Protein 6ZZO (pdb70)

B-factor: mean 16.32, std 8.91, range [6.47, 71.31]

Solvent-accessible surface area: 38419 Å² total; per-residue (Å²): 73,15,104,12,85,42,92,1,97,66,90,8,0,0,0,1,14,0,13,54,21,29,0,64,10,0,0,20,0,0,8,65,19,36,2,0,0,0,0,0,17,133,79,88,77,27,0,73,93,0,4,69,7,4,91,42,17,70,21,138,9,30,8,3,60,5,53,10,49,41,101,66,26,0,70,102,4,2,78,115,0,22,107,72,37,68,18,8,15,3,0,0,13,20,26,30,58,44,38,101,49,31,141,160,103,27,53,140,129,44,76,114,114,0,39,22,22,7,48,71,2,1,101,21,0,8,89,7,0,22,110,56,3,55,74,149,74,144,3,15,4,0,0,0,9,3,9,0,7,1,35,56,71,44,139,99,30,24,0,24,16,59,0,10,76,30,4,12,34,48,0,75,81,6,0,144,104,0,20,114,51,70,3,22,0,3,1,0,0,8,8,37,9,129,19,118,97,71,100,47,52,59,99,67,56,4,72,91,11,30,36,89,91,39,3,59,48,57,3,0,0,12,0,0,0,3,1,7,5,11,66,46,36,0,2,2,1,1,2,2,1,0,1,8,5,16,66,27,13,38,5,29,4,59,80,54,2,64,29,92,8,0,0,0,1,13,0,8,52,23,29,0,70,10,0,0,27,0,0,8,120,18,33,2,2,0,0,0,0,19,133,77,87,78,24,0,77,95,0,4,72,31,4,91,96,90,72,21,56,9,15,10,2,62,5,53,10,48,39,99,64,27,0,69,100,5,2,80,107,0,22,79,6,8,52,7,2,14,4,0,0,13,20,24,32,56,34,36,79,48,31,140,159,103,27,51,135,138,38,75,108,113,0,40,23,21,6,47,70,0,0,105,20,0,7,87,7,0,23,109,53,1,54,75,134,76,112,2,14,5,0,0,0,10,3,8,0,7,1,34,54,71,45,140,97,16,24,0,24,18,59,0,9,76,30,4,13,35,46,0,75,80,6,0,144,106,0,21,117,48,70,3,22,0,3,1,0,0,8,9,25,8,112,14,68,69,6,92,102,42,44,144,87,42,90,114,111,8,5,71,91,9,29,36,101,93,35,3,60,50,57,2,0,0,13,0,0,3,3,1,7,6,10,76,45,38,0,2,3,1,1,2,2,1,0,1,8,5,14,65,28,12,37,6,29,9,60,53,61,2,63,31,95,9,0,0,0,1,13,0,20,51,18,28,0,70,11,0,0,32,1,0,9,128,17,33,2,3,0,0,0,1,28,130,74,93,132,34,0,67,131,0,4,74,36,5,90,95,92,74,21,57,8,16,7,2,53,2,64,10,50,41,98,66,27,0,70,95,3,1,77,102,0,23,77,8,9,50,7,2,12,3,0,0,13,19,25,34,55,38,36,65,50,35,141,161,78,26,52,135,117,43,76,85,116,0,40,21,21,8,48,71,2,0,104,19,0,8,95,9,0,21,105,50,2,54,73,123,75,113,4,14,4,0,0,0,9,3,8,0,7,1,34,56,73,44,141,98,16,24,0,35,16,59,0,9,75,30,3,13,34,46,1,76,80,6,0,146,107,0,22,116,50,70,3,22,0,3,1,0,0,8,8,27,8,102,14,88,79,12,81,67,25,8,67,102,28,12,84,141,54,69,66,52,86,120,20,6,23,66,90,106,8,4,72,94,8,29,36,100,92,35,2,58,49,56,3,0,0,11,0,0,1,3,0,7,6,11,76,47,39,0,2,2,1,1,2,2,1,0,1,8,5,14,68,28,13,68,6,66,10,77,52,98,2,94,62,88,9,0,0,0,2,14,0,11,52,23,28,0,65,11,0,0,21,0,0,8,63,18,31,2,0,0,0,0,1,18,130,77,86,102,28,0,76,75,0,4,75,8,5,91,42,17,68,20,138,10,32,11,1,58,4,54,11,50,40,100,64,28,0,69,95,3,1,78,114,0,21,107,71,44,59,2,4,14,3,0,0,14,20,26,31,65,33,40,55,49,29,139,152,145,26,52,136,137,42,77,106,52,0,41,23,30,8,48,72,1,1,106,21,0,7,88,6,0,22,114,42,2,55,79,144,74,109,3,16,4,0,0,0,9,3,9,0,7,1,35,57,72,45,139,98,19,23,0,24,18,58,0,9,74,31,4,12,35,47,0,75,81,6,0,140,105,0,21,115,51,71,3,24,0,3,1,0,0,8,9,28,8,104,13,79,66,8,90,71,22,15,66,101,45,14,106,112,48,68,90,124,39,11,26,44,90,118,13,4,75,92,14,32,38,94,91,30,3,59,50,58,3,0,0,13,0,0,0,3,2,7,14,11,74,45,38,0,2,2,1,1,2,2,1,0,1,8,5,14,67,27,12

Nearest PDB structures (foldseek):
  6zzo-assembly1_B  TM=1.004E+00  e=6.152E-54  Psychrobacter arcticus
  6zzo-assembly2_D-3  TM=1.003E+00  e=5.471E-51  Psychrobacter arcticus
  6zzo-assembly1_A-2  TM=9.992E-01  e=1.820E-50  Psychrobacter arcticus
  6zzp-assembly2_D-3  TM=1.000E+00  e=5.367E-50  Psychrobacter arcticus
  8dt1-assembly1_C  TM=9.946E-01  e=1.072E-38  Burkholderia cenocepacia

Radius of gyration: 31.19 Å; Cα contacts (8 Å, |Δi|>4): 2548; chains: 4; bounding box: 77×97×76 Å

Sequence (1030 aa):
ATQQLQQDLTGKVALVTGAASGIGRDIAEETYAKKAGAAVGIADINLEAAQKTVDAIEAAGGRALAIAMDVTSEAAVNNDGVQRRLVDTFGGIDILVSNAGIQIIDPIHKMMAFEEDWKKKMLAIHLDGAFLTTKAAIQQHMYKDDKGGTVIYMGSVHSHEASLFKAPYVTAKHGLLGLCRVLAKEGAVHNVRSHVICPGFVKTPLVSVVNDIMLVNTVDKEFTTVDDIAQLALFLAAFPTNVFTGQSIVASHGWFMNATQLQQQDLTGKVALLVTGAASGIGRRDIAEETYAKAGAAVGIADIINLEAAQKTVDAIEAAGGRALAIAMDVTSEAAVNNDGVQRLVDTFGGIDILVSNAGIQIIDPIHKMMAFEDWKKKMMLAIHLDGAFLTTKAAIQQHMYKDDKGGTVIYMGSVHSHEASLFKAPYVTAKHGLLGLCRVLAKEGAVHNVRSHVICPGFVKTPLVEEKQIPVVNDIMLVNTVDKEFTTVDDIAQLALFLAAFPTNVFTGQSIVASHGWFMNATQLQQDLTGKVALVTGAASGIGRRDIAETYAKAGAAVGIADINNLEEAAQKTVDAIEAAGGRALAIAMDVTSEAAVNDGVQRRLVDTFGGIDILVSNAGIQIIDPIHKMMAFEEDWKKKMLAIHLDGAFLTTKAAIQQHMYKDDKGGTVIYMGSVHSHEASLFKAPYVTAKHGLLGLCRVLAKEGAVHNVRSHVICPGFVKTPLVEEKQIPQQAAEKGISSEEESVVNNDIMLVNTVDKEFTTVDDIAQLALFLAAFPTNVFTGQSIVASHGWFMNATQLQQDLTGKVALVTGAASGIGRDIAEETYAKAGAAVGIADINLEAAQKTVDAIEAAGGRRALAIAMDVTSEAAVNDGVQRLVDTFGGIDILVSNAGIQIIIDPIHKMMAFEDWKKKMMLAIHLDGAFLTTKAAIQHMYKKDDKGGTVIYMGSVHSHEASLFKAPYVTAKHGLLGLCRVLAKEGAVHNVRSHVICPGFVKTPLVEKQIPQQAAGISEESVVNNDIMLVNTVDKKEFTTVDDIAQLALFLAAFPTNVFTGQSIVASHGWFMN

InterPro domains:
  IPR002347 Short-chain dehydrogenase/reductase SDR [PF00106] (12-205)
  IPR002347 Short-chain dehydrogenase/reductase SDR [PR00080] (87-98)
  IPR002347 Short-chain dehydrogenase/reductase SDR [PR00080] (141-149)
  IPR002347 Short-chain dehydrogenase/reductase SDR [PR00080] (161-180)
  IPR002347 Short-chain dehydrogenase/reductase SDR [PR00081] (13-30)
  IPR002347 Short-chain dehydrogenase/reductase SDR [PR00081] (87-98)
  IPR002347 Short-chain dehydrogenase/reductase SDR [PR00081] (135-151)
  IPR002347 Short-chain dehydrogenase/reductase SDR [PR00081] (161-180)
  IPR002347 Short-chain dehydrogenase/reductase SDR [PR00081] (182-199)
  IPR002347 Short-chain dehydrogenase/reductase SDR [PR00081] (227-247)
  IPR011294 3-hydroxybutyrate dehydrogenase [TIGR01963] (12-265)
  IPR020904 Short-chain dehydrogenase/reductase, conserved site [PS00061] (148-176)
  IPR036291 NAD(P)-binding domain superfamily [SSF51735] (7-265)
  IPR050259 Short-chain dehydrogenases/reductases [PTHR42879] (8-264)

Structure (mmCIF, N/CA/C/O backbone):
data_6ZZO
#
_entry.id   6ZZO
#
_cell.length_a   68.275
_cell.length_b   110.875
_cell.length_c   136.903
_cell.angle_alpha   90.000
_cell.angle_beta   90.000
_cell.angle_gamma   90.000
#
_symmetry.space_group_name_H-M   'P 21 21 2'
#
loop_
_entity.id
_entity.type
_entity.pdbx_description
1 polymer 'Putative beta-hydroxybutyrate dehydrogenase'
2 non-polymer NICOTINAMIDE-ADENINE-DINUCLEOTIDE
3 non-polymer 'ACETOACETIC ACID'
4 water water
#
loop_
_atom_site.group_PDB
_atom_site.id
_atom_site.type_symbol
_atom_site.label_atom_id
_atom_site.label_alt_id
_atom_site.label_comp_id
_atom_site.label_asym_id
_atom_site.label_entity_id
_atom_site.label_seq_id
_atom_site.pdbx_PDB_ins_code
_atom_site.Cartn_x
_atom_site.Cartn_y
_atom_site.Cartn_z
_atom_site.occupancy
_atom_site.B_iso_or_equiv
_atom_site.auth_seq_id
_atom_site.auth_comp_id
_atom_site.auth_asym_id
_atom_site.auth_atom_id
_atom_site.pdbx_PDB_model_num
ATOM 1 N N . ALA A 1 2 ? -12.437 27.234 41.751 1.00 16.49 2 ALA A N 1
ATOM 2 C CA . ALA A 1 2 ? -11.133 26.860 41.169 1.00 15.33 2 ALA A CA 1
ATOM 3 C C . ALA A 1 2 ? -11.281 26.715 39.660 1.00 16.32 2 ALA A C 1
ATOM 4 O O . ALA A 1 2 ? -12.364 26.324 39.198 1.00 17.93 2 ALA A O 1
ATOM 6 N N . THR A 1 3 ? -10.244 27.083 38.917 1.00 12.48 3 THR A N 1
ATOM 7 C CA . THR A 1 3 ? -10.269 26.995 37.443 1.00 12.13 3 THR A CA 1
ATOM 8 C C . THR A 1 3 ? -8.911 26.538 36.941 1.00 11.69 3 THR A C 1
ATOM 9 O O . THR A 1 3 ? -8.079 26.032 37.726 1.00 13.10 3 THR A O 1
ATOM 13 N N . GLN A 1 4 ? -8.721 26.637 35.637 1.00 11.46 4 GLN A N 1
ATOM 14 C CA A GLN A 1 4 ? -7.518 26.133 34.938 0.75 12.16 4 GLN A CA 1
ATOM 15 C CA B GLN A 1 4 ? -7.515 26.129 34.935 0.25 11.74 4 GLN A CA 1
ATOM 16 C C . GLN A 1 4 ? -7.377 26.887 33.612 1.00 11.21 4 GLN A C 1
ATOM 17 O O . GLN A 1 4 ? -8.371 27.515 33.173 1.00 11.71 4 GLN A O 1
ATOM 28 N N . LEU A 1 5 ? -6.210 26.818 32.997 1.00 11.55 5 LEU A N 1
ATOM 29 C CA . LEU A 1 5 ? -6.012 27.526 31.718 1.00 11.54 5 LEU A CA 1
ATOM 30 C C . LEU A 1 5 ? -6.720 26.786 30.582 1.00 12.53 5 LEU A C 1
ATOM 31 O O . LEU A 1 5 ? -6.713 25.538 30.539 1.00 14.47 5 LEU A O 1
ATOM 36 N N . GLN A 1 6 ? -7.196 27.533 29.603 1.00 11.60 6 GLN A N 1
ATOM 37 C CA . GLN A 1 6 ? -7.773 26.993 28.356 1.00 12.44 6 GLN A CA 1
ATOM 38 C C . GLN A 1 6 ? -6.765 27.190 27.221 1.00 11.59 6 GLN A C 1
ATOM 39 O O . GLN A 1 6 ? -6.238 28.303 27.066 1.00 11.72 6 GLN A O 1
ATOM 45 N N . GLN A 1 7 ? -6.529 26.173 26.398 1.00 11.79 7 GLN A N 1
ATOM 46 C CA . GLN A 1 7 ? -5.619 26.350 25.251 1.00 11.40 7 GLN A CA 1
ATOM 47 C C . GLN A 1 7 ? -6.078 25.538 24.046 1.00 12.83 7 GLN A C 1
ATOM 48 O O . GLN A 1 7 ? -5.364 25.562 23.051 1.00 14.95 7 GLN A O 1
ATOM 54 N N . ASP A 1 8 ? -7.249 24.915 24.082 1.00 11.80 8 ASP A N 1
ATOM 55 C CA . ASP A 1 8 ? -7.711 24.098 22.929 1.00 11.85 8 ASP A CA 1
ATOM 56 C C . ASP A 1 8 ? -8.244 25.014 21.827 1.00 13.10 8 ASP A C 1
ATOM 57 O O . ASP A 1 8 ? -9.196 25.771 22.100 1.00 16.78 8 ASP A O 1
ATOM 62 N N . LEU A 1 9 ? -7.746 24.853 20.599 1.00 11.47 9 LEU A N 1
ATOM 63 C CA . LEU A 1 9 ? -8.257 25.586 19.407 1.00 12.40 9 LEU A CA 1
ATOM 64 C C . LEU A 1 9 ? -8.870 24.605 18.399 1.00 12.87 9 LEU A C 1
ATOM 65 O O . LEU A 1 9 ? -9.079 24.991 17.237 1.00 12.95 9 LEU A O 1
ATOM 70 N N . THR A 1 10 ? -9.179 23.384 18.821 1.00 13.29 10 THR A N 1
ATOM 71 C CA . THR A 1 10 ? -9.900 22.409 17.967 1.00 13.23 10 THR A CA 1
ATOM 72 C C . THR A 1 10 ? -11.154 23.060 17.391 1.00 12.81 10 THR A C 1
ATOM 73 O O . THR A 1 10 ? -11.933 23.644 18.128 1.00 13.20 10 THR A O 1
ATOM 77 N N . GLY A 1 11 ? -11.366 22.910 16.086 1.00 14.64 11 GLY A N 1
ATOM 78 C CA . GLY A 1 11 ? -12.555 23.446 15.400 1.00 15.50 11 GLY A CA 1
ATOM 79 C C . GLY A 1 11 ? -12.411 24.912 15.017 1.00 15.27 11 GLY A C 1
ATOM 80 O O . GLY A 1 11 ? -13.333 25.437 14.373 1.00 18.23 11 GLY A O 1
ATOM 81 N N . LYS A 1 12 ? -11.285 25.554 15.336 1.00 13.04 12 LYS A N 1
ATOM 82 C CA . LYS A 1 12 ? -11.033 26.978 15.007 1.00 13.15 12 LYS A CA 1
ATOM 83 C C . LYS A 1 12 ? -10.137 27.048 13.777 1.00 12.33 12 LYS A C 1
ATOM 84 O O . LYS A 1 12 ? -9.323 26.145 13.522 1.00 13.21 12 LYS A O 1
ATOM 90 N N . VAL A 1 13 ? -10.262 28.165 13.075 1.00 12.61 13 VAL A N 1
ATOM 91 C CA . VAL A 1 13 ? -9.426 28.492 11.892 1.00 11.39 13 VAL A CA 1
ATOM 92 C C . VAL A 1 13 ? -8.720 29.812 12.153 1.00 11.18 13 VAL A C 1
ATOM 93 O O . VAL A 1 13 ? -9.405 30.793 12.479 1.00 11.61 13 VAL A O 1
ATOM 97 N N . ALA A 1 14 ? -7.404 29.825 11.987 1.00 10.59 14 ALA A N 1
ATOM 98 C CA . ALA A 1 14 ? -6.590 31.041 12.202 1.00 11.06 14 ALA A CA 1
ATOM 99 C C . ALA A 1 14 ? -5.920 31.427 10.893 1.00 11.82 14 ALA A C 1
ATOM 100 O O . ALA A 1 14 ? -5.484 30.545 10.143 1.00 12.23 14 ALA A O 1
ATOM 102 N N . LEU A 1 15 ? -5.805 32.728 10.666 1.00 11.29 15 LEU A N 1
ATOM 103 C CA . LEU A 1 15 ? -4.914 33.298 9.635 1.00 11.34 15 LEU A CA 1
ATOM 104 C C . LEU A 1 15 ? -3.783 34.057 10.315 1.00 10.76 15 LEU A C 1
ATOM 105 O O . LEU A 1 15 ? -4.111 34.947 11.118 1.00 11.36 15 LEU A O 1
ATOM 110 N N . VAL A 1 16 ? -2.543 33.717 10.012 1.00 9.74 16 VAL A N 1
ATOM 111 C CA . VAL A 1 16 ? -1.377 34.447 10.557 1.00 10.16 16 VAL A CA 1
ATOM 112 C C . VAL A 1 16 ? -0.607 35.048 9.385 1.00 10.37 16 VAL A C 1
ATOM 113 O O . VAL A 1 16 ? -0.155 34.295 8.516 1.00 11.61 16 VAL A O 1
ATOM 117 N N . THR A 1 17 ? -0.480 36.376 9.344 1.00 10.26 17 THR A N 1
ATOM 118 C CA . THR A 1 17 ? 0.350 37.010 8.296 1.00 10.64 17 THR A CA 1
ATOM 119 C C . THR A 1 17 ? 1.817 37.041 8.740 1.00 11.14 17 THR A C 1
ATOM 120 O O . THR A 1 17 ? 2.095 37.131 9.946 1.00 11.42 17 THR A O 1
ATOM 124 N N . GLY A 1 18 ? 2.742 36.991 7.785 1.00 12.54 18 GLY A N 1
ATOM 125 C CA . GLY A 1 18 ? 4.173 36.889 8.091 1.00 12.77 18 GLY A CA 1
ATOM 126 C C . GLY A 1 18 ? 4.506 35.566 8.751 1.00 11.80 18 GLY A C 1
ATOM 127 O O . GLY A 1 18 ? 5.507 35.501 9.485 1.00 13.52 18 GLY A O 1
ATOM 128 N N . ALA A 1 19 ? 3.756 34.504 8.454 1.00 11.96 19 ALA A N 1
ATOM 129 C CA . ALA A 1 19 ? 3.898 33.218 9.184 1.00 12.59 19 ALA A CA 1
ATOM 130 C C . ALA A 1 19 ? 4.975 32.319 8.573 1.00 13.18 19 ALA A C 1
ATOM 131 O O . ALA A 1 19 ? 5.173 31.198 9.091 1.00 13.70 19 ALA A O 1
ATOM 133 N N . ALA A 1 20 ? 5.746 32.769 7.588 1.00 12.44 20 ALA A N 1
ATOM 134 C CA . ALA A 1 20 ? 6.847 31.939 7.046 1.00 14.31 20 ALA A CA 1
ATOM 135 C C . ALA A 1 20 ? 8.102 32.013 7.918 1.00 14.92 20 ALA A C 1
ATOM 136 O O . ALA A 1 20 ? 9.062 31.271 7.641 1.00 18.83 20 ALA A O 1
ATOM 138 N N . SER A 1 21 ? 8.170 32.924 8.885 1.00 13.99 21 SER A N 1
ATOM 139 C CA . SER A 1 21 ? 9.423 33.244 9.611 1.00 14.36 21 SER A CA 1
ATOM 140 C C . SER A 1 21 ? 9.097 33.619 11.057 1.00 13.83 21 SER A C 1
ATOM 141 O O . SER A 1 21 ? 8.029 34.176 11.287 1.00 12.84 21 SER A O 1
ATOM 144 N N . GLY A 1 22 ? 10.091 33.518 11.930 1.00 13.09 22 GLY A N 1
ATOM 145 C CA . GLY A 1 22 ? 10.156 34.267 13.193 1.00 13.30 22 GLY A CA 1
ATOM 146 C C . GLY A 1 22 ? 8.914 34.113 14.045 1.00 12.65 22 GLY A C 1
ATOM 147 O O . GLY A 1 22 ? 8.429 32.996 14.277 1.00 13.06 22 GLY A O 1
ATOM 148 N N . ILE A 1 23 ? 8.444 35.223 14.591 1.00 11.83 23 ILE A N 1
ATOM 149 C CA . ILE A 1 23 ? 7.318 35.248 15.560 1.00 11.02 23 ILE A CA 1
ATOM 150 C C . ILE A 1 23 ? 6.087 34.598 14.915 1.00 11.08 23 ILE A C 1
ATOM 151 O O . ILE A 1 23 ? 5.432 33.753 15.554 1.00 11.62 23 ILE A O 1
ATOM 156 N N . GLY A 1 24 ? 5.731 35.016 13.707 1.00 10.65 24 GLY A N 1
ATOM 157 C CA . GLY A 1 24 ? 4.518 34.524 13.036 1.00 10.52 24 GLY A CA 1
ATOM 158 C C . GLY A 1 24 ? 4.564 33.013 12.839 1.00 9.82 24 GLY A C 1
ATOM 159 O O . GLY A 1 24 ? 3.539 32.335 13.028 1.00 11.22 24 GLY A O 1
ATOM 160 N N . ARG A 1 25 ? 5.710 32.482 12.440 1.00 10.95 25 ARG A N 1
ATOM 161 C CA . ARG A 1 25 ? 5.856 31.022 12.263 1.00 11.27 25 ARG A CA 1
ATOM 162 C C . ARG A 1 25 ? 5.612 30.296 13.593 1.00 12.04 25 ARG A C 1
ATOM 163 O O . ARG A 1 25 ? 4.877 29.293 13.596 1.00 11.42 25 ARG A O 1
ATOM 171 N N . ASP A 1 26 ? 6.170 30.770 14.703 1.00 11.02 26 ASP A N 1
ATOM 172 C CA . ASP A 1 26 ? 5.961 30.076 15.993 1.00 11.49 26 ASP A CA 1
ATOM 173 C C . ASP A 1 26 ? 4.491 30.182 16.360 1.00 10.30 26 ASP A C 1
ATOM 174 O O . ASP A 1 26 ? 3.936 29.195 16.865 1.00 9.92 26 ASP A O 1
ATOM 179 N N . ILE A 1 27 ? 3.863 31.340 16.205 1.00 10.14 27 ILE A N 1
ATOM 180 C CA . ILE A 1 27 ? 2.414 31.462 16.533 1.00 9.76 27 ILE A CA 1
ATOM 181 C C . ILE A 1 27 ? 1.663 30.419 15.708 1.00 9.70 27 ILE A C 1
ATOM 182 O O . ILE A 1 27 ? 0.785 29.729 16.237 1.00 10.20 27 ILE A O 1
ATOM 187 N N . ALA A 1 28 ? 1.907 30.375 14.402 1.00 10.77 28 ALA A N 1
ATOM 188 C CA . ALA A 1 28 ? 1.155 29.457 13.513 1.00 10.61 28 ALA A CA 1
ATOM 189 C C . ALA A 1 28 ? 1.345 28.002 13.956 1.00 10.53 28 ALA A C 1
ATOM 190 O O . ALA A 1 28 ? 0.339 27.255 14.014 1.00 11.01 28 ALA A O 1
ATOM 192 N N . GLU A 1 29 ? 2.583 27.587 14.207 1.00 10.27 29 GLU A N 1
ATOM 193 C CA A GLU A 1 29 ? 2.893 26.179 14.582 0.50 10.36 29 GLU A CA 1
ATOM 194 C CA B GLU A 1 29 ? 2.846 26.168 14.561 0.50 11.00 29 GLU A CA 1
ATOM 195 C C . GLU A 1 29 ? 2.247 25.874 15.938 1.00 10.77 29 GLU A C 1
ATOM 196 O O . GLU A 1 29 ? 1.762 24.739 16.135 1.00 10.81 29 GLU A O 1
ATOM 207 N N . THR A 1 30 ? 2.255 26.842 16.853 1.00 10.23 30 THR A N 1
ATOM 208 C CA . THR A 1 30 ? 1.648 26.703 18.199 1.00 10.60 30 THR A CA 1
ATOM 209 C C . THR A 1 30 ? 0.123 26.568 18.074 1.00 10.98 30 THR A C 1
ATOM 210 O O . THR A 1 30 ? -0.496 25.703 18.719 1.00 10.33 30 THR A O 1
ATOM 214 N N . TYR A 1 31 ? -0.537 27.415 17.280 1.00 9.98 31 TYR A N 1
ATOM 215 C CA . TYR A 1 31 ? -1.992 27.311 17.058 1.00 10.37 31 TYR A CA 1
ATOM 216 C C . TYR A 1 31 ? -2.313 25.948 16.430 1.00 9.91 31 TYR A C 1
ATOM 217 O O . TYR A 1 31 ? -3.331 25.354 16.783 1.00 10.20 31 TYR A O 1
ATOM 226 N N . ALA A 1 32 ? -1.520 25.488 15.469 1.00 9.89 32 ALA A N 1
ATOM 227 C CA . ALA A 1 32 ? -1.783 24.179 14.820 1.00 10.17 32 ALA A CA 1
ATOM 228 C C . ALA A 1 32 ? -1.631 23.046 15.843 1.00 11.15 32 ALA A C 1
ATOM 229 O O . ALA A 1 32 ? -2.485 22.130 15.863 1.00 11.08 32 ALA A O 1
ATOM 231 N N . LYS A 1 33 ? -0.642 23.113 16.728 1.00 10.39 33 LYS A N 1
ATOM 232 C CA A LYS A 1 33 ? -0.442 22.083 17.783 0.50 11.47 33 LYS A CA 1
ATOM 233 C CA B LYS A 1 33 ? -0.463 22.063 17.758 0.50 10.87 33 LYS A CA 1
ATOM 234 C C . LYS A 1 33 ? -1.695 22.070 18.669 1.00 11.41 33 LYS A C 1
ATOM 235 O O . LYS A 1 33 ? -2.099 20.984 19.148 1.00 12.85 33 LYS A O 1
ATOM 246 N N . ALA A 1 34 ? -2.300 23.236 18.904 1.00 10.22 34 ALA A N 1
ATOM 247 C CA . ALA A 1 34 ? -3.490 23.380 19.771 1.00 10.15 34 ALA A CA 1
ATOM 248 C C . ALA A 1 34 ? -4.779 22.976 19.037 1.00 10.36 34 ALA A C 1
ATOM 249 O O . ALA A 1 34 ? -5.847 23.025 19.650 1.00 12.10 34 ALA A O 1
ATOM 251 N N . GLY A 1 35 ? -4.682 22.601 17.762 1.00 11.10 35 GLY A N 1
ATOM 252 C CA . GLY A 1 35 ? -5.813 22.016 17.030 1.00 11.93 35 GLY A CA 1
ATOM 253 C C . GLY A 1 35 ? -6.393 22.928 15.962 1.00 11.54 35 GLY A C 1
ATOM 254 O O . GLY A 1 35 ? -7.357 22.503 15.296 1.00 13.34 35 GLY A O 1
ATOM 255 N N . ALA A 1 36 ? -5.947 24.183 15.848 1.00 11.15 36 ALA A N 1
ATOM 256 C CA . ALA A 1 36 ? -6.479 25.091 14.804 1.00 11.29 36 ALA A CA 1
ATOM 257 C C . ALA A 1 36 ? -6.000 24.645 13.428 1.00 11.32 36 ALA A C 1
ATOM 258 O O . ALA A 1 36 ? -4.846 24.225 13.295 1.00 12.56 36 ALA A O 1
ATOM 260 N N . ALA A 1 37 ? -6.835 24.863 12.407 1.00 11.59 37 ALA A N 1
ATOM 261 C CA . ALA A 1 37 ? -6.393 24.890 10.999 1.00 11.73 37 ALA A CA 1
ATOM 262 C C . ALA A 1 37 ? -5.807 26.275 10.715 1.00 11.08 37 ALA A C 1
ATOM 263 O O . ALA A 1 37 ? -6.473 27.261 11.088 1.00 12.75 37 ALA A O 1
ATOM 265 N N . VAL A 1 38 ? -4.622 26.365 10.145 1.00 10.43 38 VAL A N 1
ATOM 266 C CA . VAL A 1 38 ? -3.910 27.668 10.070 1.00 11.54 38 VAL A CA 1
ATOM 267 C C . VAL A 1 38 ? -3.617 28.030 8.618 1.00 11.51 38 VAL A C 1
ATOM 268 O O . VAL A 1 38 ? -2.904 27.292 7.926 1.00 12.53 38 VAL A O 1
ATOM 272 N N . GLY A 1 39 ? -3.993 29.257 8.253 1.00 11.07 39 GLY A N 1
ATOM 273 C CA . GLY A 1 39 ? -3.536 29.896 7.013 1.00 11.65 39 GLY A CA 1
ATOM 274 C C . GLY A 1 39 ? -2.187 30.536 7.225 1.00 11.24 39 GLY A C 1
ATOM 275 O O . GLY A 1 39 ? -2.075 31.431 8.103 1.00 11.96 39 GLY A O 1
ATOM 276 N N . ILE A 1 40 ? -1.179 30.080 6.504 1.00 10.89 40 ILE A N 1
ATOM 277 C CA . ILE A 1 40 ? 0.208 30.600 6.554 1.00 12.00 40 ILE A CA 1
ATOM 278 C C . ILE A 1 40 ? 0.354 31.653 5.454 1.00 12.59 40 ILE A C 1
ATOM 279 O O . ILE A 1 40 ? 0.590 31.281 4.289 1.00 13.37 40 ILE A O 1
ATOM 284 N N . ALA A 1 41 ? 0.022 32.906 5.768 1.00 11.81 41 ALA A N 1
ATOM 285 C CA . ALA A 1 41 ? -0.062 33.992 4.764 1.00 11.92 41 ALA A CA 1
ATOM 286 C C . ALA A 1 41 ? 1.262 34.746 4.753 1.00 13.35 41 ALA A C 1
ATOM 287 O O . ALA A 1 41 ? 1.691 35.226 5.825 1.00 15.08 41 ALA A O 1
ATOM 289 N N . ASP A 1 42 ? 1.944 34.799 3.615 1.00 13.54 42 ASP A N 1
ATOM 290 C CA . ASP A 1 42 ? 3.264 35.452 3.525 1.00 14.07 42 ASP A CA 1
ATOM 291 C C . ASP A 1 42 ? 3.466 35.908 2.084 1.00 13.92 42 ASP A C 1
ATOM 292 O O . ASP A 1 42 ? 2.860 35.332 1.182 1.00 14.70 42 ASP A O 1
ATOM 297 N N . ILE A 1 43 ? 4.352 36.874 1.890 1.00 15.36 43 ILE A N 1
ATOM 298 C CA . ILE A 1 43 ? 4.781 37.315 0.534 1.00 17.52 43 ILE A CA 1
ATOM 299 C C . ILE A 1 43 ? 5.764 36.283 -0.034 1.00 20.32 43 ILE A C 1
ATOM 300 O O . ILE A 1 43 ? 5.812 36.137 -1.276 1.00 24.27 43 ILE A O 1
ATOM 305 N N . ASN A 1 44 ? 6.389 35.469 0.821 1.00 21.40 44 ASN A N 1
ATOM 306 C CA . ASN A 1 44 ? 7.357 34.410 0.430 1.00 20.13 44 ASN A CA 1
ATOM 307 C C . ASN A 1 44 ? 6.622 33.058 0.425 1.00 23.07 44 ASN A C 1
ATOM 308 O O . ASN A 1 44 ? 6.515 32.424 1.503 1.00 21.34 44 ASN A O 1
ATOM 313 N N . LEU A 1 45 ? 5.963 32.708 -0.686 1.00 21.68 45 LEU A N 1
ATOM 314 C CA . LEU A 1 45 ? 5.052 31.531 -0.752 1.00 21.88 45 LEU A CA 1
ATOM 315 C C . LEU A 1 45 ? 5.841 30.240 -0.500 1.00 24.36 45 LEU A C 1
ATOM 316 O O . LEU A 1 45 ? 5.287 29.334 0.169 1.00 20.80 45 LEU A O 1
ATOM 321 N N . GLU A 1 46 ? 7.054 30.130 -1.050 1.00 24.28 46 GLU A N 1
ATOM 322 C CA . GLU A 1 46 ? 7.945 28.959 -0.850 1.00 26.09 46 GLU A CA 1
ATOM 323 C C . GLU A 1 46 ? 8.152 28.749 0.653 1.00 23.82 46 GLU A C 1
ATOM 324 O O . GLU A 1 46 ? 8.051 27.598 1.110 1.00 20.04 46 GLU A O 1
ATOM 326 N N . ALA A 1 47 ? 8.545 29.797 1.381 1.00 20.44 47 ALA A N 1
ATOM 327 C CA . ALA A 1 47 ? 8.841 29.720 2.824 1.00 20.89 47 ALA A CA 1
ATOM 328 C C . ALA A 1 47 ? 7.527 29.419 3.555 1.00 17.64 47 ALA A C 1
ATOM 329 O O . ALA A 1 47 ? 7.563 28.619 4.503 1.00 18.42 47 ALA A O 1
ATOM 331 N N . ALA A 1 48 ? 6.398 29.940 3.060 1.00 16.75 48 ALA A N 1
ATOM 332 C CA . ALA A 1 48 ? 5.071 29.653 3.658 1.00 15.92 48 ALA A CA 1
ATOM 333 C C . ALA A 1 48 ? 4.789 28.153 3.526 1.00 14.50 48 ALA A C 1
ATOM 334 O O . ALA A 1 48 ? 4.333 27.534 4.498 1.00 15.52 48 ALA A O 1
ATOM 336 N N . GLN A 1 49 ? 5.100 27.546 2.386 1.00 16.86 49 GLN A N 1
ATOM 337 C CA . GLN A 1 49 ? 4.805 26.108 2.183 1.00 16.55 49 GLN A CA 1
ATOM 338 C C . GLN A 1 49 ? 5.748 25.256 3.047 1.00 16.27 49 GLN A C 1
ATOM 339 O O . GLN A 1 49 ? 5.295 24.212 3.528 1.00 15.81 49 GLN A O 1
ATOM 345 N N . LYS A 1 50 ? 6.960 25.718 3.352 1.00 17.99 50 LYS A N 1
ATOM 346 C CA . LYS A 1 50 ? 7.864 24.979 4.281 1.00 19.37 50 LYS A CA 1
ATOM 347 C C . LYS A 1 50 ? 7.214 24.933 5.670 1.00 19.75 50 LYS A C 1
ATOM 348 O O . LYS A 1 50 ? 7.259 23.864 6.316 1.00 19.29 50 LYS A O 1
ATOM 352 N N . THR A 1 51 ? 6.628 26.038 6.133 1.00 17.02 51 THR A N 1
ATOM 353 C CA . THR A 1 51 ? 5.901 26.072 7.422 1.00 15.93 51 THR A CA 1
ATOM 354 C C . THR A 1 51 ? 4.731 25.087 7.348 1.00 14.93 51 THR A C 1
ATOM 355 O O . THR A 1 51 ? 4.523 24.342 8.318 1.00 13.53 51 THR A O 1
ATOM 359 N N . VAL A 1 52 ? 3.935 25.112 6.283 1.00 13.19 52 VAL A N 1
ATOM 360 C CA . VAL A 1 52 ? 2.792 24.169 6.127 1.00 11.73 52 VAL A CA 1
ATOM 361 C C . VAL A 1 52 ? 3.305 22.726 6.196 1.00 12.99 52 VAL A C 1
ATOM 362 O O . VAL A 1 52 ? 2.667 21.881 6.834 1.00 12.90 52 VAL A O 1
ATOM 366 N N . ASP A 1 53 ? 4.399 22.430 5.501 1.00 14.45 53 ASP A N 1
ATOM 367 C CA . ASP A 1 53 ? 4.976 21.060 5.475 1.00 16.36 53 ASP A CA 1
ATOM 368 C C . ASP A 1 53 ? 5.269 20.608 6.910 1.00 17.34 53 ASP A C 1
ATOM 369 O O . ASP A 1 53 ? 4.956 19.450 7.254 1.00 16.41 53 ASP A O 1
ATOM 374 N N . ALA A 1 54 ? 5.888 21.449 7.725 1.00 14.59 54 ALA A N 1
ATOM 375 C CA . ALA A 1 54 ? 6.185 21.141 9.143 1.00 14.71 54 ALA A CA 1
ATOM 376 C C . ALA A 1 54 ? 4.878 20.864 9.880 1.00 13.17 54 ALA A C 1
ATOM 377 O O . ALA A 1 54 ? 4.778 19.853 10.588 1.00 14.05 54 ALA A O 1
ATOM 379 N N . ILE A 1 55 ? 3.903 21.762 9.756 1.00 11.79 55 ILE A N 1
ATOM 380 C CA . ILE A 1 55 ? 2.637 21.643 10.507 1.00 10.85 55 ILE A CA 1
ATOM 381 C C . ILE A 1 55 ? 1.985 20.316 10.133 1.00 10.39 55 ILE A C 1
ATOM 382 O O . ILE A 1 55 ? 1.483 19.621 11.018 1.00 11.25 55 ILE A O 1
ATOM 387 N N . GLU A 1 56 ? 1.906 20.028 8.830 1.00 10.61 56 GLU A N 1
ATOM 388 C CA . GLU A 1 56 ? 1.262 18.776 8.358 1.00 11.79 56 GLU A CA 1
ATOM 389 C C . GLU A 1 56 ? 2.029 17.539 8.857 1.00 12.55 56 GLU A C 1
ATOM 390 O O . GLU A 1 56 ? 1.385 16.591 9.332 1.00 13.38 56 GLU A O 1
ATOM 396 N N . ALA A 1 57 ? 3.351 17.536 8.801 1.00 11.98 57 ALA A N 1
ATOM 397 C CA . ALA A 1 57 ? 4.150 16.380 9.271 1.00 13.06 57 ALA A CA 1
ATOM 398 C C . ALA A 1 57 ? 3.948 16.212 10.781 1.00 13.00 57 ALA A C 1
ATOM 399 O O . ALA A 1 57 ? 3.993 15.064 11.256 1.00 13.76 57 ALA A O 1
ATOM 401 N N . ALA A 1 58 ? 3.683 17.292 11.518 1.00 11.55 58 ALA A N 1
ATOM 402 C CA . ALA A 1 58 ? 3.486 17.277 12.986 1.00 12.24 58 ALA A CA 1
ATOM 403 C C . ALA A 1 58 ? 2.037 16.906 13.339 1.00 13.68 58 ALA A C 1
ATOM 404 O O . ALA A 1 58 ? 1.711 16.860 14.547 1.00 16.20 58 ALA A O 1
ATOM 406 N N . GLY A 1 59 ? 1.188 16.606 12.347 1.00 13.07 59 GLY A N 1
ATOM 407 C CA . GLY A 1 59 ? -0.181 16.105 12.574 1.00 13.46 59 GLY A CA 1
ATOM 408 C C . GLY A 1 59 ? -1.245 17.185 12.523 1.00 14.97 59 GLY A C 1
ATOM 409 O O . GLY A 1 59 ? -2.381 16.881 12.905 1.00 16.68 59 GLY A O 1
ATOM 410 N N . GLY A 1 60 ? -0.915 18.391 12.054 1.00 12.94 60 GLY A N 1
ATOM 411 C CA . GLY A 1 60 ? -1.876 19.509 12.003 1.00 13.24 60 GLY A CA 1
ATOM 412 C C . GLY A 1 60 ? -2.407 19.771 10.603 1.00 12.99 60 GLY A C 1
ATOM 413 O O . GLY A 1 60 ? -2.024 19.080 9.636 1.00 14.02 60 GLY A O 1
ATOM 414 N N . ARG A 1 61 ? -3.185 20.847 10.483 1.00 13.15 61 ARG A N 1
ATOM 415 C CA . ARG A 1 61 ? -3.800 21.286 9.209 1.00 13.49 61 ARG A CA 1
ATOM 416 C C . ARG A 1 61 ? -3.367 22.723 8.918 1.00 12.75 61 ARG A C 1
ATOM 417 O O . ARG A 1 61 ? -3.460 23.594 9.811 1.00 12.83 61 ARG A O 1
ATOM 425 N N . ALA A 1 62 ? -2.914 22.973 7.707 1.00 11.98 62 ALA A N 1
ATOM 426 C CA . ALA A 1 62 ? -2.466 24.327 7.317 1.00 11.83 62 ALA A CA 1
ATOM 427 C C . ALA A 1 62 ? -2.565 24.499 5.810 1.00 13.28 62 ALA A C 1
ATOM 428 O O . ALA A 1 62 ? -2.596 23.496 5.072 1.00 13.95 62 ALA A O 1
ATOM 430 N N . LEU A 1 63 ? -2.547 25.748 5.377 1.00 12.06 63 LEU A N 1
ATOM 431 C CA . LEU A 1 63 ? -2.647 26.131 3.948 1.00 13.21 63 LEU A CA 1
ATOM 432 C C . LEU A 1 63 ? -1.695 27.286 3.679 1.00 12.64 63 LEU A C 1
ATOM 433 O O . LEU A 1 63 ? -1.778 28.286 4.427 1.00 13.88 63 LEU A O 1
ATOM 438 N N . ALA A 1 64 ? -0.829 27.183 2.676 1.00 12.41 64 ALA A N 1
ATOM 439 C CA . ALA A 1 64 ? 0.080 28.265 2.260 1.00 12.95 64 ALA A CA 1
ATOM 440 C C . ALA A 1 64 ? -0.713 29.274 1.421 1.00 13.53 64 ALA A C 1
ATOM 441 O O . ALA A 1 64 ? -1.413 28.864 0.456 1.00 15.28 64 ALA A O 1
ATOM 443 N N . ILE A 1 65 ? -0.674 30.544 1.806 1.00 12.99 65 ILE A N 1
ATOM 444 C CA . ILE A 1 65 ? -1.438 31.631 1.128 1.00 13.24 65 ILE A CA 1
ATOM 445 C C . ILE A 1 65 ? -0.457 32.717 0.706 1.00 13.64 65 ILE A C 1
ATOM 446 O O . ILE A 1 65 ? 0.198 33.319 1.569 1.00 13.55 65 ILE A O 1
ATOM 451 N N . ALA A 1 66 ? -0.286 32.909 -0.601 1.00 13.36 66 ALA A N 1
ATOM 452 C CA . ALA A 1 66 ? 0.525 34.015 -1.144 1.00 14.00 66 ALA A CA 1
ATOM 453 C C . ALA A 1 66 ? -0.212 35.327 -0.878 1.00 14.52 66 ALA A C 1
ATOM 454 O O . ALA A 1 66 ? -1.339 35.479 -1.353 1.00 17.57 66 ALA A O 1
ATOM 456 N N . MET A 1 67 ? 0.329 36.172 -0.001 1.00 13.51 67 MET A N 1
ATOM 457 C CA . MET A 1 67 ? -0.384 37.403 0.406 1.00 13.10 67 MET A CA 1
ATOM 458 C C . MET A 1 67 ? 0.644 38.493 0.696 1.00 14.68 67 MET A C 1
ATOM 459 O O . MET A 1 67 ? 1.329 38.435 1.725 1.00 15.37 67 MET A O 1
ATOM 464 N N . ASP A 1 68 ? 0.737 39.483 -0.188 1.00 12.69 68 ASP A N 1
ATOM 465 C CA . ASP A 1 68 ? 1.327 40.801 0.131 1.00 13.41 68 ASP A CA 1
ATOM 466 C C . ASP A 1 68 ? 0.266 41.630 0.855 1.00 13.08 68 ASP A C 1
ATOM 467 O O . ASP A 1 68 ? -0.757 41.979 0.253 1.00 12.78 68 ASP A O 1
ATOM 472 N N . VAL A 1 69 ? 0.441 41.851 2.157 1.00 12.02 69 VAL A N 1
ATOM 473 C CA . VAL A 1 69 ? -0.633 42.478 2.983 1.00 11.18 69 VAL A CA 1
ATOM 474 C C . VAL A 1 69 ? -0.850 43.956 2.614 1.00 10.60 69 VAL A C 1
ATOM 475 O O . VAL A 1 69 ? -1.842 44.526 3.080 1.00 11.41 69 VAL A O 1
ATOM 479 N N . THR A 1 70 ? -0.015 44.527 1.735 1.00 11.37 70 THR A N 1
ATOM 480 C CA . THR A 1 70 ? -0.225 45.920 1.247 1.00 11.79 70 THR A CA 1
ATOM 481 C C . THR A 1 70 ? -1.286 45.940 0.147 1.00 13.68 70 THR A C 1
ATOM 482 O O . THR A 1 70 ? -1.722 47.038 -0.212 1.00 13.43 70 THR A O 1
ATOM 486 N N . SER A 1 71 ? -1.630 44.782 -0.419 1.00 12.83 71 SER A N 1
ATOM 487 C CA . SER A 1 71 ? -2.531 44.686 -1.600 1.00 13.17 71 SER A CA 1
ATOM 488 C C . SER A 1 71 ? -3.944 44.321 -1.145 1.00 11.66 71 SER A C 1
ATOM 489 O O . SER A 1 71 ? -4.152 43.200 -0.605 1.00 12.88 71 SER A O 1
ATOM 492 N N . GLU A 1 72 ? -4.908 45.206 -1.340 1.00 11.30 72 GLU A N 1
ATOM 493 C CA . GLU A 1 72 ? -6.322 44.942 -1.016 1.00 11.70 72 GLU A CA 1
ATOM 494 C C . GLU A 1 72 ? -6.765 43.623 -1.667 1.00 12.10 72 GLU A C 1
ATOM 495 O O . GLU A 1 72 ? -7.449 42.811 -1.020 1.00 12.46 72 GLU A O 1
ATOM 501 N N . ALA A 1 73 ? -6.566 43.485 -2.973 1.00 12.14 73 ALA A N 1
ATOM 502 C CA . ALA A 1 73 ? -7.034 42.285 -3.700 1.00 12.22 73 ALA A CA 1
ATOM 503 C C . ALA A 1 73 ? -6.367 41.025 -3.136 1.00 11.93 73 ALA A C 1
ATOM 504 O O . ALA A 1 73 ? -7.061 40.005 -2.971 1.00 12.81 73 ALA A O 1
ATOM 506 N N . ALA A 1 74 ? -5.068 41.071 -2.882 1.00 11.75 74 ALA A N 1
ATOM 507 C CA . ALA A 1 74 ? -4.354 39.875 -2.367 1.00 12.39 74 ALA A CA 1
ATOM 508 C C . ALA A 1 74 ? -4.940 39.490 -1.005 1.00 13.41 74 ALA A C 1
ATOM 509 O O . ALA A 1 74 ? -5.097 38.284 -0.701 1.00 13.08 74 ALA A O 1
ATOM 511 N N . VAL A 1 75 ? -5.130 40.464 -0.133 1.00 12.00 75 VAL A N 1
ATOM 512 C CA . VAL A 1 75 ? -5.652 40.193 1.233 1.00 12.15 75 VAL A CA 1
ATOM 513 C C . VAL A 1 75 ? -7.043 39.585 1.092 1.00 13.36 75 VAL A C 1
ATOM 514 O O . VAL A 1 75 ? -7.329 38.545 1.692 1.00 13.22 75 VAL A O 1
ATOM 518 N N . ASN A 1 76 ? -7.911 40.195 0.306 1.00 12.78 76 ASN A N 1
ATOM 519 C CA A ASN A 1 76 ? -9.308 39.727 0.136 0.50 12.57 76 ASN A CA 1
ATOM 520 C CA B ASN A 1 76 ? -9.305 39.705 0.196 0.50 14.34 76 ASN A CA 1
ATOM 521 C C . ASN A 1 76 ? -9.301 38.302 -0.428 1.00 13.08 76 ASN A C 1
ATOM 522 O O . ASN A 1 76 ? -10.040 37.429 0.108 1.00 14.75 76 ASN A O 1
ATOM 531 N N . ASP A 1 77 ? -8.488 38.075 -1.450 1.00 13.02 77 ASP A N 1
ATOM 532 C CA . ASP A 1 77 ? -8.447 36.751 -2.122 1.00 14.62 77 ASP A CA 1
ATOM 533 C C . ASP A 1 77 ? -7.941 35.704 -1.119 1.00 14.19 77 ASP A C 1
ATOM 534 O O . ASP A 1 77 ? -8.446 34.568 -1.118 1.00 14.39 77 ASP A O 1
ATOM 539 N N . GLY A 1 78 ? -6.934 36.044 -0.317 1.00 13.48 78 GLY A N 1
ATOM 540 C CA . GLY A 1 78 ? -6.305 35.071 0.600 1.00 12.59 78 GLY A CA 1
ATOM 541 C C . GLY A 1 78 ? -7.240 34.699 1.727 1.00 12.55 78 GLY A C 1
ATOM 542 O O . GLY A 1 78 ? -7.324 33.505 2.087 1.00 13.20 78 GLY A O 1
ATOM 543 N N . VAL A 1 79 ? -7.934 35.671 2.298 1.00 12.24 79 VAL A N 1
ATOM 544 C CA . VAL A 1 79 ? -8.932 35.406 3.357 1.00 13.07 79 VAL A CA 1
ATOM 545 C C . VAL A 1 79 ? -10.020 34.511 2.749 1.00 14.75 79 VAL A C 1
ATOM 546 O O . VAL A 1 79 ? -10.466 33.555 3.420 1.00 14.43 79 VAL A O 1
ATOM 550 N N . GLN A 1 80 ? -10.491 34.798 1.528 1.00 14.75 80 GLN A N 1
ATOM 551 C CA . GLN A 1 80 ? -11.544 33.964 0.901 1.00 16.67 80 GLN A CA 1
ATOM 552 C C . GLN A 1 80 ? -11.031 32.530 0.711 1.00 14.09 80 GLN A C 1
ATOM 553 O O . GLN A 1 80 ? -11.819 31.587 0.918 1.00 15.61 80 GLN A O 1
ATOM 559 N N A ARG A 1 81 ? -9.802 32.347 0.252 0.50 14.23 81 ARG A N 1
ATOM 560 N N B ARG A 1 81 ? -9.773 32.365 0.280 0.50 14.19 81 ARG A N 1
ATOM 561 C CA A ARG A 1 81 ? -9.241 30.983 0.091 0.50 14.24 81 ARG A CA 1
ATOM 562 C CA B ARG A 1 81 ? -9.118 31.039 0.069 0.50 14.15 81 ARG A CA 1
ATOM 563 C C A ARG A 1 81 ? -9.307 30.265 1.451 0.50 14.71 81 ARG A C 1
ATOM 564 C C B ARG A 1 81 ? -9.097 30.244 1.388 0.50 14.68 81 ARG A C 1
ATOM 565 O O A ARG A 1 81 ? -9.864 29.153 1.537 0.50 12.35 81 ARG A O 1
ATOM 566 O O B ARG A 1 81 ? -9.240 29.007 1.344 0.50 12.74 81 ARG A O 1
ATOM 581 N N . LEU A 1 82 ? -8.856 30.911 2.522 1.00 13.47 82 LEU A N 1
ATOM 582 C CA . LEU A 1 82 ? -8.874 30.260 3.855 1.00 13.28 82 LEU A CA 1
ATOM 583 C C . LEU A 1 82 ? -10.294 29.819 4.195 1.00 13.34 82 LEU A C 1
ATOM 584 O O . LEU A 1 82 ? -10.481 28.654 4.640 1.00 13.77 82 LEU A O 1
ATOM 589 N N . VAL A 1 83 ? -11.277 30.684 3.990 1.00 13.67 83 VAL A N 1
ATOM 590 C CA . VAL A 1 83 ? -12.692 30.416 4.358 1.00 14.74 83 VAL A CA 1
ATOM 591 C C . VAL A 1 83 ? -13.231 29.300 3.443 1.00 16.37 83 VAL A C 1
ATOM 592 O O . VAL A 1 83 ? -13.870 28.355 3.954 1.00 17.28 83 VAL A O 1
ATOM 596 N N . ASP A 1 84 ? -12.843 29.285 2.173 1.00 16.02 84 ASP A N 1
ATOM 597 C CA . ASP A 1 84 ? -13.294 28.243 1.211 1.00 17.19 84 ASP A CA 1
ATOM 598 C C . ASP A 1 84 ? -12.687 26.893 1.619 1.00 17.75 84 ASP A C 1
ATOM 599 O O . ASP A 1 84 ? -13.377 25.850 1.468 1.00 19.43 84 ASP A O 1
ATOM 604 N N . THR A 1 85 ? -11.453 26.875 2.123 1.00 14.91 85 THR A N 1
ATOM 605 C CA . THR A 1 85 ? -10.723 25.620 2.444 1.00 14.81 85 THR A CA 1
ATOM 606 C C . THR A 1 85 ? -11.211 25.061 3.789 1.00 17.20 85 THR A C 1
ATOM 607 O O . THR A 1 85 ? -11.453 23.833 3.886 1.00 17.56 85 THR A O 1
ATOM 611 N N . PHE A 1 86 ? -11.286 25.891 4.829 1.00 15.48 86 PHE A N 1
ATOM 612 C CA . PHE A 1 86 ? -11.483 25.407 6.220 1.00 16.16 86 PHE A CA 1
ATOM 613 C C . PHE A 1 86 ? -12.835 25.818 6.803 1.00 15.48 86 PHE A C 1
ATOM 614 O O . PHE A 1 86 ? -13.147 25.384 7.928 1.00 17.34 86 PHE A O 1
ATOM 622 N N . GLY A 1 87 ? -13.635 26.618 6.100 1.00 15.72 87 GLY A N 1
ATOM 623 C CA . GLY A 1 87 ? -15.054 26.825 6.436 1.00 16.89 87 GLY A CA 1
ATOM 624 C C . GLY A 1 87 ? -15.337 28.140 7.143 1.00 18.01 87 GLY A C 1
ATOM 625 O O . GLY A 1 87 ? -16.510 28.461 7.354 1.00 19.53 87 GLY A O 1
ATOM 626 N N . GLY A 1 88 ? -14.312 28.886 7.545 1.00 15.96 88 GLY A N 1
ATOM 627 C CA . GLY A 1 88 ? -14.507 30.169 8.235 1.00 15.45 88 GLY A CA 1
ATOM 628 C C . GLY A 1 88 ? -13.184 30.715 8.713 1.00 12.42 88 GLY A C 1
ATOM 629 O O . GLY A 1 88 ? -12.148 30.202 8.302 1.00 13.11 88 GLY A O 1
ATOM 630 N N . ILE A 1 89 ? -13.245 31.823 9.440 1.00 14.09 89 ILE A N 1
ATOM 631 C CA . ILE A 1 89 ? -12.041 32.422 10.068 1.00 14.10 89 ILE A CA 1
ATOM 632 C C . ILE A 1 89 ? -12.425 32.902 11.470 1.00 13.94 89 ILE A C 1
ATOM 633 O O . ILE A 1 89 ? -13.359 33.703 11.630 1.00 15.57 89 ILE A O 1
ATOM 638 N N . ASP A 1 90 ? -11.811 32.293 12.478 1.00 11.98 90 ASP A N 1
ATOM 639 C CA . ASP A 1 90 ? -12.067 32.589 13.900 1.00 12.67 90 ASP A CA 1
ATOM 640 C C . ASP A 1 90 ? -11.010 33.540 14.478 1.00 11.64 90 ASP A C 1
ATOM 641 O O . ASP A 1 90 ? -11.332 34.212 15.453 1.00 12.41 90 ASP A O 1
ATOM 646 N N . ILE A 1 91 ? -9.777 33.479 13.982 1.00 10.19 91 ILE A N 1
ATOM 647 C CA . ILE A 1 91 ? -8.627 34.206 14.591 1.00 10.31 91 ILE A CA 1
ATOM 648 C C . ILE A 1 91 ? -7.831 34.819 13.453 1.00 10.20 91 ILE A C 1
ATOM 649 O O . ILE A 1 91 ? -7.521 34.094 12.483 1.00 11.19 91 ILE A O 1
ATOM 654 N N . LEU A 1 92 ? -7.512 36.111 13.573 1.00 10.25 92 LEU A N 1
ATOM 655 C CA . LEU A 1 92 ? -6.527 36.781 12.695 1.00 10.36 92 LEU A CA 1
ATOM 656 C C . LEU A 1 92 ? -5.355 37.250 13.555 1.00 9.29 92 LEU A C 1
ATOM 657 O O . LEU A 1 92 ? -5.600 37.902 14.578 1.00 10.41 92 LEU A O 1
ATOM 662 N N . VAL A 1 93 ? -4.145 36.944 13.121 1.00 9.59 93 VAL A N 1
ATOM 663 C CA . VAL A 1 93 ? -2.920 37.540 13.699 1.00 10.50 93 VAL A CA 1
ATOM 664 C C . VAL A 1 93 ? -2.263 38.357 12.593 1.00 10.31 93 VAL A C 1
ATOM 665 O O . VAL A 1 93 ? -1.747 37.783 11.616 1.00 10.72 93 VAL A O 1
ATOM 669 N N . SER A 1 94 ? -2.341 39.679 12.737 1.00 9.98 94 SER A N 1
ATOM 670 C CA . SER A 1 94 ? -1.742 40.644 11.793 1.00 10.25 94 SER A CA 1
ATOM 671 C C . SER A 1 94 ? -0.309 40.927 12.237 1.00 10.50 94 SER A C 1
ATOM 672 O O . SER A 1 94 ? -0.115 41.678 13.222 1.00 12.01 94 SER A O 1
ATOM 675 N N . ASN A 1 95 ? 0.655 40.256 11.635 1.00 10.19 95 ASN A N 1
ATOM 676 C CA . ASN A 1 95 ? 2.042 40.173 12.151 1.00 10.47 95 ASN A CA 1
ATOM 677 C C . ASN A 1 95 ? 3.078 40.577 11.098 1.00 11.25 95 ASN A C 1
ATOM 678 O O . ASN A 1 95 ? 4.195 40.914 11.485 1.00 11.46 95 ASN A O 1
ATOM 683 N N . ALA A 1 96 ? 2.805 40.425 9.805 1.00 11.27 96 ALA A N 1
ATOM 684 C CA . ALA A 1 96 ? 3.826 40.772 8.788 1.00 12.64 96 ALA A CA 1
ATOM 685 C C . ALA A 1 96 ? 4.449 42.144 9.069 1.00 11.07 96 ALA A C 1
ATOM 686 O O . ALA A 1 96 ? 3.716 43.115 9.325 1.00 12.33 96 ALA A O 1
ATOM 688 N N . GLY A 1 97 ? 5.754 42.246 8.907 1.00 12.92 97 GLY A N 1
ATOM 689 C CA . GLY A 1 97 ? 6.452 43.519 9.131 1.00 13.49 97 GLY A CA 1
ATOM 690 C C . GLY A 1 97 ? 7.850 43.473 8.587 1.00 17.36 97 GLY A C 1
ATOM 691 O O . GLY A 1 97 ? 8.418 42.363 8.403 1.00 18.63 97 GLY A O 1
ATOM 692 N N . ILE A 1 98 ? 8.406 44.660 8.389 1.00 14.97 98 ILE A N 1
ATOM 693 C CA . ILE A 1 98 ? 9.837 44.869 8.068 1.00 15.92 98 ILE A CA 1
ATOM 694 C C . ILE A 1 98 ? 10.338 46.070 8.871 1.00 14.60 98 ILE A C 1
ATOM 695 O O . ILE A 1 98 ? 9.526 46.823 9.459 1.00 14.34 98 ILE A O 1
ATOM 700 N N . GLN A 1 99 ? 11.649 46.249 8.865 1.00 15.45 99 GLN A N 1
ATOM 701 C CA . GLN A 1 99 ? 12.320 47.391 9.517 1.00 15.16 99 GLN A CA 1
ATOM 702 C C . GLN A 1 99 ? 13.152 48.125 8.471 1.00 15.85 99 GLN A C 1
ATOM 703 O O . GLN A 1 99 ? 13.822 47.460 7.658 1.00 17.17 99 GLN A O 1
ATOM 709 N N . ILE A 1 100 ? 13.076 49.455 8.466 1.00 15.46 100 ILE A N 1
ATOM 710 C CA . ILE A 1 100 ? 13.952 50.325 7.638 1.00 16.00 100 ILE A CA 1
ATOM 711 C C . ILE A 1 100 ? 14.448 51.435 8.549 1.00 16.52 100 ILE A C 1
ATOM 712 O O . ILE A 1 100 ? 13.600 52.232 9.024 1.00 16.88 100 ILE A O 1
ATOM 717 N N . ILE A 1 101 ? 15.759 51.527 8.716 1.00 16.09 101 ILE A N 1
ATOM 718 C CA . ILE A 1 101 ? 16.428 52.398 9.718 1.00 17.41 101 ILE A CA 1
ATOM 719 C C . ILE A 1 101 ? 17.024 53.604 8.984 1.00 16.79 101 ILE A C 1
ATOM 720 O O . ILE A 1 101 ? 17.743 53.437 7.973 1.00 17.77 101 ILE A O 1
ATOM 725 N N . ASP A 1 102 ? 16.640 54.796 9.411 1.00 14.43 102 ASP A N 1
ATOM 726 C CA . ASP A 1 102 ? 17.256 56.064 8.959 1.00 14.01 102 ASP A CA 1
ATOM 727 C C . ASP A 1 102 ? 16.711 57.156 9.864 1.00 14.59 102 ASP A C 1
ATOM 728 O O . ASP A 1 102 ? 15.547 57.130 10.236 1.00 14.30 102 ASP A O 1
ATOM 733 N N . PRO A 1 103 ? 17.524 58.166 10.210 1.00 13.43 103 PRO A N 1
ATOM 734 C CA . PRO A 1 103 ? 16.984 59.352 10.862 1.00 13.56 103 PRO A CA 1
ATOM 735 C C . PRO A 1 103 ? 16.002 60.090 9.948 1.00 12.70 103 PRO A C 1
ATOM 736 O O . PRO A 1 103 ? 16.076 59.986 8.726 1.00 12.93 103 PRO A O 1
ATOM 740 N N . ILE A 1 104 ? 15.036 60.771 10.563 1.00 12.67 104 ILE A N 1
ATOM 741 C CA . ILE A 1 104 ? 13.946 61.468 9.831 1.00 12.48 104 ILE A CA 1
ATOM 742 C C . ILE A 1 104 ? 14.547 62.361 8.736 1.00 13.00 104 ILE A C 1
ATOM 743 O O . ILE A 1 104 ? 14.012 62.386 7.625 1.00 13.86 104 ILE A O 1
ATOM 748 N N . HIS A 1 105 ? 15.611 63.093 9.045 1.00 13.35 105 HIS A N 1
ATOM 749 C CA . HIS A 1 105 ? 16.134 64.101 8.097 1.00 15.38 105 HIS A CA 1
ATOM 750 C C . HIS A 1 105 ? 16.723 63.430 6.848 1.00 15.37 105 HIS A C 1
ATOM 751 O O . HIS A 1 105 ? 16.861 64.157 5.835 1.00 17.47 105 HIS A O 1
ATOM 758 N N . LYS A 1 106 ? 17.056 62.134 6.896 1.00 15.05 106 LYS A N 1
ATOM 759 C CA . LYS A 1 106 ? 17.667 61.393 5.751 1.00 17.03 106 LYS A CA 1
ATOM 760 C C . LYS A 1 106 ? 16.658 60.421 5.130 1.00 18.23 106 LYS A C 1
ATOM 761 O O . LYS A 1 106 ? 16.967 59.866 4.060 1.00 20.62 106 LYS A O 1
ATOM 765 N N . MET A 1 107 ? 15.541 60.110 5.786 1.00 15.30 107 MET A N 1
ATOM 766 C CA A MET A 1 107 ? 14.664 58.974 5.393 0.50 16.27 107 MET A CA 1
ATOM 767 C CA B MET A 1 107 ? 14.687 58.975 5.373 0.50 13.91 107 MET A CA 1
ATOM 768 C C . MET A 1 107 ? 13.970 59.300 4.066 1.00 15.07 107 MET A C 1
ATOM 769 O O . MET A 1 107 ? 13.329 60.378 3.961 1.00 13.95 107 MET A O 1
ATOM 778 N N . ALA A 1 108 ? 14.059 58.393 3.089 1.00 14.26 108 ALA A N 1
ATOM 779 C CA . ALA A 1 108 ? 13.316 58.527 1.828 1.00 13.20 108 ALA A CA 1
ATOM 780 C C . ALA A 1 108 ? 11.816 58.466 2.105 1.00 13.87 108 ALA A C 1
ATOM 781 O O . ALA A 1 108 ? 11.360 57.552 2.829 1.00 13.29 108 ALA A O 1
ATOM 783 N N . PHE A 1 109 ? 11.043 59.332 1.475 1.00 12.64 109 PHE A N 1
ATOM 784 C CA . PHE A 1 109 ? 9.572 59.316 1.615 1.00 13.30 109 PHE A CA 1
ATOM 785 C C . PHE A 1 109 ? 9.031 57.943 1.203 1.00 13.40 109 PHE A C 1
ATOM 786 O O . PHE A 1 109 ? 8.063 57.445 1.802 1.00 13.09 109 PHE A O 1
ATOM 794 N N . GLU A 1 110 ? 9.591 57.317 0.160 1.00 14.95 110 GLU A N 1
ATOM 795 C CA A GLU A 1 110 ? 8.999 56.032 -0.288 0.75 14.75 110 GLU A CA 1
ATOM 796 C CA B GLU A 1 110 ? 9.122 55.996 -0.345 0.25 14.71 110 GLU A CA 1
ATOM 797 C C . GLU A 1 110 ? 9.280 54.936 0.750 1.00 13.64 110 GLU A C 1
ATOM 798 O O . GLU A 1 110 ? 8.430 54.025 0.836 1.00 14.42 110 GLU A O 1
ATOM 809 N N . ASP A 1 111 ? 10.311 55.082 1.572 1.00 13.27 111 ASP A N 1
ATOM 810 C CA . ASP A 1 111 ? 10.594 54.137 2.688 1.00 14.47 111 ASP A CA 1
ATOM 811 C C . ASP A 1 111 ? 9.587 54.361 3.829 1.00 13.15 111 ASP A C 1
ATOM 812 O O . ASP A 1 111 ? 9.020 53.380 4.351 1.00 12.87 111 ASP A O 1
ATOM 817 N N . TRP A 1 112 ? 9.291 55.624 4.134 1.00 12.14 112 TRP A N 1
ATOM 818 C CA . TRP A 1 112 ? 8.224 55.975 5.103 1.00 11.69 112 TRP A CA 1
ATOM 819 C C . TRP A 1 112 ? 6.913 55.337 4.653 1.00 12.08 112 TRP A C 1
ATOM 820 O O . TRP A 1 112 ? 6.260 54.639 5.456 1.00 12.02 112 TRP A O 1
ATOM 831 N N . LYS A 1 113 ? 6.529 55.525 3.391 1.00 12.14 113 LYS A N 1
ATOM 832 C CA A LYS A 1 113 ? 5.214 55.041 2.900 0.50 12.81 113 LYS A CA 1
ATOM 833 C CA B LYS A 1 113 ? 5.221 55.035 2.900 0.50 12.44 113 LYS A CA 1
ATOM 834 C C . LYS A 1 113 ? 5.192 53.501 2.876 1.00 12.07 113 LYS A C 1
ATOM 835 O O . LYS A 1 113 ? 4.143 52.928 3.227 1.00 12.30 113 LYS A O 1
ATOM 846 N N . LYS A 1 114 ? 6.290 52.856 2.496 1.00 12.42 114 LYS A N 1
ATOM 847 C CA . LYS A 1 114 ? 6.302 51.374 2.421 1.00 12.48 114 LYS A CA 1
ATOM 848 C C . LYS A 1 114 ? 6.103 50.821 3.834 1.00 13.05 114 LYS A C 1
ATOM 849 O O . LYS A 1 114 ? 5.365 49.836 4.018 1.00 12.78 114 LYS A O 1
ATOM 855 N N . MET A 1 115 ? 6.770 51.423 4.816 1.00 11.89 115 MET A N 1
ATOM 856 C CA . MET A 1 115 ? 6.643 50.998 6.226 1.00 11.69 115 MET A CA 1
ATOM 857 C C . MET A 1 115 ? 5.192 51.130 6.689 1.00 11.26 115 MET A C 1
ATOM 858 O O . MET A 1 115 ? 4.645 50.189 7.300 1.00 11.79 115 MET A O 1
ATOM 863 N N . LEU A 1 116 ? 4.551 52.268 6.434 1.00 11.92 116 LEU A N 1
ATOM 864 C CA . LEU A 1 116 ? 3.150 52.422 6.898 1.00 12.67 116 LEU A CA 1
ATOM 865 C C . LEU A 1 116 ? 2.243 51.447 6.134 1.00 10.90 116 LEU A C 1
ATOM 866 O O . LEU A 1 116 ? 1.232 50.985 6.696 1.00 12.22 116 LEU A O 1
ATOM 871 N N . ALA A 1 117 ? 2.505 51.227 4.846 1.00 11.84 117 ALA A N 1
ATOM 872 C CA . ALA A 1 117 ? 1.655 50.316 4.045 1.00 11.20 117 ALA A CA 1
ATOM 873 C C . ALA A 1 117 ? 1.690 48.895 4.629 1.00 10.85 117 ALA A C 1
ATOM 874 O O . ALA A 1 117 ? 0.625 48.297 4.791 1.00 12.03 117 ALA A O 1
ATOM 876 N N . ILE A 1 118 ? 2.873 48.402 4.965 1.00 10.68 118 ILE A N 1
ATOM 877 C CA . ILE A 1 118 ? 2.968 47.003 5.472 1.00 11.46 118 ILE A CA 1
ATOM 878 C C . ILE A 1 118 ? 2.357 46.912 6.876 1.00 11.03 118 ILE A C 1
ATOM 879 O O . ILE A 1 118 ? 1.486 46.060 7.108 1.00 11.60 118 ILE A O 1
ATOM 884 N N . HIS A 1 119 ? 2.720 47.825 7.774 1.00 10.77 119 HIS A N 1
ATOM 885 C CA . HIS A 1 119 ? 2.300 47.717 9.192 1.00 11.56 119 HIS A CA 1
ATOM 886 C C . HIS A 1 119 ? 0.854 48.191 9.382 1.00 11.90 119 HIS A C 1
ATOM 887 O O . HIS A 1 119 ? 0.082 47.507 10.105 1.00 13.85 119 HIS A O 1
ATOM 894 N N . LEU A 1 120 ? 0.471 49.322 8.773 1.00 10.78 120 LEU A N 1
ATOM 895 C CA . LEU A 1 120 ? -0.860 49.920 9.024 1.00 10.60 120 LEU A CA 1
ATOM 896 C C . LEU A 1 120 ? -1.870 49.496 7.954 1.00 9.67 120 LEU A C 1
ATOM 897 O O . LEU A 1 120 ? -2.933 48.993 8.306 1.00 10.65 120 LEU A O 1
ATOM 902 N N . ASP A 1 121 ? -1.572 49.681 6.668 1.00 11.54 121 ASP A N 1
ATOM 903 C CA . ASP A 1 121 ? -2.547 49.209 5.648 1.00 11.42 121 ASP A CA 1
ATOM 904 C C . ASP A 1 121 ? -2.734 47.693 5.774 1.00 10.66 121 ASP A C 1
ATOM 905 O O . ASP A 1 121 ? -3.878 47.251 5.676 1.00 10.83 121 ASP A O 1
ATOM 910 N N . GLY A 1 122 ? -1.674 46.942 6.059 1.00 10.87 122 GLY A N 1
ATOM 911 C CA . GLY A 1 122 ? -1.832 45.484 6.226 1.00 11.00 122 GLY A CA 1
ATOM 912 C C . GLY A 1 122 ? -2.795 45.136 7.352 1.00 11.38 122 GLY A C 1
ATOM 913 O O . GLY A 1 122 ? -3.656 44.233 7.204 1.00 11.32 122 GLY A O 1
ATOM 914 N N . ALA A 1 123 ? -2.677 45.835 8.485 1.00 11.26 123 ALA A N 1
ATOM 915 C CA . ALA A 1 123 ? -3.585 45.641 9.630 1.00 11.10 123 ALA A CA 1
ATOM 916 C C . ALA A 1 123 ? -5.025 45.999 9.246 1.00 9.96 123 ALA A C 1
ATOM 917 O O . ALA A 1 123 ? -5.957 45.262 9.583 1.00 11.24 123 ALA A O 1
ATOM 919 N N . PHE A 1 124 ? -5.237 47.144 8.593 1.00 10.21 124 PHE A N 1
ATOM 920 C CA . PHE A 1 124 ? -6.603 47.561 8.206 1.00 10.22 124 PHE A CA 1
ATOM 921 C C . PHE A 1 124 ? -7.204 46.516 7.250 1.00 9.85 124 PHE A C 1
ATOM 922 O O . PHE A 1 124 ? -8.369 46.101 7.427 1.00 10.72 124 PHE A O 1
ATOM 930 N N . LEU A 1 125 ? -6.455 46.179 6.214 1.00 10.44 125 LEU A N 1
ATOM 931 C CA . LEU A 1 125 ? -7.011 45.351 5.113 1.00 10.53 125 LEU A CA 1
ATOM 932 C C . LEU A 1 125 ? -7.370 43.964 5.658 1.00 10.25 125 LEU A C 1
ATOM 933 O O . LEU A 1 125 ? -8.462 43.462 5.367 1.00 11.63 125 LEU A O 1
ATOM 938 N N . THR A 1 126 ? -6.468 43.368 6.436 1.00 10.05 126 THR A N 1
ATOM 939 C CA . THR A 1 126 ? -6.703 42.004 6.972 1.00 10.17 126 THR A CA 1
ATOM 940 C C . THR A 1 126 ? -7.834 42.049 7.996 1.00 10.50 126 THR A C 1
ATOM 941 O O . THR A 1 126 ? -8.712 41.156 7.986 1.00 10.88 126 THR A O 1
ATOM 945 N N . THR A 1 127 ? -7.863 43.081 8.837 1.00 10.81 127 THR A N 1
ATOM 946 C CA . THR A 1 127 ? -8.956 43.231 9.826 1.00 11.19 127 THR A CA 1
ATOM 947 C C . THR A 1 127 ? -10.289 43.283 9.076 1.00 10.79 127 THR A C 1
ATOM 948 O O . THR A 1 127 ? -11.226 42.583 9.438 1.00 11.46 127 THR A O 1
ATOM 952 N N . LYS A 1 128 ? -10.405 44.232 8.153 1.00 11.62 128 LYS A N 1
ATOM 953 C CA . LYS A 1 128 ? -11.691 44.442 7.457 1.00 11.19 128 LYS A CA 1
ATOM 954 C C . LYS A 1 128 ? -12.140 43.148 6.760 1.00 11.19 128 LYS A C 1
ATOM 955 O O . LYS A 1 128 ? -13.328 42.802 6.852 1.00 12.56 128 LYS A O 1
ATOM 961 N N . ALA A 1 129 ? -11.243 42.483 6.054 1.00 11.10 129 ALA A N 1
ATOM 962 C CA . ALA A 1 129 ? -11.601 41.231 5.348 1.00 12.09 129 ALA A CA 1
ATOM 963 C C . ALA A 1 129 ? -12.050 40.175 6.362 1.00 13.67 129 ALA A C 1
ATOM 964 O O . ALA A 1 129 ? -13.072 39.498 6.134 1.00 14.38 129 ALA A O 1
ATOM 966 N N . ALA A 1 130 ? -11.333 40.030 7.473 1.00 11.93 130 ALA A N 1
ATOM 967 C CA . ALA A 1 130 ? -11.658 38.999 8.482 1.00 12.31 130 ALA A CA 1
ATOM 968 C C . ALA A 1 130 ? -13.012 39.282 9.125 1.00 13.04 130 ALA A C 1
ATOM 969 O O . ALA A 1 130 ? -13.794 38.333 9.320 1.00 13.41 130 ALA A O 1
ATOM 971 N N . ILE A 1 131 ? -13.300 40.539 9.487 1.00 13.14 131 ILE A N 1
ATOM 972 C CA . ILE A 1 131 ? -14.524 40.833 10.283 1.00 15.00 131 ILE A CA 1
ATOM 973 C C . ILE A 1 131 ? -15.766 40.794 9.381 1.00 15.68 131 ILE A C 1
ATOM 974 O O . ILE A 1 131 ? -16.842 40.562 9.933 1.00 16.36 131 ILE A O 1
ATOM 979 N N . GLN A 1 132 ? -15.650 40.883 8.053 1.00 17.23 132 GLN A N 1
ATOM 980 C CA A GLN A 1 132 ? -16.855 40.659 7.216 0.50 19.73 132 GLN A CA 1
ATOM 981 C CA B GLN A 1 132 ? -16.779 40.590 7.113 0.50 18.79 132 GLN A CA 1
ATOM 982 C C . GLN A 1 132 ? -17.355 39.222 7.468 1.00 18.98 132 GLN A C 1
ATOM 983 O O . GLN A 1 132 ? -18.588 39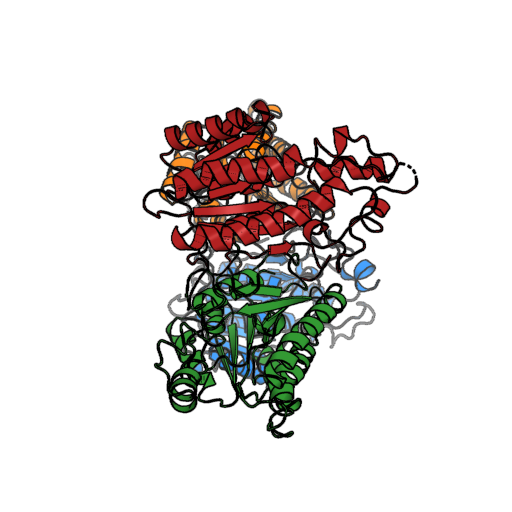.065 7.554 1.00 20.91 132 GLN A O 1
ATOM 994 N N . HIS A 1 133 ? -16.456 38.272 7.741 1.00 15.89 133 HIS A N 1
ATOM 995 C CA . HIS A 1 133 ? -16.818 36.868 8.081 1.00 15.57 133 HIS A CA 1
ATOM 996 C C . HIS A 1 133 ? -17.220 36.755 9.549 1.00 16.05 133 HIS A C 1
ATOM 997 O O . HIS A 1 133 ? -18.267 36.164 9.853 1.00 16.23 133 HIS A O 1
ATOM 1004 N N . MET A 1 134 ? -16.401 37.290 10.456 1.00 15.25 134 MET A N 1
ATOM 1005 C CA . MET A 1 134 ? -16.636 37.131 11.907 1.00 14.25 134 MET A CA 1
ATOM 1006 C C . MET A 1 134 ? -17.968 37.789 12.289 1.00 15.65 134 MET A C 1
ATOM 1007 O O . MET A 1 134 ? -18.629 37.319 13.239 1.00 15.89 134 MET A O 1
ATOM 1012 N N . TYR A 1 135 ? -18.368 38.870 11.618 1.00 14.06 135 TYR A N 1
ATOM 1013 C CA . TYR A 1 135 ? -19.610 39.597 11.988 1.00 16.06 135 TYR A CA 1
ATOM 1014 C C . TYR A 1 135 ? -20.865 38.818 11.558 1.00 18.59 135 TYR A C 1
ATOM 1015 O O . TYR A 1 135 ? -21.938 39.078 12.137 1.00 20.22 135 TYR A O 1
ATOM 1024 N N . LYS A 1 136 ? -20.749 37.895 10.599 1.00 19.27 136 LYS A N 1
ATOM 1025 C CA . LYS A 1 136 ? -21.925 37.116 10.109 1.00 21.44 136 LYS A CA 1
ATOM 1026 C C . LYS A 1 136 ? -22.535 36.313 11.264 1.00 23.60 136 LYS A C 1
ATOM 1027 O O . LYS A 1 136 ? -21.796 35.543 11.925 1.00 24.13 136 LYS A O 1
ATOM 1030 N N . ASP A 1 137 ? -23.833 36.511 11.524 1.00 25.18 137 ASP A N 1
ATOM 1031 C CA . ASP A 1 137 ? -24.585 35.800 12.590 1.00 26.62 137 ASP A CA 1
ATOM 1032 C C . ASP A 1 137 ? -23.919 36.059 13.947 1.00 23.66 137 ASP A C 1
ATOM 1033 O O . ASP A 1 137 ? -24.175 35.303 14.889 1.00 24.34 137 ASP A O 1
ATOM 1038 N N . ASP A 1 138 ? -23.146 37.145 14.068 1.00 20.75 138 ASP A N 1
ATOM 1039 C CA . ASP A 1 138 ? -22.437 37.501 15.329 1.00 22.20 138 ASP A CA 1
ATOM 1040 C C . ASP A 1 138 ? -21.673 36.280 15.853 1.00 20.18 138 ASP A C 1
ATOM 1041 O O . ASP A 1 138 ? -21.507 36.182 17.075 1.00 22.56 138 ASP A O 1
ATOM 1046 N N . LYS A 1 139 ? -21.068 35.498 14.960 1.00 20.52 139 LYS A N 1
ATOM 1047 C CA . LYS A 1 139 ? -20.253 34.323 15.362 1.00 20.55 139 LYS A CA 1
ATOM 1048 C C . LYS A 1 139 ? -19.028 34.811 16.147 1.00 18.80 139 LYS A C 1
ATOM 1049 O O . LYS A 1 139 ? -18.722 34.254 17.212 1.00 19.77 139 LYS A O 1
ATOM 1055 N N . GLY A 1 140 ? -18.399 35.878 15.672 1.00 15.05 140 GLY A N 1
ATOM 1056 C CA . GLY A 1 140 ? -17.323 36.551 16.418 1.00 14.18 140 GLY A CA 1
ATOM 1057 C C . GLY A 1 140 ? -15.964 35.956 16.116 1.00 13.33 140 GLY A C 1
ATOM 1058 O O . GLY A 1 140 ? -15.807 35.161 15.166 1.00 14.09 140 GLY A O 1
ATOM 1059 N N . GLY A 1 141 ? -14.965 36.393 16.876 1.00 12.22 141 GLY A N 1
ATOM 1060 C CA . GLY A 1 141 ? -13.585 35.974 16.633 1.00 11.70 141 GLY A CA 1
ATOM 1061 C C . GLY A 1 141 ? -12.610 36.896 17.327 1.00 10.49 141 GLY A C 1
ATOM 1062 O O . GLY A 1 141 ? -13.036 37.764 18.112 1.00 11.21 141 GLY A O 1
ATOM 1063 N N . THR A 1 142 ? -11.343 36.587 17.138 1.00 10.57 142 THR A N 1
ATOM 1064 C CA . THR A 1 142 ? -10.208 37.250 17.809 1.00 10.38 142 THR A CA 1
ATOM 1065 C C . THR A 1 142 ? -9.324 37.889 16.749 1.00 10.06 142 THR A C 1
ATOM 1066 O O . THR A 1 142 ? -8.950 37.218 15.779 1.00 10.41 142 THR A O 1
ATOM 1070 N N . VAL A 1 143 ? -8.963 39.149 16.953 1.00 10.38 143 VAL A N 1
ATOM 1071 C CA . VAL A 1 143 ? -7.948 39.836 16.118 1.00 10.42 143 VAL A CA 1
ATOM 1072 C C . VAL A 1 143 ? -6.793 40.283 17.005 1.00 9.73 143 VAL A C 1
ATOM 1073 O O . VAL A 1 143 ? -7.018 41.052 17.946 1.00 10.73 143 VAL A O 1
ATOM 1077 N N . ILE A 1 144 ? -5.615 39.759 16.732 1.00 9.33 144 ILE A N 1
ATOM 1078 C CA . ILE A 1 144 ? -4.369 40.122 17.449 1.00 10.41 144 ILE A CA 1
ATOM 1079 C C . ILE A 1 144 ? -3.472 40.862 16.471 1.00 9.74 144 ILE A C 1
ATOM 1080 O O . ILE A 1 144 ? -3.190 40.345 15.362 1.00 10.60 144 ILE A O 1
ATOM 1085 N N . TYR A 1 145 ? -2.982 42.026 16.888 1.00 9.72 145 TYR A N 1
ATOM 1086 C CA . TYR A 1 145 ? -1.945 42.782 16.157 1.00 9.49 145 TYR A CA 1
ATOM 1087 C C . TYR A 1 145 ? -0.593 42.578 16.828 1.00 9.59 145 TYR A C 1
ATOM 1088 O O . TYR A 1 145 ? -0.507 42.614 18.060 1.00 10.31 145 TYR A O 1
ATOM 1097 N N . MET A 1 146 ? 0.453 42.409 16.037 1.00 9.86 146 MET A N 1
ATOM 1098 C CA . MET A 1 146 ? 1.830 42.373 16.568 1.00 10.71 146 MET A CA 1
ATOM 1099 C C . MET A 1 146 ? 2.342 43.813 16.643 1.00 10.78 146 MET A C 1
ATOM 1100 O O . MET A 1 146 ? 2.673 44.444 15.605 1.00 12.21 146 MET A O 1
ATOM 1105 N N . GLY A 1 147 ? 2.313 44.360 17.855 1.00 10.35 147 GLY A N 1
ATOM 1106 C CA . GLY A 1 147 ? 2.899 45.663 18.166 1.00 10.31 147 GLY A CA 1
ATOM 1107 C C . GLY A 1 147 ? 4.346 45.484 18.553 1.00 10.65 147 GLY A C 1
ATOM 1108 O O . GLY A 1 147 ? 5.029 44.620 18.012 1.00 11.86 147 GLY A O 1
ATOM 1109 N N . SER A 1 148 ? 4.792 46.269 19.518 1.00 10.51 148 SER A N 1
ATOM 1110 C CA . SER A 1 148 ? 6.196 46.327 19.960 1.00 10.89 148 SER A CA 1
ATOM 1111 C C . SER A 1 148 ? 6.228 47.132 21.249 1.00 10.12 148 SER A C 1
ATOM 1112 O O . SER A 1 148 ? 5.313 47.921 21.490 1.00 10.33 148 SER A O 1
ATOM 1115 N N . VAL A 1 149 ? 7.336 47.069 21.968 1.00 10.74 149 VAL A N 1
ATOM 1116 C CA . VAL A 1 149 ? 7.659 48.147 22.935 1.00 11.41 149 VAL A CA 1
ATOM 1117 C C . VAL A 1 149 ? 7.609 49.492 22.208 1.00 11.00 149 VAL A C 1
ATOM 1118 O O . VAL A 1 149 ? 7.202 50.502 22.823 1.00 10.69 149 VAL A O 1
ATOM 1122 N N . HIS A 1 150 ? 7.926 49.505 20.913 1.00 9.95 150 HIS A N 1
ATOM 1123 C CA . HIS A 1 150 ? 7.862 50.711 20.068 1.00 10.69 150 HIS A CA 1
ATOM 1124 C C . HIS A 1 150 ? 6.428 51.114 19.715 1.00 10.41 150 HIS A C 1
ATOM 1125 O O . HIS A 1 150 ? 6.294 52.135 19.023 1.00 10.74 150 HIS A O 1
ATOM 1132 N N . SER A 1 151 ? 5.411 50.456 20.280 1.00 9.81 151 SER A N 1
ATOM 1133 C CA . SER A 1 151 ? 4.024 50.975 20.352 1.00 10.23 151 SER A CA 1
ATOM 1134 C C . SER A 1 151 ? 3.894 52.035 21.451 1.00 10.24 151 SER A C 1
ATOM 1135 O O . SER A 1 151 ? 2.887 52.758 21.444 1.00 10.18 151 SER A O 1
ATOM 1138 N N . HIS A 1 152 ? 4.812 52.037 22.419 1.00 10.66 152 HIS A N 1
ATOM 1139 C CA . HIS A 1 152 ? 4.660 52.778 23.694 1.00 11.61 152 HIS A CA 1
ATOM 1140 C C . HIS A 1 152 ? 5.786 53.802 23.863 1.00 11.02 152 HIS A C 1
ATOM 1141 O O . HIS A 1 152 ? 5.574 54.740 24.661 1.00 12.83 152 HIS A O 1
ATOM 1148 N N . GLU A 1 153 ? 6.958 53.592 23.269 1.00 10.85 153 GLU A N 1
ATOM 1149 C CA . GLU A 1 153 ? 8.067 54.559 23.352 1.00 12.18 153 GLU A CA 1
ATOM 1150 C C . GLU A 1 153 ? 8.877 54.492 22.058 1.00 12.68 153 GLU A C 1
ATOM 1151 O O . GLU A 1 153 ? 8.585 53.655 21.199 1.00 13.82 153 GLU A O 1
ATOM 1157 N N . ALA A 1 154 ? 9.809 55.420 21.900 1.00 11.57 154 ALA A N 1
ATOM 1158 C CA . ALA A 1 154 ? 10.597 55.601 20.670 1.00 11.30 154 ALA A CA 1
ATOM 1159 C C . ALA A 1 154 ? 12.016 55.078 20.843 1.00 12.23 154 ALA A C 1
ATOM 1160 O O . ALA A 1 154 ? 12.536 55.055 21.965 1.00 12.63 154 ALA A O 1
ATOM 1162 N N . SER A 1 155 ? 12.657 54.801 19.712 1.00 11.66 155 SER A N 1
ATOM 1163 C CA . SER A 1 155 ? 14.126 54.693 19.594 1.00 13.33 155 SER A CA 1
ATOM 1164 C C . SER A 1 155 ? 14.586 55.547 18.413 1.00 12.98 155 SER A C 1
ATOM 1165 O O . SER A 1 155 ? 13.802 55.773 17.484 1.00 12.51 155 SER A O 1
ATOM 1168 N N . LEU A 1 156 ? 15.837 55.979 18.459 1.00 13.14 156 LEU A N 1
ATOM 1169 C CA . LEU A 1 156 ? 16.501 56.672 17.338 1.00 13.42 156 LEU A CA 1
ATOM 1170 C C . LEU A 1 156 ? 16.309 55.885 16.044 1.00 13.57 156 LEU A C 1
ATOM 1171 O O . LEU A 1 156 ? 16.430 54.633 16.029 1.00 13.17 156 LEU A O 1
ATOM 1176 N N . PHE A 1 157 ? 16.048 56.604 14.969 1.00 12.63 157 PHE A N 1
ATOM 1177 C CA . PHE A 1 157 ? 16.245 56.165 13.565 1.00 12.54 157 PHE A CA 1
ATOM 1178 C C . PHE A 1 157 ? 15.154 55.171 13.154 1.00 13.57 157 PHE A C 1
ATOM 1179 O O . PHE A 1 157 ? 15.268 54.561 12.080 1.00 13.86 157 PHE A O 1
ATOM 1187 N N . LYS A 1 158 ? 14.034 55.146 13.872 1.00 11.95 158 LYS A N 1
ATOM 1188 C CA . LYS A 1 158 ? 12.932 54.195 13.600 1.00 12.18 158 LYS A CA 1
ATOM 1189 C C . LYS A 1 158 ? 11.604 54.943 13.473 1.00 10.89 158 LYS A C 1
ATOM 1190 O O . LYS A 1 158 ? 10.568 54.367 13.809 1.00 11.66 158 LYS A O 1
ATOM 1196 N N . ALA A 1 159 ? 11.586 56.150 12.908 1.00 11.65 159 ALA A N 1
ATOM 1197 C CA . ALA A 1 159 ? 10.360 56.979 12.851 1.00 10.70 159 ALA A CA 1
ATOM 1198 C C . ALA A 1 159 ? 9.167 56.201 12.299 1.00 11.17 159 ALA A C 1
ATOM 1199 O O . ALA A 1 159 ? 8.101 56.195 12.922 1.00 10.48 159 ALA A O 1
ATOM 1201 N N . PRO A 1 160 ? 9.190 55.652 11.066 1.00 10.80 160 PRO A N 1
ATOM 1202 C CA . PRO A 1 160 ? 7.972 55.041 10.536 1.00 10.82 160 PRO A CA 1
ATOM 1203 C C . PRO A 1 160 ? 7.538 53.789 11.312 1.00 10.17 160 PRO A C 1
ATOM 1204 O O . PRO A 1 160 ? 6.358 53.537 11.457 1.00 9.98 160 PRO A O 1
ATOM 1208 N N . TYR A 1 161 ? 8.503 53.031 11.806 1.00 10.65 161 TYR A N 1
ATOM 1209 C CA . TYR A 1 161 ? 8.206 51.828 12.613 1.00 10.15 161 TYR A CA 1
ATOM 1210 C C . TYR A 1 161 ? 7.493 52.225 13.906 1.00 9.73 161 TYR A C 1
ATOM 1211 O O . TYR A 1 161 ? 6.477 51.622 14.251 1.00 10.76 161 TYR A O 1
ATOM 1220 N N . VAL A 1 162 ? 8.083 53.161 14.655 1.00 9.84 162 VAL A N 1
ATOM 1221 C CA . VAL A 1 162 ? 7.490 53.620 15.936 1.00 10.12 162 VAL A CA 1
ATOM 1222 C C . VAL A 1 162 ? 6.119 54.254 15.655 1.00 9.61 162 VAL A C 1
ATOM 1223 O O . VAL A 1 162 ? 5.135 53.950 16.363 1.00 10.01 162 VAL A O 1
ATOM 1227 N N . THR A 1 163 ? 5.995 55.052 14.602 1.00 9.35 163 THR A N 1
ATOM 1228 C CA . THR A 1 163 ? 4.694 55.644 14.229 1.00 9.67 163 THR A CA 1
ATOM 1229 C C . THR A 1 163 ? 3.668 54.523 14.000 1.00 9.61 163 THR A C 1
ATOM 1230 O O . THR A 1 163 ? 2.533 54.560 14.529 1.00 9.97 163 THR A O 1
ATOM 1234 N N . ALA A 1 164 ? 4.024 53.537 13.176 1.00 10.17 164 ALA A N 1
ATOM 1235 C CA . ALA A 1 164 ? 3.082 52.447 12.840 1.00 9.71 164 ALA A CA 1
ATOM 1236 C C . ALA A 1 164 ? 2.722 51.630 14.086 1.00 9.44 164 ALA A C 1
ATOM 1237 O O . ALA A 1 164 ? 1.554 51.296 14.275 1.00 9.86 164 ALA A O 1
ATOM 1239 N N . LYS A 1 165 ? 3.703 51.291 14.917 1.00 9.33 165 LYS A N 1
ATOM 1240 C CA . LYS A 1 165 ? 3.421 50.414 16.075 1.00 9.47 165 LYS A CA 1
ATOM 1241 C C . LYS A 1 165 ? 2.564 51.164 17.094 1.00 9.02 165 LYS A C 1
ATOM 1242 O O . LYS A 1 165 ? 1.677 50.537 17.729 1.00 9.72 165 LYS A O 1
ATOM 1248 N N . HIS A 1 166 ? 2.753 52.481 17.221 1.00 9.11 166 HIS A N 1
ATOM 1249 C CA . HIS A 1 166 ? 1.821 53.322 18.014 1.00 9.47 166 HIS A CA 1
ATOM 1250 C C . HIS A 1 166 ? 0.410 53.272 17.397 1.00 9.14 166 HIS A C 1
ATOM 1251 O O . HIS A 1 166 ? -0.591 53.121 18.104 1.00 10.06 166 HIS A O 1
ATOM 1258 N N . GLY A 1 167 ? 0.326 53.429 16.085 1.00 9.33 167 GLY A N 1
ATOM 1259 C CA . GLY A 1 167 ? -0.966 53.434 15.381 1.00 9.67 167 GLY A CA 1
ATOM 1260 C C . GLY A 1 167 ? -1.770 52.161 15.582 1.00 9.10 167 GLY A C 1
ATOM 1261 O O . GLY A 1 167 ? -2.992 52.233 15.644 1.00 10.27 167 GLY A O 1
ATOM 1262 N N . LEU A 1 168 ? -1.096 51.007 15.641 1.00 8.88 168 LEU A N 1
ATOM 1263 C CA . LEU A 1 168 ? -1.797 49.712 15.833 1.00 9.43 168 LEU A CA 1
ATOM 1264 C C . LEU A 1 168 ? -2.570 49.715 17.153 1.00 9.04 168 LEU A C 1
ATOM 1265 O O . LEU A 1 168 ? -3.642 49.096 17.221 1.00 9.98 168 LEU A O 1
ATOM 1270 N N . LEU A 1 169 ? -2.064 50.356 18.207 1.00 9.18 169 LEU A N 1
ATOM 1271 C CA . LEU A 1 169 ? -2.857 50.477 19.456 1.00 9.24 169 LEU A CA 1
ATOM 1272 C C . LEU A 1 169 ? -4.192 51.152 19.155 1.00 9.48 169 LEU A C 1
ATOM 1273 O O . LEU A 1 169 ? -5.227 50.713 19.628 1.00 10.13 169 LEU A O 1
ATOM 1278 N N . GLY A 1 170 ? -4.163 52.229 18.373 1.00 9.54 170 GLY A N 1
ATOM 1279 C CA . GLY A 1 170 ? -5.387 52.977 18.054 1.00 9.47 170 GLY A CA 1
ATOM 1280 C C . GLY A 1 170 ? -6.365 52.111 17.280 1.00 9.68 170 GLY A C 1
ATOM 1281 O O . GLY A 1 170 ? -7.546 52.096 17.614 1.00 9.55 170 GLY A O 1
ATOM 1282 N N . LEU A 1 171 ? -5.892 51.410 16.253 1.00 9.50 171 LEU A N 1
ATOM 1283 C CA . LEU A 1 171 ? -6.772 50.539 15.443 1.00 9.62 171 LEU A CA 1
ATOM 1284 C C . LEU A 1 171 ? -7.390 49.454 16.337 1.00 9.99 171 LEU A C 1
ATOM 1285 O O . LEU A 1 171 ? -8.613 49.223 16.267 1.00 9.86 171 LEU A O 1
ATOM 1290 N N . CYS A 1 172 ? -6.583 48.850 17.211 1.00 9.52 172 CYS A N 1
ATOM 1291 C CA . CYS A 1 172 ? -7.067 47.798 18.127 1.00 9.72 172 CYS A CA 1
ATOM 1292 C C . CYS A 1 172 ? -8.171 48.365 19.024 1.00 8.91 172 CYS A C 1
ATOM 1293 O O . CYS A 1 172 ? -9.197 47.708 19.260 1.00 9.58 172 CYS A O 1
ATOM 1296 N N . ARG A 1 173 ? -7.955 49.558 19.558 1.00 9.64 173 ARG A N 1
ATOM 1297 C CA . ARG A 1 173 ? -8.899 50.164 20.512 1.00 9.22 173 ARG A CA 1
ATOM 1298 C C . ARG A 1 173 ? -10.236 50.474 19.815 1.00 9.00 173 ARG A C 1
ATOM 1299 O O . ARG A 1 173 ? -11.295 50.259 20.425 1.00 10.33 173 ARG A O 1
ATOM 1307 N N . VAL A 1 174 ? -10.207 50.941 18.567 1.00 9.58 174 VAL A N 1
ATOM 1308 C CA . VAL A 1 174 ? -11.469 51.171 17.806 1.00 10.09 174 VAL A CA 1
ATOM 1309 C C . VAL A 1 174 ? -12.155 49.825 17.537 1.00 9.54 174 VAL A C 1
ATOM 1310 O O . VAL A 1 174 ? -13.376 49.726 17.775 1.00 10.19 174 VAL A O 1
ATOM 1314 N N . LEU A 1 175 ? -11.417 48.802 17.116 1.00 10.07 175 LEU A N 1
ATOM 1315 C CA . LEU A 1 175 ? -12.052 47.492 16.832 1.00 9.77 175 LEU A CA 1
ATOM 1316 C C . LEU A 1 175 ? -12.686 46.945 18.106 1.00 10.30 175 LEU A C 1
ATOM 1317 O O . LEU A 1 175 ? -13.754 46.310 18.019 1.00 11.02 175 LEU A O 1
ATOM 1322 N N . ALA A 1 176 ? -12.062 47.139 19.264 1.00 9.70 176 ALA A N 1
ATOM 1323 C CA . ALA A 1 176 ? -12.660 46.593 20.499 1.00 10.39 176 ALA A CA 1
ATOM 1324 C C . ALA A 1 176 ? -14.064 47.175 20.660 1.00 10.29 176 ALA A C 1
ATOM 1325 O O . ALA A 1 176 ? -14.976 46.482 21.138 1.00 10.88 176 ALA A O 1
ATOM 1327 N N . LYS A 1 177 ? -14.204 48.479 20.433 1.00 10.70 177 LYS A N 1
ATOM 1328 C CA . LYS A 1 177 ? -15.509 49.158 20.595 1.00 10.60 177 LYS A CA 1
ATOM 1329 C C . LYS A 1 177 ? -16.486 48.718 19.500 1.00 11.16 177 LYS A C 1
ATOM 1330 O O . LYS A 1 177 ? -17.643 48.394 19.845 1.00 12.12 177 LYS A O 1
ATOM 1336 N N . GLU A 1 178 ? -16.061 48.669 18.243 1.00 10.72 178 GLU A N 1
ATOM 1337 C CA . GLU A 1 178 ? -16.997 48.355 17.130 1.00 11.34 178 GLU A CA 1
ATOM 1338 C C . GLU A 1 178 ? -17.357 46.864 17.170 1.00 11.73 178 GLU A C 1
ATOM 1339 O O . GLU A 1 178 ? -18.486 46.505 16.740 1.00 13.18 178 GLU A O 1
ATOM 1345 N N . GLY A 1 179 ? -16.386 46.004 17.490 1.00 11.48 179 GLY A N 1
ATOM 1346 C CA . GLY A 1 179 ? -16.536 44.543 17.355 1.00 11.58 179 GLY A CA 1
ATOM 1347 C C . GLY A 1 179 ? -17.416 43.960 18.441 1.00 12.43 179 GLY A C 1
ATOM 1348 O O . GLY A 1 179 ? -17.887 42.819 18.269 1.00 11.69 179 GLY A O 1
ATOM 1349 N N . ALA A 1 180 ? -17.554 44.627 19.585 1.00 11.85 180 ALA A N 1
ATOM 1350 C CA . ALA A 1 180 ? -18.192 44.042 20.788 1.00 12.60 180 ALA A CA 1
ATOM 1351 C C . ALA A 1 180 ? -19.582 43.472 20.453 1.00 13.49 180 ALA A C 1
ATOM 1352 O O . ALA A 1 180 ? -19.898 42.336 20.853 1.00 15.00 180 ALA A O 1
ATOM 1354 N N . VAL A 1 181 ? -20.386 44.213 19.698 1.00 14.09 181 VAL A N 1
ATOM 1355 C CA . VAL A 1 181 ? -21.794 43.789 19.439 1.00 15.69 181 VAL A CA 1
ATOM 1356 C C . VAL A 1 181 ? -21.795 42.544 18.540 1.00 15.41 181 VAL A C 1
ATOM 1357 O O . VAL A 1 181 ? -22.797 41.794 18.541 1.00 17.80 181 VAL A O 1
ATOM 1361 N N . HIS A 1 182 ? -20.688 42.249 17.865 1.00 13.10 182 HIS A N 1
ATOM 1362 C CA . HIS A 1 182 ? -20.545 41.057 16.987 1.00 14.21 182 HIS A CA 1
ATOM 1363 C C . HIS A 1 182 ? -19.653 39.981 17.615 1.00 12.09 182 HIS A C 1
ATOM 1364 O O . HIS A 1 182 ? -19.273 39.060 16.899 1.00 14.12 182 HIS A O 1
ATOM 1371 N N . ASN A 1 183 ? -19.372 40.064 18.914 1.00 12.66 183 ASN A N 1
ATOM 1372 C CA . ASN A 1 183 ? -18.525 39.070 19.633 1.00 12.80 183 ASN A CA 1
ATOM 1373 C C . ASN A 1 183 ? -17.121 39.020 19.024 1.00 11.81 183 ASN A C 1
ATOM 1374 O O . ASN A 1 183 ? -16.471 37.953 19.063 1.00 12.55 183 ASN A O 1
ATOM 1379 N N . VAL A 1 184 ? -16.593 40.157 18.578 1.00 11.23 184 VAL A N 1
ATOM 1380 C CA . VAL A 1 184 ? -15.179 40.248 18.122 1.00 11.34 184 VAL A CA 1
ATOM 1381 C C . VAL A 1 184 ? -14.390 40.976 19.203 1.00 11.23 184 VAL A C 1
ATOM 1382 O O . VAL A 1 184 ? -14.782 42.094 19.609 1.00 11.16 184 VAL A O 1
ATOM 1386 N N . ARG A 1 185 ? -13.266 40.369 19.579 1.00 10.42 185 ARG A N 1
ATOM 1387 C CA . ARG A 1 185 ? -12.312 40.937 20.564 1.00 10.05 185 ARG A CA 1
ATOM 1388 C C . ARG A 1 185 ? -11.001 41.243 19.848 1.00 10.57 185 ARG A C 1
ATOM 1389 O O . ARG A 1 185 ? -10.619 40.524 18.901 1.00 10.90 185 ARG A O 1
ATOM 1397 N N . SER A 1 186 ? -10.279 42.245 20.341 1.00 9.96 186 SER A N 1
ATOM 1398 C CA . SER A 1 186 ? -9.018 42.711 19.735 1.00 10.08 186 SER A CA 1
ATOM 1399 C C . SER A 1 186 ? -7.930 42.815 20.806 1.00 9.21 186 SER A C 1
ATOM 1400 O O . SER A 1 186 ? -8.236 43.171 21.965 1.00 9.61 186 SER A O 1
ATOM 1403 N N . HIS A 1 187 ? -6.692 42.590 20.417 1.00 9.31 187 HIS A N 1
ATOM 1404 C CA . HIS A 1 187 ? -5.545 42.712 21.341 1.00 8.93 187 HIS A CA 1
ATOM 1405 C C . HIS A 1 187 ? -4.324 43.157 20.560 1.00 8.98 187 HIS A C 1
ATOM 1406 O O . HIS A 1 187 ? -4.196 42.834 19.360 1.00 9.59 187 HIS A O 1
ATOM 1413 N N . VAL A 1 188 ? -3.378 43.770 21.264 1.00 9.60 188 VAL A N 1
ATOM 1414 C CA . VAL A 1 188 ? -2.019 44.032 20.730 1.00 9.21 188 VAL A CA 1
ATOM 1415 C C . VAL A 1 188 ? -0.997 43.347 21.632 1.00 9.97 188 VAL A C 1
ATOM 1416 O O . VAL A 1 188 ? -1.005 43.597 22.851 1.00 10.21 188 VAL A O 1
ATOM 1420 N N . ILE A 1 189 ? -0.151 42.509 21.064 1.00 9.26 189 ILE A N 1
ATOM 1421 C CA . ILE A 1 189 ? 1.040 41.975 21.767 1.00 9.56 189 ILE A CA 1
ATOM 1422 C C . ILE A 1 189 ? 2.237 42.870 21.472 1.00 9.83 189 ILE A C 1
ATOM 1423 O O . ILE A 1 189 ? 2.458 43.192 20.303 1.00 10.69 189 ILE A O 1
ATOM 1428 N N . CYS A 1 190 ? 2.993 43.252 22.495 1.00 9.58 190 CYS A N 1
ATOM 1429 C CA . CYS A 1 190 ? 4.104 44.218 22.350 1.00 9.91 190 CYS A CA 1
ATOM 1430 C C . CYS A 1 190 ? 5.403 43.573 22.812 1.00 10.33 190 CYS A C 1
ATOM 1431 O O . CYS A 1 190 ? 5.806 43.772 23.967 1.00 10.10 190 CYS A O 1
ATOM 1434 N N . PRO A 1 191 ? 6.123 42.850 21.928 1.00 9.79 191 PRO A N 1
ATOM 1435 C CA . PRO A 1 191 ? 7.391 42.258 22.340 1.00 9.71 191 PRO A CA 1
ATOM 1436 C C . PRO A 1 191 ? 8.476 43.323 22.483 1.00 10.71 191 PRO A C 1
ATOM 1437 O O . PRO A 1 191 ? 8.493 44.309 21.735 1.00 11.05 191 PRO A O 1
ATOM 1441 N N . GLY A 1 192 ? 9.454 43.009 23.331 1.00 11.06 192 GLY A N 1
ATOM 1442 C CA . GLY A 1 192 ? 10.797 43.613 23.276 1.00 11.44 192 GLY A CA 1
ATOM 1443 C C . GLY A 1 192 ? 11.615 42.979 22.161 1.00 12.89 192 GLY A C 1
ATOM 1444 O O . GLY A 1 192 ? 11.020 42.311 21.286 1.00 13.11 192 GLY A O 1
ATOM 1445 N N . PHE A 1 193 ? 12.934 43.137 22.170 1.00 14.72 193 PHE A N 1
ATOM 1446 C CA . PHE A 1 193 ? 13.797 42.546 21.110 1.00 14.51 193 PHE A CA 1
ATOM 1447 C C . PHE A 1 193 ? 13.754 41.020 21.177 1.00 14.41 193 PHE A C 1
ATOM 1448 O O . PHE A 1 193 ? 13.864 40.452 22.289 1.00 14.95 193 PHE A O 1
ATOM 1456 N N . VAL A 1 194 ? 13.487 40.411 20.025 1.00 14.85 194 VAL A N 1
ATOM 1457 C CA . VAL A 1 194 ? 13.451 38.938 19.798 1.00 15.56 194 VAL A CA 1
ATOM 1458 C C . VAL A 1 194 ? 14.504 38.620 18.731 1.00 19.43 194 VAL A C 1
ATOM 1459 O O . VAL A 1 194 ? 14.450 39.251 17.659 1.00 18.14 194 VAL A O 1
ATOM 1463 N N . LYS A 1 195 ? 15.322 37.588 18.924 1.00 19.78 195 LYS A N 1
ATOM 1464 C CA . LYS A 1 195 ? 16.401 37.227 17.956 1.00 22.02 195 LYS A CA 1
ATOM 1465 C C . LYS A 1 195 ? 15.820 36.444 16.773 1.00 22.42 195 LYS A C 1
ATOM 1466 O O . LYS A 1 195 ? 16.191 35.268 16.599 1.00 26.98 195 LYS A O 1
ATOM 1472 N N . THR A 1 196 ? 14.928 37.071 16.006 1.00 20.71 196 THR A N 1
ATOM 1473 C CA . THR A 1 196 ? 14.482 36.610 14.665 1.00 22.93 196 THR A CA 1
ATOM 1474 C C . THR A 1 196 ? 15.462 37.125 13.617 1.00 28.84 196 THR A C 1
ATOM 1475 O O . THR A 1 196 ? 16.293 37.983 13.916 1.00 29.22 196 THR A O 1
ATOM 1479 N N . PRO A 1 197 ? 15.285 36.742 12.331 1.00 34.87 197 PRO A N 1
ATOM 1480 C CA . PRO A 1 197 ? 16.035 37.362 11.235 1.00 35.81 197 PRO A CA 1
ATOM 1481 C C . PRO A 1 197 ? 15.922 38.895 11.167 1.00 44.44 197 PRO A C 1
ATOM 1482 O O . PRO A 1 197 ? 16.936 39.528 10.899 1.00 41.93 197 PRO A O 1
ATOM 1486 N N . LEU A 1 198 ? 14.728 39.455 11.415 1.00 43.74 198 LEU A N 1
ATOM 1487 C CA . LEU A 1 198 ? 14.493 40.927 11.466 1.00 45.77 198 LEU A CA 1
ATOM 1488 C C . LEU A 1 198 ? 15.531 41.569 12.395 1.00 46.55 198 LEU A C 1
ATOM 1489 O O . LEU A 1 198 ? 15.947 42.711 12.114 1.00 46.58 198 LEU A O 1
ATOM 1494 N N . VAL A 1 199 ? 15.770 40.933 13.548 1.00 36.88 199 VAL A N 1
ATOM 1495 C CA . VAL A 1 199 ? 16.968 41.128 14.418 1.00 36.82 199 VAL A CA 1
ATOM 1496 C C . VAL A 1 199 ? 18.018 40.076 14.020 1.00 36.02 199 VAL A C 1
ATOM 1497 O O . VAL A 1 199 ? 19.210 40.299 14.307 1.00 43.43 199 VAL A O 1
ATOM 1501 N N . SER A 1 216 ? 27.950 43.924 23.063 1.00 50.05 216 SER A N 1
ATOM 1502 C CA . SER A 1 216 ? 27.868 45.356 23.455 1.00 46.43 216 SER A CA 1
ATOM 1503 C C . SER A 1 216 ? 26.706 46.033 22.719 1.00 46.31 216 SER A C 1
ATOM 1504 O O . SER A 1 216 ? 25.968 46.805 23.364 1.00 41.96 216 SER A O 1
ATOM 1507 N N . VAL A 1 217 ? 26.531 45.731 21.429 1.00 42.48 217 VAL A N 1
ATOM 1508 C CA . VAL A 1 217 ? 25.315 46.102 20.643 1.00 43.55 217 VAL A CA 1
ATOM 1509 C C . VAL A 1 217 ? 24.094 45.530 21.376 1.00 42.51 217 VAL A C 1
ATOM 1510 O O . VAL A 1 217 ? 23.119 46.283 21.602 1.00 36.89 217 VAL A O 1
ATOM 1511 N N . VAL A 1 218 ? 24.193 44.271 21.810 1.00 39.47 218 VAL A N 1
ATOM 1512 C CA . VAL A 1 218 ? 23.091 43.525 22.490 1.00 38.47 218 VAL A CA 1
ATOM 1513 C C . VAL A 1 218 ? 22.828 44.154 23.865 1.00 41.52 218 VAL A C 1
ATOM 1514 O O . VAL A 1 218 ? 21.686 44.575 24.096 1.00 29.83 218 VAL A O 1
ATOM 1518 N N . ASN A 1 219 ? 23.855 44.264 24.714 1.00 37.28 219 ASN A N 1
ATOM 1519 C CA . ASN A 1 219 ? 23.715 44.477 26.180 1.00 40.04 219 ASN A CA 1
ATOM 1520 C C . ASN A 1 219 ? 23.651 45.980 26.493 1.00 39.61 219 ASN A C 1
ATOM 1521 O O . ASN A 1 219 ? 23.024 46.339 27.522 1.00 35.08 219 ASN A O 1
ATOM 1526 N N . ASP A 1 220 ? 24.329 46.814 25.693 1.00 34.16 220 ASP A N 1
ATOM 1527 C CA . ASP A 1 220 ? 24.539 48.256 25.990 1.00 31.79 220 ASP A CA 1
ATOM 1528 C C . ASP A 1 220 ? 23.624 49.113 25.112 1.00 29.86 220 ASP A C 1
ATOM 1529 O O . ASP A 1 220 ? 23.401 50.280 25.492 1.00 32.82 220 ASP A O 1
ATOM 1534 N N . ILE A 1 221 ? 23.055 48.548 24.039 1.00 28.02 221 ILE A N 1
ATOM 1535 C CA . ILE A 1 221 ? 22.104 49.259 23.131 1.00 28.60 221 ILE A CA 1
ATOM 1536 C C . ILE A 1 221 ? 20.736 48.563 23.172 1.00 28.15 221 ILE A C 1
ATOM 1537 O O . ILE A 1 221 ? 19.755 49.225 23.565 1.00 35.21 221 ILE A O 1
ATOM 1539 N N . MET A 1 222 ? 20.633 47.337 22.655 1.00 25.89 222 MET A N 1
ATOM 1540 C CA . MET A 1 222 ? 19.330 46.673 22.391 1.00 25.87 222 MET A CA 1
ATOM 1541 C C . MET A 1 222 ? 18.635 46.325 23.716 1.00 19.64 222 MET A C 1
ATOM 1542 O O . MET A 1 222 ? 17.437 46.676 23.843 1.00 26.08 222 MET A O 1
ATOM 1547 N N . LEU A 1 223 ? 19.353 45.727 24.684 1.00 19.91 223 LEU A N 1
ATOM 1548 C CA . LEU A 1 223 ? 18.749 45.218 25.957 1.00 16.83 223 LEU A CA 1
ATOM 1549 C C . LEU A 1 223 ? 19.027 46.176 27.118 1.00 17.86 223 LEU A C 1
ATOM 1550 O O . LEU A 1 223 ? 18.700 45.827 28.281 1.00 14.72 223 LEU A O 1
ATOM 1555 N N . VAL A 1 224 ? 19.517 47.385 26.834 1.00 18.45 224 VAL A N 1
ATOM 1556 C CA . VAL A 1 224 ? 19.953 48.350 27.881 1.00 18.02 224 VAL A CA 1
ATOM 1557 C C . VAL A 1 224 ? 18.785 48.661 28.827 1.00 15.73 224 VAL A C 1
ATOM 1558 O O . VAL A 1 224 ? 19.043 48.956 29.991 1.00 16.34 224 VAL A O 1
ATOM 1562 N N . ASN A 1 225 ? 17.545 48.705 28.332 1.00 16.38 225 ASN A N 1
ATOM 1563 C CA . ASN A 1 225 ? 16.385 49.137 29.151 1.00 16.75 225 ASN A CA 1
ATOM 1564 C C . ASN A 1 225 ? 15.549 47.936 29.609 1.00 14.65 225 ASN A C 1
ATOM 1565 O O . ASN A 1 225 ? 14.570 48.175 30.328 1.00 15.91 225 ASN A O 1
ATOM 1570 N N . THR A 1 226 ? 16.037 46.703 29.430 1.00 12.59 226 THR A N 1
ATOM 1571 C CA . THR A 1 226 ? 15.513 45.530 30.169 1.00 12.28 226 THR A CA 1
ATOM 1572 C C . THR A 1 226 ? 16.072 45.551 31.590 1.00 11.98 226 THR A C 1
ATOM 1573 O O . THR A 1 226 ? 17.128 46.169 31.829 1.00 13.99 226 THR A O 1
ATOM 1577 N N . VAL A 1 227 ? 15.388 44.893 32.514 1.00 11.15 227 VAL A N 1
ATOM 1578 C CA . VAL A 1 227 ? 15.845 44.840 33.928 1.00 11.53 227 VAL A CA 1
ATOM 1579 C C . VAL A 1 227 ? 16.875 43.725 34.119 1.00 12.78 227 VAL A C 1
ATOM 1580 O O . VAL A 1 227 ? 17.580 43.726 35.144 1.00 14.01 227 VAL A O 1
ATOM 1584 N N . ASP A 1 228 ? 16.941 42.771 33.195 1.00 11.87 228 ASP A N 1
ATOM 1585 C CA . ASP A 1 228 ? 17.646 41.477 33.409 1.00 12.57 228 ASP A CA 1
ATOM 1586 C C . ASP A 1 228 ? 18.536 41.104 32.215 1.00 13.74 228 ASP A C 1
ATOM 1587 O O . ASP A 1 228 ? 19.117 39.998 32.252 1.00 15.06 228 ASP A O 1
ATOM 1592 N N . LYS A 1 229 ? 18.671 41.970 31.218 1.00 13.38 229 LYS A N 1
ATOM 1593 C CA . LYS A 1 229 ? 19.544 41.754 30.033 1.00 14.06 229 LYS A CA 1
ATOM 1594 C C . LYS A 1 229 ? 19.155 40.447 29.338 1.00 16.12 229 LYS A C 1
ATOM 1595 O O . LYS A 1 229 ? 20.052 39.659 28.949 1.00 17.46 229 LYS A O 1
ATOM 1601 N N . GLU A 1 230 ? 17.858 40.232 29.132 1.00 14.14 230 GLU A N 1
ATOM 1602 C CA . GLU A 1 230 ? 17.329 39.037 28.432 1.00 13.79 230 GLU A CA 1
ATOM 1603 C C . GLU A 1 230 ? 16.565 39.472 27.184 1.00 13.02 230 GLU A C 1
ATOM 1604 O O . GLU A 1 230 ? 15.716 40.389 27.250 1.00 13.30 230 GLU A O 1
ATOM 1610 N N . PHE A 1 231 ? 16.799 38.778 26.073 1.00 13.42 231 PHE A N 1
ATOM 1611 C CA . PHE A 1 231 ? 15.899 38.840 24.903 1.00 13.19 231 PHE A CA 1
ATOM 1612 C C . PHE A 1 231 ? 14.531 38.262 25.273 1.00 12.49 231 PHE A C 1
ATOM 1613 O O . PHE A 1 231 ? 14.391 37.295 26.016 1.00 13.27 231 PHE A O 1
ATOM 1621 N N . THR A 1 232 ? 13.512 38.801 24.625 1.00 12.08 232 THR A N 1
ATOM 1622 C CA . THR A 1 232 ? 12.194 38.157 24.521 1.00 11.81 232 THR A CA 1
ATOM 1623 C C . THR A 1 232 ? 12.330 37.003 23.528 1.00 11.75 232 THR A C 1
ATOM 1624 O O . THR A 1 232 ? 13.166 37.114 22.607 1.00 12.15 232 THR A O 1
ATOM 1628 N N . THR A 1 233 ? 11.580 35.926 23.711 1.00 11.08 233 THR A N 1
ATOM 1629 C CA . THR A 1 233 ? 11.695 34.760 22.807 1.00 10.91 233 THR A CA 1
ATOM 1630 C C . THR A 1 233 ? 10.433 34.594 21.960 1.00 10.56 233 THR A C 1
ATOM 1631 O O . THR A 1 233 ? 9.319 35.031 22.341 1.00 10.36 233 THR A O 1
ATOM 1635 N N . VAL A 1 234 ? 10.577 33.878 20.845 1.00 11.09 234 VAL A N 1
ATOM 1636 C CA . VAL A 1 234 ? 9.395 33.539 20.015 1.00 10.93 234 VAL A CA 1
ATOM 1637 C C . VAL A 1 234 ? 8.405 32.705 20.843 1.00 11.45 234 VAL A C 1
ATOM 1638 O O . VAL A 1 234 ? 7.199 32.906 20.691 1.00 10.88 234 VAL A O 1
ATOM 1642 N N . ASP A 1 235 ? 8.882 31.820 21.721 1.00 10.50 235 ASP A N 1
ATOM 1643 C CA . ASP A 1 235 ? 7.936 31.018 22.543 1.00 10.97 235 ASP A CA 1
ATOM 1644 C C . ASP A 1 235 ? 7.200 31.920 23.545 1.00 10.15 235 ASP A C 1
ATOM 1645 O O . ASP A 1 235 ? 6.039 31.650 23.809 1.00 10.51 235 ASP A O 1
ATOM 1650 N N . ASP A 1 236 ? 7.858 32.943 24.094 1.00 10.70 236 ASP A N 1
ATOM 1651 C CA . ASP A 1 236 ? 7.146 33.894 24.997 1.00 10.32 236 ASP A CA 1
ATOM 1652 C C . ASP A 1 236 ? 5.910 34.409 24.250 1.00 9.68 236 ASP A C 1
ATOM 1653 O O . ASP A 1 236 ? 4.797 34.479 24.811 1.00 10.42 236 ASP A O 1
ATOM 1658 N N . ILE A 1 237 ? 6.142 34.877 23.024 1.00 10.23 237 ILE A N 1
ATOM 1659 C CA . ILE A 1 237 ? 5.067 35.566 22.260 1.00 10.44 237 ILE A CA 1
ATOM 1660 C C . ILE A 1 237 ? 4.015 34.552 21.805 1.00 9.13 237 ILE A C 1
ATOM 1661 O O . ILE A 1 237 ? 2.821 34.856 21.874 1.00 9.89 237 ILE A O 1
ATOM 1666 N N . ALA A 1 238 ? 4.435 33.363 21.392 1.00 9.40 238 ALA A N 1
ATOM 1667 C CA . ALA A 1 238 ? 3.475 32.334 20.949 1.00 9.22 238 ALA A CA 1
ATOM 1668 C C . ALA A 1 238 ? 2.618 31.839 22.114 1.00 9.85 238 ALA A C 1
ATOM 1669 O O . ALA A 1 238 ? 1.420 31.613 21.934 1.00 9.66 238 ALA A O 1
ATOM 1671 N N . GLN A 1 239 ? 3.176 31.724 23.322 1.00 9.45 239 GLN A N 1
ATOM 1672 C CA . GLN A 1 239 ? 2.367 31.336 24.501 1.00 9.91 239 GLN A CA 1
ATOM 1673 C C . GLN A 1 239 ? 1.333 32.432 24.767 1.00 8.94 239 GLN A C 1
ATOM 1674 O O . GLN A 1 239 ? 0.188 32.110 25.061 1.00 10.02 239 GLN A O 1
ATOM 1680 N N . LEU A 1 240 ? 1.751 33.692 24.758 1.00 9.33 240 LEU A N 1
ATOM 1681 C CA . LEU A 1 240 ? 0.788 34.794 24.996 1.00 8.85 240 LEU A CA 1
ATOM 1682 C C . LEU A 1 240 ? -0.288 34.772 23.900 1.00 8.87 240 LEU A C 1
ATOM 1683 O O . LEU A 1 240 ? -1.476 34.951 24.209 1.00 9.33 240 LEU A O 1
ATOM 1688 N N . ALA A 1 241 ? 0.111 34.582 22.645 1.00 8.73 241 ALA A N 1
ATOM 1689 C CA . ALA A 1 241 ? -0.863 34.559 21.533 1.00 9.59 241 ALA A CA 1
ATOM 1690 C C . ALA A 1 241 ? -1.870 33.414 21.704 1.00 9.40 241 ALA A C 1
ATOM 1691 O O . ALA A 1 241 ? -3.043 33.562 21.324 1.00 9.26 241 ALA A O 1
ATOM 1693 N N . LEU A 1 242 ? -1.418 32.273 22.228 1.00 9.69 242 LEU A N 1
ATOM 1694 C CA . LEU A 1 242 ? -2.302 31.106 22.472 1.00 9.32 242 LEU A CA 1
ATOM 1695 C C . LEU A 1 242 ? -3.228 31.385 23.660 1.00 9.05 242 LEU A C 1
ATOM 1696 O O . LEU A 1 242 ? -4.425 31.111 23.596 1.00 9.87 242 LEU A O 1
ATOM 1701 N N . PHE A 1 243 ? -2.683 31.919 24.753 1.00 9.46 243 PHE A N 1
ATOM 1702 C CA . PHE A 1 243 ? -3.491 32.304 25.929 1.00 9.43 243 PHE A CA 1
ATOM 1703 C C . PHE A 1 243 ? -4.634 33.215 25.480 1.00 9.75 243 PHE A C 1
ATOM 1704 O O . PHE A 1 243 ? -5.781 33.036 25.890 1.00 9.70 243 PHE A O 1
ATOM 1712 N N . LEU A 1 244 ? -4.319 34.227 24.660 1.00 8.68 244 LEU A N 1
ATOM 1713 C CA . LEU A 1 244 ? -5.357 35.180 24.200 1.00 8.61 244 LEU A CA 1
ATOM 1714 C C . LEU A 1 244 ? -6.333 34.479 23.246 1.00 9.19 244 LEU A C 1
ATOM 1715 O O . LEU A 1 244 ? -7.538 34.637 23.421 1.00 9.62 244 LEU A O 1
ATOM 1720 N N . ALA A 1 245 ? -5.840 33.780 22.235 1.00 9.72 245 ALA A N 1
ATOM 1721 C CA . ALA A 1 245 ? -6.741 33.209 21.213 1.00 10.69 245 ALA A CA 1
ATOM 1722 C C . ALA A 1 245 ? -7.718 32.209 21.852 1.00 10.78 245 ALA A C 1
ATOM 1723 O O . ALA A 1 245 ? -8.835 32.096 21.345 1.00 11.38 245 ALA A O 1
ATOM 1725 N N . ALA A 1 246 ? -7.280 31.441 22.849 1.00 10.11 246 ALA A N 1
ATOM 1726 C CA . ALA A 1 246 ? -8.103 30.371 23.459 1.00 10.05 246 ALA A CA 1
ATOM 1727 C C . ALA A 1 246 ? -8.883 30.901 24.670 1.00 10.77 246 ALA A C 1
ATOM 1728 O O . ALA A 1 246 ? -9.611 30.123 25.295 1.00 12.06 246 ALA A O 1
ATOM 1730 N N . PHE A 1 247 ? -8.729 32.173 25.043 1.00 10.49 247 PHE A N 1
ATOM 1731 C CA . PHE A 1 247 ? -9.300 32.630 26.334 1.00 9.96 247 PHE A CA 1
ATOM 1732 C C . PHE A 1 247 ? -10.818 32.499 26.281 1.00 10.16 247 PHE A C 1
ATOM 1733 O O . PHE A 1 247 ? -11.430 32.762 25.246 1.00 11.58 247 PHE A O 1
ATOM 1741 N N . PRO A 1 248 ?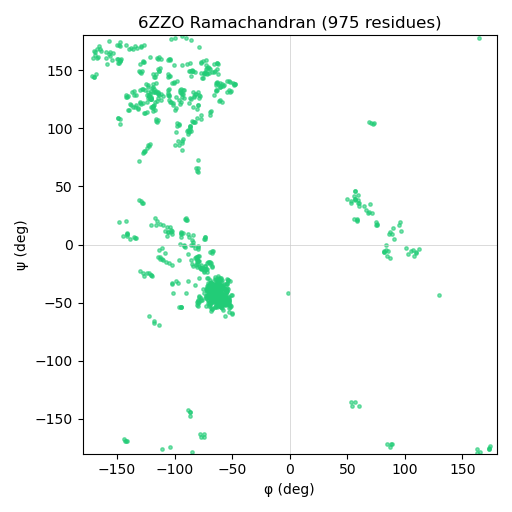 -11.479 32.055 27.365 1.00 10.76 248 PRO A N 1
ATOM 1742 C CA . PRO A 1 248 ? -12.903 31.729 27.253 1.00 11.83 248 PRO A CA 1
ATOM 1743 C C . PRO A 1 248 ? -13.873 32.910 27.274 1.00 11.80 248 PRO A C 1
ATOM 1744 O O . PRO A 1 248 ? -15.024 32.723 26.924 1.00 13.44 248 PRO A O 1
ATOM 1748 N N . THR A 1 249 ? -13.397 34.104 27.592 1.00 10.43 249 THR A N 1
ATOM 1749 C CA . THR A 1 249 ? -14.245 35.317 27.654 1.00 10.69 249 THR A CA 1
ATOM 1750 C C . THR A 1 249 ? -13.547 36.449 26.896 1.00 9.98 249 THR A C 1
ATOM 1751 O O . THR A 1 249 ? -12.354 36.338 26.551 1.00 10.16 249 THR A O 1
ATOM 1755 N N . ASN A 1 250 ? -14.273 37.536 26.666 1.00 11.36 250 ASN A N 1
ATOM 1756 C CA . ASN A 1 250 ? -13.756 38.730 25.960 1.00 10.22 250 ASN A CA 1
ATOM 1757 C C . ASN A 1 250 ? -13.100 39.734 26.916 1.00 9.91 250 ASN A C 1
ATOM 1758 O O . ASN A 1 250 ? -12.930 40.896 26.550 1.00 10.50 250 ASN A O 1
ATOM 1763 N N . VAL A 1 251 ? -12.670 39.306 28.094 1.00 10.05 251 VAL A N 1
ATOM 1764 C CA . VAL A 1 251 ? -12.205 40.237 29.160 1.00 10.60 251 VAL A CA 1
ATOM 1765 C C . VAL A 1 251 ? -10.999 41.072 28.706 1.00 10.50 251 VAL A C 1
ATOM 1766 O O . VAL A 1 251 ? -10.867 42.197 29.211 1.00 10.30 251 VAL A O 1
ATOM 1770 N N . PHE A 1 252 ? -10.139 40.587 27.805 1.00 8.91 252 PHE A N 1
ATOM 1771 C CA . PHE A 1 252 ? -8.909 41.316 27.401 1.00 8.61 252 PHE A CA 1
ATOM 1772 C C . PHE A 1 252 ? -9.140 42.157 26.139 1.00 9.49 252 PHE A C 1
ATOM 1773 O O . PHE A 1 252 ? -8.170 42.717 25.600 1.00 9.04 252 PHE A O 1
ATOM 1781 N N . THR A 1 253 ? -10.384 42.326 25.700 1.00 9.44 253 THR A N 1
ATOM 1782 C CA . THR A 1 253 ? -10.620 43.095 24.454 1.00 9.16 253 THR A CA 1
ATOM 1783 C C . THR A 1 253 ? -10.089 44.531 24.596 1.00 9.28 253 THR A C 1
ATOM 1784 O O . THR A 1 253 ? -10.298 45.185 25.620 1.00 9.56 253 THR A O 1
ATOM 1788 N N . GLY A 1 254 ? -9.416 44.981 23.546 1.00 8.75 254 GLY A N 1
ATOM 1789 C CA . GLY A 1 254 ? -8.873 46.344 23.463 1.00 9.58 254 GLY A CA 1
ATOM 1790 C C . GLY A 1 254 ? -7.523 46.498 24.145 1.00 10.63 254 GLY A C 1
ATOM 1791 O O . GLY A 1 254 ? -6.950 47.581 24.039 1.00 12.70 254 GLY A O 1
ATOM 1792 N N . GLN A 1 255 ? -6.996 45.478 24.812 1.00 9.42 255 GLN A N 1
ATOM 1793 C CA . GLN A 1 255 ? -5.768 45.625 25.627 1.00 9.01 255 GLN A CA 1
ATOM 1794 C C . GLN A 1 255 ? -4.509 45.432 24.802 1.00 9.48 255 GLN A C 1
ATOM 1795 O O . GLN A 1 255 ? -4.475 44.572 23.891 1.00 10.17 255 GLN A O 1
ATOM 1801 N N . SER A 1 256 ? -3.452 46.128 25.206 1.00 9.55 256 SER A N 1
ATOM 1802 C CA . SER A 1 256 ? -2.078 45.752 24.830 1.00 9.86 256 SER A CA 1
ATOM 1803 C C . SER A 1 256 ? -1.389 45.129 26.040 1.00 10.11 256 SER A C 1
ATOM 1804 O O . SER A 1 256 ? -1.694 45.461 27.200 1.00 11.42 256 SER A O 1
ATOM 1807 N N . ILE A 1 257 ? -0.515 44.184 25.759 1.00 9.65 257 ILE A N 1
ATOM 1808 C CA . ILE A 1 257 ? 0.274 43.473 26.787 1.00 9.50 257 ILE A CA 1
ATOM 1809 C C . ILE A 1 257 ? 1.722 43.510 26.342 1.00 9.65 257 ILE A C 1
ATOM 1810 O O . ILE A 1 257 ? 2.017 43.058 25.216 1.00 10.00 257 ILE A O 1
ATOM 1815 N N . VAL A 1 258 ? 2.580 44.057 27.184 1.00 9.85 258 VAL A N 1
ATOM 1816 C CA . VAL A 1 258 ? 4.012 44.243 26.854 1.00 9.54 258 VAL A CA 1
ATOM 1817 C C . VAL A 1 258 ? 4.790 43.052 27.407 1.00 9.98 258 VAL A C 1
ATOM 1818 O O . VAL A 1 258 ? 4.589 42.672 28.575 1.00 11.05 258 VAL A O 1
ATOM 1822 N N . ALA A 1 259 ? 5.626 42.465 26.563 1.00 9.22 259 ALA A N 1
ATOM 1823 C CA . ALA A 1 259 ? 6.392 41.232 26.858 1.00 10.27 259 ALA A CA 1
ATOM 1824 C C . ALA A 1 259 ? 7.861 41.499 26.560 1.00 10.46 259 ALA A C 1
ATOM 1825 O O . ALA A 1 259 ? 8.307 41.188 25.442 1.00 10.63 259 ALA A O 1
ATOM 1827 N N . SER A 1 260 ? 8.567 42.181 27.465 1.00 10.39 260 SER A N 1
ATOM 1828 C CA . SER A 1 260 ? 9.813 42.904 27.115 1.00 10.03 260 SER A CA 1
ATOM 1829 C C . SER A 1 260 ? 10.897 42.809 28.190 1.00 10.77 260 SER A C 1
ATOM 1830 O O . SER A 1 260 ? 11.852 43.582 28.096 1.00 12.44 260 SER A O 1
ATOM 1833 N N . HIS A 1 261 ? 10.738 41.981 29.212 1.00 9.73 261 HIS A N 1
ATOM 1834 C CA . HIS A 1 261 ? 11.743 41.887 30.296 1.00 9.90 261 HIS A CA 1
ATOM 1835 C C . HIS A 1 261 ? 11.969 43.268 30.917 1.00 9.69 261 HIS A C 1
ATOM 1836 O O . HIS A 1 261 ? 13.096 43.585 31.326 1.00 10.51 261 HIS A O 1
ATOM 1843 N N . GLY A 1 262 ? 10.892 44.010 31.116 1.00 9.58 262 GLY A N 1
ATOM 1844 C CA . GLY A 1 262 ? 10.897 45.252 31.901 1.00 10.10 262 GLY A CA 1
ATOM 1845 C C . GLY A 1 262 ? 11.264 46.484 31.104 1.00 10.81 262 GLY A C 1
ATOM 1846 O O . GLY A 1 262 ? 11.365 47.569 31.701 1.00 12.03 262 GLY A O 1
ATOM 1847 N N . TRP A 1 263 ? 11.355 46.379 29.781 1.00 10.68 263 TRP A N 1
ATOM 1848 C CA . TRP A 1 263 ? 11.568 47.535 28.879 1.00 11.28 263 TRP A CA 1
ATOM 1849 C C . TRP A 1 263 ? 10.208 48.144 28.537 1.00 11.40 263 TRP A C 1
ATOM 1850 O O . TRP A 1 263 ? 9.437 47.531 27.787 1.00 11.33 263 TRP A O 1
ATOM 1861 N N . PHE A 1 264 ? 9.896 49.262 29.198 1.00 10.63 264 PHE A N 1
ATOM 1862 C CA . PHE A 1 264 ? 8.579 49.953 29.212 1.00 10.40 264 PHE A CA 1
ATOM 1863 C C . PHE A 1 264 ? 7.585 49.139 30.038 1.00 11.04 264 PHE A C 1
ATOM 1864 O O . PHE A 1 264 ? 7.093 48.083 29.622 1.00 12.12 264 PHE A O 1
ATOM 1872 N N . MET A 1 265 ? 7.331 49.602 31.246 1.00 10.27 265 MET A N 1
ATOM 1873 C CA . MET A 1 265 ? 6.418 48.925 32.188 1.00 10.35 265 MET A CA 1
ATOM 1874 C C . MET A 1 265 ? 5.027 49.559 32.089 1.00 10.94 265 MET A C 1
ATOM 1875 O O . MET A 1 265 ? 4.827 50.729 32.496 1.00 12.06 265 MET A O 1
ATOM 1880 N N . ASN A 1 266 ? 4.125 48.854 31.419 1.00 11.22 266 ASN A N 1
ATOM 1881 C CA . ASN A 1 266 ? 2.789 49.356 31.018 1.00 12.77 266 ASN A CA 1
ATOM 1882 C C . ASN A 1 266 ? 1.806 49.256 32.187 1.00 14.24 266 ASN A C 1
ATOM 1883 O O . ASN A 1 266 ? 1.966 48.400 33.086 1.00 14.38 266 ASN A O 1
ATOM 1889 N N . ALA B 1 2 ? 7.340 25.165 17.914 1.00 26.93 2 ALA B N 1
ATOM 1890 C CA . ALA B 1 2 ? 5.966 25.201 18.459 1.00 18.87 2 ALA B CA 1
ATOM 1891 C C . ALA B 1 2 ? 6.032 25.085 19.977 1.00 16.01 2 ALA B C 1
ATOM 1892 O O . ALA B 1 2 ? 6.955 24.456 20.516 1.00 20.87 2 ALA B O 1
ATOM 1894 N N . THR B 1 3 ? 5.040 25.641 20.648 1.00 11.96 3 THR B N 1
ATOM 1895 C CA . THR B 1 3 ? 4.964 25.606 22.116 1.00 11.24 3 THR B CA 1
ATOM 1896 C C . THR B 1 3 ? 3.507 25.463 22.528 1.00 10.41 3 THR B C 1
ATOM 1897 O O . THR B 1 3 ? 2.656 25.069 21.723 1.00 11.15 3 THR B O 1
ATOM 1901 N N . GLN B 1 4 ? 3.246 25.685 23.808 1.00 10.37 4 GLN B N 1
ATOM 1902 C CA . GLN B 1 4 ? 1.952 25.427 24.460 1.00 10.26 4 GLN B CA 1
ATOM 1903 C C . GLN B 1 4 ? 1.980 26.137 25.811 1.00 10.27 4 GLN B C 1
ATOM 1904 O O . GLN B 1 4 ? 3.062 26.621 26.181 1.00 11.09 4 GLN B O 1
ATOM 1910 N N . LEU B 1 5 ? 0.854 26.207 26.501 1.00 10.96 5 LEU B N 1
ATOM 1911 C CA . LEU B 1 5 ? 0.812 26.924 27.800 1.00 10.70 5 LEU B CA 1
ATOM 1912 C C . LEU B 1 5 ? 1.475 26.072 28.876 1.00 12.25 5 LEU B C 1
ATOM 1913 O O . LEU B 1 5 ? 1.294 24.841 28.884 1.00 15.19 5 LEU B O 1
ATOM 1918 N N . GLN B 1 6 ? 2.169 26.738 29.780 1.00 11.84 6 GLN B N 1
ATOM 1919 C CA . GLN B 1 6 ? 2.672 26.171 31.059 1.00 12.58 6 GLN B CA 1
ATOM 1920 C C . GLN B 1 6 ? 1.621 26.424 32.135 1.00 12.35 6 GLN B C 1
ATOM 1921 O O . GLN B 1 6 ? 1.255 27.586 32.355 1.00 13.63 6 GLN B O 1
ATOM 1927 N N . GLN B 1 7 ? 1.171 25.395 32.847 1.00 14.12 7 GLN B N 1
ATOM 1928 C CA A GLN B 1 7 ? 0.068 25.422 33.833 0.50 15.74 7 GLN B CA 1
ATOM 1929 C CA B GLN B 1 7 ? 0.278 25.726 33.994 0.50 14.55 7 GLN B CA 1
ATOM 1930 C C . GLN B 1 7 ? 0.531 24.779 35.157 1.00 13.93 7 GLN B C 1
ATOM 1931 O O . GLN B 1 7 ? -0.216 24.848 36.110 1.00 16.36 7 GLN B O 1
ATOM 1942 N N . ASP B 1 8 ? 1.696 24.144 35.186 1.00 14.26 8 ASP B N 1
ATOM 1943 C CA . ASP B 1 8 ? 2.077 23.301 36.351 1.00 14.48 8 ASP B CA 1
ATOM 1944 C C . ASP B 1 8 ? 2.737 24.157 37.438 1.00 12.67 8 ASP B C 1
ATOM 1945 O O . ASP B 1 8 ? 3.699 24.871 37.133 1.00 15.30 8 ASP B O 1
ATOM 1950 N N . LEU B 1 9 ? 2.212 24.087 38.663 1.00 12.25 9 LEU B N 1
ATOM 1951 C CA . LEU B 1 9 ? 2.841 24.700 39.860 1.00 11.76 9 LEU B CA 1
ATOM 1952 C C . LEU B 1 9 ? 3.266 23.616 40.861 1.00 12.95 9 LEU B C 1
ATOM 1953 O O . LEU B 1 9 ? 3.485 23.936 42.032 1.00 12.49 9 LEU B O 1
ATOM 1958 N N . THR B 1 10 ? 3.422 22.371 40.413 1.00 12.81 10 THR B N 1
ATOM 1959 C CA . THR B 1 10 ? 3.918 21.282 41.293 1.00 14.24 10 THR B CA 1
ATOM 1960 C C . THR B 1 10 ? 5.226 21.705 41.973 1.00 13.34 10 THR B C 1
ATOM 1961 O O . THR B 1 10 ? 6.131 22.224 41.312 1.00 14.70 10 THR B O 1
ATOM 1965 N N . GLY B 1 11 ? 5.287 21.507 43.289 1.00 13.11 11 GLY B N 1
ATOM 1966 C CA . GLY B 1 11 ? 6.480 21.813 44.096 1.00 14.75 11 GLY B CA 1
ATOM 1967 C C . GLY B 1 11 ? 6.519 23.253 44.580 1.00 15.43 11 GLY B C 1
ATOM 1968 O O . GLY B 1 11 ? 7.422 23.567 45.384 1.00 18.42 11 GLY B O 1
ATOM 1969 N N . LYS B 1 12 ? 5.655 24.129 44.060 1.00 13.86 12 LYS B N 1
ATOM 1970 C CA . LYS B 1 12 ? 5.695 25.561 44.419 1.00 13.89 12 LYS B CA 1
ATOM 1971 C C . LYS B 1 12 ? 4.879 25.791 45.685 1.00 11.76 12 LYS B C 1
ATOM 1972 O O . LYS B 1 12 ? 3.935 25.025 45.979 1.00 13.03 12 LYS B O 1
ATOM 1978 N N . VAL B 1 13 ? 5.231 26.867 46.370 1.00 11.67 13 VAL B N 1
ATOM 1979 C CA . VAL B 1 13 ? 4.540 27.319 47.600 1.00 11.67 13 VAL B CA 1
ATOM 1980 C C . VAL B 1 13 ? 4.096 28.761 47.369 1.00 10.13 13 VAL B C 1
ATOM 1981 O O . VAL B 1 13 ? 4.941 29.605 47.031 1.00 11.37 13 VAL B O 1
ATOM 1985 N N . ALA B 1 14 ? 2.810 29.009 47.504 1.00 10.41 14 ALA B N 1
ATOM 1986 C CA . ALA B 1 14 ? 2.225 30.348 47.303 1.00 10.76 14 ALA B CA 1
ATOM 1987 C C . ALA B 1 14 ? 1.636 30.861 48.608 1.00 10.64 14 ALA B C 1
ATOM 1988 O O . ALA B 1 14 ? 1.061 30.064 49.363 1.00 12.66 14 ALA B O 1
ATOM 1990 N N . LEU B 1 15 ? 1.710 32.170 48.809 1.00 11.26 15 LEU B N 1
ATOM 1991 C CA A LEU B 1 15 ? 0.942 32.895 49.848 0.50 10.16 15 LEU B CA 1
ATOM 1992 C CA B LEU B 1 15 ? 0.901 32.857 49.841 0.50 11.56 15 LEU B CA 1
ATOM 1993 C C . LEU B 1 15 ? -0.047 33.825 49.145 1.00 10.42 15 LEU B C 1
ATOM 1994 O O . LEU B 1 15 ? 0.424 34.625 48.311 1.00 10.59 15 LEU B O 1
ATOM 2003 N N . VAL B 1 16 ? -1.335 33.700 49.436 1.00 9.97 16 VAL B N 1
ATOM 2004 C CA . VAL B 1 16 ? -2.357 34.610 48.851 1.00 9.28 16 VAL B CA 1
ATOM 2005 C C . VAL B 1 16 ? -3.032 35.356 49.996 1.00 10.25 16 VAL B C 1
ATOM 2006 O O . VAL B 1 16 ? -3.618 34.691 50.862 1.00 11.42 16 VAL B O 1
ATOM 2010 N N . THR B 1 17 ? -2.871 36.675 50.068 1.00 9.64 17 THR B N 1
ATOM 2011 C CA . THR B 1 17 ? -3.584 37.458 51.093 1.00 9.19 17 THR B CA 1
ATOM 2012 C C . THR B 1 17 ? -5.008 37.758 50.621 1.00 9.90 17 THR B C 1
ATOM 2013 O O . THR B 1 17 ? -5.247 37.857 49.415 1.00 10.51 17 THR B O 1
ATOM 2017 N N . GLY B 1 18 ? -5.948 37.848 51.563 1.00 11.12 18 GLY B N 1
ATOM 2018 C CA . GLY B 1 18 ? -7.377 38.000 51.256 1.00 10.84 18 GLY B CA 1
ATOM 2019 C C . GLY B 1 18 ? -7.954 36.754 50.617 1.00 10.54 18 GLY B C 1
ATOM 2020 O O . GLY B 1 18 ? -8.970 36.840 49.915 1.00 11.42 18 GLY B O 1
ATOM 2021 N N . ALA B 1 19 ? -7.389 35.574 50.880 1.00 10.67 19 ALA B N 1
ATOM 2022 C CA . ALA B 1 19 ? -7.787 34.309 50.220 1.00 10.60 19 ALA B CA 1
ATOM 2023 C C . ALA B 1 19 ? -9.002 33.657 50.896 1.00 10.77 19 ALA B C 1
ATOM 2024 O O . ALA B 1 19 ? -9.401 32.584 50.432 1.00 12.34 19 ALA B O 1
ATOM 2026 N N . ALA B 1 20 ? -9.658 34.316 51.840 1.00 10.85 20 ALA B N 1
ATOM 2027 C CA . ALA B 1 20 ? -10.885 33.749 52.455 1.00 12.64 20 ALA B CA 1
ATOM 2028 C C . ALA B 1 20 ? -12.114 34.018 51.586 1.00 13.09 20 ALA B C 1
ATOM 2029 O O . ALA B 1 20 ? -13.170 33.393 51.837 1.00 14.96 20 ALA B O 1
ATOM 2031 N N . SER B 1 21 ? -12.014 34.880 50.575 1.00 12.21 21 SER B N 1
ATOM 2032 C CA . SER B 1 21 ? -13.192 35.380 49.831 1.00 12.89 21 SER B CA 1
ATOM 2033 C C . SER B 1 21 ? -12.810 35.689 48.383 1.00 12.02 21 SER B C 1
ATOM 2034 O O . SER B 1 21 ? -11.648 36.056 48.133 1.00 11.96 21 SER B O 1
ATOM 2037 N N . GLY B 1 22 ? -13.796 35.747 47.499 1.00 11.35 22 GLY B N 1
ATOM 2038 C CA . GLY B 1 22 ? -13.708 36.516 46.250 1.00 11.80 22 GLY B CA 1
ATOM 2039 C C . GLY B 1 22 ? -12.539 36.125 45.360 1.00 10.24 22 GLY B C 1
ATOM 2040 O O . GLY B 1 22 ? -12.284 34.931 45.117 1.00 10.95 22 GLY B O 1
ATOM 2041 N N . ILE B 1 23 ? -11.851 37.129 44.835 1.00 11.04 23 ILE B N 1
ATOM 2042 C CA . ILE B 1 23 ? -10.762 36.929 43.839 1.00 10.80 23 ILE B CA 1
ATOM 2043 C C . ILE B 1 23 ? -9.644 36.105 44.475 1.00 10.61 23 ILE B C 1
ATOM 2044 O O . ILE B 1 23 ? -9.182 35.132 43.860 1.00 10.78 23 ILE B O 1
ATOM 2049 N N . GLY B 1 24 ? -9.276 36.428 45.710 1.00 10.11 24 GLY B N 1
ATOM 2050 C CA . GLY B 1 24 ? -8.163 35.737 46.377 1.00 10.46 24 GLY B CA 1
ATOM 2051 C C . GLY B 1 24 ? -8.485 34.266 46.594 1.00 11.18 24 GLY B C 1
ATOM 2052 O O . GLY B 1 24 ? -7.589 33.397 46.421 1.00 10.57 24 GLY B O 1
ATOM 2053 N N . ARG B 1 25 ? -9.716 33.940 46.964 1.00 10.66 25 ARG B N 1
ATOM 2054 C CA A ARG B 1 25 ? -10.100 32.526 47.180 0.50 11.10 25 ARG B CA 1
ATOM 2055 C CA B ARG B 1 25 ? -10.131 32.529 47.175 0.50 11.04 25 ARG B CA 1
ATOM 2056 C C . ARG B 1 25 ? -9.952 31.759 45.865 1.00 10.79 25 ARG B C 1
ATOM 2057 O O . ARG B 1 25 ? -9.382 30.652 45.869 1.00 10.97 25 ARG B O 1
ATOM 2072 N N . ASP B 1 26 ? -10.429 32.310 44.756 1.00 10.66 26 ASP B N 1
ATOM 2073 C CA . ASP B 1 26 ? -10.341 31.566 43.475 1.00 10.55 26 ASP B CA 1
ATOM 2074 C C . ASP B 1 26 ? -8.874 31.438 43.034 1.00 10.23 26 ASP B C 1
ATOM 2075 O O . ASP B 1 26 ? -8.462 30.376 42.563 1.00 10.49 26 ASP B O 1
ATOM 2080 N N . ILE B 1 27 ? -8.064 32.478 43.240 1.00 9.99 27 ILE B N 1
ATOM 2081 C CA . ILE B 1 27 ? -6.617 32.345 42.902 1.00 10.14 27 ILE B CA 1
ATOM 2082 C C . ILE B 1 27 ? -6.020 31.212 43.742 1.00 9.47 27 ILE B C 1
ATOM 2083 O O . ILE B 1 27 ? -5.272 30.365 43.215 1.00 10.61 27 ILE B O 1
ATOM 2088 N N . ALA B 1 28 ? -6.268 31.219 45.049 1.00 10.26 28 ALA B N 1
ATOM 2089 C CA . ALA B 1 28 ? -5.671 30.194 45.935 1.00 10.69 28 ALA B CA 1
ATOM 2090 C C . ALA B 1 28 ? -6.126 28.787 45.524 1.00 10.41 28 ALA B C 1
ATOM 2091 O O . ALA B 1 28 ? -5.283 27.878 45.440 1.00 11.47 28 ALA B O 1
ATOM 2093 N N . GLU B 1 29 ? -7.406 28.579 45.272 1.00 11.04 29 GLU B N 1
ATOM 2094 C CA A GLU B 1 29 ? -7.959 27.249 44.908 0.75 11.72 29 GLU B CA 1
ATOM 2095 C CA B GLU B 1 29 ? -7.908 27.220 44.943 0.25 12.15 29 GLU B CA 1
ATOM 2096 C C . GLU B 1 29 ? -7.371 26.829 43.562 1.00 11.87 29 GLU B C 1
ATOM 2097 O O . GLU B 1 29 ? -7.083 25.640 43.356 1.00 11.73 29 GLU B O 1
ATOM 2108 N N . THR B 1 30 ? -7.209 27.785 42.656 1.00 11.68 30 THR B N 1
ATOM 2109 C CA . THR B 1 30 ? -6.683 27.529 41.297 1.00 11.23 30 THR B CA 1
ATOM 2110 C C . THR B 1 30 ? -5.209 27.129 41.396 1.00 11.21 30 THR B C 1
ATOM 2111 O O . THR B 1 30 ? -4.778 26.162 40.722 1.00 11.51 30 THR B O 1
ATOM 2115 N N . TYR B 1 31 ? -4.426 27.851 42.193 1.00 10.22 31 TYR B N 1
ATOM 2116 C CA . TYR B 1 31 ? -3.003 27.502 42.398 1.00 10.27 31 TYR B CA 1
ATOM 2117 C C . TYR B 1 31 ? -2.897 26.095 43.004 1.00 10.77 31 TYR B C 1
ATOM 2118 O O . TYR B 1 31 ? -2.006 25.348 42.592 1.00 11.04 31 TYR B O 1
ATOM 2127 N N . ALA B 1 32 ? -3.723 25.773 43.997 1.00 11.61 32 ALA B N 1
ATOM 2128 C CA . ALA B 1 32 ? -3.669 24.437 44.639 1.00 12.34 32 ALA B CA 1
ATOM 2129 C C . ALA B 1 32 ? -4.030 23.344 43.629 1.00 11.92 32 ALA B C 1
ATOM 2130 O O . ALA B 1 32 ? -3.355 22.301 43.603 1.00 12.77 32 ALA B O 1
ATOM 2132 N N . LYS B 1 33 ? -4.994 23.589 42.746 1.00 11.88 33 LYS B N 1
ATOM 2133 C CA . LYS B 1 33 ? -5.390 22.607 41.709 1.00 11.96 33 LYS B CA 1
ATOM 2134 C C . LYS B 1 33 ? -4.222 22.388 40.756 1.00 12.96 33 LYS B C 1
ATOM 2135 O O . LYS B 1 33 ? -4.042 21.247 40.298 1.00 13.87 33 LYS B O 1
ATOM 2141 N N . ALA B 1 34 ? -3.372 23.399 40.549 1.00 12.02 34 ALA B N 1
ATOM 2142 C CA . ALA B 1 34 ? -2.182 23.330 39.671 1.00 12.60 34 ALA B CA 1
ATOM 2143 C C . ALA B 1 34 ? -0.983 22.718 40.406 1.00 12.20 34 ALA B C 1
ATOM 2144 O O . ALA B 1 34 ? 0.084 22.604 39.785 1.00 12.62 34 ALA B O 1
ATOM 2146 N N . GLY B 1 35 ? -1.132 22.341 41.681 1.00 11.68 35 GLY B N 1
ATOM 2147 C CA . GLY B 1 35 ? -0.070 21.616 42.407 1.00 12.57 35 GLY B CA 1
ATOM 2148 C C . GLY B 1 35 ? 0.628 22.421 43.490 1.00 13.26 35 GLY B C 1
ATOM 2149 O O . GLY B 1 35 ? 1.519 21.861 44.161 1.00 13.93 35 GLY B O 1
ATOM 2150 N N . ALA B 1 36 ? 0.370 23.725 43.622 1.00 12.30 36 ALA B N 1
ATOM 2151 C CA . ALA B 1 36 ? 1.026 24.553 44.660 1.00 12.45 36 ALA B CA 1
ATOM 2152 C C . ALA B 1 36 ? 0.475 24.201 46.043 1.00 11.77 36 ALA B C 1
ATOM 2153 O O . ALA B 1 36 ? -0.735 23.958 46.179 1.00 12.42 36 ALA B O 1
ATOM 2155 N N . ALA B 1 37 ? 1.328 24.298 47.051 1.00 11.48 37 ALA B N 1
ATOM 2156 C CA . ALA B 1 37 ? 0.868 24.371 48.449 1.00 11.27 37 ALA B CA 1
ATOM 2157 C C . ALA B 1 37 ? 0.541 25.837 48.725 1.00 11.64 37 ALA B C 1
ATOM 2158 O O . ALA B 1 37 ? 1.371 26.684 48.371 1.00 12.73 37 ALA B O 1
ATOM 2160 N N . VAL B 1 38 ? -0.611 26.132 49.299 1.00 11.39 38 VAL B N 1
ATOM 2161 C CA . VAL B 1 38 ? -1.067 27.549 49.379 1.00 10.86 38 VAL B CA 1
ATOM 2162 C C . VAL B 1 38 ? -1.326 27.970 50.828 1.00 11.26 38 VAL B C 1
ATOM 2163 O O . VAL B 1 38 ? -2.160 27.337 51.528 1.00 12.20 38 VAL B O 1
ATOM 2167 N N . GLY B 1 39 ? -0.696 29.062 51.234 1.00 11.14 39 GLY B N 1
ATOM 2168 C CA . GLY B 1 39 ? -1.040 29.777 52.469 1.00 11.58 39 GLY B CA 1
ATOM 2169 C C . GLY B 1 39 ? -2.254 30.646 52.235 1.00 11.62 39 GLY B C 1
ATOM 2170 O O . GLY B 1 39 ? -2.210 31.557 51.348 1.00 12.14 39 GLY B O 1
ATOM 2171 N N . ILE B 1 40 ? -3.321 30.412 52.979 1.00 11.22 40 ILE B N 1
ATOM 2172 C CA . ILE B 1 40 ? -4.590 31.173 52.879 1.00 11.75 40 ILE B CA 1
ATOM 2173 C C . ILE B 1 40 ? -4.557 32.242 53.958 1.00 12.15 40 ILE B C 1
ATOM 2174 O O . ILE B 1 40 ? -4.887 31.928 55.131 1.00 12.23 40 ILE B O 1
ATOM 2179 N N . ALA B 1 41 ? -4.009 33.415 53.640 1.00 11.13 41 ALA B N 1
ATOM 2180 C CA . ALA B 1 41 ? -3.743 34.480 54.626 1.00 10.85 41 ALA B CA 1
ATOM 2181 C C . ALA B 1 41 ? -4.917 35.452 54.648 1.00 12.70 41 ALA B C 1
ATOM 2182 O O . ALA B 1 41 ? -5.271 36.026 53.601 1.00 12.91 41 ALA B O 1
ATOM 2184 N N . ASP B 1 42 ? -5.539 35.647 55.801 1.00 11.93 42 ASP B N 1
ATOM 2185 C CA . ASP B 1 42 ? -6.727 36.518 55.883 1.00 12.95 42 ASP B CA 1
ATOM 2186 C C . ASP B 1 42 ? -6.888 36.948 57.332 1.00 13.72 42 ASP B C 1
ATOM 2187 O O . ASP B 1 42 ? -6.376 36.262 58.240 1.00 14.19 42 ASP B O 1
ATOM 2192 N N . ILE B 1 43 ? -7.624 38.026 57.543 1.00 13.99 43 ILE B N 1
ATOM 2193 C CA A ILE B 1 43 ? -8.020 38.470 58.906 0.50 16.60 43 ILE B CA 1
ATOM 2194 C CA B ILE B 1 43 ? -8.042 38.464 58.909 0.50 16.31 43 ILE B CA 1
ATOM 2195 C C . ILE B 1 43 ? -9.203 37.599 59.375 1.00 18.17 43 ILE B C 1
ATOM 2196 O O . ILE B 1 43 ? -9.373 37.471 60.599 1.00 22.02 43 ILE B O 1
ATOM 2205 N N . ASN B 1 44 ? -9.958 37.007 58.449 1.00 17.19 44 ASN B N 1
ATOM 2206 C CA . ASN B 1 44 ? -11.096 36.102 58.763 1.00 19.21 44 ASN B CA 1
ATOM 2207 C C . ASN B 1 44 ? -10.582 34.656 58.769 1.00 19.24 44 ASN B C 1
ATOM 2208 O O . ASN B 1 44 ? -10.624 33.996 57.729 1.00 19.34 44 ASN B O 1
ATOM 2213 N N . LEU B 1 45 ? -10.106 34.173 59.918 1.00 20.94 45 LEU B N 1
ATOM 2214 C CA . LEU B 1 45 ? -9.461 32.839 59.999 1.00 21.37 45 LEU B CA 1
ATOM 2215 C C . LEU B 1 45 ? -10.487 31.736 59.708 1.00 22.34 45 LEU B C 1
ATOM 2216 O O . LEU B 1 45 ? -10.114 30.755 59.045 1.00 21.24 45 LEU B O 1
ATOM 2221 N N . GLU B 1 46 ? -11.731 31.862 60.181 1.00 23.06 46 GLU B N 1
ATOM 2222 C CA . GLU B 1 46 ? -12.785 30.835 59.949 1.00 22.88 46 GLU B CA 1
ATOM 2223 C C . GLU B 1 46 ? -13.027 30.695 58.442 1.00 22.42 46 GLU B C 1
ATOM 2224 O O . GLU B 1 46 ? -13.066 29.553 57.952 1.00 20.88 46 GLU B O 1
ATOM 2226 N N . ALA B 1 47 ? -13.162 31.815 57.716 1.00 19.47 47 ALA B N 1
ATOM 2227 C CA . ALA B 1 47 ? -13.427 31.756 56.261 1.00 19.24 47 ALA B CA 1
ATOM 2228 C C . ALA B 1 47 ? -12.151 31.257 55.563 1.00 15.12 47 ALA B C 1
ATOM 2229 O O . ALA B 1 47 ? -12.272 30.529 54.599 1.00 17.81 47 ALA B O 1
ATOM 2231 N N . ALA B 1 48 ? -10.977 31.603 56.097 1.00 16.90 48 ALA B N 1
ATOM 2232 C CA . ALA B 1 48 ? -9.688 31.094 55.558 1.00 14.91 48 ALA B CA 1
ATOM 2233 C C . ALA B 1 48 ? -9.685 29.561 55.653 1.00 15.53 48 ALA B C 1
ATOM 2234 O O . ALA B 1 48 ? -9.314 28.894 54.679 1.00 15.39 48 ALA B O 1
ATOM 2236 N N . GLN B 1 49 ? -10.147 29.007 56.773 1.00 16.80 49 GLN B N 1
ATOM 2237 C CA . GLN B 1 49 ? -10.170 27.535 56.949 1.00 16.62 49 GLN B CA 1
ATOM 2238 C C . GLN B 1 49 ? -11.191 26.910 55.992 1.00 17.19 49 GLN B C 1
ATOM 2239 O O . GLN B 1 49 ? -10.936 25.792 55.534 1.00 17.61 49 GLN B O 1
ATOM 2245 N N . LYS B 1 50 ? -12.291 27.601 55.662 1.00 18.65 50 LYS B N 1
ATOM 2246 C CA . LYS B 1 50 ? -13.258 27.099 54.649 1.00 20.43 50 LYS B CA 1
ATOM 2247 C C . LYS B 1 50 ? -12.563 26.994 53.283 1.00 17.34 50 LYS B C 1
ATOM 2248 O O . LYS B 1 50 ? -12.833 26.021 52.557 1.00 19.45 50 LYS B O 1
ATOM 2252 N N . THR B 1 51 ? -11.688 27.942 52.919 1.00 16.12 51 THR B N 1
ATOM 2253 C CA . THR B 1 51 ? -10.901 27.843 51.664 1.00 15.37 51 THR B CA 1
ATOM 2254 C C . THR B 1 51 ? -10.004 26.606 51.747 1.00 14.28 51 THR B C 1
ATOM 2255 O O . THR B 1 51 ? -9.937 25.853 50.772 1.00 15.10 51 THR B O 1
ATOM 2259 N N . VAL B 1 52 ? -9.300 26.448 52.867 1.00 14.33 52 VAL B N 1
ATOM 2260 C CA . VAL B 1 52 ? -8.428 25.257 53.074 1.00 14.20 52 VAL B CA 1
ATOM 2261 C C . VAL B 1 52 ? -9.260 23.980 52.909 1.00 15.48 52 VAL B C 1
ATOM 2262 O O . VAL B 1 52 ? -8.799 23.079 52.212 1.00 16.32 52 VAL B O 1
ATOM 2266 N N . ASP B 1 53 ? -10.470 23.923 53.468 1.00 17.95 53 ASP B N 1
ATOM 2267 C CA . ASP B 1 53 ? -11.290 22.683 53.405 1.00 18.68 53 ASP B CA 1
ATOM 2268 C C . ASP B 1 53 ? -11.623 22.369 51.946 1.00 19.88 53 ASP B C 1
ATOM 2269 O O . ASP B 1 53 ? -11.515 21.199 51.543 1.00 20.22 53 ASP B O 1
ATOM 2274 N N . ALA B 1 54 ? -11.970 23.383 51.155 1.00 17.58 54 ALA B N 1
ATOM 2275 C CA . ALA B 1 54 ? -12.292 23.206 49.724 1.00 17.97 54 ALA B CA 1
ATOM 2276 C C . ALA B 1 54 ? -11.062 22.670 48.994 1.00 18.45 54 ALA B C 1
ATOM 2277 O O . ALA B 1 54 ? -11.214 21.814 48.104 1.00 20.91 54 ALA B O 1
ATOM 2279 N N . ILE B 1 55 ? -9.882 23.215 49.296 1.00 16.35 55 ILE B N 1
ATOM 2280 C CA . ILE B 1 55 ? -8.615 22.804 48.628 1.00 16.67 55 ILE B CA 1
ATOM 2281 C C . ILE B 1 55 ? -8.335 21.336 48.974 1.00 16.02 55 ILE B C 1
ATOM 2282 O O . ILE B 1 55 ? -7.976 20.566 48.084 1.00 17.43 55 ILE B O 1
ATOM 2287 N N . GLU B 1 56 ? -8.498 20.969 50.241 1.00 17.63 56 GLU B N 1
ATOM 2288 C CA . GLU B 1 56 ? -8.211 19.590 50.721 1.00 18.76 56 GLU B CA 1
ATOM 2289 C C . GLU B 1 56 ? -9.215 18.601 50.122 1.00 19.29 56 GLU B C 1
ATOM 2290 O O . GLU B 1 56 ? -8.773 17.542 49.648 1.00 20.55 56 GLU B O 1
ATOM 2296 N N . ALA B 1 57 ? -10.478 19.001 50.003 1.00 18.89 57 ALA B N 1
ATOM 2297 C CA . ALA B 1 57 ? -11.562 18.175 49.417 1.00 21.65 57 ALA B CA 1
ATOM 2298 C C . ALA B 1 57 ? -11.257 17.853 47.950 1.00 25.50 57 ALA B C 1
ATOM 2299 O O . ALA B 1 57 ? -11.631 16.749 47.514 1.00 27.14 57 ALA B O 1
ATOM 2301 N N . ALA B 1 58 ? -10.488 18.711 47.262 1.00 23.33 58 ALA B N 1
ATOM 2302 C CA . ALA B 1 58 ? -10.094 18.556 45.839 1.00 24.30 58 ALA B CA 1
ATOM 2303 C C . ALA B 1 58 ? -8.719 17.895 45.726 1.00 21.81 58 ALA B C 1
ATOM 2304 O O . ALA B 1 58 ? -8.227 17.750 44.588 1.00 27.13 58 ALA B O 1
ATOM 2306 N N . GLY B 1 59 ? -8.089 17.545 46.848 1.00 20.89 59 GLY B N 1
ATOM 2307 C CA . GLY B 1 59 ? -6.833 16.772 46.866 1.00 21.75 59 GLY B CA 1
ATOM 2308 C C . GLY B 1 59 ? -5.593 17.652 46.950 1.00 20.74 59 GLY B C 1
ATOM 2309 O O . GLY B 1 59 ? -4.489 17.150 46.688 1.00 22.46 59 GLY B O 1
ATOM 2310 N N . GLY B 1 60 ? -5.742 18.921 47.334 1.00 19.37 60 GLY B N 1
ATOM 2311 C CA . GLY B 1 60 ? -4.604 19.861 47.391 1.00 19.59 60 GLY B CA 1
ATOM 2312 C C . GLY B 1 60 ? -4.121 20.098 48.809 1.00 19.26 60 GLY B C 1
ATOM 2313 O O . GLY B 1 60 ? -4.758 19.566 49.743 1.00 20.38 60 GLY B O 1
ATOM 2314 N N . ARG B 1 61 ? -3.049 20.890 48.964 1.00 17.80 61 ARG B N 1
ATOM 2315 C CA . ARG B 1 61 ? -2.408 21.238 50.251 1.00 16.49 61 ARG B CA 1
ATOM 2316 C C . ARG B 1 61 ? -2.584 22.736 50.503 1.00 15.03 61 ARG B C 1
ATOM 2317 O O . ARG B 1 61 ? -2.225 23.547 49.621 1.00 16.38 61 ARG B O 1
ATOM 2325 N N . ALA B 1 62 ? -3.038 23.089 51.698 1.00 14.34 62 ALA B N 1
ATOM 2326 C CA . ALA B 1 62 ? -3.183 24.505 52.082 1.00 13.03 62 ALA B CA 1
ATOM 2327 C C . ALA B 1 62 ? -3.080 24.646 53.591 1.00 13.55 62 ALA B C 1
ATOM 2328 O O . ALA B 1 62 ? -3.242 23.662 54.331 1.00 14.86 62 ALA B O 1
ATOM 2330 N N . LEU B 1 63 ? -2.889 25.871 54.039 1.00 12.91 63 LEU B N 1
ATOM 2331 C CA . LEU B 1 63 ? -2.709 26.214 55.461 1.00 13.64 63 LEU B CA 1
ATOM 2332 C C . LEU B 1 63 ? -3.427 27.532 55.707 1.00 13.24 63 LEU B C 1
ATOM 2333 O O . LEU B 1 63 ? -3.083 28.542 55.036 1.00 12.93 63 LEU B O 1
ATOM 2338 N N . ALA B 1 64 ? -4.316 27.583 56.696 1.00 13.11 64 ALA B N 1
ATOM 2339 C CA . ALA B 1 64 ? -4.973 28.840 57.096 1.00 13.53 64 ALA B CA 1
ATOM 2340 C C . ALA B 1 64 ? -3.998 29.648 57.949 1.00 14.70 64 ALA B C 1
ATOM 2341 O O . ALA B 1 64 ? -3.420 29.095 58.911 1.00 15.63 64 ALA B O 1
ATOM 2343 N N . ILE B 1 65 ? -3.789 30.919 57.603 1.00 13.43 65 ILE B N 1
ATOM 2344 C CA . ILE B 1 65 ? -2.834 31.813 58.304 1.00 13.42 65 ILE B CA 1
ATOM 2345 C C . ILE B 1 65 ? -3.570 33.085 58.719 1.00 14.68 65 ILE B C 1
ATOM 2346 O O . ILE B 1 65 ? -4.060 33.810 57.842 1.00 14.36 65 ILE B O 1
ATOM 2351 N N . ALA B 1 66 ? -3.747 33.306 60.021 1.00 13.71 66 ALA B N 1
ATOM 2352 C CA . ALA B 1 66 ? -4.358 34.540 60.543 1.00 14.18 66 ALA B CA 1
ATOM 2353 C C . ALA B 1 66 ? -3.381 35.669 60.273 1.00 14.91 66 ALA B C 1
ATOM 2354 O O . ALA B 1 66 ? -2.241 35.576 60.742 1.00 16.30 66 ALA B O 1
ATOM 2356 N N . MET B 1 67 ? -3.748 36.624 59.423 1.00 13.43 67 MET B N 1
ATOM 2357 C CA . MET B 1 67 ? -2.802 37.695 59.037 1.00 12.44 67 MET B CA 1
ATOM 2358 C C . MET B 1 67 ? -3.582 38.972 58.743 1.00 12.64 67 MET B C 1
ATOM 2359 O O . MET B 1 67 ? -4.253 39.050 57.692 1.00 14.55 67 MET B O 1
ATOM 2364 N N . ASP B 1 68 ? -3.462 39.957 59.620 1.00 11.56 68 ASP B N 1
ATOM 2365 C CA . ASP B 1 68 ? -3.819 41.360 59.327 1.00 10.72 68 ASP B CA 1
ATOM 2366 C C . ASP B 1 68 ? -2.638 41.997 58.600 1.00 10.87 68 ASP B C 1
ATOM 2367 O O . ASP B 1 68 ? -1.588 42.196 59.202 1.00 11.46 68 ASP B O 1
ATOM 2372 N N . VAL B 1 69 ? -2.778 42.202 57.290 1.00 10.68 69 VAL B N 1
ATOM 2373 C CA . VAL B 1 69 ? -1.622 42.663 56.463 1.00 10.36 69 VAL B CA 1
ATOM 2374 C C . VAL B 1 69 ? -1.178 44.089 56.818 1.00 10.73 69 VAL B C 1
ATOM 2375 O O . VAL B 1 69 ? -0.121 44.503 56.332 1.00 11.80 69 VAL B O 1
ATOM 2379 N N . THR B 1 70 ? -1.886 44.807 57.693 1.00 10.53 70 THR B N 1
ATOM 2380 C CA . THR B 1 70 ? -1.443 46.148 58.158 1.00 9.90 70 THR B CA 1
ATOM 2381 C C . THR B 1 70 ? -0.386 46.009 59.256 1.00 10.87 70 THR B C 1
ATOM 2382 O O . THR B 1 70 ? 0.227 47.026 59.570 1.00 12.45 70 THR B O 1
ATOM 2386 N N . SER B 1 71 ? -0.210 44.823 59.829 1.00 10.72 71 SER B N 1
ATOM 2387 C CA . SER B 1 71 ? 0.692 44.582 60.985 1.00 10.69 71 SER B CA 1
ATOM 2388 C C . SER B 1 71 ? 1.994 43.950 60.493 1.00 10.28 71 SER B C 1
ATOM 2389 O O . SER B 1 71 ? 1.955 42.826 59.975 1.00 10.96 71 SER B O 1
ATOM 2392 N N . GLU B 1 72 ? 3.125 44.602 60.764 1.00 10.26 72 GLU B N 1
ATOM 2393 C CA . GLU B 1 72 ? 4.459 44.057 60.430 1.00 10.80 72 GLU B CA 1
ATOM 2394 C C . GLU B 1 72 ? 4.652 42.702 61.111 1.00 11.44 72 GLU B C 1
ATOM 2395 O O . GLU B 1 72 ? 5.089 41.752 60.442 1.00 11.64 72 GLU B O 1
ATOM 2401 N N . ALA B 1 73 ? 4.354 42.598 62.399 1.00 11.35 73 ALA B N 1
ATOM 2402 C CA . ALA B 1 73 ? 4.546 41.325 63.119 1.00 12.04 73 ALA B CA 1
ATOM 2403 C C . ALA B 1 73 ? 3.673 40.235 62.508 1.00 12.20 73 ALA B C 1
ATOM 2404 O O . ALA B 1 73 ? 4.152 39.114 62.327 1.00 12.85 73 ALA B O 1
ATOM 2406 N N . ALA B 1 74 ? 2.415 40.535 62.209 1.00 11.29 74 ALA B N 1
ATOM 2407 C CA . ALA B 1 74 ? 1.501 39.493 61.693 1.00 11.57 74 ALA B CA 1
ATOM 2408 C C . ALA B 1 74 ? 1.989 39.015 60.319 1.00 11.81 74 ALA B C 1
ATOM 2409 O O . ALA B 1 74 ? 1.935 37.810 60.034 1.00 11.92 74 ALA B O 1
ATOM 2411 N N . VAL B 1 75 ? 2.451 39.934 59.481 1.00 11.62 75 VAL B N 1
ATOM 2412 C CA . VAL B 1 75 ? 2.938 39.566 58.125 1.00 10.87 75 VAL B CA 1
ATOM 2413 C C . VAL B 1 75 ? 4.179 38.698 58.294 1.00 11.52 75 VAL B C 1
ATOM 2414 O O . VAL B 1 75 ? 4.270 37.642 57.673 1.00 11.56 75 VAL B O 1
ATOM 2418 N N . ASN B 1 76 ? 5.161 39.183 59.031 1.00 11.51 76 ASN B N 1
ATOM 2419 C CA A ASN B 1 76 ? 6.453 38.466 59.190 0.50 11.70 76 ASN B CA 1
ATOM 2420 C CA B ASN B 1 76 ? 6.445 38.450 59.150 0.50 13.00 76 ASN B CA 1
ATOM 2421 C C . ASN B 1 76 ? 6.188 37.077 59.780 1.00 12.17 76 ASN B C 1
ATOM 2422 O O . ASN B 1 76 ? 6.753 36.095 59.288 1.00 14.35 76 ASN B O 1
ATOM 2431 N N . ASP B 1 77 ? 5.362 37.005 60.818 1.00 12.68 77 ASP B N 1
ATOM 2432 C CA . ASP B 1 77 ? 5.110 35.712 61.504 1.00 14.00 77 ASP B CA 1
ATOM 2433 C C . ASP B 1 77 ? 4.409 34.765 60.524 1.00 14.47 77 ASP B C 1
ATOM 2434 O O . ASP B 1 77 ? 4.683 33.554 60.563 1.00 15.02 77 ASP B O 1
ATOM 2439 N N . GLY B 1 78 ? 3.460 35.262 59.735 1.00 12.75 78 GLY B N 1
ATOM 2440 C CA . GLY B 1 78 ? 2.653 34.414 58.849 1.00 13.64 78 GLY B CA 1
ATOM 2441 C C . GLY B 1 78 ? 3.472 33.913 57.676 1.00 12.59 78 GLY B C 1
ATOM 2442 O O . GLY B 1 78 ? 3.329 32.729 57.310 1.00 13.04 78 GLY B O 1
ATOM 2443 N N . VAL B 1 79 ? 4.363 34.743 57.141 1.00 13.25 79 VAL B N 1
ATOM 2444 C CA . VAL B 1 79 ? 5.273 34.294 56.049 1.00 13.61 79 VAL B CA 1
ATOM 2445 C C . VAL B 1 79 ? 6.197 33.228 56.644 1.00 14.31 79 VAL B C 1
ATOM 2446 O O . VAL B 1 79 ? 6.433 32.185 55.988 1.00 14.26 79 VAL B O 1
ATOM 2450 N N . GLN B 1 80 ? 6.663 33.441 57.869 1.00 14.20 80 GLN B N 1
ATOM 2451 C CA . GLN B 1 80 ? 7.606 32.471 58.491 1.00 14.77 80 GLN B CA 1
ATOM 2452 C C . GLN B 1 80 ? 6.870 31.150 58.737 1.00 15.26 80 GLN B C 1
ATOM 2453 O O . GLN B 1 80 ? 7.467 30.079 58.520 1.00 16.45 80 GLN B O 1
ATOM 2459 N N . ARG B 1 81 ? 5.614 31.184 59.151 1.00 14.85 81 ARG B N 1
ATOM 2460 C CA . ARG B 1 81 ? 4.816 29.951 59.354 1.00 14.76 81 ARG B CA 1
ATOM 2461 C C . ARG B 1 81 ? 4.687 29.184 58.033 1.00 15.77 81 ARG B C 1
ATOM 2462 O O . ARG B 1 81 ? 4.822 27.951 58.025 1.00 14.74 81 ARG B O 1
ATOM 2470 N N . LEU B 1 82 ? 4.446 29.868 56.921 1.00 13.62 82 LEU B N 1
ATOM 2471 C CA . LEU B 1 82 ? 4.358 29.208 55.602 1.00 13.28 82 LEU B CA 1
ATOM 2472 C C . LEU B 1 82 ? 5.688 28.543 55.243 1.00 13.53 82 LEU B C 1
ATOM 2473 O O . LEU B 1 82 ? 5.684 27.385 54.791 1.00 13.86 82 LEU B O 1
ATOM 2478 N N . VAL B 1 83 ? 6.782 29.266 55.399 1.00 13.33 83 VAL B N 1
ATOM 2479 C CA . VAL B 1 83 ? 8.132 28.750 55.052 1.00 14.72 83 VAL B CA 1
ATOM 2480 C C . VAL B 1 83 ? 8.461 27.568 55.977 1.00 16.29 83 VAL B C 1
ATOM 2481 O O . VAL B 1 83 ? 8.987 26.558 55.474 1.00 16.09 83 VAL B O 1
ATOM 2485 N N . ASP B 1 84 ? 8.134 27.664 57.262 1.00 15.67 84 ASP B N 1
ATOM 2486 C CA . ASP B 1 84 ? 8.434 26.566 58.223 1.00 17.05 84 ASP B CA 1
ATOM 2487 C C . ASP B 1 84 ? 7.644 25.323 57.817 1.00 16.96 84 ASP B C 1
ATOM 2488 O O . ASP B 1 84 ? 8.149 24.209 58.006 1.00 18.40 84 ASP B O 1
ATOM 2493 N N . THR B 1 85 ? 6.425 25.482 57.311 1.00 14.64 85 THR B N 1
ATOM 2494 C CA . THR B 1 85 ? 5.492 24.365 57.040 1.00 14.45 85 THR B CA 1
ATOM 2495 C C . THR B 1 85 ? 5.856 23.693 55.715 1.00 17.00 85 THR B C 1
ATOM 2496 O O . THR B 1 85 ? 5.907 22.448 55.653 1.00 16.25 85 THR B O 1
ATOM 2500 N N . PHE B 1 86 ? 5.982 24.471 54.642 1.00 16.01 86 PHE B N 1
ATOM 2501 C CA . PHE B 1 86 ? 6.117 23.922 53.274 1.00 15.82 86 PHE B CA 1
ATOM 2502 C C . PHE B 1 86 ? 7.524 24.083 52.690 1.00 17.70 86 PHE B C 1
ATOM 2503 O O . PHE B 1 86 ? 7.703 23.570 51.557 1.00 20.88 86 PHE B O 1
ATOM 2511 N N . GLY B 1 87 ? 8.440 24.795 53.344 1.00 17.00 87 GLY B N 1
ATOM 2512 C CA . GLY B 1 87 ? 9.881 24.750 53.019 1.00 18.75 87 GLY B CA 1
ATOM 2513 C C . GLY B 1 87 ? 10.389 25.981 52.285 1.00 18.59 87 GLY B C 1
ATOM 2514 O O . GLY B 1 87 ? 11.609 26.129 52.154 1.00 20.55 87 GLY B O 1
ATOM 2515 N N . GLY B 1 88 ? 9.507 26.911 51.913 1.00 16.73 88 GLY B N 1
ATOM 2516 C CA . GLY B 1 88 ? 9.904 28.130 51.193 1.00 16.51 88 GLY B CA 1
ATOM 2517 C C . GLY B 1 88 ? 8.693 28.915 50.745 1.00 13.27 88 GLY B C 1
ATOM 2518 O O . GLY B 1 88 ? 7.563 28.577 51.137 1.00 13.44 88 GLY B O 1
ATOM 2519 N N . ILE B 1 89 ? 8.939 29.989 50.008 1.00 14.08 89 ILE B N 1
ATOM 2520 C CA . ILE B 1 89 ? 7.848 30.760 49.358 1.00 12.32 89 ILE B CA 1
ATOM 2521 C C . ILE B 1 89 ? 8.280 31.130 47.944 1.00 12.46 89 ILE B C 1
ATOM 2522 O O . ILE B 1 89 ? 9.308 31.806 47.788 1.00 14.26 89 ILE B O 1
ATOM 2527 N N . ASP B 1 90 ? 7.512 30.680 46.958 1.00 10.60 90 ASP B N 1
ATOM 2528 C CA . ASP B 1 90 ? 7.815 30.903 45.527 1.00 11.07 90 ASP B CA 1
ATOM 2529 C C . ASP B 1 90 ? 6.952 32.024 44.951 1.00 10.90 90 ASP B C 1
ATOM 2530 O O . ASP B 1 90 ? 7.371 32.618 43.961 1.00 11.22 90 ASP B O 1
ATOM 2535 N N . ILE B 1 91 ? 5.720 32.153 45.427 1.00 9.87 91 ILE B N 1
ATOM 2536 C CA . ILE B 1 91 ? 4.710 33.075 44.836 1.00 10.12 91 ILE B CA 1
ATOM 2537 C C . ILE B 1 91 ? 4.050 33.844 45.974 1.00 9.88 91 ILE B C 1
ATOM 2538 O O . ILE B 1 91 ? 3.600 33.219 46.962 1.00 10.52 91 ILE B O 1
ATOM 2543 N N . LEU B 1 92 ? 4.009 35.169 45.857 1.00 9.25 92 LEU B N 1
ATOM 2544 C CA . LEU B 1 92 ? 3.164 36.021 46.727 1.00 9.71 92 LEU B CA 1
ATOM 2545 C C . LEU B 1 92 ? 2.090 36.686 45.875 1.00 9.46 92 LEU B C 1
ATOM 2546 O O . LEU B 1 92 ? 2.431 37.276 44.847 1.00 9.35 92 LEU B O 1
ATOM 2551 N N . VAL B 1 93 ? 0.837 36.595 46.306 1.00 9.09 93 VAL B N 1
ATOM 2552 C CA . VAL B 1 93 ? -0.265 37.384 45.715 1.00 9.03 93 VAL B CA 1
ATOM 2553 C C . VAL B 1 93 ? -0.769 38.326 46.801 1.00 8.36 93 VAL B C 1
ATOM 2554 O O . VAL B 1 93 ? -1.378 37.876 47.775 1.00 10.10 93 VAL B O 1
ATOM 2558 N N . SER B 1 94 ? -0.422 39.594 46.684 1.00 8.79 94 SER B N 1
ATOM 2559 C CA . SER B 1 94 ? -0.846 40.658 47.621 1.00 8.75 94 SER B CA 1
ATOM 2560 C C . SER B 1 94 ? -2.209 41.183 47.167 1.00 9.20 94 SER B C 1
ATOM 2561 O O . SER B 1 94 ? -2.258 41.990 46.215 1.00 10.90 94 SER B O 1
ATOM 2564 N N . ASN B 1 95 ? -3.288 40.701 47.770 1.00 10.06 95 ASN B N 1
ATOM 2565 C CA . ASN B 1 95 ? -4.661 40.862 47.237 1.00 9.94 95 ASN B CA 1
ATOM 2566 C C . ASN B 1 95 ? -5.626 41.394 48.301 1.00 10.27 95 ASN B C 1
ATOM 2567 O O . ASN B 1 95 ? -6.669 41.944 47.923 1.00 10.85 95 ASN B O 1
ATOM 2572 N N . ALA B 1 96 ? -5.355 41.229 49.587 1.00 10.43 96 ALA B N 1
ATOM 2573 C CA . ALA B 1 96 ? -6.281 41.731 50.624 1.00 10.90 96 ALA B CA 1
ATOM 2574 C C . ALA B 1 96 ? -6.685 43.177 50.322 1.00 10.73 96 ALA B C 1
ATOM 2575 O O . ALA B 1 96 ? -5.824 44.005 50.053 1.00 10.36 96 ALA B O 1
ATOM 2577 N N . GLY B 1 97 ? -7.959 43.491 50.514 1.00 11.28 97 GLY B N 1
ATOM 2578 C CA . GLY B 1 97 ? -8.428 44.853 50.262 1.00 11.61 97 GLY B CA 1
ATOM 2579 C C . GLY B 1 97 ? -9.839 45.046 50.742 1.00 13.63 97 GLY B C 1
ATOM 2580 O O . GLY B 1 97 ? -10.572 44.060 50.930 1.00 15.17 97 GLY B O 1
ATOM 2581 N N . ILE B 1 98 ? -10.182 46.311 50.922 1.00 12.48 98 ILE B N 1
ATOM 2582 C CA . ILE B 1 98 ? -11.540 46.807 51.258 1.00 13.33 98 ILE B CA 1
ATOM 2583 C C . ILE B 1 98 ? -11.812 48.031 50.392 1.00 12.44 98 ILE B C 1
ATOM 2584 O O . ILE B 1 98 ? -10.891 48.625 49.784 1.00 12.67 98 ILE B O 1
ATOM 2589 N N . GLN B 1 99 ? -13.069 48.449 50.403 1.00 12.61 99 GLN B N 1
ATOM 2590 C CA . GLN B 1 99 ? -13.534 49.680 49.733 1.00 12.57 99 GLN B CA 1
ATOM 2591 C C . GLN B 1 99 ? -14.238 50.535 50.785 1.00 12.50 99 GLN B C 1
ATOM 2592 O O . GLN B 1 99 ? -15.017 50.001 51.579 1.00 14.41 99 GLN B O 1
ATOM 2598 N N . ILE B 1 100 ? -13.994 51.835 50.764 1.00 12.08 100 ILE B N 1
ATOM 2599 C CA . ILE B 1 100 ? -14.694 52.843 51.599 1.00 12.63 100 ILE B CA 1
ATOM 2600 C C . ILE B 1 100 ? -15.048 54.007 50.684 1.00 14.51 100 ILE B C 1
ATOM 2601 O O . ILE B 1 100 ? -14.126 54.628 50.122 1.00 15.76 100 ILE B O 1
ATOM 2606 N N . ILE B 1 101 ? -16.329 54.293 50.526 1.00 13.32 101 ILE B N 1
ATOM 2607 C CA . ILE B 1 101 ? -16.839 55.298 49.560 1.00 13.75 101 ILE B CA 1
ATOM 2608 C C . ILE B 1 101 ? -17.223 56.589 50.281 1.00 13.88 101 ILE B C 1
ATOM 2609 O O . ILE B 1 101 ? -18.009 56.556 51.261 1.00 14.72 101 ILE B O 1
ATOM 2614 N N . ASP B 1 102 ? -16.612 57.694 49.877 1.00 11.59 102 ASP B N 1
ATOM 2615 C CA . ASP B 1 102 ? -16.988 59.045 50.362 1.00 12.88 102 ASP B CA 1
ATOM 2616 C C . ASP B 1 102 ? -16.242 60.036 49.493 1.00 12.16 102 ASP B C 1
ATOM 2617 O O . ASP B 1 102 ? -15.075 59.806 49.145 1.00 11.97 102 ASP B O 1
ATOM 2622 N N . PRO B 1 103 ? -16.849 61.188 49.179 1.00 11.68 103 PRO B N 1
ATOM 2623 C CA . PRO B 1 103 ? -16.096 62.243 48.524 1.00 11.66 103 PRO B CA 1
ATOM 2624 C C . PRO B 1 103 ? -14.966 62.750 49.427 1.00 10.64 103 PRO B C 1
ATOM 2625 O O . PRO B 1 103 ? -15.075 62.705 50.647 1.00 11.30 103 PRO B O 1
ATOM 2629 N N . ILE B 1 104 ? -13.934 63.323 48.820 1.00 10.25 104 ILE B N 1
ATOM 2630 C CA . ILE B 1 104 ? -12.739 63.802 49.556 1.00 11.17 104 ILE B CA 1
ATOM 2631 C C . ILE B 1 104 ? -13.174 64.747 50.677 1.00 11.58 104 ILE B C 1
ATOM 2632 O O . ILE B 1 104 ? -12.602 64.673 51.773 1.00 12.79 104 ILE B O 1
ATOM 2637 N N . HIS B 1 105 ? -14.079 65.685 50.401 1.00 10.96 105 HIS B N 1
ATOM 2638 C CA . HIS B 1 105 ? -14.391 66.759 51.373 1.00 12.92 105 HIS B CA 1
ATOM 2639 C C . HIS B 1 105 ? -15.139 66.198 52.587 1.00 12.73 105 HIS B C 1
ATOM 2640 O O . HIS B 1 105 ? -15.184 66.916 53.599 1.00 15.47 105 HIS B O 1
ATOM 2647 N N . LYS B 1 106 ? -15.668 64.980 52.514 1.00 11.64 106 LYS B N 1
ATOM 2648 C CA . LYS B 1 106 ? -16.410 64.338 53.636 1.00 14.57 106 LYS B CA 1
ATOM 2649 C C . LYS B 1 106 ? -15.615 63.178 54.241 1.00 14.87 106 LYS B C 1
ATOM 2650 O O . LYS B 1 106 ? -15.996 62.702 55.324 1.00 17.45 106 LYS B O 1
ATOM 2654 N N . MET B 1 107 ? -14.553 62.695 53.604 1.00 11.55 107 MET B N 1
ATOM 2655 C CA A MET B 1 107 ? -13.890 61.421 53.984 0.50 12.78 107 MET B CA 1
ATOM 2656 C CA B MET B 1 107 ? -13.930 61.421 54.011 0.50 11.22 107 MET B CA 1
ATOM 2657 C C . MET B 1 107 ? -13.156 61.613 55.315 1.00 11.32 107 MET B C 1
ATOM 2658 O O . MET B 1 107 ? -12.364 62.551 55.405 1.00 11.83 107 MET B O 1
ATOM 2667 N N . ALA B 1 108 ? 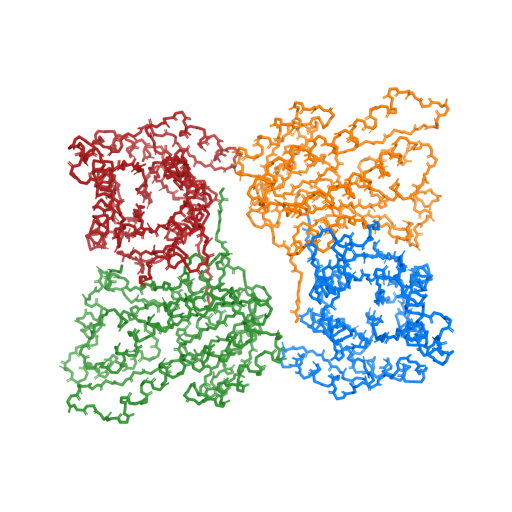-13.408 60.734 56.281 1.00 11.05 108 ALA B N 1
ATOM 2668 C CA . ALA B 1 108 ? -12.663 60.718 57.554 1.00 10.95 108 ALA B CA 1
ATOM 2669 C C . ALA B 1 108 ? -11.191 60.404 57.270 1.00 10.19 108 ALA B C 1
ATOM 2670 O O . ALA B 1 108 ? -10.899 59.448 56.544 1.00 10.91 108 ALA B O 1
ATOM 2672 N N . PHE B 1 109 ? -10.270 61.157 57.858 1.00 10.20 109 PHE B N 1
ATOM 2673 C CA . PHE B 1 109 ? -8.830 60.853 57.732 1.00 9.81 109 PHE B CA 1
ATOM 2674 C C . PHE B 1 109 ? -8.570 59.415 58.187 1.00 10.19 109 PHE B C 1
ATOM 2675 O O . PHE B 1 109 ? -7.701 58.739 57.616 1.00 10.60 109 PHE B O 1
ATOM 2683 N N . GLU B 1 110 ? -9.242 58.945 59.243 1.00 10.03 110 GLU B N 1
ATOM 2684 C CA . GLU B 1 110 ? -9.041 57.555 59.711 1.00 11.07 110 GLU B CA 1
ATOM 2685 C C . GLU B 1 110 ? -9.293 56.582 58.549 1.00 10.83 110 GLU B C 1
ATOM 2686 O O . GLU B 1 110 ? -8.582 55.549 58.438 1.00 10.67 110 GLU B O 1
ATOM 2692 N N . ASP B 1 111 ? -10.308 56.837 57.741 1.00 10.17 111 ASP B N 1
ATOM 2693 C CA . ASP B 1 111 ? -10.680 55.923 56.631 1.00 11.00 111 ASP B CA 1
ATOM 2694 C C . ASP B 1 111 ? -9.614 55.991 55.520 1.00 10.58 111 ASP B C 1
ATOM 2695 O O . ASP B 1 111 ? -9.245 54.934 54.975 1.00 11.41 111 ASP B O 1
ATOM 2700 N N . TRP B 1 112 ? -9.146 57.192 55.189 1.00 9.88 112 TRP B N 1
ATOM 2701 C CA . TRP B 1 112 ? -8.010 57.370 54.247 1.00 9.27 112 TRP B CA 1
ATOM 2702 C C . TRP B 1 112 ? -6.830 56.509 54.701 1.00 10.77 112 TRP B C 1
ATOM 2703 O O . TRP B 1 112 ? -6.291 55.704 53.897 1.00 9.99 112 TRP B O 1
ATOM 2714 N N . LYS B 1 113 ? -6.435 56.633 55.968 1.00 10.60 113 LYS B N 1
ATOM 2715 C CA . LYS B 1 113 ? -5.243 55.910 56.458 1.00 11.29 113 LYS B CA 1
ATOM 2716 C C . LYS B 1 113 ? -5.504 54.408 56.461 1.00 10.86 113 LYS B C 1
ATOM 2717 O O . LYS B 1 113 ? -4.569 53.658 56.137 1.00 11.38 113 LYS B O 1
ATOM 2723 N N . LYS B 1 114 ? -6.688 53.946 56.860 1.00 10.92 114 LYS B N 1
ATOM 2724 C CA A LYS B 1 114 ? -6.952 52.489 56.904 0.50 11.11 114 LYS B CA 1
ATOM 2725 C CA B LYS B 1 114 ? -6.971 52.492 56.901 0.50 11.52 114 LYS B CA 1
ATOM 2726 C C . LYS B 1 114 ? -6.828 51.920 55.489 1.00 10.88 114 LYS B C 1
ATOM 2727 O O . LYS B 1 114 ? -6.278 50.830 55.321 1.00 10.67 114 LYS B O 1
ATOM 2738 N N . MET B 1 115 ? -7.334 52.630 54.500 1.00 10.69 115 MET B N 1
ATOM 2739 C CA A MET B 1 115 ? -7.286 52.180 53.087 0.50 11.15 115 MET B CA 1
ATOM 2740 C CA B MET B 1 115 ? -7.283 52.169 53.099 0.50 9.72 115 MET B CA 1
ATOM 2741 C C . MET B 1 115 ? -5.826 52.059 52.637 1.00 9.89 115 MET B C 1
ATOM 2742 O O . MET B 1 115 ? -5.469 51.011 52.058 1.00 10.35 115 MET B O 1
ATOM 2751 N N . LEU B 1 116 ? -5.020 53.065 52.919 1.00 9.90 116 LEU B N 1
ATOM 2752 C CA . LEU B 1 116 ? -3.609 52.993 52.467 1.00 10.57 116 LEU B CA 1
ATOM 2753 C C . LEU B 1 116 ? -2.887 51.904 53.257 1.00 10.60 116 LEU B C 1
ATOM 2754 O O . LEU B 1 116 ? -1.963 51.254 52.697 1.00 10.48 116 LEU B O 1
ATOM 2759 N N . ALA B 1 117 ? -3.212 51.728 54.538 1.00 9.85 117 ALA B N 1
ATOM 2760 C CA . ALA B 1 117 ? -2.529 50.704 55.349 1.00 10.04 117 ALA B CA 1
ATOM 2761 C C . ALA B 1 117 ? -2.803 49.324 54.749 1.00 10.05 117 ALA B C 1
ATOM 2762 O O . ALA B 1 117 ? -1.862 48.510 54.631 1.00 10.46 117 ALA B O 1
ATOM 2764 N N . ILE B 1 118 ? -4.052 49.011 54.413 1.00 9.63 118 ILE B N 1
ATOM 2765 C CA . ILE B 1 118 ? -4.372 47.653 53.912 1.00 9.53 118 ILE B CA 1
ATOM 2766 C C . ILE B 1 118 ? -3.748 47.464 52.531 1.00 10.06 118 ILE B C 1
ATOM 2767 O O . ILE B 1 118 ? -3.066 46.455 52.306 1.00 10.82 118 ILE B O 1
ATOM 2772 N N . HIS B 1 119 ? -3.983 48.390 51.609 1.00 9.25 119 HIS B N 1
ATOM 2773 C CA . HIS B 1 119 ? -3.586 48.185 50.197 1.00 9.68 119 HIS B CA 1
ATOM 2774 C C . HIS B 1 119 ? -2.077 48.403 50.047 1.00 10.17 119 HIS B C 1
ATOM 2775 O O . HIS B 1 119 ? -1.434 47.618 49.314 1.00 11.62 119 HIS B O 1
ATOM 2782 N N . LEU B 1 120 ? -1.529 49.475 50.618 1.00 10.11 120 LEU B N 1
ATOM 2783 C CA . LEU B 1 120 ? -0.108 49.854 50.375 1.00 9.47 120 LEU B CA 1
ATOM 2784 C C . LEU B 1 120 ? 0.805 49.289 51.466 1.00 9.86 120 LEU B C 1
ATOM 2785 O O . LEU B 1 120 ? 1.776 48.613 51.116 1.00 9.85 120 LEU B O 1
ATOM 2790 N N . ASP B 1 121 ? 0.539 49.529 52.750 1.00 9.80 121 ASP B N 1
ATOM 2791 C CA . ASP B 1 121 ? 1.436 48.911 53.756 1.00 10.21 121 ASP B CA 1
ATOM 2792 C C . ASP B 1 121 ? 1.386 47.388 53.616 1.00 8.67 121 ASP B C 1
ATOM 2793 O O . ASP B 1 121 ? 2.450 46.737 53.748 1.00 10.58 121 ASP B O 1
ATOM 2798 N N . GLY B 1 122 ? 0.217 46.785 53.371 1.00 9.60 122 GLY B N 1
ATOM 2799 C CA . GLY B 1 122 ? 0.147 45.324 53.225 1.00 9.95 122 GLY B CA 1
ATOM 2800 C C . GLY B 1 122 ? 1.036 44.871 52.083 1.00 10.28 122 GLY B C 1
ATOM 2801 O O . GLY B 1 122 ? 1.703 43.831 52.205 1.00 10.07 122 GLY B O 1
ATOM 2802 N N . ALA B 1 123 ? 1.004 45.576 50.960 1.00 9.43 123 ALA B N 1
ATOM 2803 C CA . ALA B 1 123 ? 1.831 45.215 49.797 1.00 10.03 123 ALA B CA 1
ATOM 2804 C C . ALA B 1 123 ? 3.309 45.340 50.170 1.00 8.92 123 ALA B C 1
ATOM 2805 O O . ALA B 1 123 ? 4.095 44.432 49.839 1.00 9.78 123 ALA B O 1
ATOM 2807 N N . PHE B 1 124 ? 3.730 46.429 50.800 1.00 9.52 124 PHE B N 1
ATOM 2808 C CA . PHE B 1 124 ? 5.148 46.593 51.192 1.00 9.10 124 PHE B CA 1
ATOM 2809 C C . PHE B 1 124 ? 5.541 45.454 52.144 1.00 9.50 124 PHE B C 1
ATOM 2810 O O . PHE B 1 124 ? 6.617 44.838 51.973 1.00 9.62 124 PHE B O 1
ATOM 2818 N N . LEU B 1 125 ? 4.795 45.267 53.224 1.00 9.37 125 LEU B N 1
ATOM 2819 C CA . LEU B 1 125 ? 5.216 44.337 54.302 1.00 9.59 125 LEU B CA 1
ATOM 2820 C C . LEU B 1 125 ? 5.320 42.922 53.729 1.00 8.95 125 LEU B C 1
ATOM 2821 O O . LEU B 1 125 ? 6.289 42.212 54.025 1.00 9.60 125 LEU B O 1
ATOM 2826 N N . THR B 1 126 ? 4.320 42.472 52.982 1.00 9.63 126 THR B N 1
ATOM 2827 C CA . THR B 1 126 ? 4.314 41.092 52.434 1.00 9.19 126 THR B CA 1
ATOM 2828 C C . THR B 1 126 ? 5.430 40.953 51.400 1.00 9.63 126 THR B C 1
ATOM 2829 O O . THR B 1 126 ? 6.138 39.915 51.398 1.00 10.02 126 THR B O 1
ATOM 2833 N N . THR B 1 127 ? 5.639 41.962 50.569 1.00 9.01 127 THR B N 1
ATOM 2834 C CA . THR B 1 127 ? 6.722 41.921 49.570 1.00 9.67 127 THR B CA 1
ATOM 2835 C C . THR B 1 127 ? 8.072 41.781 50.284 1.00 10.46 127 THR B C 1
ATOM 2836 O O . THR B 1 127 ? 8.875 40.882 49.942 1.00 10.53 127 THR B O 1
ATOM 2840 N N . LYS B 1 128 ? 8.349 42.655 51.242 1.00 9.79 128 LYS B N 1
ATOM 2841 C CA . LYS B 1 128 ? 9.650 42.648 51.938 1.00 9.87 128 LYS B CA 1
ATOM 2842 C C . LYS B 1 128 ? 9.853 41.293 52.624 1.00 10.41 128 LYS B C 1
ATOM 2843 O O . LYS B 1 128 ? 10.953 40.707 52.544 1.00 10.87 128 LYS B O 1
ATOM 2849 N N . ALA B 1 129 ? 8.846 40.779 53.310 1.00 9.89 129 ALA B N 1
ATOM 2850 C CA . ALA B 1 129 ? 8.998 39.489 54.015 1.00 10.95 129 ALA B CA 1
ATOM 2851 C C . ALA B 1 129 ? 9.235 38.365 53.006 1.00 10.70 129 ALA B C 1
ATOM 2852 O O . ALA B 1 129 ? 10.099 37.492 53.232 1.00 11.71 129 ALA B O 1
ATOM 2854 N N . ALA B 1 130 ? 8.506 38.351 51.897 1.00 10.50 130 ALA B N 1
ATOM 2855 C CA . ALA B 1 130 ? 8.639 37.269 50.900 1.00 11.33 130 ALA B CA 1
ATOM 2856 C C . ALA B 1 130 ? 10.011 37.328 50.224 1.00 11.28 130 ALA B C 1
ATOM 2857 O O . ALA B 1 130 ? 10.660 36.268 50.057 1.00 11.06 130 ALA B O 1
ATOM 2859 N N . ILE B 1 131 ? 10.492 38.509 49.838 1.00 11.58 131 ILE B N 1
ATOM 2860 C CA . ILE B 1 131 ? 11.739 38.572 49.033 1.00 13.27 131 ILE B CA 1
ATOM 2861 C C . ILE B 1 131 ? 12.944 38.301 49.935 1.00 14.38 131 ILE B C 1
ATOM 2862 O O . ILE B 1 131 ? 13.994 37.890 49.405 1.00 15.20 131 ILE B O 1
ATOM 2867 N N . GLN B 1 132 ? 12.849 38.461 51.252 1.00 14.17 132 GLN B N 1
ATOM 2868 C CA A GLN B 1 132 ? 14.024 38.059 52.056 0.50 14.84 132 GLN B CA 1
ATOM 2869 C CA B GLN B 1 132 ? 13.904 37.994 52.208 0.50 15.89 132 GLN B CA 1
ATOM 2870 C C . GLN B 1 132 ? 14.238 36.547 51.857 1.00 15.24 132 GLN B C 1
ATOM 2871 O O . GLN B 1 132 ? 15.425 36.150 51.849 1.00 18.61 132 GLN B O 1
ATOM 2882 N N . HIS B 1 133 ? 13.184 35.758 51.641 1.00 13.48 133 HIS B N 1
ATOM 2883 C CA . HIS B 1 133 ? 13.318 34.309 51.351 1.00 14.27 133 HIS B CA 1
ATOM 2884 C C . HIS B 1 133 ? 13.710 34.123 49.886 1.00 13.79 133 HIS B C 1
ATOM 2885 O O . HIS B 1 133 ? 14.634 33.333 49.587 1.00 14.72 133 HIS B O 1
ATOM 2892 N N . MET B 1 134 ? 13.003 34.774 48.964 1.00 13.25 134 MET B N 1
ATOM 2893 C CA . MET B 1 134 ? 13.203 34.537 47.514 1.00 12.33 134 MET B CA 1
ATOM 2894 C C . MET B 1 134 ? 14.634 34.935 47.119 1.00 12.91 134 MET B C 1
ATOM 2895 O O . MET B 1 134 ? 15.181 34.343 46.158 1.00 14.26 134 MET B O 1
ATOM 2900 N N . TYR B 1 135 ? 15.223 35.952 47.744 1.00 12.75 135 TYR B N 1
ATOM 2901 C CA . TYR B 1 135 ? 16.570 36.452 47.378 1.00 13.53 135 TYR B CA 1
ATOM 2902 C C . TYR B 1 135 ? 17.649 35.440 47.806 1.00 16.31 135 TYR B C 1
ATOM 2903 O O . TYR B 1 135 ? 18.767 35.523 47.252 1.00 18.89 135 TYR B O 1
ATOM 2912 N N . LYS B 1 136 ? 17.375 34.583 48.787 1.00 17.65 136 LYS B N 1
ATOM 2913 C CA . LYS B 1 136 ? 18.382 33.593 49.283 1.00 20.86 136 LYS B CA 1
ATOM 2914 C C . LYS B 1 136 ? 18.824 32.694 48.126 1.00 20.04 136 LYS B C 1
ATOM 2915 O O . LYS B 1 136 ? 17.956 32.096 47.471 1.00 20.00 136 LYS B O 1
ATOM 2918 N N . ASP B 1 137 ? 20.138 32.664 47.840 1.00 22.14 137 ASP B N 1
ATOM 2919 C CA . ASP B 1 137 ? 20.759 31.853 46.753 1.00 22.63 137 ASP B CA 1
ATOM 2920 C C . ASP B 1 137 ? 20.146 32.228 45.397 1.00 21.32 137 ASP B C 1
ATOM 2921 O O . ASP B 1 137 ? 20.288 31.462 44.440 1.00 20.87 137 ASP B O 1
ATOM 2926 N N . ASP B 1 138 ? 19.542 33.416 45.291 1.00 19.01 138 ASP B N 1
ATOM 2927 C CA . ASP B 1 138 ? 18.932 33.889 44.022 1.00 19.87 138 ASP B CA 1
ATOM 2928 C C . ASP B 1 138 ? 17.952 32.825 43.522 1.00 17.67 138 ASP B C 1
ATOM 2929 O O . ASP B 1 138 ? 17.739 32.735 42.297 1.00 18.82 138 ASP B O 1
ATOM 2934 N N . LYS B 1 139 ? 17.241 32.173 44.440 1.00 17.85 139 LYS B N 1
ATOM 2935 C CA . LYS B 1 139 ? 16.215 31.162 44.076 1.00 19.69 139 LYS B CA 1
ATOM 2936 C C . LYS B 1 139 ? 15.102 31.844 43.267 1.00 17.15 139 LYS B C 1
ATOM 2937 O O . LYS B 1 139 ? 14.666 31.313 42.217 1.00 18.88 139 LYS B O 1
ATOM 2943 N N . GLY B 1 140 ? 14.665 33.010 43.737 1.00 14.16 140 GLY B N 1
ATOM 2944 C CA . GLY B 1 140 ? 13.713 33.854 43.001 1.00 13.21 140 GLY B CA 1
ATOM 2945 C C . GLY B 1 140 ? 12.284 33.494 43.306 1.00 12.06 140 GLY B C 1
ATOM 2946 O O . GLY B 1 140 ? 11.989 32.748 44.262 1.00 12.23 140 GLY B O 1
ATOM 2947 N N . GLY B 1 141 ? 11.391 34.098 42.536 1.00 11.21 141 GLY B N 1
ATOM 2948 C CA . GLY B 1 141 ? 9.955 33.942 42.767 1.00 10.82 141 GLY B CA 1
ATOM 2949 C C . GLY B 1 141 ? 9.164 35.015 42.058 1.00 10.01 141 GLY B C 1
ATOM 2950 O O . GLY B 1 141 ? 9.734 35.825 41.297 1.00 11.30 141 GLY B O 1
ATOM 2951 N N . THR B 1 142 ? 7.865 34.970 42.305 1.00 9.80 142 THR B N 1
ATOM 2952 C CA . THR B 1 142 ? 6.852 35.794 41.613 1.00 10.37 142 THR B CA 1
ATOM 2953 C C . THR B 1 142 ? 6.056 36.577 42.645 1.00 9.72 142 THR B C 1
ATOM 2954 O O . THR B 1 142 ? 5.588 35.971 43.630 1.00 10.22 142 THR B O 1
ATOM 2958 N N . VAL B 1 143 ? 5.953 37.888 42.451 1.00 9.38 143 VAL B N 1
ATOM 2959 C CA . VAL B 1 143 ? 5.093 38.745 43.298 1.00 9.21 143 VAL B CA 1
ATOM 2960 C C . VAL B 1 143 ? 4.029 39.349 42.385 1.00 9.52 143 VAL B C 1
ATOM 2961 O O . VAL B 1 143 ? 4.379 40.096 41.448 1.00 9.62 143 VAL B O 1
ATOM 2965 N N . ILE B 1 144 ? 2.770 39.062 42.690 1.00 9.21 144 ILE B N 1
ATOM 2966 C CA . ILE B 1 144 ? 1.609 39.645 41.966 1.00 9.03 144 ILE B CA 1
ATOM 2967 C C . ILE B 1 144 ? 0.816 40.537 42.912 1.00 9.17 144 ILE B C 1
ATOM 2968 O O . ILE B 1 144 ? 0.503 40.109 44.027 1.00 10.12 144 ILE B O 1
ATOM 2973 N N . TYR B 1 145 ? 0.581 41.787 42.528 1.00 8.49 145 TYR B N 1
ATOM 2974 C CA . TYR B 1 145 ? -0.283 42.730 43.257 1.00 9.12 145 TYR B CA 1
ATOM 2975 C C . TYR B 1 145 ? -1.654 42.737 42.592 1.00 8.97 145 TYR B C 1
ATOM 2976 O O . TYR B 1 145 ? -1.753 42.765 41.347 1.00 9.46 145 TYR B O 1
ATOM 2985 N N . MET B 1 146 ? -2.707 42.796 43.401 1.00 9.54 146 MET B N 1
ATOM 2986 C CA . MET B 1 146 ? -4.071 43.001 42.866 1.00 10.09 146 MET B CA 1
ATOM 2987 C C . MET B 1 146 ? -4.320 44.502 42.767 1.00 10.09 146 MET B C 1
ATOM 2988 O O . MET B 1 146 ? -4.560 45.181 43.777 1.00 10.85 146 MET B O 1
ATOM 2993 N N . GLY B 1 147 ? -4.149 45.024 41.560 1.00 9.54 147 GLY B N 1
ATOM 2994 C CA . GLY B 1 147 ? -4.552 46.392 41.210 1.00 10.08 147 GLY B CA 1
ATOM 2995 C C . GLY B 1 147 ? -5.989 46.425 40.769 1.00 10.31 147 GLY B C 1
ATOM 2996 O O . GLY B 1 147 ? -6.827 45.649 41.286 1.00 10.31 147 GLY B O 1
ATOM 2997 N N . SER B 1 148 ? -6.300 47.320 39.845 1.00 9.47 148 SER B N 1
ATOM 2998 C CA . SER B 1 148 ? -7.677 47.605 39.395 1.00 10.03 148 SER B CA 1
ATOM 2999 C C . SER B 1 148 ? -7.569 48.376 38.083 1.00 9.80 148 SER B C 1
ATOM 3000 O O . SER B 1 148 ? -6.532 48.998 37.840 1.00 9.76 148 SER B O 1
ATOM 3003 N N . VAL B 1 149 ? -8.664 48.511 37.354 1.00 10.13 149 VAL B N 1
ATOM 3004 C CA . VAL B 1 149 ? -8.809 49.648 36.405 1.00 10.32 149 VAL B CA 1
ATOM 3005 C C . VAL B 1 149 ? -8.514 50.946 37.144 1.00 10.25 149 VAL B C 1
ATOM 3006 O O . VAL B 1 149 ? -7.924 51.857 36.558 1.00 10.01 149 VAL B O 1
ATOM 3010 N N . HIS B 1 150 ? -8.820 50.998 38.442 1.00 9.20 150 HIS B N 1
ATOM 3011 C CA . HIS B 1 150 ? -8.553 52.172 39.304 1.00 10.03 150 HIS B CA 1
ATOM 3012 C C . HIS B 1 150 ? -7.065 52.331 39.645 1.00 9.39 150 HIS B C 1
ATOM 3013 O O . HIS B 1 150 ? -6.744 53.275 40.363 1.00 9.52 150 HIS B O 1
ATOM 3020 N N . SER B 1 151 ? -6.174 51.504 39.088 1.00 8.98 151 SER B N 1
ATOM 3021 C CA . SER B 1 151 ? -4.713 51.767 39.014 1.00 9.08 151 SER B CA 1
ATOM 3022 C C . SER B 1 151 ? -4.392 52.781 37.921 1.00 10.13 151 SER B C 1
ATOM 3023 O O . SER B 1 151 ? -3.292 53.337 37.933 1.00 10.40 151 SER B O 1
ATOM 3026 N N . HIS B 1 152 ? -5.306 52.953 36.967 1.00 10.02 152 HIS B N 1
ATOM 3027 C CA . HIS B 1 152 ? -5.021 53.641 35.680 1.00 11.18 152 HIS B CA 1
ATOM 3028 C C . HIS B 1 152 ? -5.958 54.829 35.481 1.00 10.86 152 HIS B C 1
ATOM 3029 O O . HIS B 1 152 ? -5.587 55.724 34.703 1.00 11.65 152 HIS B O 1
ATOM 3036 N N . GLU B 1 153 ? -7.142 54.848 36.102 1.00 10.36 153 GLU B N 1
ATOM 3037 C CA . GLU B 1 153 ? -8.074 56.006 36.009 1.00 11.32 153 GLU B CA 1
ATOM 3038 C C . GLU B 1 153 ? -8.880 56.077 37.304 1.00 11.47 153 GLU B C 1
ATOM 3039 O O . GLU B 1 153 ? -8.751 55.184 38.164 1.00 12.72 153 GLU B O 1
ATOM 3045 N N . ALA B 1 154 ? -9.641 57.148 37.471 1.00 10.29 154 ALA B N 1
ATOM 3046 C CA . ALA B 1 154 ? -10.399 57.446 38.700 1.00 10.56 154 ALA B CA 1
ATOM 3047 C C . ALA B 1 154 ? -11.887 57.160 38.511 1.00 10.49 154 ALA B C 1
ATOM 3048 O O . ALA B 1 154 ? -12.398 57.289 37.400 1.00 11.94 154 ALA B O 1
ATOM 3050 N N . SER B 1 155 ? -12.574 56.989 39.630 1.00 10.37 155 SER B N 1
ATOM 3051 C CA . SER B 1 155 ? -14.040 57.144 39.765 1.00 10.87 155 SER B CA 1
ATOM 3052 C C . SER B 1 155 ? -14.319 58.098 40.920 1.00 10.49 155 SER B C 1
ATOM 3053 O O . SER B 1 155 ? -13.510 58.186 41.873 1.00 11.63 155 SER B O 1
ATOM 3056 N N . LEU B 1 156 ? -15.495 58.714 40.882 1.00 11.27 156 LEU B N 1
ATOM 3057 C CA . LEU B 1 156 ? -16.027 59.528 41.998 1.00 11.78 156 LEU B CA 1
ATOM 3058 C C . LEU B 1 156 ? -15.984 58.729 43.300 1.00 10.70 156 LEU B C 1
ATOM 3059 O O . LEU B 1 156 ? -16.329 57.531 43.302 1.00 12.17 156 LEU B O 1
ATOM 3064 N N . PHE B 1 157 ? -15.624 59.392 44.390 1.00 10.87 157 PHE B N 1
ATOM 3065 C CA . PHE B 1 157 ? -15.910 58.973 45.779 1.00 11.02 157 PHE B CA 1
ATOM 3066 C C . PHE B 1 157 ? -14.988 57.834 46.217 1.00 10.56 157 PHE B C 1
ATOM 3067 O O . PHE B 1 157 ? -15.231 57.249 47.275 1.00 11.88 157 PHE B O 1
ATOM 3075 N N . LYS B 1 158 ? -13.885 57.607 45.499 1.00 10.72 158 LYS B N 1
ATOM 3076 C CA . LYS B 1 158 ? -12.958 56.499 45.811 1.00 10.45 158 LYS B CA 1
ATOM 3077 C C . LYS B 1 158 ? -11.521 57.007 45.901 1.00 10.17 158 LYS B C 1
ATOM 3078 O O . LYS B 1 158 ? -10.609 56.238 45.586 1.00 10.63 158 LYS B O 1
ATOM 3084 N N . ALA B 1 159 ? -11.292 58.196 46.434 1.00 10.20 159 ALA B N 1
ATOM 3085 C CA . ALA B 1 159 ? -9.938 58.786 46.484 1.00 10.24 159 ALA B CA 1
ATOM 3086 C C . ALA B 1 159 ? -8.917 57.805 47.056 1.00 10.39 159 ALA B C 1
ATOM 3087 O O . ALA B 1 159 ? -7.865 57.626 46.432 1.00 9.92 159 ALA B O 1
ATOM 3089 N N . PRO B 1 160 ? -9.029 57.281 48.297 1.00 10.27 160 PRO B N 1
ATOM 3090 C CA . PRO B 1 160 ? -7.923 56.487 48.826 1.00 10.16 160 PRO B CA 1
ATOM 3091 C C . PRO B 1 160 ? -7.716 55.189 48.037 1.00 10.30 160 PRO B C 1
ATOM 3092 O O . PRO B 1 160 ? -6.596 54.705 47.919 1.00 10.28 160 PRO B O 1
ATOM 3096 N N . TYR B 1 161 ? -8.797 54.580 47.570 1.00 9.57 161 TYR B N 1
ATOM 3097 C CA . TYR B 1 161 ? -8.711 53.337 46.778 1.00 9.25 161 TYR B CA 1
ATOM 3098 C C . TYR B 1 161 ? -7.953 53.586 45.475 1.00 9.01 161 TYR B C 1
ATOM 3099 O O . TYR B 1 161 ? -7.042 52.825 45.119 1.00 9.36 161 TYR B O 1
ATOM 3108 N N . VAL B 1 162 ? -8.327 54.634 44.754 1.00 9.12 162 VAL B N 1
ATOM 3109 C CA . VAL B 1 162 ? -7.672 54.970 43.466 1.00 9.64 162 VAL B CA 1
ATOM 3110 C C . VAL B 1 162 ? -6.208 55.337 43.731 1.00 9.04 162 VAL B C 1
ATOM 3111 O O . VAL B 1 162 ? -5.313 54.872 43.011 1.00 9.13 162 VAL B O 1
ATOM 3115 N N . THR B 1 163 ? -5.945 56.092 44.781 1.00 8.88 163 THR B N 1
ATOM 3116 C CA . THR B 1 163 ? -4.565 56.455 45.169 1.00 8.90 163 THR B CA 1
ATOM 3117 C C . THR B 1 163 ? -3.778 55.168 45.387 1.00 9.26 163 THR B C 1
ATOM 3118 O O . THR B 1 163 ? -2.643 55.028 44.865 1.00 9.09 163 THR B O 1
ATOM 3122 N N . ALA B 1 164 ? -4.311 54.263 46.199 1.00 8.91 164 ALA B N 1
ATOM 3123 C CA . ALA B 1 164 ? -3.591 53.019 46.548 1.00 8.99 164 ALA B CA 1
ATOM 3124 C C . ALA B 1 164 ? -3.352 52.180 45.289 1.00 9.48 164 ALA B C 1
ATOM 3125 O O . ALA B 1 164 ? -2.261 51.611 45.112 1.00 9.23 164 ALA B O 1
ATOM 3127 N N . LYS B 1 165 ? -4.371 51.994 44.454 1.00 8.98 165 LYS B N 1
ATOM 3128 C CA . LYS B 1 165 ? -4.230 51.079 43.303 1.00 9.33 165 LYS B CA 1
ATOM 3129 C C . LYS B 1 165 ? -3.251 51.680 42.286 1.00 8.50 165 LYS B C 1
ATOM 3130 O O . LYS B 1 165 ? -2.501 50.917 41.669 1.00 9.21 165 LYS B O 1
ATOM 3136 N N . HIS B 1 166 ? -3.210 53.003 42.146 1.00 8.57 166 HIS B N 1
ATOM 3137 C CA . HIS B 1 166 ? -2.140 53.662 41.353 1.00 8.46 166 HIS B CA 1
ATOM 3138 C C . HIS B 1 166 ? -0.783 53.373 42.007 1.00 8.18 166 HIS B C 1
ATOM 3139 O O . HIS B 1 166 ? 0.199 53.055 41.304 1.00 8.70 166 HIS B O 1
ATOM 3146 N N . GLY B 1 167 ? -0.689 53.525 43.314 1.00 8.59 167 GLY B N 1
ATOM 3147 C CA . GLY B 1 167 ? 0.563 53.288 44.047 1.00 9.12 167 GLY B CA 1
ATOM 3148 C C . GLY B 1 167 ? 1.126 51.899 43.822 1.00 8.65 167 GLY B C 1
ATOM 3149 O O . GLY B 1 167 ? 2.357 51.746 43.740 1.00 9.14 167 GLY B O 1
ATOM 3150 N N . LEU B 1 168 ? 0.276 50.880 43.745 1.00 8.30 168 LEU B N 1
ATOM 3151 C CA . LEU B 1 168 ? 0.755 49.491 43.551 1.00 8.18 168 LEU B CA 1
ATOM 3152 C C . LEU B 1 168 ? 1.493 49.361 42.217 1.00 8.81 168 LEU B C 1
ATOM 3153 O O . LEU B 1 168 ? 2.434 48.549 42.149 1.00 9.25 168 LEU B O 1
ATOM 3158 N N . LEU B 1 169 ? 1.103 50.101 41.178 1.00 8.75 169 LEU B N 1
ATOM 3159 C CA . LEU B 1 169 ? 1.923 50.061 39.935 1.00 8.99 169 LEU B CA 1
ATOM 3160 C C . LEU B 1 169 ? 3.345 50.495 40.270 1.00 9.76 169 LEU B C 1
ATOM 3161 O O . LEU B 1 169 ? 4.317 49.901 39.754 1.00 9.99 169 LEU B O 1
ATOM 3166 N N . GLY B 1 170 ? 3.498 51.579 41.023 1.00 9.54 170 GLY B N 1
ATOM 3167 C CA . GLY B 1 170 ? 4.839 52.100 41.341 1.00 9.26 170 GLY B CA 1
ATOM 3168 C C . GLY B 1 170 ? 5.656 51.064 42.096 1.00 9.32 170 GLY B C 1
ATOM 3169 O O . GLY B 1 170 ? 6.841 50.849 41.789 1.00 9.37 170 GLY B O 1
ATOM 3170 N N . LEU B 1 171 ? 5.066 50.441 43.105 1.00 8.99 171 LEU B N 1
ATOM 3171 C CA . LEU B 1 171 ? 5.813 49.455 43.921 1.00 8.78 171 LEU B CA 1
ATOM 3172 C C . LEU B 1 171 ? 6.227 48.281 43.023 1.00 9.66 171 LEU B C 1
ATOM 3173 O O . LEU B 1 171 ? 7.387 47.826 43.091 1.00 9.83 171 LEU B O 1
ATOM 3178 N N . CYS B 1 172 ? 5.323 47.828 42.163 1.00 9.34 172 CYS B N 1
ATOM 3179 C CA . CYS B 1 172 ? 5.615 46.711 41.238 1.00 9.29 172 CYS B CA 1
ATOM 3180 C C . CYS B 1 172 ? 6.794 47.077 40.332 1.00 8.75 172 CYS B C 1
ATOM 3181 O O . CYS B 1 172 ? 7.674 46.228 40.100 1.00 9.33 172 CYS B O 1
ATOM 3184 N N . ARG B 1 173 ? 6.793 48.293 39.816 1.00 9.06 173 ARG B N 1
ATOM 3185 C CA . ARG B 1 173 ? 7.820 48.738 38.851 1.00 8.72 173 ARG B CA 1
ATOM 3186 C C . ARG B 1 173 ? 9.181 48.796 39.553 1.00 8.97 173 ARG B C 1
ATOM 3187 O O . ARG B 1 173 ? 10.206 48.414 38.940 1.00 10.12 173 ARG B O 1
ATOM 3195 N N . VAL B 1 174 ? 9.231 49.252 40.799 1.00 8.91 174 VAL B N 1
ATOM 3196 C CA . VAL B 1 174 ? 10.501 49.260 41.563 1.00 9.37 174 VAL B CA 1
ATOM 3197 C C . VAL B 1 174 ? 10.949 47.824 41.809 1.00 8.97 174 VAL B C 1
ATOM 3198 O O . VAL B 1 174 ? 12.154 47.522 41.608 1.00 9.75 174 VAL B O 1
ATOM 3202 N N . LEU B 1 175 ? 10.061 46.945 42.242 1.00 8.42 175 LEU B N 1
ATOM 3203 C CA . LEU B 1 175 ? 10.461 45.550 42.525 1.00 9.06 175 LEU B CA 1
ATOM 3204 C C . LEU B 1 175 ? 10.973 44.886 41.254 1.00 9.51 175 LEU B C 1
ATOM 3205 O O . LEU B 1 175 ? 11.923 44.080 41.324 1.00 9.65 175 LEU B O 1
ATOM 3210 N N . ALA B 1 176 ? 10.426 45.196 40.095 1.00 9.44 176 ALA B N 1
ATOM 3211 C CA . ALA B 1 176 ? 10.899 44.542 38.858 1.00 9.40 176 ALA B CA 1
ATOM 3212 C C . ALA B 1 176 ? 12.373 44.886 38.654 1.00 9.22 176 ALA B C 1
ATOM 3213 O O . ALA B 1 176 ? 13.153 44.017 38.225 1.00 9.83 176 ALA B O 1
ATOM 3215 N N . LYS B 1 177 ? 12.746 46.134 38.917 1.00 8.98 177 LYS B N 1
ATOM 3216 C CA . LYS B 1 177 ? 14.150 46.572 38.754 1.00 9.89 177 LYS B CA 1
ATOM 3217 C C . LYS B 1 177 ? 15.015 45.952 39.852 1.00 10.55 177 LYS B C 1
ATOM 3218 O O . LYS B 1 177 ? 16.100 45.417 39.533 1.00 11.36 177 LYS B O 1
ATOM 3224 N N . GLU B 1 178 ? 14.598 46.008 41.111 1.00 9.57 178 GLU B N 1
ATOM 3225 C CA . GLU B 1 178 ? 15.444 45.536 42.241 1.00 10.47 178 GLU B CA 1
ATOM 3226 C C . GLU B 1 178 ? 15.559 44.010 42.214 1.00 10.50 178 GLU B C 1
ATOM 3227 O O . GLU B 1 178 ? 16.621 43.455 42.603 1.00 11.80 178 GLU B O 1
ATOM 3233 N N . GLY B 1 179 ? 14.481 43.313 41.870 1.00 10.27 179 GLY B N 1
ATOM 3234 C CA . GLY B 1 179 ? 14.403 41.854 42.012 1.00 10.17 179 GLY B CA 1
ATOM 3235 C C . GLY B 1 179 ? 15.123 41.118 40.901 1.00 10.73 179 GLY B C 1
ATOM 3236 O O . GLY B 1 179 ? 15.381 39.906 41.067 1.00 11.21 179 GLY B O 1
ATOM 3237 N N . ALA B 1 180 ? 15.398 41.774 39.784 1.00 10.87 180 ALA B N 1
ATOM 3238 C CA . ALA B 1 180 ? 15.928 41.080 38.596 1.00 11.49 180 ALA B CA 1
ATOM 3239 C C . ALA B 1 180 ? 17.195 40.284 38.929 1.00 11.96 180 ALA B C 1
ATOM 3240 O O . ALA B 1 180 ? 17.282 39.121 38.514 1.00 12.90 180 ALA B O 1
ATOM 3242 N N . VAL B 1 181 ? 18.139 40.867 39.659 1.00 12.72 181 VAL B N 1
ATOM 3243 C CA . VAL B 1 181 ? 19.447 40.191 39.897 1.00 14.49 181 VAL B CA 1
ATOM 3244 C C . VAL B 1 181 ? 19.213 38.967 40.789 1.00 14.32 181 VAL B C 1
ATOM 3245 O O . VAL B 1 181 ? 20.081 38.058 40.808 1.00 16.68 181 VAL B O 1
ATOM 3249 N N . HIS B 1 182 ? 18.066 38.869 41.459 1.00 12.96 182 HIS B N 1
ATOM 3250 C CA . HIS B 1 182 ? 17.738 37.735 42.357 1.00 12.53 182 HIS B CA 1
ATOM 3251 C C . HIS B 1 182 ? 16.668 36.807 41.771 1.00 11.21 182 HIS B C 1
ATOM 3252 O O . HIS B 1 182 ? 16.106 36.008 42.523 1.00 12.71 182 HIS B O 1
ATOM 3259 N N . ASN B 1 183 ? 16.340 36.951 40.484 1.00 11.61 183 ASN B N 1
ATOM 3260 C CA . ASN B 1 183 ? 15.335 36.096 39.797 1.00 11.29 183 ASN B CA 1
ATOM 3261 C C . ASN B 1 183 ? 13.936 36.301 40.395 1.00 10.43 183 ASN B C 1
ATOM 3262 O O . ASN B 1 183 ? 13.124 35.355 40.363 1.00 10.97 183 ASN B O 1
ATOM 3267 N N . VAL B 1 184 ? 13.642 37.522 40.838 1.00 10.26 184 VAL B N 1
ATOM 3268 C CA . VAL B 1 184 ? 12.268 37.884 41.271 1.00 10.61 184 VAL B CA 1
ATOM 3269 C C . VAL B 1 184 ? 11.609 38.736 40.200 1.00 9.89 184 VAL B C 1
ATOM 3270 O O . VAL B 1 184 ? 12.193 39.736 39.774 1.00 11.00 184 VAL B O 1
ATOM 3274 N N . ARG B 1 185 ? 10.411 38.327 39.817 1.00 9.97 185 ARG B N 1
ATOM 3275 C CA . ARG B 1 185 ? 9.552 39.046 38.856 1.00 9.77 185 ARG B CA 1
ATOM 3276 C C . ARG B 1 185 ? 8.303 39.567 39.552 1.00 9.46 185 ARG B C 1
ATOM 3277 O O . ARG B 1 185 ? 7.824 38.957 40.524 1.00 9.68 185 ARG B O 1
ATOM 3285 N N . SER B 1 186 ? 7.793 40.690 39.072 1.00 9.31 186 SER B N 1
ATOM 3286 C CA . SER B 1 186 ? 6.623 41.376 39.662 1.00 9.62 186 SER B CA 1
ATOM 3287 C C . SER B 1 186 ? 5.585 41.670 38.581 1.00 8.96 186 SER B C 1
ATOM 3288 O O . SER B 1 186 ? 5.950 41.908 37.415 1.00 9.32 186 SER B O 1
ATOM 3291 N N . HIS B 1 187 ? 4.323 41.638 38.963 1.00 8.58 187 HIS B N 1
ATOM 3292 C CA . HIS B 1 187 ? 3.223 41.983 38.043 1.00 8.36 187 HIS B CA 1
ATOM 3293 C C . HIS B 1 187 ? 2.092 42.639 38.827 1.00 8.80 187 HIS B C 1
ATOM 3294 O O . HIS B 1 187 ? 1.932 42.370 40.024 1.00 9.03 187 HIS B O 1
ATOM 3301 N N . VAL B 1 188 ? 1.261 43.384 38.123 1.00 8.63 188 VAL B N 1
ATOM 3302 C CA . VAL B 1 188 ? -0.029 43.873 38.666 1.00 8.70 188 VAL B CA 1
ATOM 3303 C C . VAL B 1 188 ? -1.141 43.377 37.750 1.00 8.66 188 VAL B C 1
ATOM 3304 O O . VAL B 1 188 ? -1.098 43.620 36.537 1.00 9.93 188 VAL B O 1
ATOM 3308 N N . ILE B 1 189 ? -2.138 42.736 38.336 1.00 8.29 189 ILE B N 1
ATOM 3309 C CA . ILE B 1 189 ? -3.396 42.386 37.634 1.00 8.79 189 ILE B CA 1
ATOM 3310 C C . ILE B 1 189 ? -4.401 43.487 37.923 1.00 9.10 189 ILE B C 1
ATOM 3311 O O . ILE B 1 189 ? -4.593 43.835 39.098 1.00 10.01 189 ILE B O 1
ATOM 3316 N N . CYS B 1 190 ? -5.083 43.969 36.893 1.00 8.80 190 CYS B N 1
ATOM 3317 C CA . CYS B 1 190 ? -6.015 45.108 37.038 1.00 9.10 190 CYS B CA 1
ATOM 3318 C C . CYS B 1 190 ? -7.413 44.730 36.577 1.00 9.63 190 CYS B C 1
ATOM 3319 O O . CYS B 1 190 ? -7.778 44.973 35.427 1.00 10.03 190 CYS B O 1
ATOM 3322 N N . PRO B 1 191 ? -8.239 44.126 37.449 1.00 9.45 191 PRO B N 1
ATOM 3323 C CA . PRO B 1 191 ? -9.604 43.783 37.060 1.00 10.10 191 PRO B CA 1
ATOM 3324 C C . PRO B 1 191 ? -10.482 45.027 36.915 1.00 10.12 191 PRO B C 1
ATOM 3325 O O . PRO B 1 191 ? -10.308 46.000 37.642 1.00 11.08 191 PRO B O 1
ATOM 3329 N N . GLY B 1 192 ? -11.504 44.902 36.062 1.00 10.17 192 GLY B N 1
ATOM 3330 C CA . GLY B 1 192 ? -12.724 45.715 36.165 1.00 10.60 192 GLY B CA 1
ATOM 3331 C C . GLY B 1 192 ? -13.620 45.207 37.280 1.00 11.39 192 GLY B C 1
ATOM 3332 O O . GLY B 1 192 ? -13.154 44.454 38.155 1.00 12.74 192 GLY B O 1
ATOM 3333 N N . PHE B 1 193 ? -14.877 45.628 37.326 1.00 12.21 193 PHE B N 1
ATOM 3334 C CA . PHE B 1 193 ? -15.802 45.147 38.366 1.00 12.20 193 PHE B CA 1
ATOM 3335 C C . PHE B 1 193 ? -15.967 43.630 38.258 1.00 12.14 193 PHE B C 1
ATOM 3336 O O . PHE B 1 193 ? -16.199 43.077 37.162 1.00 12.85 193 PHE B O 1
ATOM 3344 N N . VAL B 1 194 ? -15.913 43.006 39.427 1.00 11.51 194 VAL B N 1
ATOM 3345 C CA . VAL B 1 194 ? -16.108 41.549 39.636 1.00 11.33 194 VAL B CA 1
ATOM 3346 C C . VAL B 1 194 ? -17.166 41.427 40.733 1.00 12.71 194 VAL B C 1
ATOM 3347 O O . VAL B 1 194 ? -17.007 42.054 41.784 1.00 13.42 194 VAL B O 1
ATOM 3351 N N . LYS B 1 195 ? -18.162 40.563 40.543 1.00 13.55 195 LYS B N 1
ATOM 3352 C CA . LYS B 1 195 ? -19.277 40.410 41.516 1.00 16.83 195 LYS B CA 1
ATOM 3353 C C . LYS B 1 195 ? -18.843 39.509 42.673 1.00 17.04 195 LYS B C 1
ATOM 3354 O O . LYS B 1 195 ? -19.425 38.417 42.836 1.00 18.99 195 LYS B O 1
ATOM 3360 N N . THR B 1 196 ? -17.874 39.966 43.463 1.00 15.97 196 THR B N 1
ATOM 3361 C CA . THR B 1 196 ? -17.507 39.434 44.802 1.00 17.58 196 THR B CA 1
ATOM 3362 C C . THR B 1 196 ? -18.414 40.088 45.841 1.00 21.75 196 THR B C 1
ATOM 3363 O O . THR B 1 196 ? -19.153 41.018 45.527 1.00 21.75 196 THR B O 1
ATOM 3367 N N . PRO B 1 197 ? -18.248 39.776 47.145 1.00 24.88 197 PRO B N 1
ATOM 3368 C CA . PRO B 1 197 ? -18.908 40.562 48.198 1.00 26.27 197 PRO B CA 1
ATOM 3369 C C . PRO B 1 197 ? -18.526 42.048 48.315 1.00 32.16 197 PRO B C 1
ATOM 3370 O O . PRO B 1 197 ? -19.393 42.837 48.669 1.00 34.66 197 PRO B O 1
ATOM 3374 N N . LEU B 1 198 ? -17.299 42.424 47.943 1.00 25.81 198 LEU B N 1
ATOM 3375 C CA . LEU B 1 198 ? -16.832 43.841 47.895 1.00 26.69 198 LEU B CA 1
ATOM 3376 C C . LEU B 1 198 ? -17.779 44.649 47.004 1.00 28.59 198 LEU B C 1
ATOM 3377 O O . LEU B 1 198 ? -17.862 45.891 47.190 1.00 27.79 198 LEU B O 1
ATOM 3382 N N . VAL B 1 199 ? -18.313 44.004 45.961 1.00 23.87 199 VAL B N 1
ATOM 3383 C CA . VAL B 1 199 ? -19.133 44.685 44.926 1.00 21.84 199 VAL B CA 1
ATOM 3384 C C . VAL B 1 199 ? -20.614 44.414 45.199 1.00 23.93 199 VAL B C 1
ATOM 3385 O O . VAL B 1 199 ? -21.394 45.381 45.093 1.00 25.32 199 VAL B O 1
ATOM 3389 N N . GLU B 1 200 ? -20.975 43.181 45.565 1.00 26.97 200 GLU B N 1
ATOM 3390 C CA A GLU B 1 200 ? -22.381 42.801 45.877 0.50 32.04 200 GLU B CA 1
ATOM 3391 C CA B GLU B 1 200 ? -22.386 42.809 45.866 0.50 30.82 200 GLU B CA 1
ATOM 3392 C C . GLU B 1 200 ? -22.923 43.769 46.934 1.00 34.84 200 GLU B C 1
ATOM 3393 O O . GLU B 1 200 ? -23.996 44.376 46.693 1.00 36.23 200 GLU B O 1
ATOM 3404 N N . LYS B 1 201 ? -22.161 43.962 48.013 1.00 34.48 201 LYS B N 1
ATOM 3405 C CA . LYS B 1 201 ? -22.513 44.896 49.117 1.00 40.74 201 LYS B CA 1
ATOM 3406 C C . LYS B 1 201 ? -22.766 46.276 48.506 1.00 37.07 201 LYS B C 1
ATOM 3407 O O . LYS B 1 201 ? -23.658 46.997 48.986 1.00 37.52 201 LYS B O 1
ATOM 3410 N N . GLN B 1 202 ? -22.021 46.603 47.449 1.00 30.83 202 GLN B N 1
ATOM 3411 C CA . GLN B 1 202 ? -21.897 47.974 46.901 1.00 28.53 202 GLN B CA 1
ATOM 3412 C C . GLN B 1 202 ? -23.138 48.310 46.062 1.00 28.33 202 GLN B C 1
ATOM 3413 O O . GLN B 1 202 ? -23.507 49.492 45.983 1.00 32.71 202 GLN B O 1
ATOM 3419 N N . ILE B 1 203 ? -23.784 47.313 45.452 1.00 26.18 203 ILE B N 1
ATOM 3420 C CA . ILE B 1 203 ? -24.830 47.557 44.414 1.00 26.12 203 ILE B CA 1
ATOM 3421 C C . ILE B 1 203 ? -26.085 48.145 45.066 1.00 33.60 203 ILE B C 1
ATOM 3422 O O . ILE B 1 203 ? -26.601 49.160 44.595 1.00 33.16 203 ILE B O 1
ATOM 3427 N N . PRO B 1 204 ? -26.656 47.521 46.125 1.00 34.59 204 PRO B N 1
ATOM 3428 C CA . PRO B 1 204 ? -27.717 48.159 46.909 1.00 42.13 204 PRO B CA 1
ATOM 3429 C C . PRO B 1 204 ? -27.162 49.175 47.920 1.00 44.26 204 PRO B C 1
ATOM 3430 O O . PRO B 1 204 ? -27.175 50.342 47.587 1.00 44.86 204 PRO B O 1
ATOM 3434 N N . VAL B 1 217 ? -27.272 51.027 38.595 1.00 39.03 217 VAL B N 1
ATOM 3435 C CA . VAL B 1 217 ? -25.906 51.000 39.198 1.00 38.80 217 VAL B CA 1
ATOM 3436 C C . VAL B 1 217 ? -25.009 50.095 38.346 1.00 33.90 217 VAL B C 1
ATOM 3437 O O . VAL B 1 217 ? -23.870 50.506 38.086 1.00 26.50 217 VAL B O 1
ATOM 3441 N N . VAL B 1 218 ? -25.499 48.929 37.909 1.00 28.43 218 VAL B N 1
ATOM 3442 C CA . VAL B 1 218 ? -24.660 47.936 37.167 1.00 27.50 218 VAL B CA 1
ATOM 3443 C C . VAL B 1 218 ? -24.395 48.468 35.751 1.00 31.39 218 VAL B C 1
ATOM 3444 O O . VAL B 1 218 ? -23.216 48.504 35.346 1.00 22.68 218 VAL B O 1
ATOM 3448 N N . ASN B 1 219 ? -25.441 48.847 35.008 1.00 30.07 219 ASN B N 1
ATOM 3449 C CA . ASN B 1 219 ? -25.351 49.094 33.543 1.00 32.77 219 ASN B CA 1
ATOM 3450 C C . ASN B 1 219 ? -24.816 50.508 33.273 1.00 32.35 219 ASN B C 1
ATOM 3451 O O . ASN B 1 219 ? -24.065 50.668 32.283 1.00 32.26 219 ASN B O 1
ATOM 3456 N N . ASP B 1 220 ? -25.159 51.485 34.118 1.00 33.45 220 ASP B N 1
ATOM 3457 C CA . ASP B 1 220 ? -24.984 52.931 33.810 1.00 35.90 220 ASP B CA 1
ATOM 3458 C C . ASP B 1 220 ? -23.924 53.548 34.730 1.00 35.82 220 ASP B C 1
ATOM 3459 O O . ASP B 1 220 ? -23.453 54.656 34.405 1.00 36.24 220 ASP B O 1
ATOM 3464 N N . ILE B 1 221 ? -23.488 52.834 35.777 1.00 32.39 221 ILE B N 1
ATOM 3465 C CA . ILE B 1 221 ? -22.293 53.205 36.592 1.00 35.37 221 ILE B CA 1
ATOM 3466 C C . ILE B 1 221 ? -21.196 52.154 36.388 1.00 29.81 221 ILE B C 1
ATOM 3467 O O . ILE B 1 221 ? -20.140 52.525 35.849 1.00 29.17 221 ILE B O 1
ATOM 3472 N N . MET B 1 222 ? -21.377 50.922 36.877 1.00 21.42 222 MET B N 1
ATOM 3473 C CA . MET B 1 222 ? -20.249 49.977 37.061 1.00 22.35 222 MET B CA 1
ATOM 3474 C C . MET B 1 222 ? -19.716 49.556 35.690 1.00 20.12 222 MET B C 1
ATOM 3475 O O . MET B 1 222 ? -18.489 49.714 35.474 1.00 24.15 222 MET B O 1
ATOM 3480 N N . LEU B 1 223 ? -20.601 49.224 34.748 1.00 17.16 223 LEU B N 1
ATOM 3481 C CA . LEU B 1 223 ? -20.214 48.615 33.446 1.00 17.28 223 LEU B CA 1
ATOM 3482 C C . LEU B 1 223 ? -20.331 49.628 32.304 1.00 15.31 223 LEU B C 1
ATOM 3483 O O . LEU B 1 223 ? -20.106 49.232 31.149 1.00 14.80 223 LEU B O 1
ATOM 3488 N N . VAL B 1 224 ? -20.530 50.911 32.608 1.00 14.75 224 VAL B N 1
ATOM 3489 C CA . VAL B 1 224 ? -20.849 51.940 31.576 1.00 15.96 224 VAL B CA 1
ATOM 3490 C C . VAL B 1 224 ? -19.675 52.078 30.598 1.00 14.92 224 VAL B C 1
ATOM 3491 O O . VAL B 1 224 ? -19.914 52.389 29.427 1.00 16.61 224 VAL B O 1
ATOM 3495 N N . ASN B 1 225 ? -18.436 51.856 31.046 1.00 14.87 225 ASN B N 1
ATOM 3496 C CA . ASN B 1 225 ? -17.261 52.086 30.172 1.00 15.78 225 ASN B CA 1
ATOM 3497 C C . ASN B 1 225 ? -16.670 50.755 29.692 1.00 13.18 225 ASN B C 1
ATOM 3498 O O . ASN B 1 225 ? -15.656 50.783 28.972 1.00 15.22 225 ASN B O 1
ATOM 3503 N N . THR B 1 226 ? -17.358 49.632 29.909 1.00 13.14 226 THR B N 1
ATOM 3504 C CA . THR B 1 226 ? -17.026 48.373 29.193 1.00 12.80 226 THR B CA 1
ATOM 3505 C C . THR B 1 226 ? -17.594 48.485 27.777 1.00 12.87 226 THR B C 1
ATOM 3506 O O . THR B 1 226 ? -18.532 49.275 27.547 1.00 14.73 226 THR B O 1
ATOM 3510 N N . VAL B 1 227 ? -17.037 47.753 26.838 1.00 12.11 227 VAL B N 1
ATOM 3511 C CA . VAL B 1 227 ? -17.514 47.754 25.426 1.00 11.80 227 VAL B CA 1
ATOM 3512 C C . VAL B 1 227 ? -18.720 46.832 25.271 1.00 13.08 227 VAL B C 1
ATOM 3513 O O . VAL B 1 227 ? -19.381 46.937 24.227 1.00 13.66 227 VAL B O 1
ATOM 3517 N N . ASP B 1 228 ? -18.963 45.920 26.214 1.00 12.56 228 ASP B N 1
ATOM 3518 C CA . ASP B 1 228 ? -19.903 44.786 26.017 1.00 13.47 228 ASP B CA 1
ATOM 3519 C C . ASP B 1 228 ? -20.832 44.598 27.220 1.00 13.96 228 ASP B C 1
ATOM 3520 O O . ASP B 1 228 ? -21.569 43.590 27.223 1.00 15.57 228 ASP B O 1
ATOM 3525 N N . LYS B 1 229 ? -20.798 45.479 28.211 1.00 13.69 229 LYS B N 1
ATOM 3526 C CA . LYS B 1 229 ? -21.687 45.423 29.400 1.00 16.05 229 LYS B CA 1
ATOM 3527 C C . LYS B 1 229 ? -21.527 44.068 30.102 1.00 16.57 229 LYS B C 1
ATOM 3528 O O . LYS B 1 229 ? -22.534 43.461 30.529 1.00 17.06 229 LYS B O 1
ATOM 3534 N N . GLU B 1 230 ? -20.284 43.624 30.292 1.00 14.22 230 GLU B N 1
ATOM 3535 C CA . GLU B 1 230 ? -19.966 42.372 31.018 1.00 14.09 230 GLU B CA 1
ATOM 3536 C C . GLU B 1 230 ? -19.129 42.661 32.256 1.00 12.30 230 GLU B C 1
ATOM 3537 O O . GLU B 1 230 ? -18.140 43.397 32.166 1.00 13.26 230 GLU B O 1
ATOM 3543 N N . PHE B 1 231 ? -19.488 42.062 33.379 1.00 13.28 231 PHE B N 1
ATOM 3544 C CA . PHE B 1 231 ? -18.575 41.938 34.532 1.00 12.17 231 PHE B CA 1
ATOM 3545 C C . PHE B 1 231 ? -17.344 41.110 34.148 1.00 11.57 231 PHE B C 1
ATOM 3546 O O . PHE B 1 231 ? -17.426 40.151 33.373 1.00 12.51 231 PHE B O 1
ATOM 3554 N N . THR B 1 232 ? -16.214 41.458 34.750 1.00 11.37 232 THR B N 1
ATOM 3555 C CA . THR B 1 232 ? -15.056 40.561 34.867 1.00 11.00 232 THR B CA 1
ATOM 3556 C C . THR B 1 232 ? -15.452 39.465 35.852 1.00 10.67 232 THR B C 1
ATOM 3557 O O . THR B 1 232 ? -16.204 39.766 36.785 1.00 11.11 232 THR B O 1
ATOM 3561 N N . THR B 1 233 ? -14.880 38.271 35.720 1.00 10.96 233 THR B N 1
ATOM 3562 C CA . THR B 1 233 ? -15.217 37.172 36.651 1.00 10.75 233 THR B CA 1
ATOM 3563 C C . THR B 1 233 ? -14.013 36.763 37.495 1.00 10.60 233 THR B C 1
ATOM 3564 O O . THR B 1 233 ? -12.829 37.011 37.137 1.00 10.86 233 THR B O 1
ATOM 3568 N N . VAL B 1 234 ? -14.284 36.098 38.606 1.00 10.49 234 VAL B N 1
ATOM 3569 C CA . VAL B 1 234 ? -13.172 35.571 39.447 1.00 10.83 234 VAL B CA 1
ATOM 3570 C C . VAL B 1 234 ? -12.355 34.579 38.621 1.00 10.48 234 VAL B C 1
ATOM 3571 O O . VAL B 1 234 ? -11.112 34.573 38.756 1.00 11.17 234 VAL B O 1
ATOM 3575 N N . ASP B 1 235 ? -12.962 33.780 37.744 1.00 11.20 235 ASP B N 1
ATOM 3576 C CA . ASP B 1 235 ? -12.187 32.808 36.939 1.00 11.01 235 ASP B CA 1
ATOM 3577 C C . ASP B 1 235 ? -11.314 33.544 35.909 1.00 10.77 235 ASP B C 1
ATOM 3578 O O . ASP B 1 235 ? -10.202 33.075 35.617 1.00 11.20 235 ASP B O 1
ATOM 3583 N N . ASP B 1 236 ? -11.770 34.665 35.351 1.00 10.50 236 ASP B N 1
ATOM 3584 C CA . ASP B 1 236 ? -10.898 35.469 34.455 1.00 10.44 236 ASP B CA 1
ATOM 3585 C C . ASP B 1 236 ? -9.592 35.795 35.193 1.00 9.78 236 ASP B C 1
ATOM 3586 O O . ASP B 1 236 ? -8.488 35.635 34.639 1.00 10.21 236 ASP B O 1
ATOM 3591 N N . ILE B 1 237 ? -9.724 36.293 36.415 1.00 9.20 237 ILE B N 1
ATOM 3592 C CA . ILE B 1 237 ? -8.555 36.780 37.184 1.00 9.94 237 ILE B CA 1
ATOM 3593 C C . ILE B 1 237 ? -7.711 35.592 37.644 1.00 9.90 237 ILE B C 1
ATOM 3594 O O . ILE B 1 237 ? -6.481 35.684 37.602 1.00 10.22 237 ILE B O 1
ATOM 3599 N N . ALA B 1 238 ? -8.339 34.492 38.048 1.00 9.22 238 ALA B N 1
ATOM 3600 C CA . ALA B 1 238 ? -7.550 33.327 38.507 1.00 9.62 238 ALA B CA 1
ATOM 3601 C C . ALA B 1 238 ? -6.803 32.682 37.332 1.00 9.25 238 ALA B C 1
ATOM 3602 O O . ALA B 1 238 ? -5.661 32.227 37.508 1.00 9.73 238 ALA B O 1
ATOM 3604 N N . GLN B 1 239 ? -7.388 32.666 36.141 1.00 9.30 239 GLN B N 1
ATOM 3605 C CA . GLN B 1 239 ? -6.679 32.139 34.956 1.00 10.15 239 GLN B CA 1
ATOM 3606 C C . GLN B 1 239 ? -5.478 33.037 34.649 1.00 8.72 239 GLN B C 1
ATOM 3607 O O . GLN B 1 239 ? -4.393 32.535 34.394 1.00 10.05 239 GLN B O 1
ATOM 3613 N N . LEU B 1 240 ? -5.659 34.356 34.658 1.00 9.40 240 LEU B N 1
ATOM 3614 C CA . LEU B 1 240 ? -4.525 35.277 34.429 1.00 8.74 240 LEU B CA 1
ATOM 3615 C C . LEU B 1 240 ? -3.463 35.084 35.523 1.00 8.80 240 LEU B C 1
ATOM 3616 O O . LEU B 1 240 ? -2.258 35.049 35.195 1.00 9.03 240 LEU B O 1
ATOM 3621 N N . ALA B 1 241 ? -3.864 34.930 36.781 1.00 8.84 241 ALA B N 1
ATOM 3622 C CA . ALA B 1 241 ? -2.915 34.754 37.894 1.00 8.80 241 ALA B CA 1
ATOM 3623 C C . ALA B 1 241 ? -2.122 33.450 37.713 1.00 9.17 241 ALA B C 1
ATOM 3624 O O . ALA B 1 241 ? -0.930 33.406 38.091 1.00 9.29 241 ALA B O 1
ATOM 3626 N N . LEU B 1 242 ? -2.761 32.394 37.207 1.00 9.15 242 LEU B N 1
ATOM 3627 C CA . LEU B 1 242 ? -2.087 31.095 36.971 1.00 8.73 242 LEU B CA 1
ATOM 3628 C C . LEU B 1 242 ? -1.157 31.225 35.763 1.00 9.40 242 LEU B C 1
ATOM 3629 O O . LEU B 1 242 ? -0.016 30.754 35.821 1.00 10.07 242 LEU B O 1
ATOM 3634 N N . PHE B 1 243 ? -1.609 31.852 34.679 1.00 9.24 243 PHE B N 1
ATOM 3635 C CA . PHE B 1 243 ? -0.751 32.089 33.498 1.00 9.71 243 PHE B CA 1
ATOM 3636 C C . PHE B 1 243 ? 0.554 32.791 33.913 1.00 9.02 243 PHE B C 1
ATOM 3637 O O . PHE B 1 243 ? 1.650 32.364 33.540 1.00 9.95 243 PHE B O 1
ATOM 3645 N N . LEU B 1 244 ? 0.443 33.837 34.729 1.00 9.23 244 LEU B N 1
ATOM 3646 C CA . LEU B 1 244 ? 1.631 34.591 35.183 1.00 8.49 244 LEU B CA 1
ATOM 3647 C C . LEU B 1 244 ? 2.480 33.737 36.134 1.00 9.26 244 LEU B C 1
ATOM 3648 O O . LEU B 1 244 ? 3.708 33.680 35.972 1.00 9.67 244 LEU B O 1
ATOM 3653 N N . ALA B 1 245 ? 1.886 33.162 37.168 1.00 9.30 245 ALA B N 1
ATOM 3654 C CA . ALA B 1 245 ? 2.697 32.423 38.162 1.00 9.44 245 ALA B CA 1
ATOM 3655 C C . ALA B 1 245 ? 3.428 31.233 37.537 1.00 10.17 245 ALA B C 1
ATOM 3656 O O . ALA B 1 245 ? 4.545 30.926 37.987 1.00 11.04 245 ALA B O 1
ATOM 3658 N N . ALA B 1 246 ? 2.838 30.570 36.543 1.00 9.65 246 ALA B N 1
ATOM 3659 C CA . ALA B 1 246 ? 3.437 29.373 35.913 1.00 9.71 246 ALA B CA 1
ATOM 3660 C C . ALA B 1 246 ? 4.303 29.750 34.708 1.00 9.57 246 ALA B C 1
ATOM 3661 O O . ALA B 1 246 ? 4.957 28.862 34.122 1.00 10.86 246 ALA B O 1
ATOM 3663 N N . PHE B 1 247 ? 4.383 31.030 34.355 1.00 9.62 247 PHE B N 1
ATOM 3664 C CA . PHE B 1 247 ? 5.058 31.397 33.085 1.00 9.16 247 PHE B CA 1
ATOM 3665 C C . PHE B 1 247 ? 6.526 30.989 33.156 1.00 9.47 247 PHE B C 1
ATOM 3666 O O . PHE B 1 247 ? 7.159 31.163 34.200 1.00 9.63 247 PHE B O 1
ATOM 3674 N N . PRO B 1 248 ? 7.115 30.443 32.070 1.00 10.03 248 PRO B N 1
ATOM 3675 C CA . PRO B 1 248 ? 8.459 29.870 32.209 1.00 10.35 248 PRO B CA 1
ATOM 3676 C C . PRO B 1 248 ? 9.632 30.858 32.176 1.00 11.93 248 PRO B C 1
ATOM 3677 O O . PRO B 1 248 ? 10.741 30.443 32.453 1.00 13.97 248 PRO B O 1
ATOM 3681 N N . THR B 1 249 ? 9.400 32.122 31.815 1.00 10.11 249 THR B N 1
ATOM 3682 C CA . THR B 1 249 ? 10.438 33.176 31.762 1.00 10.37 249 THR B CA 1
ATOM 3683 C C . THR B 1 249 ? 9.960 34.414 32.521 1.00 9.76 249 THR B C 1
ATOM 3684 O O . THR B 1 249 ? 8.767 34.516 32.850 1.00 10.24 249 THR B O 1
ATOM 3688 N N . ASN B 1 250 ? 10.853 35.359 32.723 1.00 10.39 250 ASN B N 1
ATOM 3689 C CA . ASN B 1 250 ? 10.555 36.612 33.456 1.00 10.73 250 ASN B CA 1
ATOM 3690 C C . ASN B 1 250 ? 10.086 37.705 32.485 1.00 10.24 250 ASN B C 1
ATOM 3691 O O . ASN B 1 250 ? 10.128 38.888 32.834 1.00 10.18 250 ASN B O 1
ATOM 3696 N N . VAL B 1 251 ? 9.585 37.346 31.303 1.00 9.72 251 VAL B N 1
ATOM 3697 C CA . VAL B 1 251 ? 9.288 38.344 30.241 1.00 9.99 251 VAL B CA 1
ATOM 3698 C C . VAL B 1 251 ? 8.256 39.389 30.694 1.00 9.03 251 VAL B C 1
ATOM 3699 O O . VAL B 1 251 ? 8.325 40.507 30.194 1.00 9.28 251 VAL B O 1
ATOM 3703 N N . PHE B 1 252 ? 7.334 39.072 31.595 1.00 8.86 252 PHE B N 1
ATOM 3704 C CA . PHE B 1 252 ? 6.256 40.009 31.990 1.00 8.89 252 PHE B CA 1
ATOM 3705 C C . PHE B 1 252 ? 6.633 40.806 33.247 1.00 8.86 252 PHE B C 1
ATOM 3706 O O . PHE B 1 252 ? 5.785 41.539 33.785 1.00 8.75 252 PHE B O 1
ATOM 3714 N N . THR B 1 253 ? 7.873 40.722 33.709 1.00 8.34 253 THR B N 1
ATOM 3715 C CA . THR B 1 253 ? 8.259 41.450 34.946 1.00 9.00 253 THR B CA 1
ATOM 3716 C C . THR B 1 253 ? 7.982 42.950 34.793 1.00 8.61 253 THR B C 1
ATOM 3717 O O . THR B 1 253 ? 8.316 43.565 33.764 1.00 9.20 253 THR B O 1
ATOM 3721 N N . GLY B 1 254 ? 7.431 43.548 35.842 1.00 9.04 254 GLY B N 1
ATOM 3722 C CA . GLY B 1 254 ? 7.124 44.984 35.896 1.00 8.52 254 GLY B CA 1
ATOM 3723 C C . GLY B 1 254 ? 5.818 45.346 35.228 1.00 9.58 254 GLY B C 1
ATOM 3724 O O . GLY B 1 254 ? 5.451 46.518 35.304 1.00 12.32 254 GLY B O 1
ATOM 3725 N N . GLN B 1 255 ? 5.128 44.424 34.561 1.00 8.70 255 GLN B N 1
ATOM 3726 C CA . GLN B 1 255 ? 3.942 44.784 33.752 1.00 9.43 255 GLN B CA 1
ATOM 3727 C C . GLN B 1 255 ? 2.661 44.793 34.577 1.00 8.92 255 GLN B C 1
ATOM 3728 O O . GLN B 1 255 ? 2.480 43.954 35.484 1.00 9.45 255 GLN B O 1
ATOM 3734 N N . SER B 1 256 ? 1.741 45.654 34.177 1.00 8.91 256 SER B N 1
ATOM 3735 C CA . SER B 1 256 ? 0.315 45.529 34.547 1.00 8.89 256 SER B CA 1
ATOM 3736 C C . SER B 1 256 ? -0.480 45.042 33.336 1.00 9.55 256 SER B C 1
ATOM 3737 O O . SER B 1 256 ? -0.103 45.322 32.174 1.00 10.86 256 SER B O 1
ATOM 3740 N N . ILE B 1 257 ? -1.480 44.221 33.613 1.00 9.25 257 ILE B N 1
ATOM 3741 C CA . ILE B 1 257 ? -2.405 43.689 32.583 1.00 9.15 257 ILE B CA 1
ATOM 3742 C C . ILE B 1 257 ? -3.832 43.959 33.029 1.00 9.68 257 ILE B C 1
ATOM 3743 O O . ILE B 1 257 ? -4.196 43.605 34.157 1.00 9.76 257 ILE B O 1
ATOM 3748 N N . VAL B 1 258 ? -4.573 44.680 32.199 1.00 9.19 258 VAL B N 1
ATOM 3749 C CA . VAL B 1 258 ? -5.955 45.116 32.516 1.00 9.04 258 VAL B CA 1
ATOM 3750 C C . VAL B 1 258 ? -6.935 44.085 31.958 1.00 9.53 258 VAL B C 1
ATOM 3751 O O . VAL B 1 258 ? -6.806 43.661 30.797 1.00 10.48 258 VAL B O 1
ATOM 3755 N N . ALA B 1 259 ? -7.839 43.648 32.817 1.00 9.63 259 ALA B N 1
ATOM 3756 C CA . ALA B 1 259 ? -8.814 42.579 32.521 1.00 9.45 259 ALA B CA 1
ATOM 3757 C C . ALA B 1 259 ? -10.211 43.116 32.834 1.00 9.68 259 ALA B C 1
ATOM 3758 O O . ALA B 1 259 ? -10.720 42.889 33.945 1.00 10.42 259 ALA B O 1
ATOM 3760 N N . SER B 1 260 ? -10.796 43.895 31.917 1.00 9.82 260 SER B N 1
ATOM 3761 C CA . SER B 1 260 ? -11.910 44.813 32.274 1.00 10.32 260 SER B CA 1
ATOM 3762 C C . SER B 1 260 ? -12.986 44.878 31.191 1.00 11.80 260 SER B C 1
ATOM 3763 O O . SER B 1 260 ? -13.792 45.823 31.258 1.00 12.57 260 SER B O 1
ATOM 3766 N N . HIS B 1 261 ? -12.955 44.032 30.168 1.00 10.55 261 HIS B N 1
ATOM 3767 C CA . HIS B 1 261 ? -13.961 44.122 29.071 1.00 10.87 261 HIS B CA 1
ATOM 3768 C C . HIS B 1 261 ? -13.933 45.527 28.444 1.00 11.03 261 HIS B C 1
ATOM 3769 O O . HIS B 1 261 ? -14.993 46.058 28.049 1.00 11.53 261 HIS B O 1
ATOM 3776 N N . GLY B 1 262 ? -12.747 46.083 28.292 1.00 10.57 262 GLY B N 1
ATOM 3777 C CA . GLY B 1 262 ? -12.520 47.293 27.488 1.00 11.19 262 GLY B CA 1
ATOM 3778 C C . GLY B 1 262 ? -12.686 48.573 28.269 1.00 11.80 262 GLY B C 1
ATOM 3779 O O . GLY B 1 262 ? -12.591 49.658 27.655 1.00 12.35 262 GLY B O 1
ATOM 3780 N N . TRP B 1 263 ? -12.823 48.497 29.585 1.00 10.88 263 TRP B N 1
ATOM 3781 C CA . TRP B 1 263 ? -12.815 49.692 30.460 1.00 12.26 263 TRP B CA 1
ATOM 3782 C C . TRP B 1 263 ? -11.358 50.031 30.787 1.00 11.67 263 TRP B C 1
ATOM 3783 O O . TRP B 1 263 ? -10.727 49.289 31.569 1.00 11.93 263 TRP B O 1
ATOM 3794 N N . PHE B 1 264 ? -10.844 51.100 30.165 1.00 10.92 264 PHE B N 1
ATOM 3795 C CA . PHE B 1 264 ? -9.422 51.529 30.154 1.00 10.47 264 PHE B CA 1
ATOM 3796 C C . PHE B 1 264 ? -8.618 50.542 29.319 1.00 10.53 264 PHE B C 1
ATOM 3797 O O . PHE B 1 264 ? -8.291 49.405 29.744 1.00 12.60 264 PHE B O 1
ATOM 3805 N N . MET B 1 265 ? -8.263 50.963 28.115 1.00 10.81 265 MET B N 1
ATOM 3806 C CA . MET B 1 265 ? -7.492 50.139 27.162 1.00 11.49 265 MET B CA 1
ATOM 3807 C C . MET B 1 265 ? -6.011 50.512 27.248 1.00 11.16 265 MET B C 1
ATOM 3808 O O . MET B 1 265 ? -5.631 51.637 26.862 1.00 12.39 265 MET B O 1
ATOM 3813 N N . ASN B 1 266 ? -5.237 49.673 27.927 1.00 11.43 266 ASN B N 1
ATOM 3814 C CA . ASN B 1 266 ? -3.838 49.940 28.338 1.00 12.89 266 ASN B CA 1
ATOM 3815 C C . ASN B 1 266 ? -2.884 49.624 27.186 1.00 14.08 266 ASN B C 1
ATOM 3816 O O . ASN B 1 266 ? -1.782 50.203 27.177 1.00 16.67 266 ASN B O 1
ATOM 3822 N N . ALA C 1 2 ? 10.135 20.229 51.028 1.00 29.18 2 ALA C N 1
ATOM 3823 C CA . ALA C 1 2 ? 9.742 18.912 50.476 1.00 19.15 2 ALA C CA 1
ATOM 3824 C C . ALA C 1 2 ? 9.734 19.000 48.948 1.00 16.65 2 ALA C C 1
ATOM 3825 O O . ALA C 1 2 ? 9.530 20.092 48.402 1.00 21.67 2 ALA C O 1
ATOM 3827 N N . THR C 1 3 ? 9.776 17.848 48.287 1.00 12.33 3 THR C N 1
ATOM 3828 C CA . THR C 1 3 ? 9.729 17.763 46.810 1.00 11.61 3 THR C CA 1
ATOM 3829 C C . THR C 1 3 ? 8.926 16.533 46.386 1.00 10.12 3 THR C C 1
ATOM 3830 O O . THR C 1 3 ? 8.173 15.952 47.200 1.00 10.70 3 THR C O 1
ATOM 3834 N N . GLN C 1 4 ? 9.002 16.218 45.094 1.00 9.25 4 GLN C N 1
ATOM 3835 C CA . GLN C 1 4 ? 8.179 15.197 44.431 1.00 10.09 4 GLN C CA 1
ATOM 3836 C C . GLN C 1 4 ? 8.835 14.894 43.082 1.00 9.64 4 GLN C C 1
ATOM 3837 O O . GLN C 1 4 ? 9.770 15.610 42.692 1.00 10.60 4 GLN C O 1
ATOM 3843 N N . LEU C 1 5 ? 8.398 13.840 42.417 1.00 10.70 5 LEU C N 1
ATOM 3844 C CA . LEU C 1 5 ? 9.006 13.485 41.115 1.00 11.26 5 LEU C CA 1
ATOM 3845 C C . LEU C 1 5 ? 8.518 14.417 40.016 1.00 12.64 5 LEU C C 1
ATOM 3846 O O . LEU C 1 5 ? 7.335 14.803 40.012 1.00 14.97 5 LEU C O 1
ATOM 3851 N N . GLN C 1 6 ? 9.421 14.739 39.107 1.00 11.65 6 GLN C N 1
ATOM 3852 C CA . GLN C 1 6 ? 9.107 15.405 37.820 1.00 12.80 6 GLN C CA 1
ATOM 3853 C C . GLN C 1 6 ? 8.913 14.330 36.745 1.00 12.53 6 GLN C C 1
ATOM 3854 O O . GLN C 1 6 ? 9.818 13.512 36.540 1.00 13.25 6 GLN C O 1
ATOM 3860 N N . GLN C 1 7 ? 7.802 14.337 36.015 1.00 13.65 7 GLN C N 1
ATOM 3861 C CA . GLN C 1 7 ? 7.687 13.416 34.851 1.00 14.61 7 GLN C CA 1
ATOM 3862 C C . GLN C 1 7 ? 6.956 14.098 33.697 1.00 13.80 7 GLN C C 1
ATOM 3863 O O . GLN C 1 7 ? 6.643 13.398 32.749 1.00 15.70 7 GLN C O 1
ATOM 3869 N N . ASP C 1 8 ? 6.897 15.420 33.673 1.00 12.79 8 ASP C N 1
ATOM 3870 C CA . ASP C 1 8 ? 6.288 16.158 32.544 1.00 13.10 8 ASP C CA 1
ATOM 3871 C C . ASP C 1 8 ? 7.340 16.364 31.451 1.00 13.05 8 ASP C C 1
ATOM 3872 O O . ASP C 1 8 ? 8.402 16.952 31.732 1.00 14.80 8 ASP C O 1
ATOM 3877 N N . LEU C 1 9 ? 7.032 15.933 30.226 1.00 11.21 9 LEU C N 1
ATOM 3878 C CA . LEU C 1 9 ? 7.860 16.226 29.027 1.00 10.96 9 LEU C CA 1
ATOM 3879 C C . LEU C 1 9 ? 7.072 17.068 28.017 1.00 11.65 9 LEU C C 1
ATOM 3880 O O . LEU C 1 9 ? 7.486 17.144 26.858 1.00 11.34 9 LEU C O 1
ATOM 3885 N N . THR C 1 10 ? 6.052 17.787 28.473 1.00 12.91 10 THR C N 1
ATOM 3886 C CA . THR C 1 10 ? 5.303 18.726 27.602 1.00 12.96 10 THR C CA 1
ATOM 3887 C C . THR C 1 10 ? 6.270 19.691 26.920 1.00 12.21 10 THR C C 1
ATOM 3888 O O . THR C 1 10 ? 7.130 20.264 27.581 1.00 14.66 10 THR C O 1
ATOM 3892 N N . GLY C 1 11 ? 6.106 19.865 25.614 1.00 13.11 11 GLY C N 1
ATOM 3893 C CA . GLY C 1 11 ? 6.926 20.797 24.829 1.00 14.79 11 GLY C CA 1
ATOM 3894 C C . GLY C 1 11 ? 8.268 20.208 24.430 1.00 16.11 11 GLY C C 1
ATOM 3895 O O . GLY C 1 11 ? 8.948 20.831 23.592 1.00 18.73 11 GLY C O 1
ATOM 3896 N N . LYS C 1 12 ? 8.621 19.008 24.903 1.00 12.27 12 LYS C N 1
ATOM 3897 C CA . LYS C 1 12 ? 9.934 18.413 24.538 1.00 12.90 12 LYS C CA 1
ATOM 3898 C C . LYS C 1 12 ? 9.781 17.590 23.262 1.00 11.76 12 LYS C C 1
ATOM 3899 O O . LYS C 1 12 ? 8.687 17.051 22.980 1.00 12.43 12 LYS C O 1
ATOM 3905 N N . VAL C 1 13 ? 10.892 17.439 22.556 1.00 11.55 13 VAL C N 1
ATOM 3906 C CA . VAL C 1 13 ? 10.980 16.596 21.334 1.00 11.03 13 VAL C CA 1
ATOM 3907 C C . VAL C 1 13 ? 12.060 15.547 21.588 1.00 9.87 13 VAL C C 1
ATOM 3908 O O . VAL C 1 13 ? 13.189 15.918 21.943 1.00 10.69 13 VAL C O 1
ATOM 3912 N N . ALA C 1 14 ? 11.715 14.290 21.406 1.00 9.83 14 ALA C N 1
ATOM 3913 C CA . ALA C 1 14 ? 12.640 13.165 21.631 1.00 9.67 14 ALA C CA 1
ATOM 3914 C C . ALA C 1 14 ? 12.838 12.408 20.327 1.00 10.30 14 ALA C C 1
ATOM 3915 O O . ALA C 1 14 ? 11.888 12.239 19.570 1.00 12.10 14 ALA C O 1
ATOM 3917 N N . LEU C 1 15 ? 14.029 11.873 20.132 1.00 9.82 15 LEU C N 1
ATOM 3918 C CA . LEU C 1 15 ? 14.337 10.882 19.079 1.00 10.05 15 LEU C CA 1
ATOM 3919 C C . LEU C 1 15 ? 14.765 9.592 19.766 1.00 9.23 15 LEU C C 1
ATOM 3920 O O . LEU C 1 15 ? 15.664 9.645 20.617 1.00 10.02 15 LEU C O 1
ATOM 3925 N N . VAL C 1 16 ? 14.076 8.502 19.480 1.00 8.94 16 VAL C N 1
ATOM 3926 C CA . VAL C 1 16 ? 14.417 7.167 20.038 1.00 8.59 16 VAL C CA 1
ATOM 3927 C C . VAL C 1 16 ? 14.800 6.247 18.881 1.00 8.95 16 VAL C C 1
ATOM 3928 O O . VAL C 1 16 ? 13.946 5.998 18.006 1.00 9.73 16 VAL C O 1
ATOM 3932 N N . THR C 1 17 ? 16.049 5.789 18.831 1.00 8.59 17 THR C N 1
ATOM 3933 C CA . THR C 1 17 ? 16.435 4.817 17.795 1.00 8.61 17 THR C CA 1
ATOM 3934 C C . THR C 1 17 ? 16.079 3.405 18.237 1.00 8.74 17 THR C C 1
ATOM 3935 O O . THR C 1 17 ? 16.049 3.113 19.444 1.00 9.27 17 THR C O 1
ATOM 3939 N N . GLY C 1 18 ? 15.761 2.546 17.282 1.00 9.06 18 GLY C N 1
ATOM 3940 C CA . GLY C 1 18 ? 15.278 1.193 17.564 1.00 9.34 18 GLY C CA 1
ATOM 3941 C C . GLY C 1 18 ? 13.888 1.184 18.184 1.00 9.14 18 GLY C C 1
ATOM 3942 O O . GLY C 1 18 ? 13.562 0.211 18.894 1.00 10.92 18 GLY C O 1
ATOM 3943 N N . ALA C 1 19 ? 13.047 2.189 17.912 1.00 9.33 19 ALA C N 1
ATOM 3944 C CA . ALA C 1 19 ? 11.743 2.347 18.595 1.00 8.74 19 ALA C CA 1
ATOM 3945 C C . ALA C 1 19 ? 10.607 1.595 17.890 1.00 9.19 19 ALA C C 1
ATOM 3946 O O . ALA C 1 19 ? 9.449 1.712 18.358 1.00 9.98 19 ALA C O 1
ATOM 3948 N N . ALA C 1 20 ? 10.881 0.750 16.894 1.00 9.33 20 ALA C N 1
ATOM 3949 C CA . ALA C 1 20 ? 9.826 -0.130 16.340 1.00 9.01 20 ALA C CA 1
ATOM 3950 C C . ALA C 1 20 ? 9.488 -1.280 17.293 1.00 10.53 20 ALA C C 1
ATOM 3951 O O . ALA C 1 20 ? 8.439 -1.913 17.095 1.00 11.32 20 ALA C O 1
ATOM 3953 N N . SER C 1 21 ? 10.352 -1.600 18.252 1.00 9.29 21 SER C N 1
ATOM 3954 C CA . SER C 1 21 ? 10.272 -2.867 19.011 1.00 9.62 21 SER C CA 1
ATOM 3955 C C . SER C 1 21 ? 10.758 -2.666 20.438 1.00 10.02 21 SER C C 1
ATOM 3956 O O . SER C 1 21 ? 11.593 -1.790 20.674 1.00 9.58 21 SER C O 1
ATOM 3959 N N . GLY C 1 22 ? 10.330 -3.543 21.338 1.00 10.22 22 GLY C N 1
ATOM 3960 C CA . GLY C 1 22 ? 11.077 -3.809 22.570 1.00 9.35 22 GLY C CA 1
ATOM 3961 C C . GLY C 1 22 ? 11.263 -2.584 23.444 1.00 9.31 22 GLY C C 1
ATOM 3962 O O . GLY C 1 22 ? 10.318 -1.818 23.701 1.00 9.72 22 GLY C O 1
ATOM 3963 N N . ILE C 1 23 ? 12.455 -2.457 24.003 1.00 9.10 23 ILE C N 1
ATOM 3964 C CA . ILE C 1 23 ? 12.769 -1.398 24.992 1.00 9.38 23 ILE C CA 1
ATOM 3965 C C . ILE C 1 23 ? 12.495 -0.024 24.376 1.00 9.04 23 ILE C C 1
ATOM 3966 O O . ILE C 1 23 ? 11.844 0.837 25.009 1.00 9.46 23 ILE C O 1
ATOM 3971 N N . GLY C 1 24 ? 12.975 0.190 23.161 1.00 8.72 24 GLY C N 1
ATOM 3972 C CA . GLY C 1 24 ? 12.826 1.504 22.514 1.00 9.33 24 GLY C CA 1
ATOM 3973 C C . GLY C 1 24 ? 11.361 1.856 22.313 1.00 8.64 24 GLY C C 1
ATOM 3974 O O . GLY C 1 24 ? 10.994 3.032 22.429 1.00 9.81 24 GLY C O 1
ATOM 3975 N N . ARG C 1 25 ? 10.553 0.879 21.920 1.00 9.28 25 ARG C N 1
ATOM 3976 C CA A ARG C 1 25 ? 9.108 1.128 21.698 0.50 9.64 25 ARG C CA 1
ATOM 3977 C CA B ARG C 1 25 ? 9.098 1.094 21.705 0.50 9.62 25 ARG C CA 1
ATOM 3978 C C . ARG C 1 25 ? 8.482 1.601 23.014 1.00 9.47 25 ARG C C 1
ATOM 3979 O O . ARG C 1 25 ? 7.709 2.582 22.986 1.00 10.24 25 ARG C O 1
ATOM 3994 N N . ASP C 1 26 ? 8.795 0.957 24.142 1.00 8.80 26 ASP C N 1
ATOM 3995 C CA . ASP C 1 26 ? 8.156 1.351 25.418 1.00 10.00 26 ASP C CA 1
ATOM 3996 C C . ASP C 1 26 ? 8.686 2.726 25.827 1.00 9.52 26 ASP C C 1
ATOM 3997 O O . ASP C 1 26 ? 7.902 3.554 26.290 1.00 9.56 26 ASP C O 1
ATOM 4002 N N . ILE C 1 27 ? 9.974 3.004 25.636 1.00 9.00 27 ILE C N 1
ATOM 4003 C CA . ILE C 1 27 ? 10.508 4.350 25.976 1.00 9.46 27 ILE C CA 1
ATOM 4004 C C . ILE C 1 27 ? 9.758 5.382 25.144 1.00 8.96 27 ILE C C 1
ATOM 4005 O O . ILE C 1 27 ? 9.292 6.395 25.689 1.00 9.72 27 ILE C O 1
ATOM 4010 N N . ALA C 1 28 ? 9.635 5.159 23.839 1.00 8.63 28 ALA C N 1
ATOM 4011 C CA . ALA C 1 28 ? 8.937 6.121 22.956 1.00 9.25 28 ALA C CA 1
ATOM 4012 C C . ALA C 1 28 ? 7.492 6.341 23.403 1.00 9.05 28 ALA C C 1
ATOM 4013 O O . ALA C 1 28 ? 7.052 7.518 23.478 1.00 9.79 28 ALA C O 1
ATOM 4015 N N . GLU C 1 29 ? 6.747 5.275 23.642 1.00 9.17 29 GLU C N 1
ATOM 4016 C CA . GLU C 1 29 ? 5.319 5.398 24.012 1.00 10.39 29 GLU C CA 1
ATOM 4017 C C . GLU C 1 29 ? 5.213 6.118 25.362 1.00 10.72 29 GLU C C 1
ATOM 4018 O O . GLU C 1 29 ? 4.276 6.908 25.576 1.00 10.16 29 GLU C O 1
ATOM 4024 N N . THR C 1 30 ? 6.117 5.821 26.288 1.00 9.85 30 THR C N 1
ATOM 4025 C CA . THR C 1 30 ? 6.138 6.432 27.641 1.00 9.58 30 THR C CA 1
ATOM 4026 C C . THR C 1 30 ? 6.472 7.924 27.538 1.00 9.34 30 THR C C 1
ATOM 4027 O O . THR C 1 30 ? 5.824 8.769 28.191 1.00 10.02 30 THR C O 1
ATOM 4031 N N . TYR C 1 31 ? 7.442 8.293 26.725 1.00 9.73 31 TYR C N 1
ATOM 4032 C CA . TYR C 1 31 ? 7.760 9.723 26.514 1.00 9.96 31 TYR C CA 1
ATOM 4033 C C . TYR C 1 31 ? 6.548 10.448 25.919 1.00 9.83 31 TYR C C 1
ATOM 4034 O O . TYR C 1 31 ? 6.274 11.577 26.313 1.00 9.85 31 TYR C O 1
ATOM 4043 N N . ALA C 1 32 ? 5.880 9.849 24.934 1.00 9.64 32 ALA C N 1
ATOM 4044 C CA . ALA C 1 32 ? 4.723 10.504 24.294 1.00 10.54 32 ALA C CA 1
ATOM 4045 C C . ALA C 1 32 ? 3.596 10.672 25.314 1.00 10.58 32 ALA C C 1
ATOM 4046 O O . ALA C 1 32 ? 2.921 11.734 25.305 1.00 11.08 32 ALA C O 1
ATOM 4048 N N . LYS C 1 33 ? 3.375 9.687 26.175 1.00 10.64 33 LYS C N 1
ATOM 4049 C CA . LYS C 1 33 ? 2.319 9.770 27.202 1.00 11.86 33 LYS C CA 1
ATOM 4050 C C . LYS C 1 33 ? 2.646 10.930 28.150 1.00 12.34 33 LYS C C 1
ATOM 4051 O O . LYS C 1 33 ? 1.710 11.585 28.656 1.00 13.49 33 LYS C O 1
ATOM 4057 N N . ALA C 1 34 ? 3.927 11.228 28.368 1.00 11.08 34 ALA C N 1
ATOM 4058 C CA . ALA C 1 34 ? 4.392 12.331 29.239 1.00 11.48 34 ALA C CA 1
ATOM 4059 C C . ALA C 1 34 ? 4.368 13.685 28.513 1.00 12.16 34 ALA C C 1
ATOM 4060 O O . ALA C 1 34 ? 4.734 14.697 29.138 1.00 11.91 34 ALA C O 1
ATOM 4062 N N . GLY C 1 35 ? 4.012 13.720 27.226 1.00 11.32 35 GLY C N 1
ATOM 4063 C CA . GLY C 1 35 ? 3.775 14.988 26.500 1.00 11.46 35 GLY C CA 1
ATOM 4064 C C . GLY C 1 35 ? 4.810 15.258 25.419 1.00 11.92 35 GLY C C 1
ATOM 4065 O O . GLY C 1 35 ? 4.713 16.293 24.732 1.00 13.45 35 GLY C O 1
ATOM 4066 N N . ALA C 1 36 ? 5.836 14.421 25.284 1.00 11.49 36 ALA C N 1
ATOM 4067 C CA . ALA C 1 36 ? 6.875 14.659 24.266 1.00 10.32 36 ALA C CA 1
ATOM 4068 C C . ALA C 1 36 ? 6.335 14.320 22.880 1.00 10.93 36 ALA C C 1
ATOM 4069 O O . ALA C 1 36 ? 5.582 13.337 22.735 1.00 11.27 36 ALA C O 1
ATOM 4071 N N . ALA C 1 37 ? 6.795 15.053 21.875 1.00 10.44 37 ALA C N 1
ATOM 4072 C CA . ALA C 1 37 ? 6.690 14.640 20.463 1.00 10.65 37 ALA C CA 1
ATOM 4073 C C . ALA C 1 37 ? 7.854 13.693 20.189 1.00 10.44 37 ALA C C 1
ATOM 4074 O O . ALA C 1 37 ? 8.987 14.053 20.558 1.00 11.83 37 ALA C O 1
ATOM 4076 N N . VAL C 1 38 ? 7.602 12.523 19.625 1.00 9.69 38 VAL C N 1
ATOM 4077 C CA . VAL C 1 38 ? 8.652 11.478 19.535 1.00 10.25 38 VAL C CA 1
ATOM 4078 C C . VAL C 1 38 ? 8.918 11.110 18.075 1.00 10.77 38 VAL C C 1
ATOM 4079 O O . VAL C 1 38 ? 8.028 10.592 17.375 1.00 11.14 38 VAL C O 1
ATOM 4083 N N . GLY C 1 39 ? 10.183 11.204 17.674 1.00 10.22 39 GLY C N 1
ATOM 4084 C CA . GLY C 1 39 ? 10.706 10.585 16.452 1.00 10.34 39 GLY C CA 1
ATOM 4085 C C . GLY C 1 39 ? 10.982 9.114 16.666 1.00 9.93 39 GLY C C 1
ATOM 4086 O O . GLY C 1 39 ? 11.778 8.771 17.564 1.00 10.64 39 GLY C O 1
ATOM 4087 N N . ILE C 1 40 ? 10.324 8.251 15.902 1.00 9.60 40 ILE C N 1
ATOM 4088 C CA . ILE C 1 40 ? 10.478 6.780 15.986 1.00 9.12 40 ILE C CA 1
ATOM 4089 C C . ILE C 1 40 ? 11.426 6.379 14.872 1.00 9.94 40 ILE C C 1
ATOM 4090 O O . ILE C 1 40 ? 10.989 6.305 13.706 1.00 10.00 40 ILE C O 1
ATOM 4095 N N . ALA C 1 41 ? 12.703 6.217 15.194 1.00 9.39 41 ALA C N 1
ATOM 4096 C CA . ALA C 1 41 ? 13.735 5.914 14.191 1.00 9.54 41 ALA C CA 1
ATOM 4097 C C . ALA C 1 41 ? 14.000 4.414 14.198 1.00 10.28 41 ALA C C 1
ATOM 4098 O O . ALA C 1 41 ? 14.303 3.832 15.287 1.00 11.76 41 ALA C O 1
ATOM 4100 N N . ASP C 1 42 ? 13.924 3.795 13.037 1.00 9.72 42 ASP C N 1
ATOM 4101 C CA . ASP C 1 42 ? 14.239 2.356 12.907 1.00 10.05 42 ASP C CA 1
ATOM 4102 C C . ASP C 1 42 ? 14.605 2.109 11.448 1.00 10.75 42 ASP C C 1
ATOM 4103 O O . ASP C 1 42 ? 14.431 2.995 10.621 1.00 10.72 42 ASP C O 1
ATOM 4108 N N . ILE C 1 43 ? 15.028 0.899 11.125 1.00 12.17 43 ILE C N 1
ATOM 4109 C CA . ILE C 1 43 ? 15.492 0.595 9.735 1.00 11.46 43 ILE C CA 1
ATOM 4110 C C . ILE C 1 43 ? 14.364 0.851 8.721 1.00 14.77 43 ILE C C 1
ATOM 4111 O O . ILE C 1 43 ? 14.610 1.492 7.676 1.00 15.10 43 ILE C O 1
ATOM 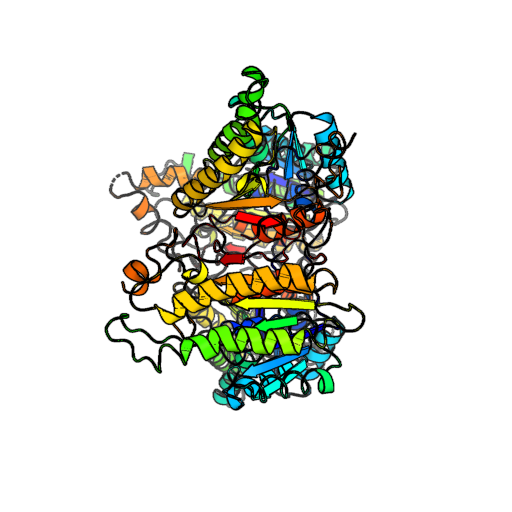4116 N N . ASN C 1 44 ? 13.162 0.361 8.995 1.00 14.70 44 ASN C N 1
ATOM 4117 C CA A ASN C 1 44 ? 12.042 0.298 8.018 0.50 15.09 44 ASN C CA 1
ATOM 4118 C CA B ASN C 1 44 ? 12.067 0.343 7.990 0.50 15.49 44 ASN C CA 1
ATOM 4119 C C . ASN C 1 44 ? 10.971 1.325 8.411 1.00 13.42 44 ASN C C 1
ATOM 4120 O O . ASN C 1 44 ? 10.503 1.267 9.567 1.00 14.73 44 ASN C O 1
ATOM 4129 N N . LEU C 1 45 ? 10.601 2.229 7.504 1.00 13.80 45 LEU C N 1
ATOM 4130 C CA . LEU C 1 45 ? 9.574 3.251 7.771 1.00 14.93 45 LEU C CA 1
ATOM 4131 C C . LEU C 1 45 ? 8.292 2.576 8.284 1.00 14.35 45 LEU C C 1
ATOM 4132 O O . LEU C 1 45 ? 7.686 3.076 9.236 1.00 13.60 45 LEU C O 1
ATOM 4137 N N A GLU C 1 46 ? 7.849 1.500 7.628 0.50 15.01 46 GLU C N 1
ATOM 4138 N N B GLU C 1 46 ? 7.865 1.469 7.682 0.50 13.38 46 GLU C N 1
ATOM 4139 C CA A GLU C 1 46 ? 6.569 0.808 7.965 0.50 15.63 46 GLU C CA 1
ATOM 4140 C CA B GLU C 1 46 ? 6.538 0.866 7.999 0.50 12.93 46 GLU C CA 1
ATOM 4141 C C A GLU C 1 46 ? 6.616 0.318 9.418 0.50 14.58 46 GLU C C 1
ATOM 4142 C C B GLU C 1 46 ? 6.576 0.221 9.395 0.50 13.19 46 GLU C C 1
ATOM 4143 O O A GLU C 1 46 ? 5.595 0.429 10.131 0.50 13.65 46 GLU C O 1
ATOM 4144 O O B GLU C 1 46 ? 5.552 0.250 10.110 0.50 11.87 46 GLU C O 1
ATOM 4155 N N . ALA C 1 47 ? 7.722 -0.301 9.827 1.00 13.44 47 ALA C N 1
ATOM 4156 C CA . ALA C 1 47 ? 7.869 -0.833 11.195 1.00 12.29 47 ALA C CA 1
ATOM 4157 C C . ALA C 1 47 ? 7.819 0.327 12.210 1.00 11.35 47 ALA C C 1
ATOM 4158 O O . ALA C 1 47 ? 7.127 0.229 13.252 1.00 11.63 47 ALA C O 1
ATOM 4160 N N . ALA C 1 48 ? 8.510 1.418 11.920 1.00 11.45 48 ALA C N 1
ATOM 4161 C CA . ALA C 1 48 ? 8.478 2.619 12.781 1.00 10.74 48 ALA C CA 1
ATOM 4162 C C . ALA C 1 48 ? 7.051 3.177 12.869 1.00 9.91 48 ALA C C 1
ATOM 4163 O O . ALA C 1 48 ? 6.610 3.626 13.928 1.00 9.68 48 ALA C O 1
ATOM 4165 N N . GLN C 1 49 ? 6.338 3.175 11.747 1.00 10.51 49 GLN C N 1
ATOM 4166 C CA . GLN C 1 49 ? 4.971 3.756 11.687 1.00 10.61 49 GLN C CA 1
ATOM 4167 C C . GLN C 1 49 ? 4.039 3.001 12.641 1.00 10.06 49 GLN C C 1
ATOM 4168 O O . GLN C 1 49 ? 3.102 3.631 13.146 1.00 10.71 49 GLN C O 1
ATOM 4174 N N . LYS C 1 50 ? 4.228 1.709 12.879 1.00 10.47 50 LYS C N 1
ATOM 4175 C CA . LYS C 1 50 ? 3.339 0.981 13.824 1.00 10.41 50 LYS C CA 1
ATOM 4176 C C . LYS C 1 50 ? 3.483 1.547 15.239 1.00 10.12 50 LYS C C 1
ATOM 4177 O O . LYS C 1 50 ? 2.449 1.702 15.926 1.00 11.11 50 LYS C O 1
ATOM 4183 N N . THR C 1 51 ? 4.679 1.970 15.652 1.00 9.75 51 THR C N 1
ATOM 4184 C CA . THR C 1 51 ? 4.806 2.607 16.984 1.00 9.67 51 THR C CA 1
ATOM 4185 C C . THR C 1 51 ? 4.131 3.983 16.951 1.00 10.00 51 THR C C 1
ATOM 4186 O O . THR C 1 51 ? 3.444 4.349 17.898 1.00 10.57 51 THR C O 1
ATOM 4190 N N . VAL C 1 52 ? 4.301 4.726 15.868 1.00 9.86 52 VAL C N 1
ATOM 4191 C CA . VAL C 1 52 ? 3.600 6.029 15.701 1.00 10.47 52 VAL C CA 1
ATOM 4192 C C . VAL C 1 52 ? 2.087 5.811 15.837 1.00 10.48 52 VAL C C 1
ATOM 4193 O O . VAL C 1 52 ? 1.415 6.572 16.543 1.00 10.94 52 VAL C O 1
ATOM 4197 N N . ASP C 1 53 ? 1.542 4.787 15.188 1.00 10.22 53 ASP C N 1
ATOM 4198 C CA . ASP C 1 53 ? 0.082 4.518 15.250 1.00 11.23 53 ASP C CA 1
ATOM 4199 C C . ASP C 1 53 ? -0.353 4.314 16.702 1.00 11.37 53 ASP C C 1
ATOM 4200 O O . ASP C 1 53 ? -1.404 4.867 17.105 1.00 11.79 53 ASP C O 1
ATOM 4205 N N . ALA C 1 54 ? 0.409 3.572 17.498 1.00 11.30 54 ALA C N 1
ATOM 4206 C CA . ALA C 1 54 ? 0.028 3.300 18.900 1.00 11.53 54 ALA C CA 1
ATOM 4207 C C . ALA C 1 54 ? 0.086 4.608 19.691 1.00 11.44 54 ALA C C 1
ATOM 4208 O O . ALA C 1 54 ? -0.805 4.866 20.524 1.00 12.92 54 ALA C O 1
ATOM 4210 N N . ILE C 1 55 ? 1.085 5.435 19.434 1.00 10.71 55 ILE C N 1
ATOM 4211 C CA . ILE C 1 55 ? 1.205 6.755 20.116 1.00 10.49 55 ILE C CA 1
ATOM 4212 C C . ILE C 1 55 ? 0.011 7.649 19.754 1.00 12.07 55 ILE C C 1
ATOM 4213 O O . ILE C 1 55 ? -0.608 8.248 20.657 1.00 12.30 55 ILE C O 1
ATOM 4218 N N . GLU C 1 56 ? -0.349 7.683 18.476 1.00 11.49 56 GLU C N 1
ATOM 4219 C CA . GLU C 1 56 ? -1.476 8.539 18.021 1.00 12.31 56 GLU C CA 1
ATOM 4220 C C . GLU C 1 56 ? -2.791 7.996 18.582 1.00 12.92 56 GLU C C 1
ATOM 4221 O O . GLU C 1 56 ? -3.641 8.835 18.963 1.00 14.92 56 GLU C O 1
ATOM 4227 N N . ALA C 1 57 ? -2.962 6.683 18.697 1.00 12.61 57 ALA C N 1
ATOM 4228 C CA . ALA C 1 57 ? -4.202 6.075 19.247 1.00 13.91 57 ALA C CA 1
ATOM 4229 C C . ALA C 1 57 ? -4.414 6.570 20.686 1.00 16.92 57 ALA C C 1
ATOM 4230 O O . ALA C 1 57 ? -5.573 6.683 21.130 1.00 17.75 57 ALA C O 1
ATOM 4232 N N . ALA C 1 58 ? -3.327 6.844 21.409 1.00 14.92 58 ALA C N 1
ATOM 4233 C CA . ALA C 1 58 ? -3.355 7.271 22.824 1.00 15.80 58 ALA C CA 1
ATOM 4234 C C . ALA C 1 58 ? -3.331 8.797 22.925 1.00 17.34 58 ALA C C 1
ATOM 4235 O O . ALA C 1 58 ? -3.268 9.292 24.061 1.00 21.03 58 ALA C O 1
ATOM 4237 N N . GLY C 1 59 ? -3.425 9.521 21.812 1.00 15.92 59 GLY C N 1
ATOM 4238 C CA . GLY C 1 59 ? -3.562 10.991 21.796 1.00 16.01 59 GLY C CA 1
ATOM 4239 C C . GLY C 1 59 ? -2.234 11.728 21.772 1.00 15.23 59 GLY C C 1
ATOM 4240 O O . GLY C 1 59 ? -2.213 12.937 22.023 1.00 18.84 59 GLY C O 1
ATOM 4241 N N . GLY C 1 60 ? -1.128 11.048 21.478 1.00 14.30 60 GLY C N 1
ATOM 4242 C CA . GLY C 1 60 ? 0.209 11.670 21.426 1.00 14.00 60 GLY C CA 1
ATOM 4243 C C . GLY C 1 60 ? 0.666 12.007 20.018 1.00 14.80 60 GLY C C 1
ATOM 4244 O O . GLY C 1 60 ? -0.040 11.672 19.029 1.00 14.26 60 GLY C O 1
ATOM 4245 N N . ARG C 1 61 ? 1.848 12.608 19.904 1.00 13.87 61 ARG C N 1
ATOM 4246 C CA . ARG C 1 61 ? 2.438 13.056 18.622 1.00 14.00 61 ARG C CA 1
ATOM 4247 C C . ARG C 1 61 ? 3.720 12.270 18.362 1.00 12.96 61 ARG C C 1
ATOM 4248 O O . ARG C 1 61 ? 4.597 12.212 19.245 1.00 12.76 61 ARG C O 1
ATOM 4256 N N . ALA C 1 62 ? 3.863 11.753 17.156 1.00 11.51 62 ALA C N 1
ATOM 4257 C CA . ALA C 1 62 ? 5.083 11.017 16.782 1.00 11.43 62 ALA C CA 1
ATOM 4258 C C . ALA C 1 62 ? 5.268 11.057 15.274 1.00 11.37 62 ALA C C 1
ATOM 4259 O O . ALA C 1 62 ? 4.321 11.409 14.521 1.00 12.58 62 ALA C O 1
ATOM 4261 N N . LEU C 1 63 ? 6.457 10.690 14.836 1.00 10.98 63 LEU C N 1
ATOM 4262 C CA . LEU C 1 63 ? 6.882 10.758 13.428 1.00 11.29 63 LEU C CA 1
ATOM 4263 C C . LEU C 1 63 ? 7.720 9.521 13.116 1.00 10.71 63 LEU C C 1
ATOM 4264 O O . LEU C 1 63 ? 8.747 9.302 13.800 1.00 11.10 63 LEU C O 1
ATOM 4269 N N . ALA C 1 64 ? 7.377 8.775 12.073 1.00 10.44 64 ALA C N 1
ATOM 4270 C CA . ALA C 1 64 ? 8.152 7.599 11.643 1.00 10.41 64 ALA C CA 1
ATOM 4271 C C . ALA C 1 64 ? 9.351 8.098 10.846 1.00 11.42 64 ALA C C 1
ATOM 4272 O O . ALA C 1 64 ? 9.167 8.945 9.937 1.00 11.97 64 ALA C O 1
ATOM 4274 N N . ILE C 1 65 ? 10.537 7.592 11.171 1.00 10.20 65 ILE C N 1
ATOM 4275 C CA . ILE C 1 65 ? 11.807 8.016 10.525 1.00 10.72 65 ILE C CA 1
ATOM 4276 C C . ILE C 1 65 ? 12.568 6.762 10.125 1.00 10.94 65 ILE C C 1
ATOM 4277 O O . ILE C 1 65 ? 12.897 5.929 11.009 1.00 11.29 65 ILE C O 1
ATOM 4282 N N . ALA C 1 66 ? 12.791 6.567 8.831 1.00 10.14 66 ALA C N 1
ATOM 4283 C CA . ALA C 1 66 ? 13.625 5.468 8.332 1.00 11.44 66 ALA C CA 1
ATOM 4284 C C . ALA C 1 66 ? 15.081 5.873 8.552 1.00 11.58 66 ALA C C 1
ATOM 4285 O O . ALA C 1 66 ? 15.553 6.825 7.914 1.00 14.03 66 ALA C O 1
ATOM 4287 N N . MET C 1 67 ? 15.764 5.192 9.460 1.00 10.44 67 MET C N 1
ATOM 4288 C CA . MET C 1 67 ? 17.141 5.559 9.844 1.00 10.89 67 MET C CA 1
ATOM 4289 C C . MET C 1 67 ? 17.890 4.287 10.193 1.00 11.10 67 MET C C 1
ATOM 4290 O O . MET C 1 67 ? 17.710 3.773 11.302 1.00 12.93 67 MET C O 1
ATOM 4295 N N . ASP C 1 68 ? 18.744 3.829 9.296 1.00 10.57 68 ASP C N 1
ATOM 4296 C CA . ASP C 1 68 ? 19.811 2.859 9.607 1.00 11.16 68 ASP C CA 1
ATOM 4297 C C . ASP C 1 68 ? 20.932 3.622 10.313 1.00 10.35 68 ASP C C 1
ATOM 4298 O O . ASP C 1 68 ? 21.573 4.502 9.703 1.00 10.51 68 ASP C O 1
ATOM 4303 N N . VAL C 1 69 ? 21.086 3.409 11.619 1.00 9.63 69 VAL C N 1
ATOM 4304 C CA . VAL C 1 69 ? 22.002 4.255 12.436 1.00 9.50 69 VAL C CA 1
ATOM 4305 C C . VAL C 1 69 ? 23.466 4.046 12.051 1.00 10.04 69 VAL C C 1
ATOM 4306 O O . VAL C 1 69 ? 24.304 4.835 12.543 1.00 10.64 69 VAL C O 1
ATOM 4310 N N . THR C 1 70 ? 23.779 3.092 11.189 1.00 9.36 70 THR C N 1
ATOM 4311 C CA . THR C 1 70 ? 25.172 2.920 10.700 1.00 9.93 70 THR C CA 1
ATOM 4312 C C . THR C 1 70 ? 25.489 3.931 9.599 1.00 10.52 70 THR C C 1
ATOM 4313 O O . THR C 1 70 ? 26.668 4.038 9.252 1.00 11.65 70 THR C O 1
ATOM 4317 N N . SER C 1 71 ? 24.483 4.585 9.029 1.00 10.08 71 SER C N 1
ATOM 4318 C CA . SER C 1 71 ? 24.643 5.502 7.875 1.00 11.02 71 SER C CA 1
ATOM 4319 C C . SER C 1 71 ? 24.685 6.953 8.347 1.00 10.35 71 SER C C 1
ATOM 4320 O O . SER C 1 71 ? 23.679 7.467 8.872 1.00 11.18 71 SER C O 1
ATOM 4323 N N . GLU C 1 72 ? 25.796 7.638 8.113 1.00 10.25 72 GLU C N 1
ATOM 4324 C CA . GLU C 1 72 ? 25.949 9.062 8.465 1.00 10.50 72 GLU C CA 1
ATOM 4325 C C . GLU C 1 72 ? 24.847 9.889 7.799 1.00 10.81 72 GLU C C 1
ATOM 4326 O O . GLU C 1 72 ? 24.221 10.737 8.445 1.00 11.21 72 GLU C O 1
ATOM 4332 N N . ALA C 1 73 ? 24.633 9.692 6.502 1.00 10.18 73 ALA C N 1
ATOM 4333 C CA . ALA C 1 73 ? 23.629 10.494 5.784 1.00 11.10 73 ALA C CA 1
ATOM 4334 C C . ALA C 1 73 ? 22.228 10.204 6.344 1.00 10.40 73 ALA C C 1
ATOM 4335 O O . ALA C 1 73 ? 21.455 11.149 6.509 1.00 11.72 73 ALA C O 1
ATOM 4337 N N . ALA C 1 74 ? 21.882 8.937 6.582 1.00 10.71 74 ALA C N 1
ATOM 4338 C CA . ALA C 1 74 ? 20.524 8.612 7.079 1.00 11.00 74 ALA C CA 1
ATOM 4339 C C . ALA C 1 74 ? 20.326 9.232 8.465 1.00 10.47 74 ALA C C 1
ATOM 4340 O O . ALA C 1 74 ? 19.251 9.729 8.774 1.00 11.01 74 ALA C O 1
ATOM 4342 N N . VAL C 1 75 ? 21.337 9.167 9.322 1.00 10.48 75 VAL C N 1
ATOM 4343 C CA . VAL C 1 75 ? 21.226 9.748 10.678 1.00 10.18 75 VAL C CA 1
ATOM 4344 C C . VAL C 1 75 ? 21.043 11.258 10.545 1.00 10.44 75 VAL C C 1
ATOM 4345 O O . VAL C 1 75 ? 20.127 11.846 11.162 1.00 10.91 75 VAL C O 1
ATOM 4349 N N . ASN C 1 76 ? 21.906 11.924 9.784 1.00 11.26 76 ASN C N 1
ATOM 4350 C CA . ASN C 1 76 ? 21.817 13.396 9.658 1.00 11.97 76 ASN C CA 1
ATOM 4351 C C . ASN C 1 76 ? 20.447 13.784 9.076 1.00 12.06 76 ASN C C 1
ATOM 4352 O O . ASN C 1 76 ? 19.819 14.757 9.564 1.00 12.31 76 ASN C O 1
ATOM 4357 N N . ASP C 1 77 ? 19.998 13.100 8.034 1.00 11.89 77 ASP C N 1
ATOM 4358 C CA . ASP C 1 77 ? 18.710 13.451 7.370 1.00 12.45 77 ASP C CA 1
ATOM 4359 C C . ASP C 1 77 ? 17.552 13.244 8.360 1.00 13.06 77 ASP C C 1
ATOM 4360 O O . ASP C 1 77 ? 16.591 14.029 8.367 1.00 12.68 77 ASP C O 1
ATOM 4365 N N . GLY C 1 78 ? 17.581 12.159 9.123 1.00 11.62 78 GLY C N 1
ATOM 4366 C CA . GLY C 1 78 ? 16.477 11.826 10.047 1.00 11.15 78 GLY C CA 1
ATOM 4367 C C . GLY C 1 78 ? 16.401 12.791 11.203 1.00 11.45 78 GLY C C 1
ATOM 4368 O O . GLY C 1 78 ? 15.307 13.208 11.588 1.00 11.91 78 GLY C O 1
ATOM 4369 N N . VAL C 1 79 ? 17.539 13.158 11.777 1.00 11.60 79 VAL C N 1
ATOM 4370 C CA . VAL C 1 79 ? 17.574 14.198 12.838 1.00 12.00 79 VAL C CA 1
ATOM 4371 C C . VAL C 1 79 ? 17.064 15.532 12.282 1.00 13.05 79 VAL C C 1
ATOM 4372 O O . VAL C 1 79 ? 16.224 16.193 12.944 1.00 12.95 79 VAL C O 1
ATOM 4376 N N . GLN C 1 80 ? 17.458 15.883 11.061 1.00 13.75 80 GLN C N 1
ATOM 4377 C CA . GLN C 1 80 ? 16.975 17.154 10.471 1.00 14.50 80 GLN C CA 1
ATOM 4378 C C . GLN C 1 80 ? 15.461 17.077 10.227 1.00 12.60 80 GLN C C 1
ATOM 4379 O O . GLN C 1 80 ? 14.788 18.090 10.475 1.00 14.73 80 GLN C O 1
ATOM 4385 N N . ARG C 1 81 ? 14.933 15.944 9.785 1.00 13.23 81 ARG C N 1
ATOM 4386 C CA A ARG C 1 81 ? 13.471 15.751 9.562 0.50 13.99 81 ARG C CA 1
ATOM 4387 C CA B ARG C 1 81 ? 13.473 15.807 9.556 0.50 14.02 81 ARG C CA 1
ATOM 4388 C C . ARG C 1 81 ? 12.736 16.013 10.884 1.00 13.35 81 ARG C C 1
ATOM 4389 O O . ARG C 1 81 ? 11.715 16.707 10.893 1.00 13.47 81 ARG C O 1
ATOM 4404 N N . LEU C 1 82 ? 13.229 15.440 11.983 1.00 11.55 82 LEU C N 1
ATOM 4405 C CA . LEU C 1 82 ? 12.582 15.632 13.296 1.00 12.07 82 LEU C CA 1
ATOM 4406 C C . LEU C 1 82 ? 12.582 17.112 13.674 1.00 11.21 82 LEU C C 1
ATOM 4407 O O . LEU C 1 82 ? 11.553 17.639 14.149 1.00 11.93 82 LEU C O 1
ATOM 4412 N N . VAL C 1 83 ? 13.734 17.758 13.569 1.00 12.14 83 VAL C N 1
ATOM 4413 C CA . VAL C 1 83 ? 13.873 19.192 13.945 1.00 12.76 83 VAL C CA 1
ATOM 4414 C C . VAL C 1 83 ? 12.973 20.038 13.026 1.00 13.53 83 VAL C C 1
ATOM 4415 O O . VAL C 1 83 ? 12.307 20.951 13.541 1.00 14.29 83 VAL C O 1
ATOM 4419 N N . ASP C 1 84 ? 12.954 19.759 11.727 1.00 13.60 84 ASP C N 1
ATOM 4420 C CA . ASP C 1 84 ? 12.101 20.507 10.764 1.00 15.56 84 ASP C CA 1
ATOM 4421 C C . ASP C 1 84 ? 10.636 20.365 11.179 1.00 15.68 84 ASP C C 1
ATOM 4422 O O . ASP C 1 84 ? 9.864 21.309 10.957 1.00 17.39 84 ASP C O 1
ATOM 4427 N N . THR C 1 85 ? 10.222 19.201 11.667 1.00 12.98 85 THR C N 1
ATOM 4428 C CA . THR C 1 85 ? 8.799 18.868 11.921 1.00 12.90 85 THR C CA 1
ATOM 4429 C C . THR C 1 85 ? 8.355 19.507 13.240 1.00 14.22 85 THR C C 1
ATOM 4430 O O . THR C 1 85 ? 7.274 20.108 13.290 1.00 14.25 85 THR C O 1
ATOM 4434 N N . PHE C 1 86 ? 9.095 19.273 14.326 1.00 14.33 86 PHE C N 1
ATOM 4435 C CA . PHE C 1 86 ? 8.635 19.608 15.696 1.00 14.19 86 PHE C CA 1
ATOM 4436 C C . PHE C 1 86 ? 9.434 20.759 16.305 1.00 15.36 86 PHE C C 1
ATOM 4437 O O . PHE C 1 86 ? 9.098 21.205 17.429 1.00 17.85 86 PHE C O 1
ATOM 4445 N N . GLY C 1 87 ? 10.440 21.262 15.604 1.00 14.74 87 GLY C N 1
ATOM 4446 C CA . GLY C 1 87 ? 11.057 22.559 15.923 1.00 16.01 87 GLY C CA 1
ATOM 4447 C C . GLY C 1 87 ? 12.368 22.451 16.686 1.00 16.85 87 GLY C C 1
ATOM 4448 O O . GLY C 1 87 ? 13.003 23.486 16.904 1.00 19.39 87 GLY C O 1
ATOM 4449 N N . GLY C 1 88 ? 12.813 21.248 17.044 1.00 14.52 88 GLY C N 1
ATOM 4450 C CA . GLY C 1 88 ? 14.066 21.072 17.792 1.00 15.32 88 GLY C CA 1
ATOM 4451 C C . GLY C 1 88 ? 14.240 19.625 18.199 1.00 13.76 88 GLY C C 1
ATOM 4452 O O . GLY C 1 88 ? 13.443 18.774 17.757 1.00 13.17 88 GLY C O 1
ATOM 4453 N N . ILE C 1 89 ? 15.296 19.353 18.962 1.00 13.56 89 ILE C N 1
ATOM 4454 C CA . ILE C 1 89 ? 15.503 18.010 19.570 1.00 11.46 89 ILE C CA 1
ATOM 4455 C C . ILE C 1 89 ? 16.056 18.195 20.982 1.00 11.75 89 ILE C C 1
ATOM 4456 O O . ILE C 1 89 ? 17.120 18.821 21.134 1.00 14.16 89 ILE C O 1
ATOM 4461 N N . ASP C 1 90 ? 15.285 17.778 21.977 1.00 10.18 90 ASP C N 1
ATOM 4462 C CA . ASP C 1 90 ? 15.614 17.924 23.414 1.00 10.72 90 ASP C CA 1
ATOM 4463 C C . ASP C 1 90 ? 16.241 16.653 23.978 1.00 10.18 90 ASP C C 1
ATOM 4464 O O . ASP C 1 90 ? 16.979 16.763 24.980 1.00 11.08 90 ASP C O 1
ATOM 4469 N N . ILE C 1 91 ? 15.840 15.490 23.480 1.00 9.88 91 ILE C N 1
ATOM 4470 C CA . ILE C 1 91 ? 16.207 14.172 24.055 1.00 9.80 91 ILE C CA 1
ATOM 4471 C C . ILE C 1 91 ? 16.602 13.230 22.928 1.00 9.85 91 ILE C C 1
ATOM 4472 O O . ILE C 1 91 ? 15.840 13.114 21.957 1.00 10.77 91 ILE C O 1
ATOM 4477 N N . LEU C 1 92 ? 17.762 12.593 23.041 1.00 8.93 92 LEU C N 1
ATOM 4478 C CA . LEU C 1 92 ? 18.158 11.475 22.161 1.00 9.31 92 LEU C CA 1
ATOM 4479 C C . LEU C 1 92 ? 18.254 10.222 23.017 1.00 8.99 92 LEU C C 1
ATOM 4480 O O . LEU C 1 92 ? 18.968 10.264 24.046 1.00 9.22 92 LEU C O 1
ATOM 4485 N N . VAL C 1 93 ? 17.618 9.134 22.594 1.00 9.09 93 VAL C N 1
ATOM 4486 C CA . VAL C 1 93 ? 17.854 7.789 23.172 1.00 8.48 93 VAL C CA 1
ATOM 4487 C C . VAL C 1 93 ? 18.479 6.931 22.084 1.00 8.79 93 VAL C C 1
ATOM 4488 O O . VAL C 1 93 ? 17.788 6.591 21.114 1.00 8.81 93 VAL C O 1
ATOM 4492 N N . SER C 1 94 ? 19.770 6.651 22.215 1.00 8.74 94 SER C N 1
ATOM 4493 C CA . SER C 1 94 ? 20.527 5.810 21.263 1.00 8.96 94 SER C CA 1
ATOM 4494 C C . SER C 1 94 ? 20.404 4.356 21.706 1.00 8.59 94 SER C C 1
ATOM 4495 O O . SER C 1 94 ? 21.116 3.955 22.666 1.00 9.70 94 SER C O 1
ATOM 4498 N N . ASN C 1 95 ? 19.443 3.642 21.135 1.00 8.96 95 ASN C N 1
ATOM 4499 C CA . ASN C 1 95 ? 18.971 2.339 21.636 1.00 8.95 95 ASN C CA 1
ATOM 4500 C C . ASN C 1 95 ? 19.058 1.243 20.569 1.00 8.58 95 ASN C C 1
ATOM 4501 O O . ASN C 1 95 ? 19.057 0.049 20.947 1.00 9.42 95 ASN C O 1
ATOM 4506 N N . ALA C 1 96 ? 19.046 1.569 19.282 1.00 8.41 96 ALA C N 1
ATOM 4507 C CA . ALA C 1 96 ? 19.072 0.515 18.249 1.00 9.55 96 ALA C CA 1
ATOM 4508 C C . ALA C 1 96 ? 20.170 -0.504 18.542 1.00 9.45 96 ALA C C 1
ATOM 4509 O O . ALA C 1 96 ? 21.312 -0.128 18.844 1.00 9.79 96 ALA C O 1
ATOM 4511 N N . GLY C 1 97 ? 19.873 -1.778 18.363 1.00 10.20 97 GLY C N 1
ATOM 4512 C CA . GLY C 1 97 ? 20.890 -2.819 18.569 1.00 10.08 97 GLY C CA 1
ATOM 4513 C C . GLY C 1 97 ? 20.449 -4.151 18.033 1.00 11.13 97 GLY C C 1
ATOM 4514 O O . GLY C 1 97 ? 19.241 -4.367 17.816 1.00 12.99 97 GLY C O 1
ATOM 4515 N N . ILE C 1 98 ? 21.425 -5.022 17.818 1.00 10.99 98 ILE C N 1
ATOM 4516 C CA . ILE C 1 98 ? 21.260 -6.461 17.490 1.00 11.70 98 ILE C CA 1
ATOM 4517 C C . ILE C 1 98 ? 22.228 -7.277 18.338 1.00 11.19 98 ILE C C 1
ATOM 4518 O O . ILE C 1 98 ? 23.119 -6.715 18.990 1.00 10.74 98 ILE C O 1
ATOM 4523 N N . GLN C 1 99 ? 22.062 -8.587 18.296 1.00 11.79 99 GLN C N 1
ATOM 4524 C CA . GLN C 1 99 ? 22.950 -9.532 19.005 1.00 11.12 99 GLN C CA 1
ATOM 4525 C C . GLN C 1 99 ? 23.421 -10.565 17.989 1.00 11.75 99 GLN C C 1
ATOM 4526 O O . GLN C 1 99 ? 22.619 -11.039 17.167 1.00 14.37 99 GLN C O 1
ATOM 4532 N N . ILE C 1 100 ? 24.712 -10.863 17.976 1.00 11.78 100 ILE C N 1
ATOM 4533 C CA . ILE C 1 100 ? 25.302 -11.949 17.145 1.00 11.45 100 ILE C CA 1
ATOM 4534 C C . ILE C 1 100 ? 26.206 -12.758 18.055 1.00 13.15 100 ILE C C 1
ATOM 4535 O O . ILE C 1 100 ? 27.183 -12.177 18.597 1.00 12.76 100 ILE C O 1
ATOM 4540 N N . ILE C 1 101 ? 25.892 -14.028 18.251 1.00 12.97 101 ILE C N 1
ATOM 4541 C CA . ILE C 1 101 ? 26.557 -14.891 19.258 1.00 13.21 101 ILE C CA 1
ATOM 4542 C C . ILE C 1 101 ? 27.527 -15.836 18.557 1.00 14.48 101 ILE C C 1
ATOM 4543 O O . ILE C 1 101 ? 27.130 -16.514 17.583 1.00 15.80 101 ILE C O 1
ATOM 4548 N N . ASP C 1 102 ? 28.788 -15.781 18.958 1.00 11.95 102 ASP C N 1
ATOM 4549 C CA . ASP C 1 102 ? 29.824 -16.735 18.497 1.00 12.22 102 ASP C CA 1
ATOM 4550 C C . ASP C 1 102 ? 31.029 -16.529 19.396 1.00 11.31 102 ASP C C 1
ATOM 4551 O O . ASP C 1 102 ? 31.347 -15.382 19.742 1.00 11.74 102 ASP C O 1
ATOM 4556 N N . PRO C 1 103 ? 31.794 -17.593 19.692 1.00 11.37 103 PRO C N 1
ATOM 4557 C CA . PRO C 1 103 ? 33.074 -17.420 20.371 1.00 11.31 103 PRO C CA 1
ATOM 4558 C C . PRO C 1 103 ? 34.053 -16.656 19.470 1.00 11.08 103 PRO C C 1
ATOM 4559 O O . PRO C 1 103 ? 33.952 -16.704 18.231 1.00 11.56 103 PRO C O 1
ATOM 4563 N N . ILE C 1 104 ? 35.028 -15.993 20.087 1.00 11.08 104 ILE C N 1
ATOM 4564 C CA . ILE C 1 104 ? 35.985 -15.109 19.354 1.00 11.60 104 ILE C CA 1
ATOM 4565 C C . ILE C 1 104 ? 36.646 -15.928 18.241 1.00 12.05 104 ILE C C 1
ATOM 4566 O O . ILE C 1 104 ? 36.837 -15.384 17.132 1.00 13.25 104 ILE C O 1
ATOM 4571 N N . HIS C 1 105 ? 37.021 -17.175 18.527 1.00 11.83 105 HIS C N 1
ATOM 4572 C CA . HIS C 1 105 ? 37.855 -17.943 17.566 1.00 13.54 105 HIS C CA 1
ATOM 4573 C C . HIS C 1 105 ? 37.039 -18.323 16.333 1.00 14.10 105 HIS C C 1
ATOM 4574 O O . HIS C 1 105 ? 37.688 -18.676 15.321 1.00 14.45 105 HIS C O 1
ATOM 4581 N N . LYS C 1 106 ? 35.713 -18.229 16.382 1.00 12.82 106 LYS C N 1
ATOM 4582 C CA . LYS C 1 106 ? 34.828 -18.621 15.251 1.00 13.86 106 LYS C CA 1
ATOM 4583 C C . LYS C 1 106 ? 34.130 -17.404 14.653 1.00 14.64 106 LYS C C 1
ATOM 4584 O O . LYS C 1 106 ? 33.550 -17.544 13.558 1.00 18.36 106 LYS C O 1
ATOM 4587 N N . MET C 1 107 ? 34.164 -16.242 15.304 1.00 11.71 107 MET C N 1
ATOM 4588 C CA A MET C 1 107 ? 33.333 -15.069 14.925 0.50 13.20 107 MET C CA 1
ATOM 4589 C CA B MET C 1 107 ? 33.322 -15.100 14.899 0.50 11.68 107 MET C CA 1
ATOM 4590 C C . MET C 1 107 ? 33.831 -14.503 13.588 1.00 12.34 107 MET C C 1
ATOM 4591 O O . MET C 1 107 ? 35.023 -14.177 13.475 1.00 12.80 107 MET C O 1
ATOM 4600 N N . ALA C 1 108 ? 32.935 -14.339 12.623 1.00 11.25 108 ALA C N 1
ATOM 4601 C CA . ALA C 1 108 ? 33.262 -13.658 11.363 1.00 11.41 108 ALA C CA 1
ATOM 4602 C C . ALA C 1 108 ? 33.648 -12.206 11.653 1.00 10.93 108 ALA C C 1
ATOM 4603 O O . ALA C 1 108 ? 32.889 -11.498 12.341 1.00 10.94 108 ALA C O 1
ATOM 4605 N N . PHE C 1 109 ? 34.686 -11.715 10.989 1.00 11.06 109 PHE C N 1
ATOM 4606 C CA . PHE C 1 109 ? 35.079 -10.299 11.110 1.00 10.48 109 PHE C CA 1
ATOM 4607 C C . PHE C 1 109 ? 33.929 -9.389 10.696 1.00 10.89 109 PHE C C 1
ATOM 4608 O O . PHE C 1 109 ? 33.733 -8.342 11.305 1.00 10.72 109 PHE C O 1
ATOM 4616 N N . GLU C 1 110 ? 33.159 -9.746 9.667 1.00 11.69 110 GLU C N 1
ATOM 4617 C CA A GLU C 1 110 ? 32.084 -8.821 9.232 0.50 11.86 110 GLU C CA 1
ATOM 4618 C CA B GLU C 1 110 ? 32.012 -8.935 9.181 0.50 12.61 110 GLU C CA 1
ATOM 4619 C C . GLU C 1 110 ? 30.986 -8.764 10.305 1.00 11.43 110 GLU C C 1
ATOM 4620 O O . GLU C 1 110 ? 30.330 -7.718 10.367 1.00 12.09 110 GLU C O 1
ATOM 4631 N N . ASP C 1 111 ? 30.801 -9.804 11.097 1.00 11.32 111 ASP C N 1
ATOM 4632 C CA . ASP C 1 111 ? 29.818 -9.771 12.210 1.00 11.51 111 ASP C CA 1
ATOM 4633 C C . ASP C 1 111 ? 30.346 -8.848 13.323 1.00 10.86 111 ASP C C 1
ATOM 4634 O O . ASP C 1 111 ? 29.556 -8.060 13.888 1.00 10.96 111 ASP C O 1
ATOM 4639 N N . TRP C 1 112 ? 31.618 -8.965 13.671 1.00 10.77 112 TRP C N 1
ATOM 4640 C CA . TRP C 1 112 ? 32.280 -8.042 14.624 1.00 10.40 112 TRP C CA 1
ATOM 4641 C C . TRP C 1 112 ? 32.020 -6.604 14.161 1.00 10.56 112 TRP C C 1
ATOM 4642 O O . TRP C 1 112 ? 31.605 -5.741 14.953 1.00 10.71 112 TRP C O 1
ATOM 4653 N N A LYS C 1 113 ? 32.300 -6.303 12.898 0.50 10.52 113 LYS C N 1
ATOM 4654 N N B LYS C 1 113 ? 32.349 -6.320 12.903 0.50 10.80 113 LYS C N 1
ATOM 4655 C CA A LYS C 1 113 ? 32.241 -4.893 12.447 0.50 10.93 113 LYS C CA 1
ATOM 4656 C CA B LYS C 1 113 ? 32.251 -4.946 12.359 0.50 11.83 113 LYS C CA 1
ATOM 4657 C C A LYS C 1 113 ? 30.785 -4.414 12.379 0.50 10.39 113 LYS C C 1
ATOM 4658 C C B LYS C 1 113 ? 30.800 -4.458 12.439 0.50 10.95 113 LYS C C 1
ATOM 4659 O O A LYS C 1 113 ? 30.541 -3.222 12.625 0.50 9.90 113 LYS C O 1
ATOM 4660 O O B LYS C 1 113 ? 30.578 -3.320 12.871 0.50 11.39 113 LYS C O 1
ATOM 4671 N N . LYS C 1 114 ? 29.845 -5.283 12.024 1.00 10.80 114 LYS C N 1
ATOM 4672 C CA . LYS C 1 114 ? 28.432 -4.853 11.946 1.00 11.44 114 LYS C CA 1
ATOM 4673 C C . LYS C 1 114 ? 27.942 -4.516 13.358 1.00 10.80 114 LYS C C 1
ATOM 4674 O O . LYS C 1 114 ? 27.226 -3.515 13.560 1.00 10.60 114 LYS C O 1
ATOM 4680 N N . MET C 1 115 ? 28.332 -5.322 14.329 1.00 10.27 115 MET C N 1
ATOM 4681 C CA . MET C 1 115 ? 27.942 -5.078 15.735 1.00 9.87 115 MET C CA 1
ATOM 4682 C C . MET C 1 115 ? 28.505 -3.735 16.211 1.00 10.03 115 MET C C 1
ATOM 4683 O O . MET C 1 115 ? 27.756 -2.937 16.814 1.00 9.99 115 MET C O 1
ATOM 4688 N N . LEU C 1 116 ? 29.783 -3.447 15.978 1.00 9.35 116 LEU C N 1
ATOM 4689 C CA . LEU C 1 116 ? 30.353 -2.148 16.415 1.00 10.25 116 LEU C CA 1
ATOM 4690 C C . LEU C 1 116 ? 29.711 -1.012 15.630 1.00 9.73 116 LEU C C 1
ATOM 4691 O O . LEU C 1 116 ? 29.524 0.083 16.198 1.00 10.52 116 LEU C O 1
ATOM 4696 N N . ALA C 1 117 ? 29.412 -1.218 14.348 1.00 9.32 117 ALA C N 1
ATOM 4697 C CA . ALA C 1 117 ? 28.797 -0.136 13.559 1.00 9.97 117 ALA C CA 1
ATOM 4698 C C . ALA C 1 117 ? 27.435 0.221 14.167 1.00 9.09 117 ALA C C 1
ATOM 4699 O O . ALA C 1 117 ? 27.099 1.411 14.277 1.00 10.20 117 ALA C O 1
ATOM 4701 N N . ILE C 1 118 ? 26.602 -0.772 14.453 1.00 8.97 118 ILE C N 1
ATOM 4702 C CA . ILE C 1 118 ? 25.233 -0.458 14.945 1.00 9.56 118 ILE C CA 1
ATOM 4703 C C . ILE C 1 118 ? 25.324 0.169 16.341 1.00 8.87 118 ILE C C 1
ATOM 4704 O O . ILE C 1 118 ? 24.723 1.245 16.565 1.00 9.37 118 ILE C O 1
ATOM 4709 N N . HIS C 1 119 ? 26.072 -0.449 17.253 1.00 9.05 119 HIS C N 1
ATOM 4710 C CA . HIS C 1 119 ? 26.046 -0.017 18.669 1.00 9.61 119 HIS C CA 1
ATOM 4711 C C . HIS C 1 119 ? 26.908 1.234 18.860 1.00 10.59 119 HIS C C 1
ATOM 4712 O O . HIS C 1 119 ? 26.472 2.139 19.602 1.00 11.59 119 HIS C O 1
ATOM 4719 N N . LEU C 1 120 ? 28.110 1.259 18.283 1.00 9.54 120 LEU C N 1
ATOM 4720 C CA . LEU C 1 120 ? 29.063 2.372 18.514 1.00 9.06 120 LEU C CA 1
ATOM 4721 C C . LEU C 1 120 ? 28.966 3.460 17.448 1.00 9.60 120 LEU C C 1
ATOM 4722 O O . LEU C 1 120 ? 28.819 4.627 17.812 1.00 9.57 120 LEU C O 1
ATOM 4727 N N . ASP C 1 121 ? 29.070 3.135 16.159 1.00 9.45 121 ASP C N 1
ATOM 4728 C CA . ASP C 1 121 ? 28.910 4.204 15.147 1.00 9.48 121 ASP C CA 1
ATOM 4729 C C . ASP C 1 121 ? 27.518 4.825 15.284 1.00 9.08 121 ASP C C 1
ATOM 4730 O O . ASP C 1 121 ? 27.400 6.054 15.157 1.00 10.32 121 ASP C O 1
ATOM 4735 N N . GLY C 1 122 ? 26.476 4.033 15.513 1.00 9.29 122 GLY C N 1
ATOM 4736 C CA . GLY C 1 122 ? 25.131 4.602 15.652 1.00 9.83 122 GLY C CA 1
ATOM 4737 C C . GLY C 1 122 ? 25.084 5.606 16.790 1.00 9.71 122 GLY C C 1
ATOM 4738 O O . GLY C 1 122 ? 24.458 6.681 16.653 1.00 9.82 122 GLY C O 1
ATOM 4739 N N . ALA C 1 123 ? 25.732 5.288 17.913 1.00 9.24 123 ALA C N 1
ATOM 4740 C CA . ALA C 1 123 ? 25.789 6.211 19.063 1.00 9.77 123 ALA C CA 1
ATOM 4741 C C . ALA C 1 123 ? 26.554 7.492 18.698 1.00 9.28 123 ALA C C 1
ATOM 4742 O O . ALA C 1 123 ? 26.110 8.595 19.025 1.00 9.37 123 ALA C O 1
ATOM 4744 N N . PHE C 1 124 ? 27.720 7.364 18.083 1.00 8.60 124 PHE C N 1
ATOM 4745 C CA . PHE C 1 124 ? 28.509 8.551 17.687 1.00 9.26 124 PHE C CA 1
ATOM 4746 C C . PHE C 1 124 ? 27.667 9.413 16.742 1.00 9.02 124 PHE C C 1
ATOM 4747 O O . PHE C 1 124 ? 27.580 10.647 16.922 1.00 9.22 124 PHE C O 1
ATOM 4755 N N . LEU C 1 125 ? 27.166 8.819 15.663 1.00 9.39 125 LEU C N 1
ATOM 4756 C CA . LEU C 1 125 ? 26.507 9.604 14.588 1.00 9.63 125 LEU C CA 1
ATOM 4757 C C . LEU C 1 125 ? 25.288 10.343 15.148 1.00 9.02 125 LEU C C 1
ATOM 4758 O O . LEU C 1 125 ? 25.086 11.523 14.840 1.00 9.64 125 LEU C O 1
ATOM 4763 N N . THR C 1 126 ? 24.442 9.647 15.910 1.00 8.89 126 THR C N 1
ATOM 4764 C CA . THR C 1 126 ? 23.193 10.251 16.419 1.00 9.06 126 THR C CA 1
ATOM 4765 C C . THR C 1 126 ? 23.553 11.319 17.446 1.00 9.42 126 THR C C 1
ATOM 4766 O O . THR C 1 126 ? 22.932 12.391 17.436 1.00 9.57 126 THR C O 1
ATOM 4770 N N . THR C 1 127 ? 24.528 11.037 18.300 1.00 8.78 127 THR C N 1
ATOM 4771 C CA . THR C 1 127 ? 24.982 12.033 19.296 1.00 9.12 127 THR C CA 1
ATOM 4772 C C . THR C 1 127 ? 25.474 13.300 18.589 1.00 9.60 127 THR C C 1
ATOM 4773 O O . THR C 1 127 ? 25.033 14.407 18.923 1.00 10.18 127 THR C O 1
ATOM 4777 N N . LYS C 1 128 ? 26.378 13.155 17.625 1.00 9.09 128 LYS C N 1
ATOM 4778 C CA . LYS C 1 128 ? 26.961 14.327 16.946 1.00 9.53 128 LYS C CA 1
ATOM 4779 C C . LYS C 1 128 ? 25.851 15.117 16.239 1.00 9.87 128 LYS C C 1
ATOM 4780 O O . LYS C 1 128 ? 25.843 16.356 16.356 1.00 10.90 128 LYS C O 1
ATOM 4786 N N . ALA C 1 129 ? 24.943 14.443 15.542 1.00 9.92 129 ALA C N 1
ATOM 4787 C CA . ALA C 1 129 ? 23.861 15.159 14.834 1.00 10.62 129 ALA C CA 1
ATOM 4788 C C . ALA C 1 129 ? 22.961 15.872 15.841 1.00 11.09 129 ALA C C 1
ATOM 4789 O O . ALA C 1 129 ? 22.594 17.046 15.629 1.00 11.92 129 ALA C O 1
ATOM 4791 N N . ALA C 1 130 ? 22.617 15.224 16.946 1.00 10.34 130 ALA C N 1
ATOM 4792 C CA . ALA C 1 130 ? 21.702 15.816 17.938 1.00 11.55 130 ALA C CA 1
ATOM 4793 C C . ALA C 1 130 ? 22.370 17.028 18.598 1.00 11.74 130 ALA C C 1
ATOM 4794 O O . ALA C 1 130 ? 21.695 18.058 18.798 1.00 11.64 130 ALA C O 1
ATOM 4796 N N . ILE C 1 131 ? 23.635 16.928 19.012 1.00 12.50 131 ILE C N 1
ATOM 4797 C CA . ILE C 1 131 ? 24.270 18.037 19.781 1.00 13.93 131 ILE C CA 1
ATOM 4798 C C . ILE C 1 131 ? 24.550 19.235 18.873 1.00 13.75 131 ILE C C 1
ATOM 4799 O O . ILE C 1 131 ? 24.629 20.359 19.427 1.00 14.75 131 ILE C O 1
ATOM 4804 N N . GLN C 1 132 ? 24.627 19.085 17.556 1.00 14.24 132 GLN C N 1
ATOM 4805 C CA A GLN C 1 132 ? 24.670 20.244 16.605 0.50 15.34 132 GLN C CA 1
ATOM 4806 C CA B GLN C 1 132 ? 24.771 20.305 16.730 0.50 15.86 132 GLN C CA 1
ATOM 4807 C C . GLN C 1 132 ? 23.528 21.187 16.960 1.00 15.19 132 GLN C C 1
ATOM 4808 O O . GLN C 1 132 ? 23.710 22.411 17.012 1.00 19.93 132 GLN C O 1
ATOM 4819 N N . HIS C 1 133 ? 22.351 20.610 17.202 1.00 13.06 133 HIS C N 1
ATOM 4820 C CA . HIS C 1 133 ? 21.120 21.367 17.528 1.00 13.99 133 HIS C CA 1
ATOM 4821 C C . HIS C 1 133 ? 21.143 21.781 18.996 1.00 13.73 133 HIS C C 1
ATOM 4822 O O . HIS C 1 133 ? 20.832 22.933 19.318 1.00 14.83 133 HIS C O 1
ATOM 4829 N N . MET C 1 134 ? 21.410 20.838 19.899 1.00 12.42 134 MET C N 1
ATOM 4830 C CA . MET C 1 134 ? 21.311 21.107 21.349 1.00 12.81 134 MET C CA 1
ATOM 4831 C C . MET C 1 134 ? 22.308 22.198 21.756 1.00 12.95 134 MET C C 1
ATOM 4832 O O . MET C 1 134 ? 22.004 22.936 22.699 1.00 14.97 134 MET C O 1
ATOM 4837 N N . TYR C 1 135 ? 23.469 22.289 21.105 1.00 12.55 135 TYR C N 1
ATOM 4838 C CA . TYR C 1 135 ? 24.507 23.275 21.494 1.00 13.46 135 TYR C CA 1
ATOM 4839 C C . TYR C 1 135 ? 24.093 24.691 21.068 1.00 15.62 135 TYR C C 1
ATOM 4840 O O . TYR C 1 135 ? 24.645 25.635 21.647 1.00 18.65 135 TYR C O 1
ATOM 4849 N N . LYS C 1 136 ? 23.144 24.828 20.140 1.00 16.52 136 LYS C N 1
ATOM 4850 C CA . LYS C 1 136 ? 22.721 26.168 19.644 1.00 18.53 136 LYS C CA 1
ATOM 4851 C C . LYS C 1 136 ? 22.155 26.977 20.810 1.00 20.10 136 LYS C C 1
ATOM 4852 O O . LYS C 1 136 ? 21.226 26.499 21.487 1.00 18.38 136 LYS C O 1
ATOM 4855 N N . ASP C 1 137 ? 22.728 28.161 21.060 1.00 21.58 137 ASP C N 1
ATOM 4856 C CA . ASP C 1 137 ? 22.292 29.078 22.144 1.00 26.26 137 ASP C CA 1
ATOM 4857 C C . ASP C 1 137 ? 22.376 28.371 23.501 1.00 21.38 137 ASP C C 1
ATOM 4858 O O . ASP C 1 137 ? 21.680 28.795 24.423 1.00 19.71 137 ASP C O 1
ATOM 4863 N N . ASP C 1 138 ? 23.157 27.287 23.606 1.00 19.27 138 ASP C N 1
ATOM 4864 C CA . ASP C 1 138 ? 23.292 26.514 24.868 1.00 19.06 138 ASP C CA 1
ATOM 4865 C C . ASP C 1 138 ? 21.895 26.121 25.369 1.00 16.57 138 ASP C C 1
ATOM 4866 O O . ASP C 1 138 ? 21.720 25.977 26.578 1.00 18.68 138 ASP C O 1
ATOM 4871 N N . LYS C 1 139 ? 20.978 25.812 24.452 1.00 17.42 139 LYS C N 1
ATOM 4872 C CA . LYS C 1 139 ? 19.624 25.320 24.828 1.00 17.99 139 LYS C CA 1
ATOM 4873 C C . LYS C 1 139 ? 19.752 24.007 25.620 1.00 14.46 139 LYS C C 1
ATOM 4874 O O . LYS C 1 139 ? 19.145 23.852 26.684 1.00 16.14 139 LYS C O 1
ATOM 4880 N N . GLY C 1 140 ? 20.602 23.108 25.146 1.00 13.94 140 GLY C N 1
ATOM 4881 C CA . GLY C 1 140 ? 20.924 21.883 25.891 1.00 13.55 140 GLY C CA 1
ATOM 4882 C C . GLY C 1 140 ? 19.944 20.770 25.605 1.00 12.68 140 GLY C C 1
ATOM 4883 O O . GLY C 1 140 ? 19.151 20.837 24.657 1.00 12.85 140 GLY C O 1
ATOM 4884 N N . GLY C 1 141 ? 20.111 19.684 26.337 1.00 11.00 141 GLY C N 1
ATOM 4885 C CA . GLY C 1 141 ? 19.342 18.464 26.105 1.00 10.79 141 GLY C CA 1
ATOM 4886 C C . GLY C 1 141 ? 19.948 17.278 26.806 1.00 10.10 141 GLY C C 1
ATOM 4887 O O . GLY C 1 141 ? 20.907 17.436 27.587 1.00 10.77 141 GLY C O 1
ATOM 4888 N N . THR C 1 142 ? 19.310 16.141 26.602 1.00 10.18 142 THR C N 1
ATOM 4889 C CA . THR C 1 142 ? 19.613 14.869 27.285 1.00 9.95 142 THR C CA 1
ATOM 4890 C C . THR C 1 142 ? 19.977 13.843 26.224 1.00 9.88 142 THR C C 1
ATOM 4891 O O . THR C 1 142 ? 19.196 13.673 25.272 1.00 9.91 142 THR C O 1
ATOM 4895 N N . VAL C 1 143 ? 21.073 13.129 26.431 1.00 9.26 143 VAL C N 1
ATOM 4896 C CA . VAL C 1 143 ? 21.452 11.964 25.592 1.00 9.75 143 VAL C CA 1
ATOM 4897 C C . VAL C 1 143 ? 21.542 10.742 26.488 1.00 9.46 143 VAL C C 1
ATOM 4898 O O . VAL C 1 143 ? 22.341 10.734 27.441 1.00 9.63 143 VAL C O 1
ATOM 4902 N N . ILE C 1 144 ? 20.700 9.762 26.207 1.00 8.85 144 ILE C N 1
ATOM 4903 C CA . ILE C 1 144 ? 20.687 8.455 26.911 1.00 8.75 144 ILE C CA 1
ATOM 4904 C C . ILE C 1 144 ? 21.176 7.386 25.948 1.00 9.33 144 ILE C C 1
ATOM 4905 O O . ILE C 1 144 ? 20.609 7.255 24.857 1.00 9.81 144 ILE C O 1
ATOM 4910 N N . TYR C 1 145 ? 22.159 6.602 26.368 1.00 8.81 145 TYR C N 1
ATOM 4911 C CA . TYR C 1 145 ? 22.621 5.396 25.643 1.00 9.00 145 TYR C CA 1
ATOM 4912 C C . TYR C 1 145 ? 22.039 4.152 26.297 1.00 8.29 145 TYR C C 1
ATOM 4913 O O . TYR C 1 145 ? 21.994 4.063 27.545 1.00 9.11 145 TYR C O 1
ATOM 4922 N N . MET C 1 146 ? 21.616 3.189 25.481 1.00 9.18 146 MET C N 1
ATOM 4923 C CA . MET C 1 146 ? 21.184 1.880 26.006 1.00 8.95 146 MET C CA 1
ATOM 4924 C C . MET C 1 146 ? 22.416 0.990 26.120 1.00 9.50 146 MET C C 1
ATOM 4925 O O . MET C 1 146 ? 22.910 0.465 25.122 1.00 10.00 146 MET C O 1
ATOM 4930 N N . GLY C 1 147 ? 22.960 0.924 27.328 1.00 9.33 147 GLY C N 1
ATOM 4931 C CA . GLY C 1 147 ? 24.016 -0.037 27.654 1.00 9.84 147 GLY C CA 1
ATOM 4932 C C . GLY C 1 147 ? 23.414 -1.352 28.077 1.00 9.14 147 GLY C C 1
ATOM 4933 O O . GLY C 1 147 ? 22.361 -1.776 27.556 1.00 10.36 147 GLY C O 1
ATOM 4934 N N . SER C 1 148 ? 24.055 -2.007 29.034 1.00 8.90 148 SER C N 1
ATOM 4935 C CA . SER C 1 148 ? 23.689 -3.358 29.500 1.00 9.38 148 SER C CA 1
ATOM 4936 C C . SER C 1 148 ? 24.444 -3.635 30.792 1.00 9.11 148 SER C C 1
ATOM 4937 O O . SER C 1 148 ? 25.467 -2.965 31.039 1.00 9.48 148 SER C O 1
ATOM 4940 N N . VAL C 1 149 ? 24.082 -4.695 31.499 1.00 9.67 149 VAL C N 1
ATOM 4941 C CA . VAL C 1 149 ? 25.032 -5.303 32.463 1.00 9.34 149 VAL C CA 1
ATOM 4942 C C . VAL C 1 149 ? 26.328 -5.637 31.730 1.00 9.36 149 VAL C C 1
ATOM 4943 O O . VAL C 1 149 ? 27.411 -5.519 32.334 1.00 10.09 149 VAL C O 1
ATOM 4947 N N . HIS C 1 150 ? 26.228 -5.929 30.437 1.00 8.72 150 HIS C N 1
ATOM 4948 C CA . HIS C 1 150 ? 27.414 -6.207 29.588 1.00 9.55 150 HIS C CA 1
ATOM 4949 C C . HIS C 1 150 ? 28.219 -4.952 29.238 1.00 9.03 150 HIS C C 1
ATOM 4950 O O . HIS C 1 150 ? 29.229 -5.083 28.502 1.00 9.53 150 HIS C O 1
ATOM 4957 N N . SER C 1 151 ? 27.871 -3.779 29.783 1.00 9.11 151 SER C N 1
ATOM 4958 C CA . SER C 1 151 ? 28.766 -2.593 29.858 1.00 9.02 151 SER C CA 1
ATOM 4959 C C . SER C 1 151 ? 29.813 -2.760 30.957 1.00 9.30 151 SER C C 1
ATOM 4960 O O . SER C 1 151 ? 30.802 -2.005 30.959 1.00 9.49 151 SER C O 1
ATOM 4963 N N . HIS C 1 152 ? 29.543 -3.637 31.919 1.00 9.24 152 HIS C N 1
ATOM 4964 C CA . HIS C 1 152 ? 30.292 -3.703 33.200 1.00 10.11 152 HIS C CA 1
ATOM 4965 C C . HIS C 1 152 ? 30.972 -5.057 33.385 1.00 9.51 152 HIS C C 1
ATOM 4966 O O . HIS C 1 152 ? 31.913 -5.124 34.201 1.00 10.75 152 HIS C O 1
ATOM 4973 N N . GLU C 1 153 ? 30.441 -6.119 32.788 1.00 10.01 153 GLU C N 1
ATOM 4974 C CA . GLU C 1 153 ? 31.043 -7.466 32.860 1.00 11.40 153 GLU C CA 1
ATOM 4975 C C . GLU C 1 153 ? 30.770 -8.210 31.558 1.00 10.33 153 GLU C C 1
ATOM 4976 O O . GLU C 1 153 ? 30.013 -7.700 30.701 1.00 12.16 153 GLU C O 1
ATOM 4982 N N . ALA C 1 154 ? 31.402 -9.365 31.403 1.00 10.19 154 ALA C N 1
ATOM 4983 C CA . ALA C 1 154 ? 31.321 -10.181 30.173 1.00 10.21 154 ALA C CA 1
ATOM 4984 C C . ALA C 1 154 ? 30.406 -11.394 30.349 1.00 10.79 154 ALA C C 1
ATOM 4985 O O . ALA C 1 154 ? 30.276 -11.895 31.471 1.00 11.61 154 ALA C O 1
ATOM 4987 N N . SER C 1 155 ? 29.932 -11.911 29.226 1.00 10.44 155 SER C N 1
ATOM 4988 C CA . SER C 1 155 ? 29.414 -13.295 29.095 1.00 10.32 155 SER C CA 1
ATOM 4989 C C . SER C 1 155 ? 30.137 -13.980 27.942 1.00 11.16 155 SER C C 1
ATOM 4990 O O . SER C 1 155 ? 30.573 -13.299 26.994 1.00 11.42 155 SER C O 1
ATOM 4993 N N . LEU C 1 156 ? 30.158 -15.309 27.965 1.00 10.38 156 LEU C N 1
ATOM 4994 C CA . LEU C 1 156 ? 30.689 -16.133 26.861 1.00 10.92 156 LEU C CA 1
ATOM 4995 C C . LEU C 1 156 ? 29.998 -15.754 25.560 1.00 10.52 156 LEU C C 1
ATOM 4996 O O . LEU C 1 156 ? 28.759 -15.537 25.535 1.00 11.13 156 LEU C O 1
ATOM 5001 N N . PHE C 1 157 ? 30.771 -15.720 24.486 1.00 10.36 157 PHE C N 1
ATOM 5002 C CA . PHE C 1 157 ? 30.266 -15.798 23.092 1.00 10.85 157 PHE C CA 1
ATOM 5003 C C . PHE C 1 157 ? 29.630 -14.476 22.651 1.00 11.02 157 PHE C C 1
ATOM 5004 O O . PHE C 1 157 ? 28.977 -14.439 21.606 1.00 10.94 157 PHE C O 1
ATOM 5012 N N . LYS C 1 158 ? 29.924 -13.384 23.358 1.00 10.40 158 LYS C N 1
ATOM 5013 C CA . LYS C 1 158 ? 29.315 -12.061 23.083 1.00 9.80 158 LYS C CA 1
ATOM 5014 C C . LYS C 1 158 ? 30.393 -10.990 22.994 1.00 9.79 158 LYS C C 1
ATOM 5015 O O . LYS C 1 158 ? 30.104 -9.832 23.315 1.00 9.64 158 LYS C O 1
ATOM 5021 N N . ALA C 1 159 ? 31.551 -11.294 22.412 1.00 9.67 159 ALA C N 1
ATOM 5022 C CA . ALA C 1 159 ? 32.692 -10.348 22.375 1.00 9.44 159 ALA C CA 1
ATOM 5023 C C . ALA C 1 159 ? 32.280 -8.988 21.813 1.00 9.58 159 ALA C C 1
ATOM 5024 O O . ALA C 1 159 ? 32.599 -7.971 22.437 1.00 8.89 159 ALA C O 1
ATOM 5026 N N . PRO C 1 160 ? 31.750 -8.863 20.575 1.00 9.41 160 PRO C N 1
ATOM 5027 C CA . PRO C 1 160 ? 31.529 -7.523 20.046 1.00 9.59 160 PRO C CA 1
ATOM 5028 C C . PRO C 1 160 ? 30.463 -6.773 20.848 1.00 8.68 160 PRO C C 1
ATOM 5029 O O . PRO C 1 160 ? 30.525 -5.567 20.961 1.00 9.70 160 PRO C O 1
ATOM 5033 N N . TYR C 1 161 ? 29.449 -7.484 21.322 1.00 8.61 161 TYR C N 1
ATOM 5034 C CA . TYR C 1 161 ? 28.362 -6.860 22.111 1.00 8.84 161 TYR C CA 1
ATOM 5035 C C . TYR C 1 161 ? 28.923 -6.294 23.417 1.00 9.26 161 TYR C C 1
ATOM 5036 O O . TYR C 1 161 ? 28.649 -5.137 23.787 1.00 8.90 161 TYR C O 1
ATOM 5045 N N . VAL C 1 162 ? 29.689 -7.100 24.132 1.00 9.06 162 VAL C N 1
ATOM 5046 C CA . VAL C 1 162 ? 30.309 -6.672 25.413 1.00 8.97 162 VAL C CA 1
ATOM 5047 C C . VAL C 1 162 ? 31.274 -5.513 25.143 1.00 9.51 162 VAL C C 1
ATOM 5048 O O . VAL C 1 162 ? 31.245 -4.499 25.869 1.00 9.23 162 VAL C O 1
ATOM 5052 N N . THR C 1 163 ? 32.081 -5.627 24.098 1.00 8.14 163 THR C N 1
ATOM 5053 C CA . THR C 1 163 ? 33.020 -4.541 23.720 1.00 7.63 163 THR C CA 1
ATOM 5054 C C . THR C 1 163 ? 32.215 -3.258 23.504 1.00 8.46 163 THR C C 1
ATOM 5055 O O . THR C 1 163 ? 32.597 -2.184 24.004 1.00 8.83 163 THR C O 1
ATOM 5059 N N . ALA C 1 164 ? 31.160 -3.326 22.696 1.00 8.66 164 ALA C N 1
ATOM 5060 C CA . ALA C 1 164 ? 30.384 -2.129 22.336 1.00 8.83 164 ALA C CA 1
ATOM 5061 C C . ALA C 1 164 ? 29.730 -1.536 23.584 1.00 8.59 164 ALA C C 1
ATOM 5062 O O . ALA C 1 164 ? 29.727 -0.306 23.765 1.00 9.17 164 ALA C O 1
ATOM 5064 N N . LYS C 1 165 ? 29.104 -2.374 24.400 1.00 8.58 165 LYS C N 1
ATOM 5065 C CA . LYS C 1 165 ? 28.364 -1.843 25.567 1.00 9.23 165 LYS C CA 1
ATOM 5066 C C . LYS C 1 165 ? 29.335 -1.233 26.586 1.00 9.16 165 LYS C C 1
ATOM 5067 O O . LYS C 1 165 ? 28.969 -0.239 27.219 1.00 9.32 165 LYS C O 1
ATOM 5073 N N . HIS C 1 166 ? 30.524 -1.786 26.733 1.00 8.64 166 HIS C N 1
ATOM 5074 C CA . HIS C 1 166 ? 31.605 -1.120 27.512 1.00 8.61 166 HIS C CA 1
ATOM 5075 C C . HIS C 1 166 ? 31.977 0.224 26.877 1.00 8.86 166 HIS C C 1
ATOM 5076 O O . HIS C 1 166 ? 32.103 1.244 27.572 1.00 8.76 166 HIS C O 1
ATOM 5083 N N . GLY C 1 167 ? 32.130 0.241 25.563 1.00 8.25 167 GLY C N 1
ATOM 5084 C CA . GLY C 1 167 ? 32.478 1.467 24.829 1.00 9.14 167 GLY C CA 1
ATOM 5085 C C . GLY C 1 167 ? 31.484 2.588 25.051 1.00 8.82 167 GLY C C 1
ATOM 5086 O O . GLY C 1 167 ? 31.897 3.761 25.116 1.00 9.23 167 GLY C O 1
ATOM 5087 N N . LEU C 1 168 ? 30.200 2.273 25.155 1.00 8.67 168 LEU C N 1
ATOM 5088 C CA . LEU C 1 168 ? 29.160 3.318 25.315 1.00 8.52 168 LEU C CA 1
ATOM 5089 C C . LEU C 1 168 ? 29.366 4.050 26.646 1.00 8.44 168 LEU C C 1
ATOM 5090 O O . LEU C 1 168 ? 29.044 5.252 26.728 1.00 8.97 168 LEU C O 1
ATOM 5095 N N . LEU C 1 169 ? 29.826 3.381 27.701 1.00 8.75 169 LEU C N 1
ATOM 5096 C CA . LEU C 1 169 ? 30.170 4.103 28.954 1.00 8.78 169 LEU C CA 1
ATOM 5097 C C . LEU C 1 169 ? 31.200 5.182 28.636 1.00 9.15 169 LEU C C 1
ATOM 5098 O O . LEU C 1 169 ? 31.066 6.327 29.116 1.00 10.01 169 LEU C O 1
ATOM 5103 N N . GLY C 1 170 ? 32.232 4.846 27.866 1.00 8.81 170 GLY C N 1
ATOM 5104 C CA . GLY C 1 170 ? 33.279 5.840 27.572 1.00 8.83 170 GLY C CA 1
ATOM 5105 C C . GLY C 1 170 ? 32.734 7.021 26.795 1.00 9.39 170 GLY C C 1
ATOM 5106 O O . GLY C 1 170 ? 33.070 8.164 27.104 1.00 9.59 170 GLY C O 1
ATOM 5107 N N . LEU C 1 171 ? 31.932 6.773 25.764 1.00 9.29 171 LEU C N 1
ATOM 5108 C CA . LEU C 1 171 ? 31.352 7.875 24.961 1.00 9.56 171 LEU C CA 1
ATOM 5109 C C . LEU C 1 171 ? 30.491 8.769 25.851 1.00 9.33 171 LEU C C 1
ATOM 5110 O O . LEU C 1 171 ? 30.591 10.004 25.777 1.00 8.99 171 LEU C O 1
ATOM 5115 N N . CYS C 1 172 ? 29.667 8.175 26.694 1.00 8.73 172 CYS C N 1
ATOM 5116 C CA . CYS C 1 172 ? 28.809 8.925 27.630 1.00 8.73 172 CYS C CA 1
ATOM 5117 C C . CYS C 1 172 ? 29.670 9.813 28.537 1.00 9.41 172 CYS C C 1
ATOM 5118 O O . CYS C 1 172 ? 29.315 10.987 28.761 1.00 9.31 172 CYS C O 1
ATOM 5121 N N . ARG C 1 173 ? 30.739 9.256 29.075 1.00 8.94 173 ARG C N 1
ATOM 5122 C CA . ARG C 1 173 ? 31.597 9.999 30.021 1.00 9.00 173 ARG C CA 1
ATOM 5123 C C . ARG C 1 173 ? 32.292 11.167 29.323 1.00 9.47 173 ARG C C 1
ATOM 5124 O O . ARG C 1 173 ? 32.376 12.261 29.912 1.00 9.55 173 ARG C O 1
ATOM 5132 N N . VAL C 1 174 ? 32.698 11.009 28.073 1.00 8.30 174 VAL C N 1
ATOM 5133 C CA . VAL C 1 174 ? 33.272 12.149 27.304 1.00 8.85 174 VAL C CA 1
ATOM 5134 C C . VAL C 1 174 ? 32.179 13.196 27.096 1.00 8.95 174 VAL C C 1
ATOM 5135 O O . VAL C 1 174 ? 32.444 14.404 27.264 1.00 9.75 174 VAL C O 1
ATOM 5139 N N . LEU C 1 175 ? 30.994 12.787 26.633 1.00 9.22 175 LEU C N 1
ATOM 5140 C CA . LEU C 1 175 ? 29.935 13.774 26.342 1.00 8.80 175 LEU C CA 1
ATOM 5141 C C . LEU C 1 175 ? 29.557 14.526 27.615 1.00 9.33 175 LEU C C 1
ATOM 5142 O O . LEU C 1 175 ? 29.253 15.729 27.539 1.00 9.78 175 LEU C O 1
ATOM 5147 N N . ALA C 1 176 ? 29.584 13.895 28.781 1.00 9.15 176 ALA C N 1
ATOM 5148 C CA . ALA C 1 176 ? 29.237 14.615 30.019 1.00 9.12 176 ALA C CA 1
ATOM 5149 C C . ALA C 1 176 ? 30.212 15.778 30.208 1.00 9.47 176 ALA C C 1
ATOM 5150 O O . ALA C 1 176 ? 29.796 16.883 30.634 1.00 9.80 176 ALA C O 1
ATOM 5152 N N . LYS C 1 177 ? 31.497 15.556 29.943 1.00 9.65 177 LYS C N 1
ATOM 5153 C CA . LYS C 1 177 ? 32.517 16.627 30.090 1.00 10.13 177 LYS C CA 1
ATOM 5154 C C . LYS C 1 177 ? 32.317 17.684 29.008 1.00 10.40 177 LYS C C 1
ATOM 5155 O O . LYS C 1 177 ? 32.321 18.888 29.340 1.00 11.09 177 LYS C O 1
ATOM 5161 N N . GLU C 1 178 ? 32.194 17.297 27.751 1.00 9.20 178 GLU C N 1
ATOM 5162 C CA . GLU C 1 178 ? 32.142 18.270 26.632 1.00 9.69 178 GLU C CA 1
ATOM 5163 C C . GLU C 1 178 ? 30.816 19.038 26.653 1.00 10.55 178 GLU C C 1
ATOM 5164 O O . GLU C 1 178 ? 30.785 20.219 26.261 1.00 11.81 178 GLU C O 1
ATOM 5170 N N . GLY C 1 179 ? 29.726 18.379 27.007 1.00 10.09 179 GLY C N 1
ATOM 5171 C CA . GLY C 1 179 ? 28.383 18.953 26.851 1.00 10.59 179 GLY C CA 1
ATOM 5172 C C . GLY C 1 179 ? 28.026 19.914 27.958 1.00 9.92 179 GLY C C 1
ATOM 5173 O O . GLY C 1 179 ? 27.063 20.677 27.790 1.00 10.89 179 GLY C O 1
ATOM 5174 N N . ALA C 1 180 ? 28.738 19.883 29.076 1.00 10.19 180 ALA C N 1
ATOM 5175 C CA . ALA C 1 180 ? 28.333 20.646 30.276 1.00 10.96 180 ALA C CA 1
ATOM 5176 C C . ALA C 1 180 ? 28.197 22.142 29.941 1.00 10.92 180 ALA C C 1
ATOM 5177 O O . ALA C 1 180 ? 27.230 22.786 30.401 1.00 12.41 180 ALA C O 1
ATOM 5179 N N . VAL C 1 181 ? 29.139 22.705 29.197 1.00 11.87 181 VAL C N 1
ATOM 5180 C CA . VAL C 1 181 ? 29.138 24.176 28.958 1.00 13.65 181 VAL C CA 1
ATOM 5181 C C . VAL C 1 181 ? 27.954 24.527 28.050 1.00 14.16 181 VAL C C 1
ATOM 5182 O O . VAL C 1 181 ? 27.502 25.702 28.069 1.00 16.66 181 VAL C O 1
ATOM 5186 N N . HIS C 1 182 ? 27.347 23.537 27.401 1.00 12.09 182 HIS C N 1
ATOM 5187 C CA . HIS C 1 182 ? 26.179 23.735 26.511 1.00 12.34 182 HIS C CA 1
ATOM 5188 C C . HIS C 1 182 ? 24.889 23.160 27.106 1.00 11.24 182 HIS C C 1
ATOM 5189 O O . HIS C 1 182 ? 23.905 23.050 26.359 1.00 12.86 182 HIS C O 1
ATOM 5196 N N . ASN C 1 183 ? 24.847 22.886 28.404 1.00 11.63 183 ASN C N 1
ATOM 5197 C CA . ASN C 1 183 ? 23.644 22.352 29.092 1.00 11.36 183 ASN C CA 1
ATOM 5198 C C . ASN C 1 183 ? 23.227 21.003 28.494 1.00 10.83 183 ASN C C 1
ATOM 5199 O O . ASN C 1 183 ? 22.027 20.693 28.528 1.00 11.18 183 ASN C O 1
ATOM 5204 N N . VAL C 1 184 ? 24.177 20.186 28.041 1.00 10.15 184 VAL C N 1
ATOM 5205 C CA . VAL C 1 184 ? 23.885 18.797 27.604 1.00 10.00 184 VAL C CA 1
ATOM 5206 C C . VAL C 1 184 ? 24.368 17.822 28.668 1.00 9.88 184 VAL C C 1
ATOM 5207 O O . VAL C 1 184 ? 25.546 17.902 29.095 1.00 10.45 184 VAL C O 1
ATOM 5211 N N . ARG C 1 185 ? 23.466 16.940 29.075 1.00 9.92 185 ARG C N 1
ATOM 5212 C CA . ARG C 1 185 ? 23.746 15.851 30.032 1.00 9.26 185 ARG C CA 1
ATOM 5213 C C . ARG C 1 185 ? 23.628 14.501 29.335 1.00 9.41 185 ARG C C 1
ATOM 5214 O O . ARG C 1 185 ? 22.879 14.372 28.350 1.00 9.73 185 ARG C O 1
ATOM 5222 N N . SER C 1 186 ? 24.403 13.537 29.806 1.00 8.63 186 SER C N 1
ATOM 5223 C CA . SER C 1 186 ? 24.482 12.188 29.216 1.00 8.93 186 SER C CA 1
ATOM 5224 C C . SER C 1 186 ? 24.271 11.134 30.299 1.00 9.14 186 SER C C 1
ATOM 5225 O O . SER C 1 186 ? 24.678 11.349 31.454 1.00 8.79 186 SER C O 1
ATOM 5228 N N . HIS C 1 187 ? 23.701 9.998 29.915 1.00 8.40 187 HIS C N 1
ATOM 5229 C CA . HIS C 1 187 ? 23.493 8.862 30.831 1.00 8.57 187 HIS C CA 1
ATOM 5230 C C . HIS C 1 187 ? 23.594 7.558 30.059 1.00 8.43 187 HIS C C 1
ATOM 5231 O O . HIS C 1 187 ? 23.296 7.562 28.846 1.00 9.04 187 HIS C O 1
ATOM 5238 N N . VAL C 1 188 ? 23.909 6.490 30.769 1.00 8.43 188 VAL C N 1
ATOM 5239 C CA . VAL C 1 188 ? 23.778 5.108 30.242 1.00 8.49 188 VAL C CA 1
ATOM 5240 C C . VAL C 1 188 ? 22.826 4.316 31.119 1.00 9.01 188 VAL C C 1
ATOM 5241 O O . VAL C 1 188 ? 23.036 4.274 32.334 1.00 10.18 188 VAL C O 1
ATOM 5245 N N . ILE C 1 189 ? 21.801 3.719 30.524 1.00 8.66 189 ILE C N 1
ATOM 5246 C CA . ILE C 1 189 ? 20.920 2.757 31.228 1.00 8.98 189 ILE C CA 1
ATOM 5247 C C . ILE C 1 189 ? 21.463 1.365 30.945 1.00 8.92 189 ILE C C 1
ATOM 5248 O O . ILE C 1 189 ? 21.732 1.065 29.781 1.00 9.85 189 ILE C O 1
ATOM 5253 N N . CYS C 1 190 ? 21.584 0.529 31.970 1.00 8.50 190 CYS C N 1
ATOM 5254 C CA . CYS C 1 190 ? 22.223 -0.800 31.851 1.00 8.93 190 CYS C CA 1
ATOM 5255 C C . CYS C 1 190 ? 21.259 -1.882 32.308 1.00 9.13 190 CYS C C 1
ATOM 5256 O O . CYS C 1 190 ? 21.306 -2.322 33.458 1.00 9.29 190 CYS C O 1
ATOM 5259 N N . PRO C 1 191 ? 20.345 -2.342 31.440 1.00 9.17 191 PRO C N 1
ATOM 5260 C CA . PRO C 1 191 ? 19.427 -3.403 31.835 1.00 9.02 191 PRO C CA 1
ATOM 5261 C C . PRO C 1 191 ? 20.139 -4.750 31.959 1.00 9.25 191 PRO C C 1
ATOM 5262 O O . PRO C 1 191 ? 21.081 -5.033 31.220 1.00 9.88 191 PRO C O 1
ATOM 5266 N N . GLY C 1 192 ? 19.609 -5.615 32.825 1.00 10.12 192 GLY C N 1
ATOM 5267 C CA . GLY C 1 192 ? 19.777 -7.072 32.700 1.00 10.42 192 GLY C CA 1
ATOM 5268 C C . GLY C 1 192 ? 18.905 -7.625 31.586 1.00 9.72 192 GLY C C 1
ATOM 5269 O O . GLY C 1 192 ? 18.403 -6.866 30.746 1.00 10.34 192 GLY C O 1
ATOM 5270 N N . PHE C 1 193 ? 18.727 -8.941 31.539 1.00 9.58 193 PHE C N 1
ATOM 5271 C CA . PHE C 1 193 ? 17.877 -9.557 30.498 1.00 9.36 193 PHE C CA 1
ATOM 5272 C C . PHE C 1 193 ? 16.444 -9.036 30.607 1.00 9.84 193 PHE C C 1
ATOM 5273 O O . PHE C 1 193 ? 15.865 -9.003 31.704 1.00 10.51 193 PHE C O 1
ATOM 5281 N N . VAL C 1 194 ? 15.884 -8.712 29.446 1.00 9.69 194 VAL C N 1
ATOM 5282 C CA . VAL C 1 194 ? 14.489 -8.243 29.256 1.00 9.18 194 VAL C CA 1
ATOM 5283 C C . VAL C 1 194 ? 13.886 -9.087 28.135 1.00 9.90 194 VAL C C 1
ATOM 5284 O O . VAL C 1 194 ? 14.534 -9.229 27.094 1.00 10.58 194 VAL C O 1
ATOM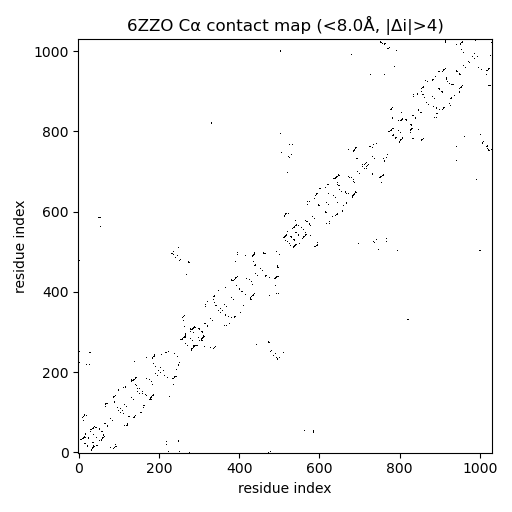 5288 N N . LYS C 1 195 ? 12.681 -9.612 28.321 1.00 10.76 195 LYS C N 1
ATOM 5289 C CA . LYS C 1 195 ? 12.054 -10.534 27.335 1.00 12.39 195 LYS C CA 1
ATOM 5290 C C . LYS C 1 195 ? 11.427 -9.748 26.184 1.00 14.00 195 LYS C C 1
ATOM 5291 O O . LYS C 1 195 ? 10.179 -9.735 26.038 1.00 16.91 195 LYS C O 1
ATOM 5297 N N . THR C 1 196 ? 12.272 -9.042 25.443 1.00 12.41 196 THR C N 1
ATOM 5298 C CA . THR C 1 196 ? 11.902 -8.371 24.188 1.00 12.75 196 THR C CA 1
ATOM 5299 C C . THR C 1 196 ? 11.871 -9.420 23.092 1.00 17.17 196 THR C C 1
ATOM 5300 O O . THR C 1 196 ? 12.353 -10.539 23.283 1.00 17.32 196 THR C O 1
ATOM 5304 N N . PRO C 1 197 ? 11.356 -9.070 21.893 1.00 18.30 197 PRO C N 1
ATOM 5305 C CA . PRO C 1 197 ? 11.311 -10.036 20.807 1.00 19.32 197 PRO C CA 1
ATOM 5306 C C . PRO C 1 197 ? 12.727 -10.575 20.583 1.00 16.30 197 PRO C C 1
ATOM 5307 O O . PRO C 1 197 ? 12.849 -11.753 20.249 1.00 20.97 197 PRO C O 1
ATOM 5311 N N . LEU C 1 198 ? 13.748 -9.737 20.791 1.00 20.50 198 LEU C N 1
ATOM 5312 C CA . LEU C 1 198 ? 15.191 -10.071 20.653 1.00 19.48 198 LEU C CA 1
ATOM 5313 C C . LEU C 1 198 ? 15.562 -11.270 21.542 1.00 24.43 198 LEU C C 1
ATOM 5314 O O . LEU C 1 198 ? 16.107 -12.266 21.019 1.00 22.70 198 LEU C O 1
ATOM 5319 N N . VAL C 1 199 ? 15.409 -11.142 22.861 1.00 18.97 199 VAL C N 1
ATOM 5320 C CA . VAL C 1 199 ? 15.768 -12.207 23.841 1.00 17.77 199 VAL C CA 1
ATOM 5321 C C . VAL C 1 199 ? 14.850 -13.419 23.654 1.00 16.02 199 VAL C C 1
ATOM 5322 O O . VAL C 1 199 ? 15.364 -14.555 23.839 1.00 18.19 199 VAL C O 1
ATOM 5326 N N . GLU C 1 200 ? 13.572 -13.222 23.324 1.00 17.30 200 GLU C N 1
ATOM 5327 C CA A GLU C 1 200 ? 12.615 -14.345 23.099 0.50 18.81 200 GLU C CA 1
ATOM 5328 C CA B GLU C 1 200 ? 12.624 -14.348 23.104 0.50 20.21 200 GLU C CA 1
ATOM 5329 C C . GLU C 1 200 ? 13.188 -15.279 22.025 1.00 24.37 200 GLU C C 1
ATOM 5330 O O . GLU C 1 200 ? 13.081 -16.501 22.202 1.00 27.43 200 GLU C O 1
ATOM 5341 N N . LYS C 1 201 ? 13.877 -14.729 21.023 1.00 20.36 201 LYS C N 1
ATOM 5342 C CA . LYS C 1 201 ? 14.469 -15.533 19.917 1.00 22.76 201 LYS C CA 1
ATOM 5343 C C . LYS C 1 201 ? 15.652 -16.335 20.469 1.00 23.09 201 LYS C C 1
ATOM 5344 O O . LYS C 1 201 ? 15.837 -17.498 20.082 1.00 21.82 201 LYS C O 1
ATOM 5346 N N . GLN C 1 202 ? 16.394 -15.770 21.417 1.00 20.04 202 GLN C N 1
ATOM 5347 C CA . GLN C 1 202 ? 17.626 -16.375 21.973 1.00 18.65 202 GLN C CA 1
ATOM 5348 C C . GLN C 1 202 ? 17.301 -17.665 22.748 1.00 20.05 202 GLN C C 1
ATOM 5349 O O . GLN C 1 202 ? 18.174 -18.540 22.860 1.00 20.50 202 GLN C O 1
ATOM 5355 N N . ILE C 1 203 ? 16.149 -17.725 23.420 1.00 16.35 203 ILE C N 1
ATOM 5356 C CA . ILE C 1 203 ? 15.872 -18.815 24.397 1.00 16.52 203 ILE C CA 1
ATOM 5357 C C . ILE C 1 203 ? 15.793 -20.169 23.681 1.00 16.76 203 ILE C C 1
ATOM 5358 O O . ILE C 1 203 ? 16.545 -21.080 24.031 1.00 20.02 203 ILE C O 1
ATOM 5363 N N . PRO C 1 204 ? 14.953 -20.356 22.630 1.00 17.63 204 PRO C N 1
ATOM 5364 C CA . PRO C 1 204 ? 14.865 -21.666 21.977 1.00 18.62 204 PRO C CA 1
ATOM 5365 C C . PRO C 1 204 ? 16.181 -22.034 21.285 1.00 25.85 204 PRO C C 1
ATOM 5366 O O . PRO C 1 204 ? 16.555 -23.193 21.317 1.00 27.15 204 PRO C O 1
ATOM 5370 N N . GLN C 1 205 ? 16.863 -21.035 20.726 1.00 26.14 205 GLN C N 1
ATOM 5371 C CA . GLN C 1 205 ? 18.187 -21.192 20.069 1.00 35.78 205 GLN C CA 1
ATOM 5372 C C . GLN C 1 205 ? 19.168 -21.889 21.027 1.00 37.63 205 GLN C C 1
ATOM 5373 O O . GLN C 1 205 ? 19.791 -22.891 20.622 1.00 39.16 205 GLN C O 1
ATOM 5379 N N . GLN C 1 206 ? 19.279 -21.421 22.273 1.00 35.17 206 GLN C N 1
ATOM 5380 C CA . GLN C 1 206 ? 20.283 -21.922 23.248 1.00 30.92 206 GLN C CA 1
ATOM 5381 C C . GLN C 1 206 ? 19.866 -23.295 23.783 1.00 28.91 206 GLN C C 1
ATOM 5382 O O . GLN C 1 206 ? 20.765 -24.069 24.162 1.00 28.69 206 GLN C O 1
ATOM 5383 N N . ALA C 1 207 ? 18.567 -23.502 24.008 1.00 25.81 207 ALA C N 1
ATOM 5384 C CA . ALA C 1 207 ? 18.009 -24.750 24.572 1.00 24.24 207 ALA C CA 1
ATOM 5385 C C . ALA C 1 207 ? 18.386 -25.906 23.641 1.00 27.08 207 ALA C C 1
ATOM 5386 O O . ALA C 1 207 ? 18.872 -26.937 24.146 1.00 28.66 207 ALA C O 1
ATOM 5388 N N . ALA C 1 208 ? 18.179 -25.700 22.334 1.00 30.33 208 ALA C N 1
ATOM 5389 C CA . ALA C 1 208 ? 18.439 -26.672 21.245 1.00 33.09 208 ALA C CA 1
ATOM 5390 C C . ALA C 1 208 ? 19.938 -26.998 21.171 1.00 36.14 208 ALA C C 1
ATOM 5391 O O . ALA C 1 208 ? 20.279 -28.199 21.165 1.00 37.57 208 ALA C O 1
ATOM 5393 N N . GLU C 1 209 ? 20.797 -25.975 21.163 1.00 41.40 209 GLU C N 1
ATOM 5394 C CA . GLU C 1 209 ? 22.276 -26.121 21.039 1.00 42.62 209 GLU C CA 1
ATOM 5395 C C . GLU C 1 209 ? 22.843 -26.854 22.264 1.00 44.53 209 GLU C C 1
ATOM 5396 O O . GLU C 1 209 ? 23.719 -27.710 22.077 1.00 52.82 209 GLU C O 1
ATOM 5402 N N . LYS C 1 210 ? 22.445 -26.452 23.474 1.00 40.47 210 LYS C N 1
ATOM 5403 C CA . LYS C 1 210 ? 23.007 -26.969 24.752 1.00 40.29 210 LYS C CA 1
ATOM 5404 C C . LYS C 1 210 ? 22.361 -28.319 25.082 1.00 33.34 210 LYS C C 1
ATOM 5405 O O . LYS C 1 210 ? 22.894 -29.034 25.954 1.00 37.53 210 LYS C O 1
ATOM 5406 N N . GLY C 1 211 ? 21.207 -28.613 24.483 1.00 33.76 211 GLY C N 1
ATOM 5407 C CA . GLY C 1 211 ? 20.395 -29.803 24.806 1.00 33.37 211 GLY C CA 1
ATOM 5408 C C . GLY C 1 211 ? 19.756 -29.708 26.184 1.00 36.27 211 GLY C C 1
ATOM 5409 O O . GLY C 1 211 ? 19.590 -30.771 26.843 1.00 33.85 211 GLY C O 1
ATOM 5410 N N . ILE C 1 212 ? 19.372 -28.492 26.599 1.00 32.46 212 ILE C N 1
ATOM 5411 C CA . ILE C 1 212 ? 18.787 -28.212 27.944 1.00 27.26 212 ILE C CA 1
ATOM 5412 C C . ILE C 1 212 ? 17.397 -27.593 27.775 1.00 21.41 212 ILE C C 1
ATOM 5413 O O . ILE C 1 212 ? 17.032 -27.247 26.654 1.00 22.48 212 ILE C O 1
ATOM 5418 N N . SER C 1 213 ? 16.593 -27.638 28.838 1.00 18.61 213 SER C N 1
ATOM 5419 C CA A SER C 1 213 ? 15.232 -27.055 28.803 0.50 17.64 213 SER C CA 1
ATOM 5420 C CA B SER C 1 213 ? 15.233 -27.038 28.920 0.50 21.85 213 SER C CA 1
ATOM 5421 C C . SER C 1 213 ? 15.338 -25.538 28.632 1.00 18.22 213 SER C C 1
ATOM 5422 O O . SER C 1 213 ? 16.370 -24.917 29.048 1.00 18.55 213 SER C O 1
ATOM 5427 N N . GLU C 1 214 ? 14.273 -24.933 28.129 1.00 17.69 214 GLU C N 1
ATOM 5428 C CA . GLU C 1 214 ? 14.191 -23.452 28.095 1.00 18.33 214 GLU C CA 1
ATOM 5429 C C . GLU C 1 214 ? 14.230 -22.889 29.517 1.00 22.04 214 GLU C C 1
ATOM 5430 O O . GLU C 1 214 ? 14.885 -21.851 29.720 1.00 19.20 214 GLU C O 1
ATOM 5436 N N . GLU C 1 215 ? 13.669 -23.589 30.499 1.00 19.28 215 GLU C N 1
ATOM 5437 C CA A GLU C 1 215 ? 13.714 -23.110 31.899 0.50 19.24 215 GLU C CA 1
ATOM 5438 C CA B GLU C 1 215 ? 13.716 -23.170 31.921 0.50 17.91 215 GLU C CA 1
ATOM 5439 C C . GLU C 1 215 ? 15.183 -23.029 32.332 1.00 20.20 215 GLU C C 1
ATOM 5440 O O . GLU C 1 215 ? 15.496 -22.139 33.126 1.00 18.79 215 GLU C O 1
ATOM 5451 N N . SER C 1 216 ? 16.013 -23.970 31.889 1.00 19.15 216 SER C N 1
ATOM 5452 C CA . SER C 1 216 ? 17.453 -23.994 32.254 1.00 20.34 216 SER C CA 1
ATOM 5453 C C . SER C 1 216 ? 18.165 -22.812 31.579 1.00 20.62 216 SER C C 1
ATOM 5454 O O . SER C 1 216 ? 18.977 -22.139 32.239 1.00 18.58 216 SER C O 1
ATOM 5457 N N . VAL C 1 217 ? 17.916 -22.556 30.300 1.00 18.03 217 VAL C N 1
ATOM 5458 C CA . VAL C 1 217 ? 18.511 -21.369 29.619 1.00 17.28 217 VAL C CA 1
ATOM 5459 C C . VAL C 1 217 ? 18.167 -20.151 30.469 1.00 16.77 217 VAL C C 1
ATOM 5460 O O . VAL C 1 217 ? 19.045 -19.305 30.746 1.00 14.84 217 VAL C O 1
ATOM 5464 N N . VAL C 1 218 ? 16.899 -20.000 30.799 1.00 13.61 218 VAL C N 1
ATOM 5465 C CA . VAL C 1 218 ? 16.437 -18.820 31.564 1.00 14.18 218 VAL C CA 1
ATOM 5466 C C . VAL C 1 218 ? 17.096 -18.815 32.945 1.00 14.93 218 VAL C C 1
ATOM 5467 O O . VAL C 1 218 ? 17.624 -17.782 33.358 1.00 14.36 218 VAL C O 1
ATOM 5471 N N . ASN C 1 219 ? 16.981 -19.895 33.710 1.00 16.94 219 ASN C N 1
ATOM 5472 C CA A ASN C 1 219 ? 17.304 -19.829 35.159 0.50 15.71 219 ASN C CA 1
ATOM 5473 C CA B ASN C 1 219 ? 17.304 -19.876 35.160 0.50 18.24 219 ASN C CA 1
ATOM 5474 C C . ASN C 1 219 ? 18.807 -20.071 35.374 1.00 17.41 219 ASN C C 1
ATOM 5475 O O . ASN C 1 219 ? 19.354 -19.460 36.313 1.00 17.29 219 ASN C O 1
ATOM 5484 N N . ASP C 1 220 ? 19.429 -20.934 34.578 1.00 15.71 220 ASP C N 1
ATOM 5485 C CA . ASP C 1 220 ? 20.821 -21.395 34.840 1.00 17.64 220 ASP C CA 1
ATOM 5486 C C . ASP C 1 220 ? 21.809 -20.562 34.021 1.00 18.30 220 ASP C C 1
ATOM 5487 O O . ASP C 1 220 ? 23.004 -20.581 34.367 1.00 21.16 220 ASP C O 1
ATOM 5492 N N . ILE C 1 221 ? 21.350 -19.789 33.030 1.00 17.21 221 ILE C N 1
ATOM 5493 C CA . ILE C 1 221 ? 22.257 -18.961 32.197 1.00 19.51 221 ILE C CA 1
ATOM 5494 C C . ILE C 1 221 ? 21.836 -17.497 32.298 1.00 18.18 221 ILE C C 1
ATOM 5495 O O . ILE C 1 221 ? 22.632 -16.683 32.836 1.00 20.68 221 ILE C O 1
ATOM 5500 N N . MET C 1 222 ? 20.623 -17.147 31.891 1.00 14.52 222 MET C N 1
ATOM 5501 C CA . MET C 1 222 ? 20.225 -15.737 31.744 1.00 15.99 222 MET C CA 1
ATOM 5502 C C . MET C 1 222 ? 20.158 -15.097 33.127 1.00 16.31 222 MET C C 1
ATOM 5503 O O . MET C 1 222 ? 20.884 -14.079 33.298 1.00 18.69 222 MET C O 1
ATOM 5508 N N . LEU C 1 223 ? 19.394 -15.670 34.065 1.00 13.53 223 LEU C N 1
ATOM 5509 C CA . LEU C 1 223 ? 19.066 -15.025 35.369 1.00 15.21 223 LEU C CA 1
ATOM 5510 C C . LEU C 1 223 ? 19.882 -15.609 36.522 1.00 12.55 223 LEU C C 1
ATOM 5511 O O . LEU C 1 223 ? 19.613 -15.246 37.691 1.00 11.63 223 LEU C O 1
ATOM 5516 N N . VAL C 1 224 ? 20.918 -16.379 36.220 1.00 12.20 224 VAL C N 1
ATOM 5517 C CA . VAL C 1 224 ? 21.702 -17.113 37.255 1.00 12.61 224 VAL C CA 1
ATOM 5518 C C . VAL C 1 224 ? 22.357 -16.132 38.245 1.00 12.69 224 VAL C C 1
ATOM 5519 O O . VAL C 1 224 ? 22.511 -16.503 39.436 1.00 13.66 224 VAL C O 1
ATOM 5523 N N . ASN C 1 225 ? 22.693 -14.906 37.826 1.00 12.74 225 ASN C N 1
ATOM 5524 C CA . ASN C 1 225 ? 23.436 -13.966 38.703 1.00 13.07 225 ASN C CA 1
ATOM 5525 C C . ASN C 1 225 ? 22.500 -12.862 39.196 1.00 12.76 225 ASN C C 1
ATOM 5526 O O . ASN C 1 225 ? 22.987 -11.942 39.888 1.00 13.56 225 ASN C O 1
ATOM 5531 N N . THR C 1 226 ? 21.198 -12.951 38.938 1.00 11.41 226 THR C N 1
ATOM 5532 C CA . THR C 1 226 ? 20.226 -12.111 39.657 1.00 10.87 226 THR C CA 1
ATOM 5533 C C . THR C 1 226 ? 20.101 -12.645 41.080 1.00 11.37 226 THR C C 1
ATOM 5534 O O . THR C 1 226 ? 20.346 -13.852 41.298 1.00 12.14 226 THR C O 1
ATOM 5538 N N . VAL C 1 227 ? 19.638 -11.821 42.002 1.00 10.19 227 VAL C N 1
ATOM 5539 C CA . VAL C 1 227 ? 19.443 -12.258 43.405 1.00 10.16 227 VAL C CA 1
ATOM 5540 C C . VAL C 1 227 ? 18.078 -12.925 43.568 1.00 11.03 227 VAL C C 1
ATOM 5541 O O . VAL C 1 227 ? 17.902 -13.599 44.582 1.00 12.47 227 VAL C O 1
ATOM 5545 N N . ASP C 1 228 ? 17.152 -12.738 42.634 1.00 11.17 228 ASP C N 1
ATOM 5546 C CA . ASP C 1 228 ? 15.719 -13.079 42.843 1.00 12.22 228 ASP C CA 1
ATOM 5547 C C . ASP C 1 228 ? 15.136 -13.811 41.629 1.00 12.74 228 ASP C C 1
ATOM 5548 O O . ASP C 1 228 ? 13.917 -14.047 41.635 1.00 13.67 228 ASP C O 1
ATOM 5553 N N . LYS C 1 229 ? 15.940 -14.158 40.638 1.00 12.75 229 LYS C N 1
ATOM 5554 C CA . LYS C 1 229 ? 15.489 -14.949 39.464 1.00 13.42 229 LYS C CA 1
ATOM 5555 C C . LYS C 1 229 ? 14.366 -14.206 38.743 1.00 13.26 229 LYS C C 1
ATOM 5556 O O . LYS C 1 229 ? 13.415 -14.850 38.268 1.00 15.43 229 LYS C O 1
ATOM 5562 N N . GLU C 1 230 ? 14.505 -12.897 38.574 1.00 11.19 230 GLU C N 1
ATOM 5563 C CA . GLU C 1 230 ? 13.528 -12.074 37.821 1.00 11.61 230 GLU C CA 1
ATOM 5564 C C . GLU C 1 230 ? 14.187 -11.479 36.585 1.00 10.74 230 GLU C C 1
ATOM 5565 O O . GLU C 1 230 ? 15.291 -10.897 36.720 1.00 10.92 230 GLU C O 1
ATOM 5571 N N . PHE C 1 231 ? 13.456 -11.472 35.476 1.00 10.33 231 PHE C N 1
ATOM 5572 C CA . PHE C 1 231 ? 13.765 -10.624 34.315 1.00 10.81 231 PHE C CA 1
ATOM 5573 C C . PHE C 1 231 ? 13.593 -9.162 34.714 1.00 9.77 231 PHE C C 1
ATOM 5574 O O . PHE C 1 231 ? 12.706 -8.808 35.500 1.00 11.36 231 PHE C O 1
ATOM 5582 N N . THR C 1 232 ? 14.388 -8.295 34.112 1.00 9.56 232 THR C N 1
ATOM 5583 C CA . THR C 1 232 ? 14.105 -6.855 34.022 1.00 9.67 232 THR C CA 1
ATOM 5584 C C . THR C 1 232 ? 12.965 -6.678 33.011 1.00 9.36 232 THR C C 1
ATOM 5585 O O . THR C 1 232 ? 12.836 -7.525 32.087 1.00 10.35 232 THR C O 1
ATOM 5589 N N . THR C 1 233 ? 12.144 -5.647 33.157 1.00 9.39 233 THR C N 1
ATOM 5590 C CA . THR C 1 233 ? 10.996 -5.451 32.243 1.00 9.84 233 THR C CA 1
ATOM 5591 C C . THR C 1 233 ? 11.154 -4.188 31.401 1.00 9.38 233 THR C C 1
ATOM 5592 O O . THR C 1 233 ? 11.890 -3.251 31.762 1.00 10.01 233 THR C O 1
ATOM 5596 N N . VAL C 1 234 ? 10.432 -4.133 30.292 1.00 9.82 234 VAL C N 1
ATOM 5597 C CA . VAL C 1 234 ? 10.455 -2.903 29.463 1.00 10.02 234 VAL C CA 1
ATOM 5598 C C . VAL C 1 234 ? 9.915 -1.730 30.286 1.00 9.52 234 VAL C C 1
ATOM 5599 O O . VAL C 1 234 ? 10.444 -0.638 30.150 1.00 10.54 234 VAL C O 1
ATOM 5603 N N . ASP C 1 235 ? 8.927 -1.926 31.155 1.00 9.55 235 ASP C N 1
ATOM 5604 C CA . ASP C 1 235 ? 8.412 -0.806 31.974 1.00 9.81 235 ASP C CA 1
ATOM 5605 C C . ASP C 1 235 ? 9.469 -0.363 33.003 1.00 9.39 235 ASP C C 1
ATOM 5606 O O . ASP C 1 235 ? 9.559 0.844 33.291 1.00 9.86 235 ASP C O 1
ATOM 5611 N N . ASP C 1 236 ? 10.278 -1.270 33.551 1.00 9.45 236 ASP C N 1
ATOM 5612 C CA . ASP C 1 236 ? 11.398 -0.859 34.434 1.00 9.88 236 ASP C CA 1
ATOM 5613 C C . ASP C 1 236 ? 12.248 0.166 33.687 1.00 9.47 236 ASP C C 1
ATOM 5614 O O . ASP C 1 236 ? 12.605 1.234 34.235 1.00 9.85 236 ASP C O 1
ATOM 5619 N N . ILE C 1 237 ? 12.634 -0.183 32.466 1.00 9.07 237 ILE C N 1
ATOM 5620 C CA . ILE C 1 237 ? 13.591 0.658 31.705 1.00 8.88 237 ILE C CA 1
ATOM 5621 C C . ILE C 1 237 ? 12.912 1.950 31.248 1.00 9.42 237 ILE C C 1
ATOM 5622 O O . ILE C 1 237 ? 13.539 3.005 31.293 1.00 9.45 237 ILE C O 1
ATOM 5627 N N . ALA C 1 238 ? 11.656 1.892 30.824 1.00 8.82 238 ALA C N 1
ATOM 5628 C CA . ALA C 1 238 ? 10.936 3.104 30.372 1.00 9.13 238 ALA C CA 1
ATOM 5629 C C . ALA C 1 238 ? 10.735 4.050 31.558 1.00 8.87 238 ALA C C 1
ATOM 5630 O O . ALA C 1 238 ? 10.863 5.268 31.395 1.00 9.74 238 ALA C O 1
ATOM 5632 N N . GLN C 1 239 ? 10.451 3.531 32.748 1.00 8.89 239 GLN C N 1
ATOM 5633 C CA . GLN C 1 239 ? 10.315 4.394 33.953 1.00 9.34 239 GLN C CA 1
ATOM 5634 C C . GLN C 1 239 ? 11.657 5.065 34.266 1.00 8.60 239 GLN C C 1
ATOM 5635 O O . GLN C 1 239 ? 11.702 6.276 34.486 1.00 9.54 239 GLN C O 1
ATOM 5641 N N . LEU C 1 240 ? 12.759 4.318 34.222 1.00 8.85 240 LEU C N 1
ATOM 5642 C CA . LEU C 1 240 ? 14.088 4.938 34.463 1.00 9.53 240 LEU C CA 1
ATOM 5643 C C . LEU C 1 240 ? 14.388 5.978 33.375 1.00 9.30 240 LEU C C 1
ATOM 5644 O O . LEU C 1 240 ? 14.892 7.079 33.681 1.00 8.66 240 LEU C O 1
ATOM 5649 N N . ALA C 1 241 ? 14.086 5.669 32.113 1.00 8.62 241 ALA C N 1
ATOM 5650 C CA . ALA C 1 241 ? 14.330 6.631 31.015 1.00 8.64 241 ALA C CA 1
ATOM 5651 C C . ALA C 1 241 ? 13.504 7.912 31.197 1.00 8.46 241 ALA C C 1
ATOM 5652 O O . ALA C 1 241 ? 13.988 8.986 30.816 1.00 9.15 241 ALA C O 1
ATOM 5654 N N . LEU C 1 242 ? 12.288 7.807 31.707 1.00 8.76 242 LEU C N 1
ATOM 5655 C CA . LEU C 1 242 ? 11.415 8.981 31.931 1.00 8.94 242 LEU C CA 1
ATOM 5656 C C . LEU C 1 242 ? 11.949 9.771 33.131 1.00 8.99 242 LEU C C 1
ATOM 5657 O O . LEU C 1 242 ? 12.048 11.001 33.065 1.00 9.05 242 LEU C O 1
ATOM 5662 N N . PHE C 1 243 ? 12.309 9.082 34.207 1.00 8.95 243 PHE C N 1
ATOM 5663 C CA . PHE C 1 243 ? 12.896 9.743 35.394 1.00 9.05 243 PHE C CA 1
ATOM 5664 C C . PHE C 1 243 ? 14.090 10.584 34.949 1.00 8.96 243 PHE C C 1
ATOM 5665 O O . PHE C 1 243 ? 14.223 11.769 35.326 1.00 9.26 243 PHE C O 1
ATOM 5673 N N . LEU C 1 244 ? 14.991 9.995 34.160 1.00 8.73 244 LEU C N 1
ATOM 5674 C CA . LEU C 1 244 ? 16.203 10.718 33.703 1.00 9.08 244 LEU C CA 1
ATOM 5675 C C . LEU C 1 244 ? 15.825 11.855 32.746 1.00 9.25 244 LEU C C 1
ATOM 5676 O O . LEU C 1 244 ? 16.294 12.991 32.928 1.00 9.49 244 LEU C O 1
ATOM 5681 N N . ALA C 1 245 ? 15.013 11.608 31.722 1.00 9.12 245 ALA C N 1
ATOM 5682 C CA . ALA C 1 245 ? 14.708 12.653 30.718 1.00 10.15 245 ALA C CA 1
ATOM 5683 C C . ALA C 1 245 ? 13.996 13.848 31.355 1.00 9.80 245 ALA C C 1
ATOM 5684 O O . ALA C 1 245 ? 14.237 14.982 30.893 1.00 11.31 245 ALA C O 1
ATOM 5686 N N . ALA C 1 246 ? 13.142 13.623 32.354 1.00 9.66 246 ALA C N 1
ATOM 5687 C CA . ALA C 1 246 ? 12.343 14.692 32.989 1.00 9.71 246 ALA C CA 1
ATOM 5688 C C . ALA C 1 246 ? 13.109 15.336 34.148 1.00 9.99 246 ALA C C 1
ATOM 5689 O O . ALA C 1 246 ? 12.579 16.252 34.757 1.00 10.98 246 ALA C O 1
ATOM 5691 N N . PHE C 1 247 ? 14.258 14.804 34.553 1.00 9.73 247 PHE C N 1
ATOM 5692 C CA . PHE C 1 247 ? 14.890 15.251 35.817 1.00 10.25 247 PHE C CA 1
ATOM 5693 C C . PHE C 1 247 ? 15.201 16.737 35.728 1.00 9.75 247 PHE C C 1
ATOM 5694 O O . PHE C 1 247 ? 15.623 17.223 34.677 1.00 10.29 247 PHE C O 1
ATOM 5702 N N . PRO C 1 248 ? 14.980 17.517 36.808 1.00 10.38 248 PRO C N 1
ATOM 5703 C CA . PRO C 1 248 ? 15.043 18.971 36.665 1.00 10.85 248 PRO C CA 1
ATOM 5704 C C . PRO C 1 248 ? 16.447 19.579 36.672 1.00 11.70 248 PRO C C 1
ATOM 5705 O O . PRO C 1 248 ? 16.572 20.768 36.398 1.00 13.71 248 PRO C O 1
ATOM 5709 N N . THR C 1 249 ? 17.469 18.816 37.047 1.00 10.43 249 THR C N 1
ATOM 5710 C CA . THR C 1 249 ? 18.874 19.278 37.117 1.00 10.09 249 THR C CA 1
ATOM 5711 C C . THR C 1 249 ? 19.774 18.309 36.360 1.00 10.09 249 THR C C 1
ATOM 5712 O O . THR C 1 249 ? 19.329 17.200 36.027 1.00 10.15 249 THR C O 1
ATOM 5716 N N . ASN C 1 250 ? 21.027 18.691 36.157 1.00 9.60 250 ASN C N 1
ATOM 5717 C CA . ASN C 1 250 ? 22.025 17.852 35.449 1.00 9.78 250 ASN C CA 1
ATOM 5718 C C . ASN C 1 250 ? 22.796 16.948 36.416 1.00 9.25 250 ASN C C 1
ATOM 5719 O O . ASN C 1 250 ? 23.872 16.432 36.039 1.00 9.55 250 ASN C O 1
ATOM 5724 N N . VAL C 1 251 ? 22.228 16.649 37.583 1.00 9.15 251 VAL C N 1
ATOM 5725 C CA . VAL C 1 251 ? 22.978 15.946 38.660 1.00 9.37 251 VAL C CA 1
ATOM 5726 C C . VAL C 1 251 ? 23.471 14.566 38.197 1.00 10.07 251 VAL C C 1
ATOM 5727 O O . VAL C 1 251 ? 24.533 14.131 38.695 1.00 9.39 251 VAL C O 1
ATOM 5731 N N . PHE C 1 252 ? 22.766 13.883 37.292 1.00 8.17 252 PHE C N 1
ATOM 5732 C CA . PHE C 1 252 ? 23.130 12.495 36.892 1.00 8.76 252 PHE C CA 1
ATOM 5733 C C . PHE C 1 252 ? 24.003 12.467 35.635 1.00 8.93 252 PHE C C 1
ATOM 5734 O O . PHE C 1 252 ? 24.272 11.381 35.093 1.00 8.97 252 PHE C O 1
ATOM 5742 N N . THR C 1 253 ? 24.498 13.613 35.186 1.00 8.72 253 THR C N 1
ATOM 5743 C CA . THR C 1 253 ? 25.312 13.639 33.953 1.00 8.59 253 THR C CA 1
ATOM 5744 C C . THR C 1 253 ? 26.530 12.718 34.092 1.00 8.69 253 THR C C 1
ATOM 5745 O O . THR C 1 253 ? 27.212 12.733 35.121 1.00 9.25 253 THR C O 1
ATOM 5749 N N . GLY C 1 254 ? 26.799 11.959 33.038 1.00 8.67 254 GLY C N 1
ATOM 5750 C CA . GLY C 1 254 ? 27.954 11.048 32.985 1.00 9.30 254 GLY C CA 1
ATOM 5751 C C . GLY C 1 254 ? 27.682 9.701 33.620 1.00 9.12 254 GLY C C 1
ATOM 5752 O O . GLY C 1 254 ? 28.573 8.836 33.537 1.00 11.59 254 GLY C O 1
ATOM 5753 N N . GLN C 1 255 ? 26.567 9.516 34.318 1.00 8.39 255 GLN C N 1
ATOM 5754 C CA . GLN C 1 255 ? 26.354 8.288 35.110 1.00 8.49 255 GLN C CA 1
ATOM 5755 C C . GLN C 1 255 ? 25.789 7.127 34.306 1.00 9.18 255 GLN C C 1
ATOM 5756 O O . GLN C 1 255 ? 24.970 7.333 33.380 1.00 9.51 255 GLN C O 1
ATOM 5762 N N . SER C 1 256 ? 26.154 5.921 34.717 1.00 8.56 256 SER C N 1
ATOM 5763 C CA . SER C 1 256 ? 25.428 4.684 34.343 1.00 9.87 256 SER C CA 1
ATOM 5764 C C . SER C 1 256 ? 24.621 4.211 35.546 1.00 9.37 256 SER C C 1
ATOM 5765 O O . SER C 1 256 ? 25.041 4.423 36.708 1.00 10.75 256 SER C O 1
ATOM 5768 N N . ILE C 1 257 ? 23.455 3.650 35.275 1.00 9.42 257 ILE C N 1
ATOM 5769 C CA . ILE C 1 257 ? 22.550 3.080 36.295 1.00 8.81 257 ILE C CA 1
ATOM 5770 C C . ILE C 1 257 ? 22.166 1.681 35.837 1.00 9.38 257 ILE C C 1
ATOM 5771 O O . ILE C 1 257 ? 21.662 1.502 34.701 1.00 9.34 257 ILE C O 1
ATOM 5776 N N . VAL C 1 258 ? 22.466 0.706 36.671 1.00 8.81 258 VAL C N 1
ATOM 5777 C CA . VAL C 1 258 ? 22.258 -0.726 36.341 1.00 8.80 258 VAL C CA 1
ATOM 5778 C C . VAL C 1 258 ? 20.895 -1.139 36.888 1.00 9.48 258 VAL C C 1
ATOM 5779 O O . VAL C 1 258 ? 20.562 -0.872 38.073 1.00 10.32 258 VAL C O 1
ATOM 5783 N N . ALA C 1 259 ? 20.102 -1.776 36.033 1.00 9.43 259 ALA C N 1
ATOM 5784 C CA . ALA C 1 259 ? 18.705 -2.170 36.318 1.00 9.67 259 ALA C CA 1
ATOM 5785 C C . ALA C 1 259 ? 18.558 -3.661 36.028 1.00 10.17 259 ALA C C 1
ATOM 5786 O O . ALA C 1 259 ? 18.135 -4.016 34.927 1.00 10.25 259 ALA C O 1
ATOM 5788 N N . SER C 1 260 ? 18.999 -4.508 36.952 1.00 9.82 260 SER C N 1
ATOM 5789 C CA . SER C 1 260 ? 19.320 -5.919 36.614 1.00 9.86 260 SER C CA 1
ATOM 5790 C C . SER C 1 260 ? 18.909 -6.923 37.693 1.00 9.77 260 SER C C 1
ATOM 5791 O O . SER C 1 260 ? 19.370 -8.067 37.619 1.00 12.04 260 SER C O 1
ATOM 5794 N N . HIS C 1 261 ? 18.147 -6.537 38.710 1.00 9.57 261 HIS C N 1
ATOM 5795 C CA . HIS C 1 261 ? 17.769 -7.478 39.802 1.00 9.22 261 HIS C CA 1
ATOM 5796 C C . HIS C 1 261 ? 19.040 -8.060 40.430 1.00 9.06 261 HIS C C 1
ATOM 5797 O O . HIS C 1 261 ? 19.043 -9.252 40.816 1.00 9.69 261 HIS C O 1
ATOM 5804 N N . GLY C 1 262 ? 20.067 -7.232 40.596 1.00 9.43 262 GLY C N 1
ATOM 5805 C CA . GLY C 1 262 ? 21.256 -7.559 41.401 1.00 9.81 262 GLY C CA 1
ATOM 5806 C C . GLY C 1 262 ? 22.342 -8.294 40.645 1.00 10.25 262 GLY C C 1
ATOM 5807 O O . GLY C 1 262 ? 23.343 -8.692 41.270 1.00 11.60 262 GLY C O 1
ATOM 5808 N N . TRP C 1 263 ? 22.236 -8.374 39.320 1.00 10.21 263 TRP C N 1
ATOM 5809 C CA . TRP C 1 263 ? 23.291 -8.904 38.422 1.00 10.24 263 TRP C CA 1
ATOM 5810 C C . TRP C 1 263 ? 24.250 -7.772 38.057 1.00 11.00 263 TRP C C 1
ATOM 5811 O O . TRP C 1 263 ? 23.865 -6.858 37.338 1.00 10.73 263 TRP C O 1
ATOM 5822 N N . PHE C 1 264 ? 25.401 -7.768 38.724 1.00 9.69 264 PHE C N 1
ATOM 5823 C CA . PHE C 1 264 ? 26.425 -6.698 38.737 1.00 9.94 264 PHE C CA 1
ATOM 5824 C C . PHE C 1 264 ? 25.914 -5.527 39.563 1.00 9.75 264 PHE C C 1
ATOM 5825 O O . PHE C 1 264 ? 25.043 -4.746 39.137 1.00 11.57 264 PHE C O 1
ATOM 5833 N N . MET C 1 265 ? 26.459 -5.403 40.764 1.00 9.84 265 MET C N 1
ATOM 5834 C CA . MET C 1 265 ? 26.077 -4.344 41.723 1.00 9.61 265 MET C CA 1
ATOM 5835 C C . MET C 1 265 ? 27.063 -3.193 41.602 1.00 10.60 265 MET C C 1
ATOM 5836 O O . MET C 1 265 ? 28.215 -3.318 42.052 1.00 11.79 265 MET C O 1
ATOM 5841 N N . ASN C 1 266 ? 26.648 -2.125 40.930 1.00 10.24 266 ASN C N 1
ATOM 5842 C CA . ASN C 1 266 ? 27.514 -0.987 40.531 1.00 12.42 266 ASN C CA 1
ATOM 5843 C C . ASN C 1 266 ? 27.680 -0.014 41.697 1.00 13.56 266 ASN C C 1
ATOM 5844 O O . ASN C 1 266 ? 28.699 0.696 41.679 1.00 15.98 266 ASN C O 1
ATOM 5850 N N . ALA D 1 2 ? 3.086 1.497 27.257 1.00 16.80 2 ALA D N 1
ATOM 5851 C CA . ALA D 1 2 ? 3.452 2.808 27.817 1.00 13.92 2 ALA D CA 1
ATOM 5852 C C . ALA D 1 2 ? 3.328 2.715 29.335 1.00 15.25 2 ALA D C 1
ATOM 5853 O O . ALA D 1 2 ? 2.445 1.996 29.827 1.00 18.62 2 ALA D O 1
ATOM 5855 N N . THR D 1 3 ? 4.111 3.505 30.047 1.00 11.72 3 THR D N 1
ATOM 5856 C CA . THR D 1 3 ? 4.069 3.506 31.525 1.00 10.47 3 THR D CA 1
ATOM 5857 C C . THR D 1 3 ? 4.258 4.937 32.004 1.00 10.67 3 THR D C 1
ATOM 5858 O O . THR D 1 3 ? 4.149 5.869 31.198 1.00 11.95 3 THR D O 1
ATOM 5862 N N . GLN D 1 4 ? 4.467 5.090 33.306 1.00 10.46 4 GLN D N 1
ATOM 5863 C CA . GLN D 1 4 ? 4.558 6.401 33.994 1.00 10.71 4 GLN D CA 1
ATOM 5864 C C . GLN D 1 4 ? 5.296 6.157 35.313 1.00 9.96 4 GLN D C 1
ATOM 5865 O O . GLN D 1 4 ? 5.487 4.977 35.696 1.00 10.57 4 GLN D O 1
ATOM 5871 N N . LEU D 1 5 ? 5.743 7.223 35.960 1.00 10.20 5 LEU D N 1
ATOM 5872 C CA . LEU D 1 5 ? 6.465 7.083 37.245 1.00 10.61 5 LEU D CA 1
ATOM 5873 C C . LEU D 1 5 ? 5.489 6.807 38.379 1.00 12.30 5 LEU D C 1
ATOM 5874 O O . LEU D 1 5 ? 4.397 7.407 38.413 1.00 13.22 5 LEU D O 1
ATOM 5879 N N . GLN D 1 6 ? 5.956 6.044 39.356 1.00 11.38 6 GLN D N 1
ATOM 5880 C CA . GLN D 1 6 ? 5.209 5.774 40.609 1.00 13.49 6 GLN D CA 1
ATOM 5881 C C . GLN D 1 6 ? 5.839 6.568 41.748 1.00 12.22 6 GLN D C 1
ATOM 5882 O O . GLN D 1 6 ? 7.060 6.608 41.854 1.00 12.11 6 GLN D O 1
ATOM 5888 N N . GLN D 1 7 ? 5.022 7.251 42.540 1.00 12.36 7 GLN D N 1
ATOM 5889 C CA . GLN D 1 7 ? 5.574 7.992 43.703 1.00 12.45 7 GLN D CA 1
ATOM 5890 C C . GLN D 1 7 ? 4.575 8.029 44.852 1.00 13.32 7 GLN D C 1
ATOM 5891 O O . GLN D 1 7 ? 4.825 8.761 45.804 1.00 15.34 7 GLN D O 1
ATOM 5897 N N . ASP D 1 8 ? 3.589 7.150 44.883 1.00 13.41 8 ASP D N 1
ATOM 5898 C CA . ASP D 1 8 ? 2.623 7.121 46.004 1.00 13.32 8 ASP D CA 1
ATOM 5899 C C . ASP D 1 8 ? 3.199 6.225 47.097 1.00 14.15 8 ASP D C 1
ATOM 5900 O O . ASP D 1 8 ? 3.329 5.017 46.866 1.00 17.16 8 ASP D O 1
ATOM 5905 N N . LEU D 1 9 ? 3.375 6.769 48.294 1.00 12.64 9 LEU D N 1
ATOM 5906 C CA . LEU D 1 9 ? 3.786 5.976 49.481 1.00 13.13 9 LEU D CA 1
ATOM 5907 C C . LEU D 1 9 ? 2.649 5.920 50.504 1.00 13.67 9 LEU D C 1
ATOM 5908 O O . LEU D 1 9 ? 2.911 5.550 51.663 1.00 13.93 9 LEU D O 1
ATOM 5913 N N . THR D 1 10 ? 1.416 6.218 50.091 1.00 14.25 10 THR D N 1
ATOM 5914 C CA . THR D 1 10 ? 0.260 6.098 51.014 1.00 16.28 10 THR D CA 1
ATOM 5915 C C . THR D 1 10 ? 0.197 4.698 51.624 1.00 14.71 10 THR D C 1
ATOM 5916 O O . THR D 1 10 ? 0.409 3.709 50.919 1.00 16.84 10 THR D O 1
ATOM 5920 N N . GLY D 1 11 ? 0.045 4.650 52.955 1.00 16.19 11 GLY D N 1
ATOM 5921 C CA . GLY D 1 11 ? -0.032 3.382 53.704 1.00 18.16 11 GLY D CA 1
ATOM 5922 C C . GLY D 1 11 ? 1.332 2.804 54.074 1.00 20.04 11 GLY D C 1
ATOM 5923 O O . GLY D 1 11 ? 1.366 1.734 54.697 1.00 24.26 11 GLY D O 1
ATOM 5924 N N . LYS D 1 12 ? 2.424 3.409 53.607 1.00 15.38 12 LYS D N 1
ATOM 5925 C CA . LYS D 1 12 ? 3.791 2.935 53.944 1.00 14.87 12 LYS D CA 1
ATOM 5926 C C . LYS D 1 12 ? 4.322 3.692 55.157 1.00 12.10 12 LYS D C 1
ATOM 5927 O O . LYS D 1 12 ? 3.897 4.821 55.424 1.00 12.85 12 LYS D O 1
ATOM 5933 N N . VAL D 1 13 ? 5.237 3.042 55.863 1.00 11.78 13 VAL D N 1
ATOM 5934 C CA . VAL D 1 13 ? 5.879 3.610 57.070 1.00 11.70 13 VAL D CA 1
ATOM 5935 C C . VAL D 1 13 ? 7.379 3.656 56.802 1.00 10.73 13 VAL D C 1
ATOM 5936 O O . VAL D 1 13 ? 7.975 2.592 56.497 1.00 11.41 13 VAL D O 1
ATOM 5940 N N . ALA D 1 14 ? 7.968 4.830 56.952 1.00 10.77 14 ALA D N 1
ATOM 5941 C CA . ALA D 1 14 ? 9.413 5.026 56.725 1.00 10.37 14 ALA D CA 1
ATOM 5942 C C . ALA D 1 14 ? 10.081 5.451 58.026 1.00 11.01 14 ALA D C 1
ATOM 5943 O O . ALA D 1 14 ? 9.489 6.230 58.776 1.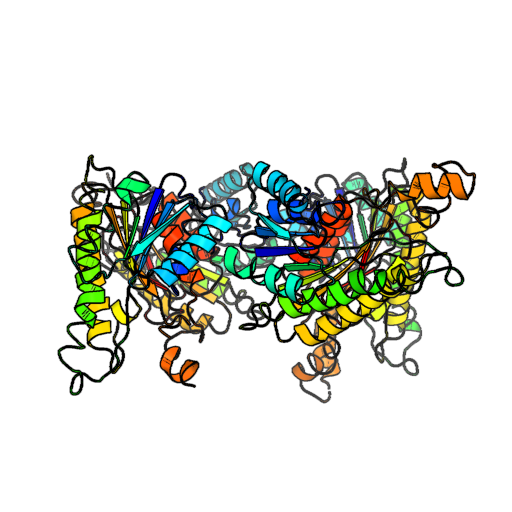00 12.13 14 ALA D O 1
ATOM 5945 N N . LEU D 1 15 ? 11.306 4.995 58.241 1.00 10.72 15 LEU D N 1
ATOM 5946 C CA . LEU D 1 15 ? 12.197 5.514 59.303 1.00 10.78 15 LEU D CA 1
ATOM 5947 C C . LEU D 1 15 ? 13.395 6.171 58.625 1.00 8.93 15 LEU D C 1
ATOM 5948 O O . LEU D 1 15 ? 14.054 5.496 57.807 1.00 9.99 15 LEU D O 1
ATOM 5953 N N . VAL D 1 16 ? 13.649 7.439 58.918 1.00 9.31 16 VAL D N 1
ATOM 5954 C CA . VAL D 1 16 ? 14.818 8.168 58.347 1.00 9.79 16 VAL D CA 1
ATOM 5955 C C . VAL D 1 16 ? 15.702 8.594 59.518 1.00 9.59 16 VAL D C 1
ATOM 5956 O O . VAL D 1 16 ? 15.240 9.326 60.388 1.00 10.45 16 VAL D O 1
ATOM 5960 N N . THR D 1 17 ? 16.932 8.095 59.574 1.00 9.08 17 THR D N 1
ATOM 5961 C CA . THR D 1 17 ? 17.892 8.532 60.610 1.00 9.70 17 THR D CA 1
ATOM 5962 C C . THR D 1 17 ? 18.612 9.798 60.152 1.00 9.70 17 THR D C 1
ATOM 5963 O O . THR D 1 17 ? 18.780 10.021 58.945 1.00 10.23 17 THR D O 1
ATOM 5967 N N . GLY D 1 18 ? 18.901 10.669 61.108 1.00 9.98 18 GLY D N 1
ATOM 5968 C CA . GLY D 1 18 ? 19.468 11.994 60.811 1.00 10.75 18 GLY D CA 1
ATOM 5969 C C . GLY D 1 18 ? 18.449 12.911 60.163 1.00 11.18 18 GLY D C 1
ATOM 5970 O O . GLY D 1 18 ? 18.838 13.820 59.411 1.00 12.11 18 GLY D O 1
ATOM 5971 N N . ALA D 1 19 ? 17.160 12.700 60.435 1.00 11.62 19 ALA D N 1
ATOM 5972 C CA . ALA D 1 19 ? 16.082 13.398 59.697 1.00 11.47 19 ALA D CA 1
ATOM 5973 C C . ALA D 1 19 ? 15.775 14.788 60.279 1.00 11.32 19 ALA D C 1
ATOM 5974 O O . ALA D 1 19 ? 14.839 15.442 59.789 1.00 13.06 19 ALA D O 1
ATOM 5976 N N . ALA D 1 20 ? 16.511 15.256 61.289 1.00 11.11 20 ALA D N 1
ATOM 5977 C CA . ALA D 1 20 ? 16.265 16.600 61.859 1.00 12.89 20 ALA D CA 1
ATOM 5978 C C . ALA D 1 20 ? 16.889 17.706 61.003 1.00 14.19 20 ALA D C 1
ATOM 5979 O O . ALA D 1 20 ? 16.648 18.891 61.299 1.00 16.03 20 ALA D O 1
ATOM 5981 N N . SER D 1 21 ? 17.715 17.375 60.018 1.00 12.31 21 SER D N 1
ATOM 5982 C CA . SER D 1 21 ? 18.566 18.357 59.306 1.00 13.25 21 SER D CA 1
ATOM 5983 C C . SER D 1 21 ? 18.765 17.897 57.864 1.00 12.52 21 SER D C 1
ATOM 5984 O O . SER D 1 21 ? 18.788 16.687 57.624 1.00 12.02 21 SER D O 1
ATOM 5987 N N . GLY D 1 22 ? 19.137 18.814 56.993 1.00 12.40 22 GLY D N 1
ATOM 5988 C CA . GLY D 1 22 ? 19.853 18.504 55.751 1.00 11.84 22 GLY D CA 1
ATOM 5989 C C . GLY D 1 22 ? 19.147 17.468 54.890 1.00 11.25 22 GLY D C 1
ATOM 5990 O O . GLY D 1 22 ? 17.924 17.567 54.613 1.00 12.04 22 GLY D O 1
ATOM 5991 N N . ILE D 1 23 ? 19.927 16.567 54.322 1.00 10.84 23 ILE D N 1
ATOM 5992 C CA . ILE D 1 23 ? 19.425 15.576 53.333 1.00 10.80 23 ILE D CA 1
ATOM 5993 C C . ILE D 1 23 ? 18.296 14.769 53.976 1.00 10.81 23 ILE D C 1
ATOM 5994 O O . ILE D 1 23 ? 17.236 14.558 53.338 1.00 11.31 23 ILE D O 1
ATOM 5999 N N . GLY D 1 24 ? 18.529 14.268 55.180 1.00 10.68 24 GLY D N 1
ATOM 6000 C CA . GLY D 1 24 ? 17.539 13.416 55.859 1.00 10.60 24 GLY D CA 1
ATOM 6001 C C . GLY D 1 24 ? 16.204 14.126 56.031 1.00 9.90 24 GLY D C 1
ATOM 6002 O O . GLY D 1 24 ? 15.149 13.497 55.857 1.00 10.69 24 GLY D O 1
ATOM 6003 N N . ARG D 1 25 ? 16.230 15.380 56.447 1.00 10.30 25 ARG D N 1
ATOM 6004 C CA . ARG D 1 25 ? 14.998 16.167 56.637 1.00 11.06 25 ARG D CA 1
ATOM 6005 C C . ARG D 1 25 ? 14.244 16.281 55.313 1.00 11.49 25 ARG D C 1
ATOM 6006 O O . ARG D 1 25 ? 13.015 16.087 55.305 1.00 11.15 25 ARG D O 1
ATOM 6014 N N . ASP D 1 26 ? 14.928 16.550 54.203 1.00 10.26 26 ASP D N 1
ATOM 6015 C CA . ASP D 1 26 ? 14.207 16.680 52.913 1.00 10.89 26 ASP D CA 1
ATOM 6016 C C . ASP D 1 26 ? 13.627 15.314 52.534 1.00 10.06 26 ASP D C 1
ATOM 6017 O O . ASP D 1 26 ? 12.498 15.252 52.026 1.00 10.58 26 ASP D O 1
ATOM 6022 N N . ILE D 1 27 ? 14.385 14.234 52.693 1.00 9.69 27 ILE D N 1
ATOM 6023 C CA . ILE D 1 27 ? 13.846 12.889 52.377 1.00 9.17 27 ILE D CA 1
ATOM 6024 C C . ILE D 1 27 ? 12.577 12.677 53.207 1.00 9.45 27 ILE D C 1
ATOM 6025 O O . ILE D 1 27 ? 11.558 12.215 52.657 1.00 10.16 27 ILE D O 1
ATOM 6030 N N . ALA D 1 28 ? 12.630 12.933 54.507 1.00 10.14 28 ALA D N 1
ATOM 6031 C CA . ALA D 1 28 ? 11.473 12.662 55.385 1.00 10.43 28 ALA D CA 1
ATOM 6032 C C . ALA D 1 28 ? 10.270 13.505 54.950 1.00 10.16 28 ALA D C 1
ATOM 6033 O O . ALA D 1 28 ? 9.140 12.956 54.882 1.00 11.08 28 ALA D O 1
ATOM 6035 N N . GLU D 1 29 ? 10.457 14.790 54.715 1.00 10.85 29 GLU D N 1
ATOM 6036 C CA A GLU D 1 29 ? 9.345 15.697 54.323 0.50 11.02 29 GLU D CA 1
ATOM 6037 C CA B GLU D 1 29 ? 9.322 15.663 54.334 0.50 11.29 29 GLU D CA 1
ATOM 6038 C C . GLU D 1 29 ? 8.779 15.257 52.965 1.00 12.28 29 GLU D C 1
ATOM 6039 O O . GLU D 1 29 ? 7.544 15.309 52.782 1.00 11.96 29 GLU D O 1
ATOM 6050 N N . THR D 1 30 ? 9.646 14.813 52.058 1.00 10.65 30 THR D N 1
ATOM 6051 C CA . THR D 1 30 ? 9.246 14.345 50.714 1.00 10.59 30 THR D CA 1
ATOM 6052 C C . THR D 1 30 ? 8.437 13.061 50.860 1.00 10.24 30 THR D C 1
ATOM 6053 O O . THR D 1 30 ? 7.373 12.910 50.202 1.00 10.54 30 THR D O 1
ATOM 6057 N N . TYR D 1 31 ? 8.911 12.119 51.663 1.00 10.23 31 TYR D N 1
ATOM 6058 C CA . TYR D 1 31 ? 8.171 10.863 51.891 1.00 9.70 31 TYR D CA 1
ATOM 6059 C C . TYR D 1 31 ? 6.798 11.189 52.498 1.00 10.59 31 TYR D C 1
ATOM 6060 O O . TYR D 1 31 ? 5.798 10.543 52.119 1.00 10.52 31 TYR D O 1
ATOM 6069 N N . ALA D 1 32 ? 6.733 12.114 53.451 1.00 10.23 32 ALA D N 1
ATOM 6070 C CA . ALA D 1 32 ? 5.452 12.452 54.116 1.00 10.58 32 ALA D CA 1
ATOM 6071 C C . ALA D 1 32 ? 4.504 13.125 53.117 1.00 11.61 32 ALA D C 1
ATOM 6072 O O . ALA D 1 32 ? 3.314 12.781 53.115 1.00 11.90 32 ALA D O 1
ATOM 6074 N N . LYS D 1 33 ? 5.024 13.943 52.211 1.00 11.43 33 LYS D N 1
ATOM 6075 C CA . LYS D 1 33 ? 4.184 14.562 51.155 1.00 11.51 33 LYS D CA 1
ATOM 6076 C C . LYS D 1 33 ? 3.613 13.464 50.254 1.00 12.47 33 LYS D C 1
ATOM 6077 O O . LYS D 1 33 ? 2.476 13.616 49.750 1.00 13.01 33 LYS D O 1
ATOM 6083 N N . ALA D 1 34 ? 4.377 12.399 50.022 1.00 11.46 34 ALA D N 1
ATOM 6084 C CA . ALA D 1 34 ? 3.990 11.258 49.168 1.00 12.22 34 ALA D CA 1
ATOM 6085 C C . ALA D 1 34 ? 3.053 10.294 49.904 1.00 11.28 34 ALA D C 1
ATOM 6086 O O . ALA D 1 34 ? 2.622 9.308 49.280 1.00 12.90 34 ALA D O 1
ATOM 6088 N N . GLY D 1 35 ? 2.734 10.566 51.164 1.00 11.69 35 GLY D N 1
ATOM 6089 C CA . GLY D 1 35 ? 1.720 9.802 51.893 1.00 12.61 35 GLY D CA 1
ATOM 6090 C C . GLY D 1 35 ? 2.287 8.879 52.949 1.00 12.59 35 GLY D C 1
ATOM 6091 O O . GLY D 1 35 ? 1.465 8.243 53.627 1.00 14.40 35 GLY D O 1
ATOM 6092 N N . ALA D 1 36 ? 3.613 8.738 53.089 1.00 11.45 36 ALA D N 1
ATOM 6093 C CA . ALA D 1 36 ? 4.168 7.815 54.105 1.00 11.60 36 ALA D CA 1
ATOM 6094 C C . ALA D 1 36 ? 4.003 8.415 55.508 1.00 10.97 36 ALA D C 1
ATOM 6095 O O . ALA D 1 36 ? 4.120 9.644 55.651 1.00 11.89 36 ALA D O 1
ATOM 6097 N N . ALA D 1 37 ? 3.836 7.567 56.515 1.00 11.17 37 ALA D N 1
ATOM 6098 C CA . ALA D 1 37 ? 4.048 7.955 57.920 1.00 11.11 37 ALA D CA 1
ATOM 6099 C C . ALA D 1 37 ? 5.544 7.842 58.203 1.00 10.63 37 ALA D C 1
ATOM 6100 O O . ALA D 1 37 ? 6.119 6.806 57.829 1.00 13.21 37 ALA D O 1
ATOM 6102 N N . VAL D 1 38 ? 6.163 8.884 58.740 1.00 10.72 38 VAL D N 1
ATOM 6103 C CA . VAL D 1 38 ? 7.643 8.947 58.813 1.00 11.07 38 VAL D CA 1
ATOM 6104 C C . VAL D 1 38 ? 8.094 9.074 60.267 1.00 10.75 38 VAL D C 1
ATOM 6105 O O . VAL D 1 38 ? 7.723 10.040 60.962 1.00 12.43 38 VAL D O 1
ATOM 6109 N N . GLY D 1 39 ? 8.982 8.174 60.669 1.00 10.38 39 GLY D N 1
ATOM 6110 C CA . GLY D 1 39 ? 9.792 8.305 61.888 1.00 10.34 39 GLY D CA 1
ATOM 6111 C C . GLY D 1 39 ? 10.989 9.206 61.669 1.00 10.46 39 GLY D C 1
ATOM 6112 O O . GLY D 1 39 ? 11.835 8.922 60.793 1.00 10.84 39 GLY D O 1
ATOM 6113 N N . ILE D 1 40 ? 11.025 10.326 62.379 1.00 10.83 40 ILE D N 1
ATOM 6114 C CA . ILE D 1 40 ? 12.113 11.330 62.335 1.00 10.86 40 ILE D CA 1
ATOM 6115 C C . ILE D 1 40 ? 13.083 10.959 63.446 1.00 10.47 40 ILE D C 1
ATOM 6116 O O . ILE D 1 40 ? 12.857 11.339 64.612 1.00 11.39 40 ILE D O 1
ATOM 6121 N N . ALA D 1 41 ? 14.075 10.133 63.130 1.00 10.74 41 ALA D N 1
ATOM 6122 C CA . ALA D 1 41 ? 15.010 9.580 64.124 1.00 11.03 41 ALA D CA 1
ATOM 6123 C C . ALA D 1 41 ? 16.260 10.447 64.125 1.00 11.45 41 ALA D C 1
ATOM 6124 O O . ALA D 1 41 ? 16.888 10.611 63.071 1.00 12.48 41 ALA D O 1
ATOM 6126 N N . ASP D 1 42 ? 16.635 10.979 65.285 1.00 11.84 42 ASP D N 1
ATOM 6127 C CA . ASP D 1 42 ? 17.807 11.874 65.374 1.00 12.19 42 ASP D CA 1
ATOM 6128 C C . ASP D 1 42 ? 18.292 11.872 66.817 1.00 13.76 42 ASP D C 1
ATOM 6129 O O . ASP D 1 42 ? 17.496 11.587 67.723 1.00 12.92 42 ASP D O 1
ATOM 6134 N N . ILE D 1 43 ? 19.566 12.187 66.998 1.00 14.91 43 ILE D N 1
ATOM 6135 C CA . ILE D 1 43 ? 20.142 12.343 68.357 1.00 18.08 43 ILE D CA 1
ATOM 6136 C C . ILE D 1 43 ? 19.642 13.676 68.921 1.00 20.19 43 ILE D C 1
ATOM 6137 O O . ILE D 1 43 ? 19.591 13.805 70.156 1.00 26.20 43 ILE D O 1
ATOM 6142 N N . ASN D 1 44 ? 19.242 14.618 68.062 1.00 17.91 44 ASN D N 1
ATOM 6143 C CA . ASN D 1 44 ? 18.721 15.959 68.439 1.00 19.45 44 ASN D CA 1
ATOM 6144 C C . ASN D 1 44 ? 17.184 15.878 68.436 1.00 21.42 44 ASN D C 1
ATOM 6145 O O . ASN D 1 44 ? 16.592 16.064 67.363 1.00 18.81 44 ASN D O 1
ATOM 6150 N N . LEU D 1 45 ? 16.577 15.449 69.548 1.00 20.89 45 LEU D N 1
ATOM 6151 C CA . LEU D 1 45 ? 15.111 15.224 69.651 1.00 22.31 45 LEU D CA 1
ATOM 6152 C C . LEU D 1 45 ? 14.338 16.524 69.391 1.00 22.47 45 LEU D C 1
ATOM 6153 O O . LEU D 1 45 ? 13.280 16.456 68.747 1.00 20.88 45 LEU D O 1
ATOM 6158 N N . GLU D 1 46 ? 14.789 17.657 69.924 1.00 22.41 46 GLU D N 1
ATOM 6159 C CA . GLU D 1 46 ? 14.084 18.952 69.734 1.00 24.80 46 GLU D CA 1
ATOM 6160 C C . GLU D 1 46 ? 13.999 19.260 68.237 1.00 23.15 46 GLU D C 1
ATOM 6161 O O . GLU D 1 46 ? 12.934 19.715 67.783 1.00 20.92 46 GLU D O 1
ATOM 6164 N N . ALA D 1 47 ? 15.118 19.144 67.520 1.00 21.28 47 ALA D N 1
ATOM 6165 C CA . ALA D 1 47 ? 15.161 19.420 66.071 1.00 20.35 47 ALA D CA 1
ATOM 6166 C C . ALA D 1 47 ? 14.281 18.377 65.362 1.00 16.05 47 ALA D C 1
ATOM 6167 O O . ALA D 1 47 ? 13.585 18.752 64.413 1.00 16.31 47 ALA D O 1
ATOM 6169 N N . ALA D 1 48 ? 14.282 17.127 65.826 1.00 15.28 48 ALA D N 1
ATOM 6170 C CA . ALA D 1 48 ? 13.399 16.077 65.254 1.00 14.48 48 ALA D CA 1
ATOM 6171 C C . ALA D 1 48 ? 11.946 16.536 65.397 1.00 15.29 48 ALA D C 1
ATOM 6172 O O . ALA D 1 48 ? 11.171 16.415 64.431 1.00 13.65 48 ALA D O 1
ATOM 6174 N N . GLN D 1 49 ? 11.556 17.047 66.568 1.00 15.68 49 GLN D N 1
ATOM 6175 C CA . GLN D 1 49 ? 10.141 17.441 66.786 1.00 17.05 49 GLN D CA 1
ATOM 6176 C C . GLN D 1 49 ? 9.798 18.674 65.943 1.00 16.87 49 GLN D C 1
ATOM 6177 O O . GLN D 1 49 ? 8.665 18.737 65.450 1.00 16.76 49 GLN D O 1
ATOM 6183 N N . LYS D 1 50 ? 10.744 19.567 65.669 1.00 16.29 50 LYS D N 1
ATOM 6184 C CA . LYS D 1 50 ? 10.488 20.699 64.742 1.00 18.35 50 LYS D CA 1
ATOM 6185 C C . LYS D 1 50 ? 10.172 20.148 63.345 1.00 19.30 50 LYS D C 1
ATOM 6186 O O . LYS D 1 50 ? 9.268 20.681 62.686 1.00 18.93 50 LYS D O 1
ATOM 6189 N N . THR D 1 51 ? 10.884 19.125 62.878 1.00 16.75 51 THR D N 1
ATOM 6190 C CA . THR D 1 51 ? 10.612 18.486 61.562 1.00 15.79 51 THR D CA 1
ATOM 6191 C C . THR D 1 51 ? 9.205 17.867 61.589 1.00 14.11 51 THR D C 1
ATOM 6192 O O . THR D 1 51 ? 8.436 18.051 60.623 1.00 13.84 51 THR D O 1
ATOM 6196 N N . VAL D 1 52 ? 8.866 17.140 62.651 1.00 12.26 52 VAL D N 1
ATOM 6197 C CA . VAL D 1 52 ? 7.508 16.551 62.824 1.00 12.60 52 VAL D CA 1
ATOM 6198 C C . VAL D 1 52 ? 6.452 17.660 62.771 1.00 12.67 52 VAL D C 1
ATOM 6199 O O . VAL D 1 52 ? 5.429 17.493 62.085 1.00 13.37 52 VAL D O 1
ATOM 6203 N N . ASP D 1 53 ? 6.685 18.773 63.459 1.00 14.18 53 ASP D N 1
ATOM 6204 C CA . ASP D 1 53 ? 5.690 19.879 63.495 1.00 15.29 53 ASP D CA 1
ATOM 6205 C C . ASP D 1 53 ? 5.421 20.375 62.075 1.00 16.19 53 ASP D C 1
ATOM 6206 O O . ASP D 1 53 ? 4.238 20.642 61.759 1.00 16.11 53 ASP D O 1
ATOM 6211 N N . ALA D 1 54 ? 6.460 20.527 61.258 1.00 14.00 54 ALA D N 1
ATOM 6212 C CA . ALA D 1 54 ? 6.343 20.974 59.855 1.00 14.87 54 ALA D CA 1
ATOM 6213 C C . ALA D 1 54 ? 5.504 19.963 59.075 1.00 14.25 54 ALA D C 1
ATOM 6214 O O . ALA D 1 54 ? 4.578 20.355 58.339 1.00 15.31 54 ALA D O 1
ATOM 6216 N N . ILE D 1 55 ? 5.879 18.683 59.137 1.00 12.30 55 ILE D N 1
ATOM 6217 C CA . ILE D 1 55 ? 5.189 17.599 58.406 1.00 12.16 55 ILE D CA 1
ATOM 6218 C C . ILE D 1 55 ? 3.705 17.614 58.773 1.00 11.19 55 ILE D C 1
ATOM 6219 O O . ILE D 1 55 ? 2.858 17.486 57.889 1.00 12.38 55 ILE D O 1
ATOM 6224 N N . GLU D 1 56 ? 3.400 17.677 60.065 1.00 12.18 56 GLU D N 1
ATOM 6225 C CA . GLU D 1 56 ? 1.991 17.606 60.538 1.00 12.52 56 GLU D CA 1
ATOM 6226 C C . GLU D 1 56 ? 1.217 18.840 60.050 1.00 12.51 56 GLU D C 1
ATOM 6227 O O . GLU D 1 56 ? 0.083 18.679 59.577 1.00 13.33 56 GLU D O 1
ATOM 6233 N N . ALA D 1 57 ? 1.823 20.020 60.126 1.00 12.07 57 ALA D N 1
ATOM 6234 C CA . ALA D 1 57 ? 1.174 21.275 59.674 1.00 13.30 57 ALA D CA 1
ATOM 6235 C C . ALA D 1 57 ? 0.946 21.217 58.157 1.00 15.08 57 ALA D C 1
ATOM 6236 O O . ALA D 1 57 ? -0.039 21.818 57.661 1.00 14.61 57 ALA D O 1
ATOM 6238 N N . ALA D 1 58 ? 1.777 20.469 57.433 1.00 13.51 58 ALA D N 1
ATOM 6239 C CA . ALA D 1 58 ? 1.697 20.322 55.968 1.00 13.60 58 ALA D CA 1
ATOM 6240 C C . ALA D 1 58 ? 0.711 19.203 55.597 1.00 16.41 58 ALA D C 1
ATOM 6241 O O . ALA D 1 58 ? 0.489 18.974 54.395 1.00 18.59 58 ALA D O 1
ATOM 6243 N N . GLY D 1 59 ? 0.092 18.535 56.566 1.00 14.24 59 GLY D N 1
ATOM 6244 C CA . GLY D 1 59 ? -0.983 17.561 56.325 1.00 14.38 59 GLY D CA 1
ATOM 6245 C C . GLY D 1 59 ? -0.485 16.129 56.273 1.00 13.74 59 GLY D C 1
ATOM 6246 O O . GLY D 1 59 ? -1.246 15.252 55.844 1.00 15.98 59 GLY D O 1
ATOM 6247 N N . GLY D 1 60 ? 0.700 15.876 56.830 1.00 13.23 60 GLY D N 1
ATOM 6248 C CA . GLY D 1 60 ? 1.283 14.524 56.861 1.00 13.44 60 GLY D CA 1
ATOM 6249 C C . GLY D 1 60 ? 1.334 13.920 58.253 1.00 13.18 60 GLY D C 1
ATOM 6250 O O . GLY D 1 60 ? 0.798 14.507 59.219 1.00 14.35 60 GLY D O 1
ATOM 6251 N N . ARG D 1 61 ? 1.920 12.736 58.343 1.00 12.37 61 ARG D N 1
ATOM 6252 C CA A ARG D 1 61 ? 2.025 12.000 59.626 0.50 13.18 61 ARG D CA 1
ATOM 6253 C CA B ARG D 1 61 ? 2.016 11.950 59.601 0.50 12.97 61 ARG D CA 1
ATOM 6254 C C . ARG D 1 61 ? 3.497 11.721 59.927 1.00 11.73 61 ARG D C 1
ATOM 6255 O O . ARG D 1 61 ? 4.216 11.236 59.040 1.00 12.38 61 ARG D O 1
ATOM 6270 N N . ALA D 1 62 ? 3.910 11.999 61.153 1.00 11.91 62 ALA D N 1
ATOM 6271 C CA . ALA D 1 62 ? 5.310 11.764 61.556 1.00 11.49 62 ALA D CA 1
ATOM 6272 C C . ALA D 1 62 ? 5.398 11.613 63.067 1.00 12.54 62 ALA D C 1
ATOM 6273 O O . ALA D 1 62 ? 4.462 12.012 63.797 1.00 12.89 62 ALA D O 1
ATOM 6275 N N . LEU D 1 63 ? 6.531 11.080 63.508 1.00 11.34 63 LEU D N 1
ATOM 6276 C CA . LEU D 1 63 ? 6.819 10.776 64.927 1.00 12.05 63 LEU D CA 1
ATOM 6277 C C . LEU D 1 63 ? 8.277 11.106 65.183 1.00 11.76 63 LEU D C 1
ATOM 6278 O O . LEU D 1 63 ? 9.136 10.652 64.427 1.00 12.10 63 LEU D O 1
ATOM 6283 N N . ALA D 1 64 ? 8.564 11.883 66.217 1.00 11.93 64 ALA D N 1
ATOM 6284 C CA . ALA D 1 64 ? 9.942 12.231 66.611 1.00 12.50 64 ALA D CA 1
ATOM 6285 C C . ALA D 1 64 ? 10.490 11.086 67.458 1.00 13.57 64 ALA D C 1
ATOM 6286 O O . ALA D 1 64 ? 9.820 10.673 68.420 1.00 14.27 64 ALA D O 1
ATOM 6288 N N . ILE D 1 65 ? 11.644 10.548 67.094 1.00 12.10 65 ILE D N 1
ATOM 6289 C CA . ILE D 1 65 ? 12.247 9.366 67.762 1.00 12.20 65 ILE D CA 1
ATOM 6290 C C . ILE D 1 65 ? 13.661 9.762 68.169 1.00 12.86 65 ILE D C 1
ATOM 6291 O O . ILE D 1 65 ? 14.491 10.041 67.313 1.00 12.99 65 ILE D O 1
ATOM 6296 N N . ALA D 1 66 ? 13.920 9.847 69.470 1.00 13.96 66 ALA D N 1
ATOM 6297 C CA . ALA D 1 66 ? 15.276 10.067 70.009 1.00 13.04 66 ALA D CA 1
ATOM 6298 C C . ALA D 1 66 ? 16.098 8.812 69.749 1.00 13.48 66 ALA D C 1
ATOM 6299 O O . ALA D 1 66 ? 15.718 7.744 70.211 1.00 16.19 66 ALA D O 1
ATOM 6301 N N . MET D 1 67 ? 17.118 8.902 68.906 1.00 12.23 67 MET D N 1
ATOM 6302 C CA . MET D 1 67 ? 17.876 7.702 68.498 1.00 11.74 67 MET D CA 1
ATOM 6303 C C . MET D 1 67 ? 19.318 8.110 68.225 1.00 12.22 67 MET D C 1
ATOM 6304 O O . MET D 1 67 ? 19.585 8.683 67.155 1.00 14.49 67 MET D O 1
ATOM 6309 N N . ASP D 1 68 ? 20.233 7.708 69.101 1.00 11.91 68 ASP D N 1
ATOM 6310 C CA . ASP D 1 68 ? 21.686 7.675 68.813 1.00 10.73 68 ASP D CA 1
ATOM 6311 C C . ASP D 1 68 ? 21.985 6.359 68.099 1.00 10.34 68 ASP D C 1
ATOM 6312 O O . ASP D 1 68 ? 21.866 5.290 68.715 1.00 10.51 68 ASP D O 1
ATOM 6317 N N . VAL D 1 69 ? 22.227 6.415 66.787 1.00 10.18 69 VAL D N 1
ATOM 6318 C CA . VAL D 1 69 ? 22.337 5.178 65.967 1.00 9.68 69 VAL D CA 1
ATOM 6319 C C . VAL D 1 69 ? 23.580 4.354 66.326 1.00 9.38 69 VAL D C 1
ATOM 6320 O O . VAL D 1 69 ? 23.654 3.223 65.876 1.00 10.29 69 VAL D O 1
ATOM 6324 N N . THR D 1 70 ? 24.454 4.850 67.198 1.00 10.64 70 THR D N 1
ATOM 6325 C CA . THR D 1 70 ? 25.595 4.038 67.681 1.00 10.24 70 THR D CA 1
ATOM 6326 C C . THR D 1 70 ? 25.166 3.057 68.770 1.00 11.29 70 THR D C 1
ATOM 6327 O O . THR D 1 70 ? 25.962 2.166 69.119 1.00 12.20 70 THR D O 1
ATOM 6331 N N . SER D 1 71 ? 23.980 3.238 69.336 1.00 10.65 71 SER D N 1
ATOM 6332 C CA . SER D 1 71 ? 23.489 2.445 70.493 1.00 10.90 71 SER D CA 1
ATOM 6333 C C . SER D 1 71 ? 22.508 1.369 70.036 1.00 10.10 71 SER D C 1
ATOM 6334 O O . SER D 1 71 ? 21.443 1.717 69.494 1.00 11.07 71 SER D O 1
ATOM 6337 N N . GLU D 1 72 ? 22.826 0.102 70.284 1.00 9.57 72 GLU D N 1
ATOM 6338 C CA . GLU D 1 72 ? 21.931 -1.023 69.960 1.00 9.91 72 GLU D CA 1
ATOM 6339 C C . GLU D 1 72 ? 20.571 -0.791 70.626 1.00 10.87 72 GLU D C 1
ATOM 6340 O O . GLU D 1 72 ? 19.532 -0.976 69.965 1.00 11.05 72 GLU D O 1
ATOM 6346 N N . ALA D 1 73 ? 20.548 -0.515 71.924 1.00 11.47 73 ALA D N 1
ATOM 6347 C CA . ALA D 1 73 ? 19.272 -0.329 72.649 1.00 11.38 73 ALA D CA 1
ATOM 6348 C C . ALA D 1 73 ? 18.482 0.827 72.028 1.00 12.02 73 ALA D C 1
ATOM 6349 O O . ALA D 1 73 ? 17.266 0.684 71.860 1.00 13.08 73 ALA D O 1
ATOM 6351 N N . ALA D 1 74 ? 19.116 1.959 71.759 1.00 10.84 74 ALA D N 1
ATOM 6352 C CA . ALA D 1 74 ? 18.360 3.117 71.232 1.00 10.58 74 ALA D CA 1
ATOM 6353 C C . ALA D 1 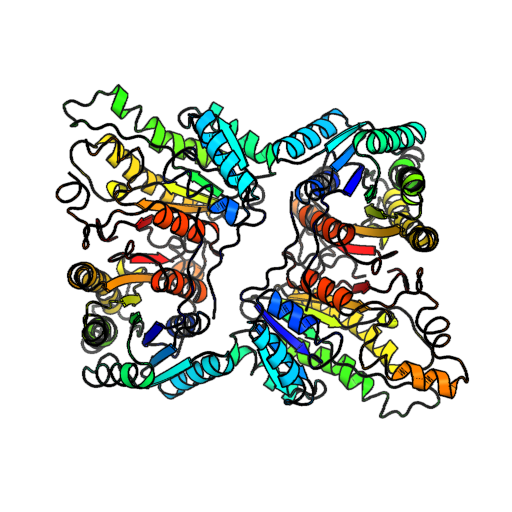74 ? 17.779 2.767 69.857 1.00 10.77 74 ALA D C 1
ATOM 6354 O O . ALA D 1 74 ? 16.632 3.159 69.545 1.00 11.55 74 ALA D O 1
ATOM 6356 N N . VAL D 1 75 ? 18.546 2.087 69.017 1.00 10.37 75 VAL D N 1
ATOM 6357 C CA . VAL D 1 75 ? 18.046 1.709 67.670 1.00 9.99 75 VAL D CA 1
ATOM 6358 C C . VAL D 1 75 ? 16.863 0.761 67.840 1.00 11.62 75 VAL D C 1
ATOM 6359 O O . VAL D 1 75 ? 15.814 0.978 67.204 1.00 11.91 75 VAL D O 1
ATOM 6363 N N . ASN D 1 76 ? 17.022 -0.288 68.632 1.00 11.44 76 ASN D N 1
ATOM 6364 C CA . ASN D 1 76 ? 15.970 -1.324 68.741 1.00 11.84 76 ASN D CA 1
ATOM 6365 C C . ASN D 1 76 ? 14.719 -0.693 69.346 1.00 13.53 76 ASN D C 1
ATOM 6366 O O . ASN D 1 76 ? 13.608 -0.959 68.846 1.00 14.07 76 ASN D O 1
ATOM 6371 N N . ASP D 1 77 ? 14.885 0.138 70.363 1.00 13.21 77 ASP D N 1
ATOM 6372 C CA . ASP D 1 77 ? 13.722 0.758 71.051 1.00 14.37 77 ASP D CA 1
ATOM 6373 C C . ASP D 1 77 ? 13.023 1.724 70.092 1.00 14.80 77 ASP D C 1
ATOM 6374 O O . ASP D 1 77 ? 11.774 1.811 70.135 1.00 14.87 77 ASP D O 1
ATOM 6379 N N . GLY D 1 78 ? 13.783 2.457 69.280 1.00 13.35 78 GLY D N 1
ATOM 6380 C CA . GLY D 1 78 ? 13.194 3.446 68.360 1.00 12.42 78 GLY D CA 1
ATOM 6381 C C . GLY D 1 78 ? 12.442 2.790 67.228 1.00 12.67 78 GLY D C 1
ATOM 6382 O O . GLY D 1 78 ? 11.351 3.277 66.869 1.00 12.30 78 GLY D O 1
ATOM 6383 N N . VAL D 1 79 ? 12.999 1.746 66.636 1.00 12.13 79 VAL D N 1
ATOM 6384 C CA . VAL D 1 79 ? 12.276 0.974 65.603 1.00 11.45 79 VAL D CA 1
ATOM 6385 C C . VAL D 1 79 ? 10.993 0.407 66.228 1.00 13.87 79 VAL D C 1
ATOM 6386 O O . VAL D 1 79 ? 9.930 0.489 65.583 1.00 14.06 79 VAL D O 1
ATOM 6390 N N . GLN D 1 80 ? 11.055 -0.122 67.448 1.00 13.46 80 GLN D N 1
ATOM 6391 C CA . GLN D 1 80 ? 9.839 -0.690 68.090 1.00 13.97 80 GLN D CA 1
ATOM 6392 C C . GLN D 1 80 ? 8.809 0.424 68.312 1.00 14.37 80 GLN D C 1
ATOM 6393 O O . GLN D 1 80 ? 7.606 0.160 68.092 1.00 15.85 80 GLN D O 1
ATOM 6399 N N . ARG D 1 81 ? 9.219 1.625 68.709 1.00 14.23 81 ARG D N 1
ATOM 6400 C CA . ARG D 1 81 ? 8.273 2.760 68.886 1.00 15.03 81 ARG D CA 1
ATOM 6401 C C . ARG D 1 81 ? 7.583 3.040 67.546 1.00 15.45 81 ARG D C 1
ATOM 6402 O O . ARG D 1 81 ? 6.343 3.254 67.520 1.00 14.43 81 ARG D O 1
ATOM 6410 N N . LEU D 1 82 ? 8.332 3.072 66.442 1.00 12.67 82 LEU D N 1
ATOM 6411 C CA . LEU D 1 82 ? 7.730 3.333 65.111 1.00 12.88 82 LEU D CA 1
ATOM 6412 C C . LEU D 1 82 ? 6.683 2.262 64.816 1.00 12.97 82 LEU D C 1
ATOM 6413 O O . LEU D 1 82 ? 5.593 2.578 64.287 1.00 13.06 82 LEU D O 1
ATOM 6418 N N . VAL D 1 83 ? 7.053 0.997 64.975 1.00 12.63 83 VAL D N 1
ATOM 6419 C CA . VAL D 1 83 ? 6.154 -0.142 64.650 1.00 13.82 83 VAL D CA 1
ATOM 6420 C C . VAL D 1 83 ? 4.922 -0.097 65.565 1.00 14.48 83 VAL D C 1
ATOM 6421 O O . VAL D 1 83 ? 3.772 -0.272 65.037 1.00 15.09 83 VAL D O 1
ATOM 6425 N N . ASP D 1 84 ? 5.100 0.226 66.837 1.00 14.64 84 ASP D N 1
ATOM 6426 C CA . ASP D 1 84 ? 3.949 0.271 67.777 1.00 16.07 84 ASP D CA 1
ATOM 6427 C C . ASP D 1 84 ? 3.003 1.394 67.344 1.00 18.10 84 ASP D C 1
ATOM 6428 O O . ASP D 1 84 ? 1.779 1.280 67.591 1.00 18.42 84 ASP D O 1
ATOM 6433 N N . THR D 1 85 ? 3.544 2.488 66.824 1.00 15.76 85 THR D N 1
ATOM 6434 C CA . THR D 1 85 ? 2.766 3.709 66.519 1.00 14.97 85 THR D CA 1
ATOM 6435 C C . THR D 1 85 ? 2.025 3.514 65.196 1.00 16.49 85 THR D C 1
ATOM 6436 O O . THR D 1 85 ? 0.833 3.879 65.123 1.00 17.53 85 THR D O 1
ATOM 6440 N N . PHE D 1 86 ? 2.704 3.028 64.153 1.00 14.05 86 PHE D N 1
ATOM 6441 C CA . PHE D 1 86 ? 2.173 3.070 62.770 1.00 13.54 86 PHE D CA 1
ATOM 6442 C C . PHE D 1 86 ? 1.889 1.676 62.208 1.00 13.11 86 PHE D C 1
ATOM 6443 O O . PHE D 1 86 ? 1.282 1.602 61.113 1.00 15.78 86 PHE D O 1
ATOM 6451 N N . GLY D 1 87 ? 2.330 0.610 62.870 1.00 13.50 87 GLY D N 1
ATOM 6452 C CA . GLY D 1 87 ? 1.903 -0.761 62.549 1.00 14.06 87 GLY D CA 1
ATOM 6453 C C . GLY D 1 87 ? 2.981 -1.604 61.881 1.00 16.58 87 GLY D C 1
ATOM 6454 O O . GLY D 1 87 ? 2.757 -2.797 61.696 1.00 17.95 87 GLY D O 1
ATOM 6455 N N . GLY D 1 88 ? 4.098 -1.010 61.470 1.00 14.40 88 GLY D N 1
ATOM 6456 C CA . GLY D 1 88 ? 5.156 -1.748 60.760 1.00 13.96 88 GLY D CA 1
ATOM 6457 C C . GLY D 1 88 ? 6.228 -0.802 60.283 1.00 11.90 88 GLY D C 1
ATOM 6458 O O . GLY D 1 88 ? 6.201 0.386 60.634 1.00 11.81 88 GLY D O 1
ATOM 6459 N N . ILE D 1 89 ? 7.164 -1.336 59.515 1.00 11.64 89 ILE D N 1
ATOM 6460 C CA . ILE D 1 89 ? 8.227 -0.519 58.866 1.00 12.00 89 ILE D CA 1
ATOM 6461 C C . ILE D 1 89 ? 8.419 -1.053 57.452 1.00 11.98 89 ILE D C 1
ATOM 6462 O O . ILE D 1 89 ? 8.672 -2.261 57.282 1.00 14.16 89 ILE D O 1
ATOM 6467 N N . ASP D 1 90 ? 8.221 -0.189 56.469 1.00 10.81 90 ASP D N 1
ATOM 6468 C CA . ASP D 1 90 ? 8.355 -0.527 55.036 1.00 11.09 90 ASP D CA 1
ATOM 6469 C C . ASP D 1 90 ? 9.671 -0.012 54.450 1.00 10.32 90 ASP D C 1
ATOM 6470 O O . ASP D 1 90 ? 10.153 -0.606 53.479 1.00 11.16 90 ASP D O 1
ATOM 6475 N N . ILE D 1 91 ? 10.163 1.123 54.931 1.00 9.70 91 ILE D N 1
ATOM 6476 C CA . ILE D 1 91 ? 11.344 1.810 54.339 1.00 9.50 91 ILE D CA 1
ATOM 6477 C C . ILE D 1 91 ? 12.253 2.234 55.484 1.00 10.41 91 ILE D C 1
ATOM 6478 O O . ILE D 1 91 ? 11.766 2.851 56.431 1.00 10.97 91 ILE D O 1
ATOM 6483 N N . LEU D 1 92 ? 13.538 1.935 55.344 1.00 9.54 92 LEU D N 1
ATOM 6484 C CA . LEU D 1 92 ? 14.588 2.485 56.223 1.00 9.19 92 LEU D CA 1
ATOM 6485 C C . LEU D 1 92 ? 15.511 3.327 55.353 1.00 8.94 92 LEU D C 1
ATOM 6486 O O . LEU D 1 92 ? 15.988 2.816 54.316 1.00 9.32 92 LEU D O 1
ATOM 6491 N N . VAL D 1 93 ? 15.809 4.549 55.789 1.00 8.50 93 VAL D N 1
ATOM 6492 C CA . VAL D 1 93 ? 16.887 5.377 55.193 1.00 9.12 93 VAL D CA 1
ATOM 6493 C C . VAL D 1 93 ? 17.937 5.594 56.275 1.00 9.38 93 VAL D C 1
ATOM 6494 O O . VAL D 1 93 ? 17.640 6.306 57.268 1.00 9.66 93 VAL D O 1
ATOM 6498 N N . SER D 1 94 ? 19.069 4.915 56.140 1.00 8.68 94 SER D N 1
ATOM 6499 C CA . SER D 1 94 ? 20.198 5.015 57.092 1.00 9.05 94 SER D CA 1
ATOM 6500 C C . SER D 1 94 ? 21.097 6.174 56.659 1.00 9.44 94 SER D C 1
ATOM 6501 O O . SER D 1 94 ? 21.852 6.003 55.693 1.00 10.51 94 SER D O 1
ATOM 6504 N N . ASN D 1 95 ? 20.909 7.341 57.255 1.00 9.06 95 ASN D N 1
ATOM 6505 C CA . ASN D 1 95 ? 21.443 8.626 56.747 1.00 9.57 95 ASN D CA 1
ATOM 6506 C C . ASN D 1 95 ? 22.242 9.389 57.803 1.00 9.72 95 ASN D C 1
ATOM 6507 O O . ASN D 1 95 ? 23.089 10.201 57.406 1.00 10.87 95 ASN D O 1
ATOM 6512 N N . ALA D 1 96 ? 22.016 9.176 59.096 1.00 9.63 96 ALA D N 1
ATOM 6513 C CA . ALA D 1 96 ? 22.779 9.916 60.129 1.00 11.08 96 ALA D CA 1
ATOM 6514 C C . ALA D 1 96 ? 24.282 9.858 59.822 1.00 10.60 96 ALA D C 1
ATOM 6515 O O . ALA D 1 96 ? 24.838 8.773 59.561 1.00 11.55 96 ALA D O 1
ATOM 6517 N N . GLY D 1 97 ? 24.957 10.987 59.982 1.00 11.01 97 GLY D N 1
ATOM 6518 C CA . GLY D 1 97 ? 26.403 11.042 59.749 1.00 11.65 97 GLY D CA 1
ATOM 6519 C C . GLY D 1 97 ? 26.976 12.335 60.250 1.00 13.84 97 GLY D C 1
ATOM 6520 O O . GLY D 1 97 ? 26.235 13.349 60.357 1.00 16.57 97 GLY D O 1
ATOM 6521 N N . ILE D 1 98 ? 28.293 12.318 60.406 1.00 13.38 98 ILE D N 1
ATOM 6522 C CA . ILE D 1 98 ? 29.134 13.497 60.740 1.00 13.46 98 ILE D CA 1
ATOM 6523 C C . ILE D 1 98 ? 30.409 13.403 59.911 1.00 12.55 98 ILE D C 1
ATOM 6524 O O . ILE D 1 98 ? 30.712 12.353 59.341 1.00 12.73 98 ILE D O 1
ATOM 6529 N N . GLN D 1 99 ? 31.151 14.498 59.913 1.00 11.81 99 GLN D N 1
ATOM 6530 C CA . GLN D 1 99 ? 32.478 14.599 59.262 1.00 11.68 99 GLN D CA 1
ATOM 6531 C C . GLN D 1 99 ? 33.489 15.022 60.326 1.00 12.88 99 GLN D C 1
ATOM 6532 O O . GLN D 1 99 ? 33.187 15.921 61.128 1.00 14.11 99 GLN D O 1
ATOM 6538 N N . ILE D 1 100 ? 34.661 14.403 60.308 1.00 13.03 100 ILE D N 1
ATOM 6539 C CA . ILE D 1 100 ? 35.825 14.773 61.162 1.00 13.55 100 ILE D CA 1
ATOM 6540 C C . ILE D 1 100 ? 37.064 14.735 60.284 1.00 13.84 100 ILE D C 1
ATOM 6541 O O . ILE D 1 100 ? 37.352 13.660 59.727 1.00 15.43 100 ILE D O 1
ATOM 6546 N N . ILE D 1 101 ? 37.723 15.876 60.145 1.00 13.68 101 ILE D N 1
ATOM 6547 C CA A ILE D 1 101 ? 38.815 16.163 59.165 0.50 14.25 101 ILE D CA 1
ATOM 6548 C CA B ILE D 1 101 ? 38.821 16.031 59.157 0.50 13.74 101 ILE D CA 1
ATOM 6549 C C . ILE D 1 101 ? 40.161 16.052 59.893 1.00 13.91 101 ILE D C 1
ATOM 6550 O O . ILE D 1 101 ? 40.322 16.743 60.914 1.00 15.77 101 ILE D O 1
ATOM 6559 N N . ASP D 1 102 ? 41.057 15.184 59.452 1.00 11.91 102 ASP D N 1
ATOM 6560 C CA . ASP D 1 102 ? 42.469 15.173 59.923 1.00 11.27 102 ASP D CA 1
ATOM 6561 C C . ASP D 1 102 ? 43.226 14.193 59.052 1.00 11.07 102 ASP D C 1
ATOM 6562 O O . ASP D 1 102 ? 42.668 13.159 58.672 1.00 11.08 102 ASP D O 1
ATOM 6567 N N . PRO D 1 103 ? 44.505 14.450 58.726 1.00 10.78 103 PRO D N 1
ATOM 6568 C CA . PRO D 1 103 ? 45.309 13.445 58.050 1.00 11.03 103 PRO D CA 1
ATOM 6569 C C . PRO D 1 103 ? 45.475 12.214 58.945 1.00 10.16 103 PRO D C 1
ATOM 6570 O O . PRO D 1 103 ? 45.440 12.339 60.176 1.00 10.78 103 PRO D O 1
ATOM 6574 N N . ILE D 1 104 ? 45.734 11.061 58.347 1.00 10.58 104 ILE D N 1
ATOM 6575 C CA . ILE D 1 104 ? 45.839 9.773 59.074 1.00 10.96 104 ILE D CA 1
ATOM 6576 C C . ILE D 1 104 ? 46.888 9.877 60.187 1.00 11.41 104 ILE D C 1
ATOM 6577 O O . ILE D 1 104 ? 46.612 9.404 61.296 1.00 12.00 104 ILE D O 1
ATOM 6582 N N . HIS D 1 105 ? 48.027 10.523 59.927 1.00 11.43 105 HIS D N 1
ATOM 6583 C CA . HIS D 1 105 ? 49.143 10.506 60.906 1.00 12.23 105 HIS D CA 1
ATOM 6584 C C . HIS D 1 105 ? 48.815 11.362 62.132 1.00 12.85 105 HIS D C 1
ATOM 6585 O O . HIS D 1 105 ? 49.547 11.212 63.134 1.00 14.58 105 HIS D O 1
ATOM 6592 N N . LYS D 1 106 ? 47.812 12.228 62.058 1.00 11.63 106 LYS D N 1
ATOM 6593 C CA . LYS D 1 106 ? 47.424 13.133 63.172 1.00 13.66 106 LYS D CA 1
ATOM 6594 C C . LYS D 1 106 ? 46.071 12.739 63.765 1.00 13.87 106 LYS D C 1
ATOM 6595 O O . LYS D 1 106 ? 45.749 13.210 64.872 1.00 16.79 106 LYS D O 1
ATOM 6601 N N . MET D 1 107 ? 45.299 11.872 63.124 1.00 12.18 107 MET D N 1
ATOM 6602 C CA A MET D 1 107 ? 43.901 11.628 63.549 0.50 11.04 107 MET D CA 1
ATOM 6603 C CA B MET D 1 107 ? 43.892 11.593 63.522 0.50 12.81 107 MET D CA 1
ATOM 6604 C C . MET D 1 107 ? 43.881 10.845 64.862 1.00 10.94 107 MET D C 1
ATOM 6605 O O . MET D 1 107 ? 44.532 9.799 64.952 1.00 11.49 107 MET D O 1
ATOM 6614 N N . ALA D 1 108 ? 43.099 11.315 65.827 1.00 10.43 108 ALA D N 1
ATOM 6615 C CA . ALA D 1 108 ? 42.842 10.598 67.089 1.00 10.59 108 ALA D CA 1
ATOM 6616 C C . ALA D 1 108 ? 42.112 9.290 66.798 1.00 9.81 108 ALA D C 1
ATOM 6617 O O . ALA D 1 108 ? 41.132 9.283 66.049 1.00 10.31 108 ALA D O 1
ATOM 6619 N N . PHE D 1 109 ? 42.572 8.199 67.377 1.00 9.72 109 PHE D N 1
ATOM 6620 C CA . PHE D 1 109 ? 41.863 6.909 67.262 1.00 9.70 109 PHE D CA 1
ATOM 6621 C C . PHE D 1 109 ? 40.402 7.041 67.721 1.00 10.02 109 PHE D C 1
ATOM 6622 O O . PHE D 1 109 ? 39.504 6.407 67.142 1.00 10.26 109 PHE D O 1
ATOM 6630 N N . GLU D 1 110 ? 40.146 7.833 68.764 1.00 10.46 110 GLU D N 1
ATOM 6631 C CA . GLU D 1 110 ? 38.750 8.044 69.229 1.00 11.14 110 GLU D CA 1
ATOM 6632 C C . GLU D 1 110 ? 37.883 8.597 68.096 1.00 11.30 110 GLU D C 1
ATOM 6633 O O . GLU D 1 110 ? 36.700 8.190 67.983 1.00 11.44 110 GLU D O 1
ATOM 6639 N N . ASP D 1 111 ? 38.428 9.482 67.280 1.00 10.45 111 ASP D N 1
ATOM 6640 C CA . ASP D 1 111 ? 37.676 10.096 66.165 1.00 11.51 111 ASP D CA 1
ATOM 6641 C C . ASP D 1 111 ? 37.441 9.051 65.063 1.00 10.32 111 ASP D C 1
ATOM 6642 O O . ASP D 1 111 ? 36.320 9.006 64.522 1.00 10.16 111 ASP D O 1
ATOM 6647 N N . TRP D 1 112 ? 38.460 8.258 64.728 1.00 9.95 112 TRP D N 1
ATOM 6648 C CA . TRP D 1 112 ? 38.291 7.122 63.785 1.00 9.32 112 TRP D CA 1
ATOM 6649 C C . TRP D 1 112 ? 37.107 6.260 64.246 1.00 9.74 112 TRP D C 1
ATOM 6650 O O . TRP D 1 112 ? 36.207 5.938 63.443 1.00 10.65 112 TRP D O 1
ATOM 6661 N N . LYS D 1 113 ? 37.124 5.833 65.501 1.00 10.07 113 LYS D N 1
ATOM 6662 C CA A LYS D 1 113 ? 36.105 4.899 66.031 0.50 9.62 113 LYS D CA 1
ATOM 6663 C CA B LYS D 1 113 ? 36.104 4.879 65.992 0.50 10.43 113 LYS D CA 1
ATOM 6664 C C . LYS D 1 113 ? 34.730 5.564 66.039 1.00 10.17 113 LYS D C 1
ATOM 6665 O O . LYS D 1 113 ? 33.740 4.882 65.686 1.00 10.76 113 LYS D O 1
ATOM 6676 N N . LYS D 1 114 ? 34.638 6.837 66.401 1.00 10.21 114 LYS D N 1
ATOM 6677 C CA . LYS D 1 114 ? 33.319 7.504 66.452 1.00 10.67 114 LYS D CA 1
ATOM 6678 C C . LYS D 1 114 ? 32.726 7.552 65.045 1.00 10.80 114 LYS D C 1
ATOM 6679 O O . LYS D 1 114 ? 31.517 7.339 64.866 1.00 11.36 114 LYS D O 1
ATOM 6682 N N . MET D 1 115 ? 33.550 7.836 64.045 1.00 9.92 115 MET D N 1
ATOM 6683 C CA A MET D 1 115 ? 33.096 7.911 62.640 0.50 9.32 115 MET D CA 1
ATOM 6684 C CA B MET D 1 115 ? 33.080 7.918 62.643 0.50 10.47 115 MET D CA 1
ATOM 6685 C C . MET D 1 115 ? 32.574 6.541 62.192 1.00 9.05 115 MET D C 1
ATOM 6686 O O . MET D 1 115 ? 31.483 6.470 61.589 1.00 10.38 115 MET D O 1
ATOM 6695 N N . LEU D 1 116 ? 33.320 5.474 62.452 1.00 9.48 116 LEU D N 1
ATOM 6696 C CA . LEU D 1 116 ? 32.843 4.136 62.019 1.00 9.95 116 LEU D CA 1
ATOM 6697 C C . LEU D 1 116 ? 31.586 3.773 62.819 1.00 9.56 116 LEU D C 1
ATOM 6698 O O . LEU D 1 116 ? 30.700 3.070 62.278 1.00 10.83 116 LEU D O 1
ATOM 6703 N N . ALA D 1 117 ? 31.505 4.147 64.096 1.00 9.68 117 ALA D N 1
ATOM 6704 C CA . ALA D 1 117 ? 30.312 3.788 64.889 1.00 9.34 117 ALA D CA 1
ATOM 6705 C C . ALA D 1 117 ? 29.061 4.445 64.296 1.00 9.34 117 ALA D C 1
ATOM 6706 O O . ALA D 1 117 ? 28.021 3.760 64.165 1.00 10.27 117 ALA D O 1
ATOM 6708 N N . ILE D 1 118 ? 29.128 5.714 63.942 1.00 9.13 118 ILE D N 1
ATOM 6709 C CA . ILE D 1 118 ? 27.920 6.407 63.431 1.00 9.73 118 ILE D CA 1
ATOM 6710 C C . ILE D 1 118 ? 27.565 5.879 62.039 1.00 10.22 118 ILE D C 1
ATOM 6711 O O . ILE D 1 118 ? 26.409 5.495 61.801 1.00 10.39 118 ILE D O 1
ATOM 6716 N N . HIS D 1 119 ? 28.530 5.829 61.128 1.00 9.24 119 HIS D N 1
ATOM 6717 C CA . HIS D 1 119 ? 28.231 5.482 59.718 1.00 9.42 119 HIS D CA 1
ATOM 6718 C C . HIS D 1 119 ? 27.993 3.978 59.568 1.00 10.41 119 HIS D C 1
ATOM 6719 O O . HIS D 1 119 ? 27.080 3.597 58.815 1.00 11.64 119 HIS D O 1
ATOM 6726 N N . LEU D 1 120 ? 28.865 3.147 60.136 1.00 9.37 120 LEU D N 1
ATOM 6727 C CA . LEU D 1 120 ? 28.822 1.683 59.906 1.00 9.30 120 LEU D CA 1
ATOM 6728 C C . LEU D 1 120 ? 28.018 0.983 61.002 1.00 8.87 120 LEU D C 1
ATOM 6729 O O . LEU D 1 120 ? 27.118 0.212 60.652 1.00 9.07 120 LEU D O 1
ATOM 6734 N N . ASP D 1 121 ? 28.324 1.171 62.276 1.00 8.97 121 ASP D N 1
ATOM 6735 C CA . ASP D 1 121 ? 27.482 0.487 63.292 1.00 8.88 121 ASP D CA 1
ATOM 6736 C C . ASP D 1 121 ? 26.037 0.975 63.150 1.00 8.86 121 ASP D C 1
ATOM 6737 O O . ASP D 1 121 ? 25.124 0.151 63.298 1.00 9.52 121 ASP D O 1
ATOM 6742 N N . GLY D 1 122 ? 25.806 2.263 62.921 1.00 9.36 122 GLY D N 1
ATOM 6743 C CA . GLY D 1 122 ? 24.428 2.764 62.753 1.00 9.70 122 GLY D CA 1
ATOM 6744 C C . GLY D 1 122 ? 23.722 2.050 61.611 1.00 9.69 122 GLY D C 1
ATOM 6745 O O . GLY D 1 122 ? 22.537 1.694 61.743 1.00 9.25 122 GLY D O 1
ATOM 6746 N N . ALA D 1 123 ? 24.404 1.869 60.486 1.00 9.67 123 ALA D N 1
ATOM 6747 C CA . ALA D 1 123 ? 23.829 1.153 59.330 1.00 9.51 123 ALA D CA 1
ATOM 6748 C C . ALA D 1 123 ? 23.527 -0.301 59.695 1.00 8.53 123 ALA D C 1
ATOM 6749 O O . ALA D 1 123 ? 22.439 -0.791 59.345 1.00 9.78 123 ALA D O 1
ATOM 6751 N N . PHE D 1 124 ? 24.436 -1.018 60.342 1.00 8.41 124 PHE D N 1
ATOM 6752 C CA . PHE D 1 124 ? 24.192 -2.419 60.722 1.00 8.55 124 PHE D CA 1
ATOM 6753 C C . PHE D 1 124 ? 22.992 -2.468 61.675 1.00 9.09 124 PHE D C 1
ATOM 6754 O O . PHE D 1 124 ? 22.085 -3.320 61.484 1.00 9.45 124 PHE D O 1
ATOM 6762 N N . LEU D 1 125 ? 23.014 -1.676 62.740 1.00 9.08 125 LEU D N 1
ATOM 6763 C CA . LEU D 1 125 ? 21.999 -1.806 63.814 1.00 9.10 125 LEU D CA 1
ATOM 6764 C C . LEU D 1 125 ? 20.609 -1.498 63.255 1.00 9.28 125 LEU D C 1
ATOM 6765 O O . LEU D 1 125 ? 19.658 -2.249 63.553 1.00 9.34 125 LEU D O 1
ATOM 6770 N N . THR D 1 126 ? 20.479 -0.413 62.507 1.00 8.71 126 THR D N 1
ATOM 6771 C CA . THR D 1 126 ? 19.162 -0.024 61.954 1.00 9.08 126 THR D CA 1
ATOM 6772 C C . THR D 1 126 ? 18.727 -1.059 60.923 1.00 9.12 126 THR D C 1
ATOM 6773 O O . THR D 1 126 ? 17.526 -1.448 60.921 1.00 10.03 126 THR D O 1
ATOM 6777 N N . THR D 1 127 ? 19.641 -1.543 60.091 1.00 8.78 127 THR D N 1
ATOM 6778 C CA . THR D 1 127 ? 19.269 -2.566 59.093 1.00 9.31 127 THR D CA 1
ATOM 6779 C C . THR D 1 127 ? 18.721 -3.795 59.817 1.00 9.91 127 THR D C 1
ATOM 6780 O O . THR D 1 127 ? 17.663 -4.339 59.435 1.00 10.32 127 THR D O 1
ATOM 6784 N N . LYS D 1 128 ? 19.489 -4.319 60.759 1.00 9.41 128 LYS D N 1
ATOM 6785 C CA . LYS D 1 128 ? 19.101 -5.564 61.453 1.00 9.34 128 LYS D CA 1
ATOM 6786 C C . LYS D 1 128 ? 17.728 -5.364 62.124 1.00 9.72 128 LYS D C 1
ATOM 6787 O O . LYS D 1 128 ? 16.863 -6.251 62.018 1.00 10.60 128 LYS D O 1
ATOM 6793 N N . ALA D 1 129 ? 17.533 -4.272 62.846 1.00 9.30 129 ALA D N 1
ATOM 6794 C CA . ALA D 1 129 ? 16.254 -4.027 63.543 1.00 10.62 129 ALA D CA 1
ATOM 6795 C C . ALA D 1 129 ? 15.120 -3.942 62.520 1.00 10.66 129 ALA D C 1
ATOM 6796 O O . ALA D 1 129 ? 14.044 -4.537 62.739 1.00 11.41 129 ALA D O 1
ATOM 6798 N N . ALA D 1 130 ? 15.333 -3.235 61.404 1.00 9.83 130 ALA D N 1
ATOM 6799 C CA . ALA D 1 130 ? 14.273 -3.030 60.396 1.00 10.34 130 ALA D CA 1
ATOM 6800 C C . ALA D 1 130 ? 13.929 -4.369 59.749 1.00 10.54 130 ALA D C 1
ATOM 6801 O O . ALA D 1 130 ? 12.731 -4.677 59.566 1.00 10.48 130 ALA D O 1
ATOM 6803 N N . ILE D 1 131 ? 14.922 -5.136 59.312 1.00 10.28 131 ILE D N 1
ATOM 6804 C CA . ILE D 1 131 ? 14.636 -6.333 58.475 1.00 12.36 131 ILE D CA 1
ATOM 6805 C C . ILE D 1 131 ? 14.037 -7.430 59.358 1.00 12.92 131 ILE D C 1
ATOM 6806 O O . ILE D 1 131 ? 13.319 -8.292 58.812 1.00 13.47 131 ILE D O 1
ATOM 6811 N N . GLN D 1 132 ? 14.225 -7.403 60.671 1.00 12.46 132 GLN D N 1
ATOM 6812 C CA . GLN D 1 132 ? 13.551 -8.409 61.517 1.00 13.77 132 GLN D CA 1
ATOM 6813 C C . GLN D 1 132 ? 12.034 -8.224 61.367 1.00 13.75 132 GLN D C 1
ATOM 6814 O O . GLN D 1 132 ? 11.316 -9.236 61.217 1.00 15.66 132 GLN D O 1
ATOM 6820 N N . HIS D 1 133 ? 11.566 -6.988 61.222 1.00 13.11 133 HIS D N 1
ATOM 6821 C CA . HIS D 1 133 ? 10.138 -6.690 60.964 1.00 13.08 133 HIS D CA 1
ATOM 6822 C C . HIS D 1 133 ? 9.795 -6.977 59.505 1.00 13.39 133 HIS D C 1
ATOM 6823 O O . HIS D 1 133 ? 8.739 -7.581 59.228 1.00 14.46 133 HIS D O 1
ATOM 6830 N N . MET D 1 134 ? 10.593 -6.508 58.555 1.00 12.55 134 MET D N 1
ATOM 6831 C CA . MET D 1 134 ? 10.264 -6.646 57.119 1.00 12.53 134 MET D CA 1
ATOM 6832 C C . MET D 1 134 ? 10.187 -8.129 56.740 1.00 13.62 134 MET D C 1
ATOM 6833 O O . MET D 1 134 ? 9.380 -8.486 55.847 1.00 15.46 134 MET D O 1
ATOM 6838 N N . TYR D 1 135 ? 11.034 -8.970 57.323 1.00 12.63 135 TYR D N 1
ATOM 6839 C CA . TYR D 1 135 ? 11.056 -10.426 57.016 1.00 14.06 135 TYR D CA 1
ATOM 6840 C C . TYR D 1 135 ? 9.768 -11.127 57.510 1.00 17.56 135 TYR D C 1
ATOM 6841 O O . TYR D 1 135 ? 9.427 -12.187 56.978 1.00 19.81 135 TYR D O 1
ATOM 6850 N N . LYS D 1 136 ? 9.022 -10.528 58.427 1.00 22.42 136 LYS D N 1
ATOM 6851 C CA A LYS D 1 136 ? 7.598 -10.889 58.721 0.50 25.05 136 LYS D CA 1
ATOM 6852 C CA B LYS D 1 136 ? 7.610 -10.922 58.731 0.50 25.53 136 LYS D CA 1
ATOM 6853 C C . LYS D 1 136 ? 6.877 -11.356 57.451 1.00 25.65 136 LYS D C 1
ATOM 6854 O O . LYS D 1 136 ? 6.431 -10.455 56.679 1.00 22.96 136 LYS D O 1
ATOM 6865 N N . ASP D 1 137 ? 6.593 -12.662 57.338 1.00 28.14 137 ASP D N 1
ATOM 6866 C CA . ASP D 1 137 ? 5.627 -13.225 56.352 1.00 28.46 137 ASP D CA 1
ATOM 6867 C C . ASP D 1 137 ? 6.050 -12.776 54.949 1.00 25.52 137 ASP D C 1
ATOM 6868 O O . ASP D 1 137 ? 5.198 -12.693 54.052 1.00 30.65 137 ASP D O 1
ATOM 6873 N N . ASP D 1 138 ? 7.325 -12.419 54.795 1.00 25.72 138 ASP D N 1
ATOM 6874 C CA . ASP D 1 138 ? 7.937 -11.954 53.521 1.00 26.44 138 ASP D CA 1
ATOM 6875 C C . ASP D 1 138 ? 7.180 -10.735 52.979 1.00 23.09 138 ASP D C 1
ATOM 6876 O O . ASP D 1 138 ? 7.180 -10.554 51.744 1.00 24.03 138 ASP D O 1
ATOM 6881 N N . LYS D 1 139 ? 6.738 -9.826 53.854 1.00 22.95 139 LYS D N 1
ATOM 6882 C CA . LYS D 1 139 ? 6.117 -8.542 53.429 1.00 20.87 139 LYS D CA 1
ATOM 6883 C C . LYS D 1 139 ? 7.160 -7.705 52.664 1.00 18.87 139 LYS D C 1
ATOM 6884 O O . LYS D 1 139 ? 6.787 -7.020 51.700 1.00 23.52 139 LYS D O 1
ATOM 6890 N N . GLY D 1 140 ? 8.378 -7.659 53.168 1.00 18.06 140 GLY D N 1
ATOM 6891 C CA . GLY D 1 140 ? 9.490 -7.017 52.454 1.00 15.73 140 GLY D CA 1
ATOM 6892 C C . GLY D 1 140 ? 9.513 -5.536 52.709 1.00 13.96 140 GLY D C 1
ATOM 6893 O O . GLY D 1 140 ? 8.944 -5.057 53.700 1.00 13.15 140 GLY D O 1
ATOM 6894 N N . GLY D 1 141 ? 10.375 -4.858 51.970 1.00 11.09 141 GLY D N 1
ATOM 6895 C CA . GLY D 1 141 ? 10.692 -3.466 52.274 1.00 10.54 141 GLY D CA 1
ATOM 6896 C C . GLY D 1 141 ? 11.943 -3.009 51.569 1.00 8.96 141 GLY D C 1
ATOM 6897 O O . GLY D 1 141 ? 12.519 -3.760 50.759 1.00 9.94 141 GLY D O 1
ATOM 6898 N N . THR D 1 142 ? 12.253 -1.742 51.780 1.00 9.62 142 THR D N 1
ATOM 6899 C CA . THR D 1 142 ? 13.340 -1.011 51.091 1.00 9.02 142 THR D CA 1
ATOM 6900 C C . THR D 1 142 ? 14.309 -0.459 52.137 1.00 9.00 142 THR D C 1
ATOM 6901 O O . THR D 1 142 ? 13.855 0.172 53.113 1.00 9.73 142 THR D O 1
ATOM 6905 N N . VAL D 1 143 ? 15.598 -0.724 51.955 1.00 8.90 143 VAL D N 1
ATOM 6906 C CA . VAL D 1 143 ? 16.663 -0.118 52.795 1.00 9.30 143 VAL D CA 1
ATOM 6907 C C . VAL D 1 143 ? 17.565 0.709 51.892 1.00 8.75 143 VAL D C 1
ATOM 6908 O O . VAL D 1 143 ? 18.137 0.158 50.942 1.00 9.72 143 VAL D O 1
ATOM 6912 N N . ILE D 1 144 ? 17.640 1.994 52.167 1.00 8.37 144 ILE D N 1
ATOM 6913 C CA . ILE D 1 144 ? 18.524 2.933 51.440 1.00 8.92 144 ILE D CA 1
ATOM 6914 C C . ILE D 1 144 ? 19.586 3.431 52.409 1.00 9.32 144 ILE D C 1
ATOM 6915 O O . ILE D 1 144 ? 19.245 3.921 53.500 1.00 9.72 144 ILE D O 1
ATOM 6920 N N . TYR D 1 145 ? 20.840 3.323 52.003 1.00 8.82 145 TYR D N 1
ATOM 6921 C CA . TYR D 1 145 ? 21.979 3.899 52.746 1.00 8.42 145 TYR D CA 1
ATOM 6922 C C . TYR D 1 145 ? 22.401 5.200 52.075 1.00 8.97 145 TYR D C 1
ATOM 6923 O O . TYR D 1 145 ? 22.454 5.282 50.824 1.00 8.80 145 TYR D O 1
ATOM 6932 N N . MET D 1 146 ? 22.734 6.207 52.876 1.00 9.30 146 MET D N 1
ATOM 6933 C CA . MET D 1 146 ? 23.326 7.447 52.342 1.00 9.26 146 MET D CA 1
ATOM 6934 C C . MET D 1 146 ? 24.837 7.252 52.256 1.00 9.28 146 MET D C 1
ATOM 6935 O O . MET D 1 146 ? 25.554 7.301 53.264 1.00 11.16 146 MET D O 1
ATOM 6940 N N . GLY D 1 147 ? 25.302 6.952 51.053 1.00 10.24 147 GLY D N 1
ATOM 6941 C CA . GLY D 1 147 ? 26.724 6.939 50.715 1.00 10.58 147 GLY D CA 1
ATOM 6942 C C . GLY D 1 147 ? 27.188 8.319 50.307 1.00 10.43 147 GLY D C 1
ATOM 6943 O O . GLY D 1 147 ? 26.728 9.327 50.848 1.00 11.18 147 GLY D O 1
ATOM 6944 N N . SER D 1 148 ? 28.090 8.365 49.344 1.00 9.68 148 SER D N 1
ATOM 6945 C CA . SER D 1 148 ? 28.755 9.598 48.907 1.00 9.59 148 SER D CA 1
ATOM 6946 C C . SER D 1 148 ? 29.519 9.277 47.629 1.00 9.27 148 SER D C 1
ATOM 6947 O O . SER D 1 148 ? 29.811 8.110 47.373 1.00 10.17 148 SER D O 1
ATOM 6950 N N . VAL D 1 149 ? 29.968 10.295 46.905 1.00 9.69 149 VAL D N 1
ATOM 6951 C CA . VAL D 1 149 ? 31.063 10.076 45.925 1.00 9.86 149 VAL D CA 1
ATOM 6952 C C . VAL D 1 149 ? 32.232 9.420 46.664 1.00 9.89 149 VAL D C 1
ATOM 6953 O O . VAL D 1 149 ? 32.977 8.624 46.062 1.00 10.24 149 VAL D O 1
ATOM 6957 N N . HIS D 1 150 ? 32.393 9.713 47.953 1.00 9.25 150 HIS D N 1
ATOM 6958 C CA . HIS D 1 150 ? 33.459 9.129 48.805 1.00 9.71 150 HIS D CA 1
ATOM 6959 C C . HIS D 1 150 ? 33.185 7.664 49.175 1.00 9.49 150 HIS D C 1
ATOM 6960 O O . HIS D 1 150 ? 34.024 7.075 49.879 1.00 9.61 150 HIS D O 1
ATOM 6967 N N . SER D 1 151 ? 32.137 7.044 48.617 1.00 8.89 151 SER D N 1
ATOM 6968 C CA . SER D 1 151 ? 31.976 5.568 48.542 1.00 8.89 151 SER D CA 1
ATOM 6969 C C . SER D 1 151 ? 32.846 4.977 47.430 1.00 9.58 151 SER D C 1
ATOM 6970 O O . SER D 1 151 ? 33.060 3.751 47.426 1.00 9.56 151 SER D O 1
ATOM 6973 N N . HIS D 1 152 ? 33.253 5.801 46.467 1.00 9.84 152 HIS D N 1
ATOM 6974 C CA . HIS D 1 152 ? 33.846 5.334 45.192 1.00 10.42 152 HIS D CA 1
ATOM 6975 C C . HIS D 1 152 ? 35.266 5.879 45.009 1.00 10.45 152 HIS D C 1
ATOM 6976 O O . HIS D 1 152 ? 35.995 5.264 44.218 1.00 11.91 152 HIS D O 1
ATOM 6983 N N . GLU D 1 153 ? 35.610 7.025 45.602 1.00 10.41 153 GLU D N 1
ATOM 6984 C CA . GLU D 1 153 ? 36.981 7.589 45.529 1.00 11.33 153 GLU D CA 1
ATOM 6985 C C . GLU D 1 153 ? 37.281 8.322 46.829 1.00 11.91 153 GLU D C 1
ATOM 6986 O O . GLU D 1 153 ? 36.379 8.458 47.680 1.00 12.47 153 GLU D O 1
ATOM 6992 N N . ALA D 1 154 ? 38.520 8.778 46.974 1.00 10.93 154 ALA D N 1
ATOM 6993 C CA . ALA D 1 154 ? 39.036 9.416 48.203 1.00 10.80 154 ALA D CA 1
ATOM 6994 C C . ALA D 1 154 ? 39.189 10.926 48.027 1.00 10.72 154 ALA D C 1
ATOM 6995 O O . ALA D 1 154 ? 39.415 11.398 46.904 1.00 12.23 154 ALA D O 1
ATOM 6997 N N . SER D 1 155 ? 39.216 11.635 49.153 1.00 10.93 155 SER D N 1
ATOM 6998 C CA . SER D 1 155 ? 39.809 12.986 49.288 1.00 11.15 155 SER D CA 1
ATOM 6999 C C . SER D 1 155 ? 40.783 12.979 50.460 1.00 11.07 155 SER D C 1
ATOM 7000 O O . SER D 1 155 ? 40.628 12.166 51.383 1.00 11.43 155 SER D O 1
ATOM 7003 N N . LEU D 1 156 ? 41.714 13.922 50.442 1.00 11.02 156 LEU D N 1
ATOM 7004 C CA . LEU D 1 156 ? 42.652 14.179 51.557 1.00 10.72 156 LEU D CA 1
ATOM 7005 C C . LEU D 1 156 ? 41.876 14.366 52.860 1.00 10.66 156 LEU D C 1
ATOM 7006 O O . LEU D 1 156 ? 40.838 15.053 52.866 1.00 11.66 156 LEU D O 1
ATOM 7011 N N . PHE D 1 157 ? 42.418 13.822 53.941 1.00 10.09 157 PHE D N 1
ATOM 7012 C CA . PHE D 1 157 ? 42.100 14.187 55.339 1.00 10.47 157 PHE D CA 1
ATOM 7013 C C . PHE D 1 157 ? 40.739 13.627 55.754 1.00 10.32 157 PHE D C 1
ATOM 7014 O O . PHE D 1 157 ? 40.246 14.027 56.814 1.00 11.36 157 PHE D O 1
ATOM 7022 N N . LYS D 1 158 ? 40.211 12.654 55.009 1.00 10.07 158 LYS D N 1
ATOM 7023 C CA . LYS D 1 158 ? 38.861 12.101 55.293 1.00 10.03 158 LYS D CA 1
ATOM 7024 C C . LYS D 1 158 ? 38.917 10.584 55.420 1.00 9.57 158 LYS D C 1
ATOM 7025 O O . LYS D 1 158 ? 37.933 9.906 55.098 1.00 9.85 158 LYS D O 1
ATOM 7031 N N . ALA D 1 159 ? 39.980 10.024 55.982 1.00 9.04 159 ALA D N 1
ATOM 7032 C CA . ALA D 1 159 ? 40.181 8.559 56.000 1.00 9.35 159 ALA D CA 1
ATOM 7033 C C . ALA D 1 159 ? 38.964 7.833 56.573 1.00 9.15 159 ALA D C 1
ATOM 7034 O O . ALA D 1 159 ? 38.492 6.884 55.946 1.00 9.04 159 ALA D O 1
ATOM 7036 N N . PRO D 1 160 ? 38.448 8.134 57.786 1.00 9.45 160 PRO D N 1
ATOM 7037 C CA . PRO D 1 160 ? 37.396 7.281 58.335 1.00 9.56 160 PRO D CA 1
ATOM 7038 C C . PRO D 1 160 ? 36.093 7.462 57.550 1.00 8.63 160 PRO D C 1
ATOM 7039 O O . PRO D 1 160 ? 35.305 6.526 57.446 1.00 9.56 160 PRO D O 1
ATOM 7043 N N . TYR D 1 161 ? 35.818 8.677 57.095 1.00 9.04 161 TYR D N 1
ATOM 7044 C CA . TYR D 1 161 ? 34.597 8.943 56.305 1.00 8.82 161 TYR D CA 1
ATOM 7045 C C . TYR D 1 161 ? 34.630 8.159 54.996 1.00 8.48 161 TYR D C 1
ATOM 7046 O O . TYR D 1 161 ? 33.651 7.503 54.637 1.00 9.53 161 TYR D O 1
ATOM 7055 N N . VAL D 1 162 ? 35.739 8.229 54.276 1.00 8.74 162 VAL D N 1
ATOM 7056 C CA . VAL D 1 162 ? 35.887 7.491 52.999 1.00 8.62 162 VAL D CA 1
ATOM 7057 C C . VAL D 1 162 ? 35.827 5.974 53.265 1.00 8.27 162 VAL D C 1
ATOM 7058 O O . VAL D 1 162 ? 35.125 5.244 52.524 1.00 8.99 162 VAL D O 1
ATOM 7062 N N . THR D 1 163 ? 36.499 5.500 54.302 1.00 8.68 163 THR D N 1
ATOM 7063 C CA . THR D 1 163 ? 36.436 4.076 54.684 1.00 8.62 163 THR D CA 1
ATOM 7064 C C . THR D 1 163 ? 34.969 3.681 54.895 1.00 8.37 163 THR D C 1
ATOM 7065 O O . THR D 1 163 ? 34.500 2.644 54.381 1.00 8.41 163 THR D O 1
ATOM 7069 N N . ALA D 1 164 ? 34.243 4.468 55.687 1.00 8.54 164 ALA D N 1
ATOM 7070 C CA . ALA D 1 164 ? 32.850 4.125 56.057 1.00 9.07 164 ALA D CA 1
ATOM 7071 C C . ALA D 1 164 ? 31.941 4.168 54.832 1.00 8.48 164 ALA D C 1
ATOM 7072 O O . ALA D 1 164 ? 31.139 3.234 54.635 1.00 9.30 164 ALA D O 1
ATOM 7074 N N . LYS D 1 165 ? 32.072 5.196 53.996 1.00 8.73 165 LYS D N 1
ATOM 7075 C CA . LYS D 1 165 ? 31.178 5.303 52.827 1.00 8.55 165 LYS D CA 1
ATOM 7076 C C . LYS D 1 165 ? 31.473 4.202 51.807 1.00 8.87 165 LYS D C 1
ATOM 7077 O O . LYS D 1 165 ? 30.530 3.708 51.175 1.00 9.16 165 LYS D O 1
ATOM 7083 N N . HIS D 1 166 ? 32.718 3.767 51.663 1.00 8.97 166 HIS D N 1
ATOM 7084 C CA . HIS D 1 166 ? 33.064 2.551 50.875 1.00 8.80 166 HIS D CA 1
ATOM 7085 C C . HIS D 1 166 ? 32.398 1.327 51.514 1.00 8.58 166 HIS D C 1
ATOM 7086 O O . HIS D 1 166 ? 31.806 0.476 50.807 1.00 9.27 166 HIS D O 1
ATOM 7093 N N . GLY D 1 167 ? 32.499 1.200 52.833 1.00 8.47 167 GLY D N 1
ATOM 7094 C CA . GLY D 1 167 ? 31.931 0.054 53.544 1.00 8.40 167 GLY D CA 1
ATOM 7095 C C . GLY D 1 167 ? 30.432 -0.071 53.340 1.00 8.07 167 GLY D C 1
ATOM 7096 O O . GLY D 1 167 ? 29.944 -1.215 53.253 1.00 9.23 167 GLY D O 1
ATOM 7097 N N . LEU D 1 168 ? 29.696 1.037 53.249 1.00 7.93 168 LEU D N 1
ATOM 7098 C CA . LEU D 1 168 ? 28.218 0.972 53.065 1.00 8.65 168 LEU D CA 1
ATOM 7099 C C . LEU D 1 168 ? 27.882 0.279 51.743 1.00 8.54 168 LEU D C 1
ATOM 7100 O O . LEU D 1 168 ? 26.861 -0.415 51.678 1.00 8.97 168 LEU D O 1
ATOM 7105 N N . LEU D 1 169 ? 28.695 0.426 50.699 1.00 8.45 169 LEU D N 1
ATOM 7106 C CA . LEU D 1 169 ? 28.438 -0.326 49.448 1.00 8.84 169 LEU D CA 1
ATOM 7107 C C . LEU D 1 169 ? 28.453 -1.822 49.766 1.00 9.60 169 LEU D C 1
ATOM 7108 O O . LEU D 1 169 ? 27.584 -2.566 49.275 1.00 9.43 169 LEU D O 1
ATOM 7113 N N . GLY D 1 170 ? 29.438 -2.282 50.538 1.00 8.80 170 GLY D N 1
ATOM 7114 C CA . GLY D 1 170 ? 29.557 -3.717 50.837 1.00 8.93 170 GLY D CA 1
ATOM 7115 C C . GLY D 1 170 ? 28.350 -4.209 51.624 1.00 9.62 170 GLY D C 1
ATOM 7116 O O . GLY D 1 170 ? 27.791 -5.256 51.294 1.00 9.41 170 GLY D O 1
ATOM 7117 N N . LEU D 1 171 ? 27.922 -3.466 52.633 1.00 8.29 171 LEU D N 1
ATOM 7118 C CA . LEU D 1 171 ? 26.742 -3.863 53.435 1.00 8.99 171 LEU D CA 1
ATOM 7119 C C . LEU D 1 171 ? 25.502 -3.912 52.538 1.00 8.96 171 LEU D C 1
ATOM 7120 O O . LEU D 1 171 ? 24.743 -4.905 52.611 1.00 8.74 171 LEU D O 1
ATOM 7125 N N . CYS D 1 172 ? 25.306 -2.910 51.684 1.00 9.04 172 CYS D N 1
ATOM 7126 C CA . CYS D 1 172 ? 24.171 -2.888 50.742 1.00 9.12 172 CYS D CA 1
ATOM 7127 C C . CYS D 1 172 ? 24.192 -4.132 49.861 1.00 8.78 172 CYS D C 1
ATOM 7128 O O . CYS D 1 172 ? 23.131 -4.768 49.635 1.00 9.11 172 CYS D O 1
ATOM 7131 N N . ARG D 1 173 ? 25.355 -4.469 49.333 1.00 8.86 173 ARG D N 1
ATOM 7132 C CA . ARG D 1 173 ? 25.473 -5.604 48.392 1.00 9.51 173 ARG D CA 1
ATOM 7133 C C . ARG D 1 173 ? 25.151 -6.924 49.089 1.00 8.80 173 ARG D C 1
ATOM 7134 O O . ARG D 1 173 ? 24.486 -7.779 48.477 1.00 9.66 173 ARG D O 1
ATOM 7142 N N . VAL D 1 174 ? 25.582 -7.122 50.329 1.00 8.85 174 VAL D N 1
ATOM 7143 C CA . VAL D 1 174 ? 25.208 -8.339 51.097 1.00 8.92 174 VAL D CA 1
ATOM 7144 C C . VAL D 1 174 ? 23.699 -8.350 51.353 1.00 8.41 174 VAL D C 1
ATOM 7145 O O . VAL D 1 174 ? 23.063 -9.402 51.136 1.00 8.98 174 VAL D O 1
ATOM 7149 N N . LEU D 1 175 ? 23.110 -7.238 51.767 1.00 8.93 175 LEU D N 1
ATOM 7150 C CA . LEU D 1 175 ? 21.655 -7.226 52.045 1.00 9.70 175 LEU D CA 1
ATOM 7151 C C . LEU D 1 175 ? 20.874 -7.498 50.760 1.00 9.29 175 LEU D C 1
ATOM 7152 O O . LEU D 1 175 ? 19.833 -8.170 50.835 1.00 9.17 175 LEU D O 1
ATOM 7157 N N . ALA D 1 176 ? 21.334 -7.060 49.599 1.00 8.89 176 ALA D N 1
ATOM 7158 C CA . ALA D 1 176 ? 20.594 -7.336 48.352 1.00 8.83 176 ALA D CA 1
ATOM 7159 C C . ALA D 1 176 ? 20.501 -8.854 48.173 1.00 8.59 176 ALA D C 1
ATOM 7160 O O . ALA D 1 176 ? 19.448 -9.383 47.716 1.00 9.39 176 ALA D O 1
ATOM 7162 N N . LYS D 1 177 ? 21.583 -9.580 48.425 1.00 9.26 177 LYS D N 1
ATOM 7163 C CA . LYS D 1 177 ? 21.590 -11.059 48.277 1.00 9.35 177 LYS D CA 1
ATOM 7164 C C . LYS D 1 177 ? 20.728 -11.682 49.374 1.00 9.43 177 LYS D C 1
ATOM 7165 O O . LYS D 1 177 ? 19.882 -12.551 49.073 1.00 10.65 177 LYS D O 1
ATOM 7171 N N . GLU D 1 178 ? 20.920 -11.324 50.632 1.00 9.30 178 GLU D N 1
ATOM 7172 C CA . GLU D 1 178 ? 20.192 -11.979 51.751 1.00 9.73 178 GLU D CA 1
ATOM 7173 C C . GLU D 1 178 ? 18.712 -11.622 51.699 1.00 9.69 178 GLU D C 1
ATOM 7174 O O . GLU D 1 178 ? 17.870 -12.477 52.049 1.00 11.15 178 GLU D O 1
ATOM 7180 N N . GLY D 1 179 ? 18.375 -10.374 51.406 1.00 9.71 179 GLY D N 1
ATOM 7181 C CA . GLY D 1 179 ? 16.999 -9.859 51.504 1.00 10.01 179 GLY D CA 1
ATOM 7182 C C . GLY D 1 179 ? 16.088 -10.388 50.397 1.00 10.98 179 GLY D C 1
ATOM 7183 O O . GLY D 1 179 ? 14.862 -10.297 50.546 1.00 11.18 179 GLY D O 1
ATOM 7184 N N . ALA D 1 180 ? 16.650 -10.851 49.288 1.00 10.64 180 ALA D N 1
ATOM 7185 C CA . ALA D 1 180 ? 15.861 -11.236 48.098 1.00 11.89 180 ALA D CA 1
ATOM 7186 C C . ALA D 1 180 ? 14.791 -12.275 48.471 1.00 14.00 180 ALA D C 1
ATOM 7187 O O . ALA D 1 180 ? 13.667 -12.160 47.959 1.00 17.52 180 ALA D O 1
ATOM 7189 N N . VAL D 1 181 ? 15.088 -13.222 49.358 1.00 15.29 181 VAL D N 1
ATOM 7190 C CA . VAL D 1 181 ? 14.099 -14.315 49.597 1.00 17.38 181 VAL D CA 1
ATOM 7191 C C . VAL D 1 181 ? 12.995 -13.812 50.523 1.00 17.18 181 VAL D C 1
ATOM 7192 O O . VAL D 1 181 ? 12.016 -14.553 50.718 1.00 18.94 181 VAL D O 1
ATOM 7196 N N . HIS D 1 182 ? 13.096 -12.577 51.021 1.00 12.69 182 HIS D N 1
ATOM 7197 C CA . HIS D 1 182 ? 12.070 -11.935 51.874 1.00 11.97 182 HIS D CA 1
ATOM 7198 C C . HIS D 1 182 ? 11.530 -10.645 51.254 1.00 11.82 182 HIS D C 1
ATOM 7199 O O . HIS D 1 182 ? 10.909 -9.849 51.970 1.00 12.59 182 HIS D O 1
ATOM 7206 N N . ASN D 1 183 ? 11.743 -10.440 49.955 1.00 11.37 183 ASN D N 1
ATOM 7207 C CA . ASN D 1 183 ? 11.245 -9.232 49.250 1.00 11.89 183 ASN D CA 1
ATOM 7208 C C . ASN D 1 183 ? 11.817 -7.952 49.866 1.00 11.15 183 ASN D C 1
ATOM 7209 O O . ASN D 1 183 ? 11.137 -6.918 49.843 1.00 10.80 183 ASN D O 1
ATOM 7214 N N . VAL D 1 184 ? 13.063 -7.995 50.324 1.00 10.30 184 VAL D N 1
ATOM 7215 C CA . VAL D 1 184 ? 13.771 -6.770 50.770 1.00 9.62 184 VAL D CA 1
ATOM 7216 C C . VAL D 1 184 ? 14.809 -6.384 49.724 1.00 8.91 184 VAL D C 1
ATOM 7217 O O . VAL D 1 184 ? 15.623 -7.239 49.342 1.00 10.10 184 VAL D O 1
ATOM 7221 N N . ARG D 1 185 ? 14.751 -5.122 49.314 1.00 9.10 185 ARG D N 1
ATOM 7222 C CA . ARG D 1 185 ? 15.704 -4.541 48.345 1.00 9.25 185 ARG D CA 1
ATOM 7223 C C . ARG D 1 185 ? 16.561 -3.501 49.056 1.00 9.27 185 ARG D C 1
ATOM 7224 O O . ARG D 1 185 ? 16.088 -2.845 50.012 1.00 9.52 185 ARG D O 1
ATOM 7232 N N . SER D 1 186 ? 17.777 -3.306 48.557 1.00 9.01 186 SER D N 1
ATOM 7233 C CA . SER D 1 186 ? 18.746 -2.369 49.162 1.00 9.12 186 SER D CA 1
ATOM 7234 C C . SER D 1 186 ? 19.327 -1.463 48.081 1.00 8.43 186 SER D C 1
ATOM 7235 O O . SER D 1 186 ? 19.490 -1.888 46.935 1.00 9.18 186 SER D O 1
ATOM 7238 N N . HIS D 1 187 ? 19.674 -0.244 48.459 1.00 8.57 187 HIS D N 1
ATOM 7239 C CA . HIS D 1 187 ? 20.309 0.725 47.540 1.00 8.68 187 HIS D CA 1
ATOM 7240 C C . HIS D 1 187 ? 21.270 1.615 48.316 1.00 8.70 187 HIS D C 1
ATOM 7241 O O . HIS D 1 187 ? 21.038 1.840 49.525 1.00 8.96 187 HIS D O 1
ATOM 7248 N N . VAL D 1 188 ? 22.230 2.208 47.614 1.00 8.38 188 VAL D N 1
ATOM 7249 C CA . VAL D 1 188 ? 23.070 3.308 48.146 1.00 8.47 188 VAL D CA 1
ATOM 7250 C C . VAL D 1 188 ? 22.889 4.511 47.244 1.00 9.01 188 VAL D C 1
ATOM 7251 O O . VAL D 1 188 ? 23.101 4.396 46.027 1.00 9.85 188 VAL D O 1
ATOM 7255 N N . ILE D 1 189 ? 22.509 5.632 47.824 1.00 8.56 189 ILE D N 1
ATOM 7256 C CA . ILE D 1 189 ? 22.555 6.938 47.131 1.00 8.96 189 ILE D CA 1
ATOM 7257 C C . ILE D 1 189 ? 23.904 7.580 47.422 1.00 9.23 189 ILE D C 1
ATOM 7258 O O . ILE D 1 189 ? 24.285 7.661 48.605 1.00 10.00 189 ILE D O 1
ATOM 7263 N N . CYS D 1 190 ? 24.597 8.095 46.409 1.00 8.83 190 CYS D N 1
ATOM 7264 C CA . CYS D 1 190 ? 25.956 8.664 46.557 1.00 8.54 190 CYS D CA 1
ATOM 7265 C C . CYS D 1 190 ? 25.986 10.119 46.097 1.00 9.60 190 CYS D C 1
ATOM 7266 O O . CYS D 1 190 ? 26.326 10.389 44.941 1.00 9.59 190 CYS D O 1
ATOM 7269 N N . PRO D 1 191 ? 25.624 11.090 46.958 1.00 9.56 191 PRO D N 1
ATOM 7270 C CA . PRO D 1 191 ? 25.679 12.498 46.578 1.00 9.72 191 PRO D CA 1
ATOM 7271 C C . PRO D 1 191 ? 27.117 12.996 46.423 1.00 9.72 191 PRO D C 1
ATOM 7272 O O . PRO D 1 191 ? 28.017 12.547 47.139 1.00 10.94 191 PRO D O 1
ATOM 7276 N N . GLY D 1 192 ? 27.294 13.988 45.546 1.00 9.83 192 GLY D N 1
ATOM 7277 C CA . GLY D 1 192 ? 28.421 14.936 45.628 1.00 10.49 192 GLY D CA 1
ATOM 7278 C C . GLY D 1 192 ? 28.216 15.930 46.751 1.00 11.87 192 GLY D C 1
ATOM 7279 O O . GLY D 1 192 ? 27.351 15.699 47.615 1.00 11.70 192 GLY D O 1
ATOM 7280 N N . PHE D 1 193 ? 28.953 17.035 46.740 1.00 12.87 193 PHE D N 1
ATOM 7281 C CA . PHE D 1 193 ? 28.792 18.069 47.787 1.00 13.21 193 PHE D CA 1
ATOM 7282 C C . PHE D 1 193 ? 27.395 18.671 47.701 1.00 12.54 193 PHE D C 1
ATOM 7283 O O . PHE D 1 193 ? 26.930 19.029 46.611 1.00 13.35 193 PHE D O 1
ATOM 7291 N N . VAL D 1 194 ? 26.757 18.769 48.857 1.00 12.59 194 VAL D N 1
ATOM 7292 C CA . VAL D 1 194 ? 25.414 19.367 49.078 1.00 13.32 194 VAL D CA 1
ATOM 7293 C C . VAL D 1 194 ? 25.590 20.420 50.166 1.00 16.60 194 VAL D C 1
ATOM 7294 O O . VAL D 1 194 ? 26.173 20.077 51.213 1.00 16.24 194 VAL D O 1
ATOM 7298 N N . LYS D 1 195 ? 25.053 21.620 49.968 1.00 16.61 195 LYS D N 1
ATOM 7299 C CA . LYS D 1 195 ? 25.231 22.752 50.924 1.00 18.23 195 LYS D CA 1
ATOM 7300 C C . LYS D 1 195 ? 24.272 22.596 52.104 1.00 20.20 195 LYS D C 1
ATOM 7301 O O . LYS D 1 195 ? 23.378 23.449 52.272 1.00 22.73 195 LYS D O 1
ATOM 7307 N N . THR D 1 196 ? 24.472 21.553 52.907 1.00 20.22 196 THR D N 1
ATOM 7308 C CA . THR D 1 196 ? 23.841 21.338 54.230 1.00 20.64 196 THR D CA 1
ATOM 7309 C C . THR D 1 196 ? 24.747 21.962 55.283 1.00 23.58 196 THR D C 1
ATOM 7310 O O . THR D 1 196 ? 25.878 22.330 54.972 1.00 23.64 196 THR D O 1
ATOM 7314 N N . PRO D 1 197 ? 24.358 21.927 56.580 1.00 25.15 197 PRO D N 1
ATOM 7315 C CA . PRO D 1 197 ? 25.269 22.332 57.657 1.00 24.18 197 PRO D CA 1
ATOM 7316 C C . PRO D 1 197 ? 26.603 21.572 57.733 1.00 27.08 197 PRO D C 1
ATOM 7317 O O . PRO D 1 197 ? 27.602 22.198 58.083 1.00 31.10 197 PRO D O 1
ATOM 7321 N N . LEU D 1 198 ? 26.607 20.279 57.386 1.00 25.42 198 LEU D N 1
ATOM 7322 C CA . LEU D 1 198 ? 27.814 19.403 57.347 1.00 26.44 198 LEU D CA 1
ATOM 7323 C C . LEU D 1 198 ? 28.873 20.025 56.425 1.00 26.43 198 LEU D C 1
ATOM 7324 O O . LEU D 1 198 ? 30.083 19.913 56.741 1.00 26.52 198 LEU D O 1
ATOM 7329 N N . VAL D 1 199 ? 28.447 20.615 55.302 1.00 22.87 199 VAL D N 1
ATOM 7330 C CA . VAL D 1 199 ? 29.354 21.256 54.306 1.00 22.82 199 VAL D CA 1
ATOM 7331 C C . VAL D 1 199 ? 29.567 22.734 54.655 1.00 25.14 199 VAL D C 1
ATOM 7332 O O . VAL D 1 199 ? 30.726 23.200 54.544 1.00 24.66 199 VAL D O 1
ATOM 7336 N N . GLU D 1 200 ? 28.513 23.452 55.052 1.00 26.49 200 GLU D N 1
ATOM 7337 C CA . GLU D 1 200 ? 28.600 24.911 55.332 1.00 30.96 200 GLU D CA 1
ATOM 7338 C C . GLU D 1 200 ? 29.728 25.163 56.344 1.00 33.72 200 GLU D C 1
ATOM 7339 O O . GLU D 1 200 ? 30.501 26.123 56.141 1.00 38.65 200 GLU D O 1
ATOM 7345 N N . LYS D 1 201 ? 29.883 24.277 57.336 1.00 33.43 201 LYS D N 1
ATOM 7346 C CA . LYS D 1 201 ? 30.926 24.389 58.395 1.00 35.06 201 LYS D CA 1
ATOM 7347 C C . LYS D 1 201 ? 32.321 24.312 57.754 1.00 35.09 201 LYS D C 1
ATOM 7348 O O . LYS D 1 201 ? 33.231 25.042 58.212 1.00 35.61 201 LYS D O 1
ATOM 7350 N N . GLN D 1 202 ? 32.494 23.461 56.734 1.00 28.89 202 GLN D N 1
ATOM 7351 C CA . GLN D 1 202 ? 33.825 23.098 56.173 1.00 30.47 202 GLN D CA 1
ATOM 7352 C C . GLN D 1 202 ? 34.397 24.278 55.384 1.00 30.08 202 GLN D C 1
ATOM 7353 O O . GLN D 1 202 ? 35.642 24.353 55.255 1.00 35.22 202 GLN D O 1
ATOM 7359 N N . ILE D 1 203 ? 33.527 25.120 54.818 1.00 31.95 203 ILE D N 1
ATOM 7360 C CA . ILE D 1 203 ? 33.902 26.123 53.776 1.00 29.65 203 ILE D CA 1
ATOM 7361 C C . ILE D 1 203 ? 34.799 27.186 54.409 1.00 32.17 203 ILE D C 1
ATOM 7362 O O . ILE D 1 203 ? 35.931 27.378 53.962 1.00 34.11 203 ILE D O 1
ATOM 7367 N N . PRO D 1 204 ? 34.359 27.865 55.495 1.00 35.24 204 PRO D N 1
ATOM 7368 C CA . PRO D 1 204 ? 35.215 28.830 56.195 1.00 40.46 204 PRO D CA 1
ATOM 7369 C C . PRO D 1 204 ? 36.496 28.197 56.769 1.00 41.84 204 PRO D C 1
ATOM 7370 O O . PRO D 1 204 ? 37.546 28.827 56.689 1.00 38.07 204 PRO D O 1
ATOM 7374 N N . GLN D 1 205 ? 36.376 26.982 57.323 1.00 41.18 205 GLN D N 1
ATOM 7375 C CA . GLN D 1 205 ? 37.488 26.188 57.922 1.00 46.28 205 GLN D CA 1
ATOM 7376 C C . GLN D 1 205 ? 38.567 25.942 56.856 1.00 50.86 205 GLN D C 1
ATOM 7377 O O . GLN D 1 205 ? 39.754 26.224 57.141 1.00 39.84 205 GLN D O 1
ATOM 7383 N N . GLN D 1 206 ? 38.159 25.494 55.661 1.00 44.92 206 GLN D N 1
ATOM 7384 C CA . GLN D 1 206 ? 39.050 25.239 54.494 1.00 46.54 206 GLN D CA 1
ATOM 7385 C C . GLN D 1 206 ? 39.726 26.549 54.066 1.00 42.51 206 GLN D C 1
ATOM 7386 O O . GLN D 1 206 ? 40.968 26.553 53.936 1.00 44.86 206 GLN D O 1
ATOM 7387 N N . ALA D 1 207 ? 38.940 27.613 53.865 1.00 36.01 207 ALA D N 1
ATOM 7388 C CA . ALA D 1 207 ? 39.403 28.948 53.414 1.00 39.41 207 ALA D CA 1
ATOM 7389 C C . ALA D 1 207 ? 40.504 29.467 54.355 1.00 43.19 207 ALA D C 1
ATOM 7390 O O . ALA D 1 207 ? 41.517 29.998 53.852 1.00 42.55 207 ALA D O 1
ATOM 7392 N N . ALA D 1 208 ? 40.346 29.251 55.665 1.00 50.79 208 ALA D N 1
ATOM 7393 C CA . ALA D 1 208 ? 41.396 29.443 56.696 1.00 53.46 208 ALA D CA 1
ATOM 7394 C C . ALA D 1 208 ? 42.134 28.119 56.939 1.00 58.40 208 ALA D C 1
ATOM 7395 O O . ALA D 1 208 ? 42.977 27.761 56.090 1.00 61.21 208 ALA D O 1
ATOM 7397 N N . GLY D 1 211 ? 44.615 29.260 52.994 1.00 52.50 211 GLY D N 1
ATOM 7398 C CA . GLY D 1 211 ? 44.441 30.725 53.035 1.00 50.02 211 GLY D CA 1
ATOM 7399 C C . GLY D 1 211 ? 43.992 31.279 51.694 1.00 52.20 211 GLY D C 1
ATOM 7400 O O . GLY D 1 211 ? 44.820 31.909 51.006 1.00 52.11 211 GLY D O 1
ATOM 7401 N N . ILE D 1 212 ? 42.737 31.023 51.314 1.00 49.50 212 ILE D N 1
ATOM 7402 C CA . ILE D 1 212 ? 42.124 31.501 50.038 1.00 46.07 212 ILE D CA 1
ATOM 7403 C C . ILE D 1 212 ? 40.661 31.872 50.309 1.00 41.35 212 ILE D C 1
ATOM 7404 O O . ILE D 1 212 ? 40.186 31.603 51.431 1.00 44.18 212 ILE D O 1
ATOM 7405 N N . SER D 1 213 ? 39.992 32.481 49.326 1.00 40.25 213 SER D N 1
ATOM 7406 C CA . SER D 1 213 ? 38.560 32.884 49.378 1.00 44.59 213 SER D CA 1
ATOM 7407 C C . SER D 1 213 ? 37.672 31.643 49.547 1.00 50.14 213 SER D C 1
ATOM 7408 O O . SER D 1 213 ? 38.076 30.553 49.082 1.00 45.52 213 SER D O 1
ATOM 7411 N N . GLU D 1 214 ? 36.470 31.827 50.104 1.00 47.58 214 GLU D N 1
ATOM 7412 C CA . GLU D 1 214 ? 35.426 30.773 50.229 1.00 44.67 214 GLU D CA 1
ATOM 7413 C C . GLU D 1 214 ? 34.971 30.329 48.829 1.00 46.27 214 GLU D C 1
ATOM 7414 O O . GLU D 1 214 ? 34.708 29.119 48.648 1.00 36.94 214 GLU D O 1
ATOM 7420 N N . GLU D 1 215 ? 34.898 31.260 47.872 1.00 40.36 215 GLU D N 1
ATOM 7421 C CA . GLU D 1 215 ? 34.520 30.969 46.463 1.00 41.25 215 GLU D CA 1
ATOM 7422 C C . GLU D 1 215 ? 35.496 29.938 45.885 1.00 44.24 215 GLU D C 1
ATOM 7423 O O . GLU D 1 215 ? 35.053 29.051 45.127 1.00 42.53 215 GLU D O 1
ATOM 7429 N N . SER D 1 216 ? 36.788 30.107 46.167 1.00 37.88 216 SER D N 1
ATOM 7430 C CA . SER D 1 216 ? 37.884 29.259 45.637 1.00 42.88 216 SER D CA 1
ATOM 7431 C C . SER D 1 216 ? 37.841 27.884 46.312 1.00 37.78 216 SER D C 1
ATOM 7432 O O . SER D 1 216 ? 38.113 26.887 45.615 1.00 36.03 216 SER D O 1
ATOM 7435 N N . VAL D 1 217 ? 37.484 27.825 47.601 1.00 34.68 217 VAL D N 1
ATOM 7436 C CA . VAL D 1 217 ? 37.202 26.541 48.316 1.00 31.90 217 VAL D CA 1
ATOM 7437 C C . VAL D 1 217 ? 36.108 25.800 47.536 1.00 32.84 217 VAL D C 1
ATOM 7438 O O . VAL D 1 217 ? 36.305 24.614 47.199 1.00 30.03 217 VAL D O 1
ATOM 7442 N N . VAL D 1 218 ? 35.065 26.519 47.123 1.00 30.92 218 VAL D N 1
ATOM 7443 C CA . VAL D 1 218 ? 33.892 25.915 46.425 1.00 30.95 218 VAL D CA 1
ATOM 7444 C C . VAL D 1 218 ? 34.327 25.430 45.036 1.00 31.15 218 VAL D C 1
ATOM 7445 O O . VAL D 1 218 ? 34.187 24.228 44.771 1.00 25.65 218 VAL D O 1
ATOM 7449 N N . ASN D 1 219 ? 34.870 26.306 44.187 1.00 30.33 219 ASN D N 1
ATOM 7450 C CA A ASN D 1 219 ? 34.997 26.043 42.729 0.50 32.17 219 ASN D CA 1
ATOM 7451 C CA B ASN D 1 219 ? 34.994 26.037 42.729 0.50 33.53 219 ASN D CA 1
ATOM 7452 C C . ASN D 1 219 ? 36.304 25.293 42.440 1.00 31.09 219 ASN D C 1
ATOM 7453 O O . ASN D 1 219 ? 36.318 24.492 41.477 1.00 29.57 219 ASN D O 1
ATOM 7462 N N . ASP D 1 220 ? 37.349 25.542 43.237 1.00 28.25 220 ASP D N 1
ATOM 7463 C CA . ASP D 1 220 ? 38.728 25.074 42.935 1.00 27.87 220 ASP D CA 1
ATOM 7464 C C . ASP D 1 220 ? 39.071 23.849 43.782 1.00 24.35 220 ASP D C 1
ATOM 7465 O O . ASP D 1 220 ? 40.045 23.143 43.421 1.00 24.33 220 ASP D O 1
ATOM 7470 N N . ILE D 1 221 ? 38.318 23.598 44.855 1.00 23.53 221 ILE D N 1
ATOM 7471 C CA . ILE D 1 221 ? 38.517 22.395 45.715 1.00 24.75 221 ILE D CA 1
ATOM 7472 C C . ILE D 1 221 ? 37.259 21.515 45.695 1.00 22.86 221 ILE D C 1
ATOM 7473 O O . ILE D 1 221 ? 37.377 20.351 45.261 1.00 25.99 221 ILE D O 1
ATOM 7478 N N . MET D 1 222 ? 36.127 21.983 46.228 1.00 22.17 222 MET D N 1
ATOM 7479 C CA . MET D 1 222 ? 34.961 21.111 46.510 1.00 19.51 222 MET D CA 1
ATOM 7480 C C . MET D 1 222 ? 34.315 20.660 45.195 1.00 16.75 222 MET D C 1
ATOM 7481 O O . MET D 1 222 ? 34.087 19.441 45.070 1.00 19.61 222 MET D O 1
ATOM 7486 N N . LEU D 1 223 ? 34.113 21.568 44.232 1.00 16.99 223 LEU D N 1
ATOM 7487 C CA . LEU D 1 223 ? 33.405 21.255 42.950 1.00 15.95 223 LEU D CA 1
ATOM 7488 C C . LEU D 1 223 ? 34.368 21.106 41.770 1.00 14.82 223 LEU D C 1
ATOM 7489 O O . LEU D 1 223 ? 33.894 20.991 40.618 1.00 13.99 223 LEU D O 1
ATOM 7494 N N . VAL D 1 224 ? 35.659 20.964 42.037 1.00 15.37 224 VAL D N 1
ATOM 7495 C CA . VAL D 1 224 ? 36.705 20.958 40.983 1.00 15.87 224 VAL D CA 1
ATOM 7496 C C . VAL D 1 224 ? 36.482 19.783 40.032 1.00 15.14 224 VAL D C 1
ATOM 7497 O O . VAL D 1 224 ? 36.812 19.937 38.844 1.00 15.07 224 VAL D O 1
ATOM 7501 N N . ASN D 1 225 ? 35.954 18.650 40.514 1.00 13.53 225 ASN D N 1
ATOM 7502 C CA . ASN D 1 225 ? 35.814 17.437 39.668 1.00 15.59 225 ASN D CA 1
ATOM 7503 C C . ASN D 1 225 ? 34.366 17.250 39.193 1.00 13.69 225 ASN D C 1
ATOM 7504 O O . ASN D 1 225 ? 34.113 16.257 38.495 1.00 14.87 225 ASN D O 1
ATOM 7509 N N . THR D 1 226 ? 33.486 18.226 39.406 1.00 12.29 226 THR D N 1
ATOM 7510 C CA . THR D 1 226 ? 32.196 18.295 38.676 1.00 11.78 226 THR D CA 1
ATOM 7511 C C . THR D 1 226 ? 32.457 18.774 37.254 1.00 11.64 226 THR D C 1
ATOM 7512 O O . THR D 1 226 ? 33.494 19.440 37.023 1.00 13.77 226 THR D O 1
ATOM 7516 N N . VAL D 1 227 ? 31.548 18.480 36.334 1.00 11.05 227 VAL D N 1
ATOM 7517 C CA . VAL D 1 227 ? 31.697 18.924 34.922 1.00 11.07 227 VAL D CA 1
ATOM 7518 C C . VAL D 1 227 ? 31.133 20.333 34.748 1.00 12.28 227 VAL D C 1
ATOM 7519 O O . VAL D 1 227 ? 31.473 20.952 33.738 1.00 12.63 227 VAL D O 1
ATOM 7523 N N . ASP D 1 228 ? 30.383 20.853 35.721 1.00 12.31 228 ASP D N 1
ATOM 7524 C CA . ASP D 1 228 ? 29.537 22.053 35.508 1.00 12.60 228 ASP D CA 1
ATOM 7525 C C . ASP D 1 228 ? 29.616 23.007 36.703 1.00 13.12 228 ASP D C 1
ATOM 7526 O O . ASP D 1 228 ? 28.884 24.010 36.706 1.00 13.89 228 ASP D O 1
ATOM 7531 N N . LYS D 1 229 ? 30.452 22.717 37.694 1.00 13.31 229 LYS D N 1
ATOM 7532 C CA A LYS D 1 229 ? 30.645 23.569 38.900 0.50 14.74 229 LYS D CA 1
ATOM 7533 C CA B LYS D 1 229 ? 30.641 23.592 38.880 0.50 14.93 229 LYS D CA 1
ATOM 7534 C C . LYS D 1 229 ? 29.293 23.829 39.574 1.00 16.29 229 LYS D C 1
ATOM 7535 O O . LYS D 1 229 ? 29.036 24.955 40.018 1.00 17.19 229 LYS D O 1
ATOM 7546 N N . GLU D 1 230 ? 28.525 22.768 39.790 1.00 13.60 230 GLU D N 1
ATOM 7547 C CA . GLU D 1 230 ? 27.227 22.822 40.497 1.00 13.28 230 GLU D CA 1
ATOM 7548 C C . GLU D 1 230 ? 27.295 21.949 41.739 1.00 12.45 230 GLU D C 1
ATOM 7549 O O . GLU D 1 230 ? 27.700 20.768 41.642 1.00 12.64 230 GLU D O 1
ATOM 7555 N N . PHE D 1 231 ? 26.740 22.446 42.836 1.00 11.92 231 PHE D N 1
ATOM 7556 C CA . PHE D 1 231 ? 26.411 21.607 43.999 1.00 12.55 231 PHE D CA 1
ATOM 7557 C C . PHE D 1 231 ? 25.286 20.650 43.619 1.00 12.07 231 PHE D C 1
ATOM 7558 O O . PHE D 1 231 ? 24.356 21.004 42.862 1.00 13.16 231 PHE D O 1
ATOM 7566 N N . THR D 1 232 ? 25.308 19.482 44.236 1.00 11.10 232 THR D N 1
ATOM 7567 C CA . THR D 1 232 ? 24.135 18.596 44.357 1.00 11.22 232 THR D CA 1
ATOM 7568 C C . THR D 1 232 ? 23.160 19.236 45.347 1.00 10.94 232 THR D C 1
ATOM 7569 O O . THR D 1 232 ? 23.619 19.910 46.293 1.00 11.19 232 THR D O 1
ATOM 7573 N N . THR D 1 233 ? 21.863 19.047 45.175 1.00 10.16 233 THR D N 1
ATOM 7574 C CA . THR D 1 233 ? 20.905 19.692 46.099 1.00 10.77 233 THR D CA 1
ATOM 7575 C C . THR D 1 233 ? 20.171 18.652 46.933 1.00 10.04 233 THR D C 1
ATOM 7576 O O . THR D 1 233 ? 20.080 17.454 46.557 1.00 10.40 233 THR D O 1
ATOM 7580 N N . VAL D 1 234 ? 19.593 19.101 48.036 1.00 10.49 234 VAL D N 1
ATOM 7581 C CA . VAL D 1 234 ? 18.782 18.198 48.883 1.00 10.52 234 VAL D CA 1
ATOM 7582 C C . VAL D 1 234 ? 17.605 17.679 48.055 1.00 10.45 234 VAL D C 1
ATOM 7583 O O . VAL D 1 234 ? 17.252 16.498 48.205 1.00 10.58 234 VAL D O 1
ATOM 7587 N N . ASP D 1 235 ? 17.015 18.486 47.183 1.00 9.63 235 ASP D N 1
ATOM 7588 C CA . ASP D 1 235 ? 15.861 18.000 46.375 1.00 10.60 235 ASP D CA 1
ATOM 7589 C C . ASP D 1 235 ? 16.320 16.946 45.355 1.00 10.26 235 ASP D C 1
ATOM 7590 O O . ASP D 1 235 ? 15.549 16.016 45.098 1.00 10.45 235 ASP D O 1
ATOM 7595 N N . ASP D 1 236 ? 17.528 17.053 44.800 1.00 9.85 236 ASP D N 1
ATOM 7596 C CA . ASP D 1 236 ? 18.053 15.987 43.910 1.00 10.04 236 ASP D CA 1
ATOM 7597 C C . ASP D 1 236 ? 17.986 14.648 44.652 1.00 9.31 236 ASP D C 1
ATOM 7598 O O . ASP D 1 236 ? 17.527 13.631 44.089 1.00 9.47 236 ASP D O 1
ATOM 7603 N N . ILE D 1 237 ? 18.497 14.649 45.876 1.00 9.30 237 ILE D N 1
ATOM 7604 C CA . ILE D 1 237 ? 18.644 13.397 46.651 1.00 9.82 237 ILE D CA 1
ATOM 7605 C C . ILE D 1 237 ? 17.267 12.907 47.097 1.00 9.42 237 ILE D C 1
ATOM 7606 O O . ILE D 1 237 ? 17.006 11.692 47.047 1.00 9.90 237 ILE D O 1
ATOM 7611 N N . ALA D 1 238 ? 16.395 13.819 47.500 1.00 9.14 238 ALA D N 1
ATOM 7612 C CA . ALA D 1 238 ? 15.050 13.419 47.957 1.00 8.88 238 ALA D CA 1
ATOM 7613 C C . ALA D 1 238 ? 14.217 12.883 46.777 1.00 9.24 238 ALA D C 1
ATOM 7614 O O . ALA D 1 238 ? 13.480 11.906 46.965 1.00 9.42 238 ALA D O 1
ATOM 7616 N N . GLN D 1 239 ? 14.352 13.446 45.576 1.00 9.69 239 GLN D N 1
ATOM 7617 C CA . GLN D 1 239 ? 13.666 12.886 44.384 1.00 9.40 239 GLN D CA 1
ATOM 7618 C C . GLN D 1 239 ? 14.178 11.464 44.152 1.00 9.15 239 GLN D C 1
ATOM 7619 O O . GLN D 1 239 ? 13.376 10.574 43.872 1.00 9.51 239 GLN D O 1
ATOM 7625 N N . LEU D 1 240 ? 15.494 11.274 44.143 1.00 8.83 240 LEU D N 1
ATOM 7626 C CA . LEU D 1 240 ? 16.039 9.911 43.915 1.00 9.29 240 LEU D CA 1
ATOM 7627 C C . LEU D 1 240 ? 15.526 8.958 45.001 1.00 9.18 240 LEU D C 1
ATOM 7628 O O . LEU D 1 240 ? 15.160 7.812 44.691 1.00 9.08 240 LEU D O 1
ATOM 7633 N N . ALA D 1 241 ? 15.518 9.390 46.264 1.00 9.02 241 ALA D N 1
ATOM 7634 C CA . ALA D 1 241 ? 15.063 8.534 47.373 1.00 9.69 241 ALA D CA 1
ATOM 7635 C C . ALA D 1 241 ? 13.584 8.176 47.219 1.00 8.97 241 ALA D C 1
ATOM 7636 O O . ALA D 1 241 ? 13.211 7.053 47.586 1.00 8.59 241 ALA D O 1
ATOM 7638 N N . LEU D 1 242 ? 12.770 9.084 46.682 1.00 9.07 242 LEU D N 1
ATOM 7639 C CA . LEU D 1 242 ? 11.334 8.817 46.422 1.00 9.45 242 LEU D CA 1
ATOM 7640 C C . LEU D 1 242 ? 11.197 7.872 45.224 1.00 8.93 242 LEU D C 1
ATOM 7641 O O . LEU D 1 242 ? 10.402 6.913 45.295 1.00 9.71 242 LEU D O 1
ATOM 7646 N N . PHE D 1 243 ? 11.930 8.126 44.145 1.00 8.84 243 PHE D N 1
ATOM 7647 C CA . PHE D 1 243 ? 11.909 7.226 42.969 1.00 9.55 243 PHE D CA 1
ATOM 7648 C C . PHE D 1 243 ? 12.200 5.789 43.413 1.00 8.50 243 PHE D C 1
ATOM 7649 O O . PHE D 1 243 ? 11.495 4.832 43.023 1.00 9.45 243 PHE D O 1
ATOM 7657 N N . LEU D 1 244 ? 13.251 5.600 44.216 1.00 9.26 244 LEU D N 1
ATOM 7658 C CA . LEU D 1 244 ? 13.642 4.244 44.672 1.00 9.35 244 LEU D CA 1
ATOM 7659 C C . LEU D 1 244 ? 12.589 3.681 45.637 1.00 9.42 244 LEU D C 1
ATOM 7660 O O . LEU D 1 244 ? 12.148 2.529 45.469 1.00 10.07 244 LEU D O 1
ATOM 7665 N N . ALA D 1 245 ? 12.159 4.451 46.625 1.00 10.03 245 ALA D N 1
ATOM 7666 C CA . ALA D 1 245 ? 11.245 3.893 47.648 1.00 10.04 245 ALA D CA 1
ATOM 7667 C C . ALA D 1 245 ? 9.913 3.480 47.012 1.00 10.19 245 ALA D C 1
ATOM 7668 O O . ALA D 1 245 ? 9.310 2.501 47.478 1.00 10.94 245 ALA D O 1
ATOM 7670 N N . ALA D 1 246 ? 9.428 4.208 46.014 1.00 10.23 246 ALA D N 1
ATOM 7671 C CA . ALA D 1 246 ? 8.119 3.952 45.368 1.00 9.94 246 ALA D CA 1
ATOM 7672 C C . ALA D 1 246 ? 8.266 3.029 44.155 1.00 10.31 246 ALA D C 1
ATOM 7673 O O . ALA D 1 246 ? 7.242 2.681 43.543 1.00 11.03 246 ALA D O 1
ATOM 7675 N N . PHE D 1 247 ? 9.468 2.586 43.804 1.00 9.54 247 PHE D N 1
ATOM 7676 C CA . PHE D 1 247 ? 9.632 1.850 42.529 1.00 9.89 247 PHE D CA 1
ATOM 7677 C C . PHE D 1 247 ? 8.851 0.546 42.593 1.00 9.94 247 PHE D C 1
ATOM 7678 O O . PHE D 1 247 ? 8.802 -0.113 43.631 1.00 10.50 247 PHE D O 1
ATOM 7686 N N . PRO D 1 248 ? 8.150 0.147 41.508 1.00 9.76 248 PRO D N 1
ATOM 7687 C CA . PRO D 1 248 ? 7.189 -0.947 41.652 1.00 10.05 248 PRO D CA 1
ATOM 7688 C C . PRO D 1 248 ? 7.819 -2.349 41.669 1.00 11.27 248 PRO D C 1
ATOM 7689 O O . PRO D 1 248 ? 7.104 -3.311 41.936 1.00 12.90 248 PRO D O 1
ATOM 7693 N N . THR D 1 249 ? 9.088 -2.492 41.276 1.00 9.88 249 THR D N 1
ATOM 7694 C CA . THR D 1 249 ? 9.791 -3.794 41.229 1.00 9.84 249 THR D CA 1
ATOM 7695 C C . THR D 1 249 ? 11.100 -3.687 42.013 1.00 9.35 249 THR D C 1
ATOM 7696 O O . THR D 1 249 ? 11.532 -2.570 42.326 1.00 10.21 249 THR D O 1
ATOM 7700 N N . ASN D 1 250 ? 11.760 -4.812 42.211 1.00 9.58 250 ASN D N 1
ATOM 7701 C CA . ASN D 1 250 ? 13.060 -4.877 42.927 1.00 9.93 250 ASN D CA 1
ATOM 7702 C C . ASN D 1 250 ? 14.238 -4.719 41.960 1.00 9.64 250 ASN D C 1
ATOM 7703 O O . ASN D 1 250 ? 15.352 -5.095 42.337 1.00 9.40 250 ASN D O 1
ATOM 7708 N N . VAL D 1 251 ? 14.049 -4.151 40.774 1.00 8.76 251 VAL D N 1
ATOM 7709 C CA . VAL D 1 251 ? 15.099 -4.141 39.722 1.00 8.75 251 VAL D CA 1
ATOM 7710 C C . VAL D 1 251 ? 16.387 -3.454 40.195 1.00 8.73 251 VAL D C 1
ATOM 7711 O O . VAL D 1 251 ? 17.444 -3.823 39.683 1.00 8.99 251 VAL D O 1
ATOM 7715 N N . PHE D 1 252 ? 16.315 -2.462 41.086 1.00 8.71 252 PHE D N 1
ATOM 7716 C CA . PHE D 1 252 ? 17.525 -1.691 41.490 1.00 8.80 252 PHE D CA 1
ATOM 7717 C C . PHE D 1 252 ? 18.193 -2.285 42.731 1.00 8.55 252 PHE D C 1
ATOM 7718 O O . PHE D 1 252 ? 19.139 -1.659 43.263 1.00 8.90 252 PHE D O 1
ATOM 7726 N N . THR D 1 253 ? 17.785 -3.470 43.171 1.00 8.42 253 THR D N 1
ATOM 7727 C CA . THR D 1 253 ? 18.365 -4.014 44.421 1.00 8.58 253 THR D CA 1
ATOM 7728 C C . THR D 1 253 ? 19.888 -4.157 44.279 1.00 8.69 253 THR D C 1
ATOM 7729 O O . THR D 1 253 ? 20.403 -4.640 43.253 1.00 9.06 253 THR D O 1
ATOM 7733 N N . GLY D 1 254 ? 20.602 -3.786 45.333 1.00 9.01 254 GLY D N 1
ATOM 7734 C CA . GLY D 1 254 ? 22.072 -3.882 45.403 1.00 8.78 254 GLY D CA 1
ATOM 7735 C C . GLY D 1 254 ? 22.801 -2.734 44.737 1.00 9.90 254 GLY D C 1
ATOM 7736 O O . GLY D 1 254 ? 24.032 -2.697 44.860 1.00 12.01 254 GLY D O 1
ATOM 7737 N N . GLN D 1 255 ? 22.110 -1.828 44.058 1.00 8.82 255 GLN D N 1
ATOM 7738 C CA . GLN D 1 255 ? 22.787 -0.795 43.236 1.00 8.46 255 GLN D CA 1
ATOM 7739 C C . GLN D 1 255 ? 23.182 0.422 44.083 1.00 9.39 255 GLN D C 1
ATOM 7740 O O . GLN D 1 255 ? 22.417 0.844 44.984 1.00 9.63 255 GLN D O 1
ATOM 7746 N N . SER D 1 256 ? 24.270 1.058 43.679 1.00 9.37 256 SER D N 1
ATOM 7747 C CA . SER D 1 256 ? 24.573 2.457 44.044 1.00 9.69 256 SER D CA 1
ATOM 7748 C C . SER D 1 256 ? 24.301 3.356 42.847 1.00 10.04 256 SER D C 1
ATOM 7749 O O . SER D 1 256 ? 24.483 2.937 41.679 1.00 11.18 256 SER D O 1
ATOM 7752 N N . ILE D 1 257 ? 23.832 4.564 43.124 1.00 9.50 257 ILE D N 1
ATOM 7753 C CA . ILE D 1 257 ? 23.545 5.589 42.093 1.00 9.99 257 ILE D CA 1
ATOM 7754 C C . ILE D 1 257 ? 24.233 6.864 42.531 1.00 9.27 257 ILE D C 1
ATOM 7755 O O . ILE D 1 257 ? 23.980 7.326 43.657 1.00 9.79 257 ILE D O 1
ATOM 7760 N N . VAL D 1 258 ? 25.135 7.384 41.704 1.00 8.90 258 VAL D N 1
ATOM 7761 C CA . VAL D 1 258 ? 25.923 8.596 42.014 1.00 9.23 258 VAL D CA 1
ATOM 7762 C C . VAL D 1 258 ? 25.212 9.830 41.461 1.00 9.41 258 VAL D C 1
ATOM 7763 O O . VAL D 1 258 ? 24.777 9.841 40.299 1.00 10.36 258 VAL D O 1
ATOM 7767 N N . ALA D 1 259 ? 25.040 10.825 42.320 1.00 9.49 259 ALA D N 1
ATOM 7768 C CA . ALA D 1 259 ? 24.290 12.062 42.031 1.00 9.72 259 ALA D CA 1
ATOM 7769 C C . ALA D 1 259 ? 25.212 13.244 42.334 1.00 9.47 259 ALA D C 1
ATOM 7770 O O . ALA D 1 259 ? 25.140 13.807 43.426 1.00 10.39 259 ALA D O 1
ATOM 7772 N N . SER D 1 260 ? 26.121 13.574 41.417 1.00 9.85 260 SER D N 1
ATOM 7773 C CA . SER D 1 260 ? 27.331 14.361 41.769 1.00 10.17 260 SER D CA 1
ATOM 7774 C C . SER D 1 260 ? 27.701 15.381 40.686 1.00 10.80 260 SER D C 1
ATOM 7775 O O . SER D 1 260 ? 28.824 15.906 40.752 1.00 11.70 260 SER D O 1
ATOM 7778 N N . HIS D 1 261 ? 26.886 15.592 39.658 1.00 9.41 261 HIS D N 1
ATOM 7779 C CA . HIS D 1 261 ? 27.253 16.555 38.581 1.00 9.85 261 HIS D CA 1
ATOM 7780 C C . HIS D 1 261 ? 28.576 16.114 37.938 1.00 9.27 261 HIS D C 1
ATOM 7781 O O . HIS D 1 261 ? 29.361 16.987 37.529 1.00 9.74 261 HIS D O 1
ATOM 7788 N N . GLY D 1 262 ? 28.793 14.813 37.768 1.00 9.54 262 GLY D N 1
ATOM 7789 C CA . GLY D 1 262 ? 29.909 14.304 36.960 1.00 9.82 262 GLY D CA 1
ATOM 7790 C C . GLY D 1 262 ? 31.180 14.074 37.755 1.00 10.76 262 GLY D C 1
ATOM 7791 O O . GLY D 1 262 ? 32.194 13.649 37.162 1.00 11.74 262 GLY D O 1
ATOM 7792 N N . TRP D 1 263 ? 31.131 14.248 39.073 1.00 10.21 263 TRP D N 1
ATOM 7793 C CA . TRP D 1 263 ? 32.253 13.878 39.971 1.00 10.92 263 TRP D CA 1
ATOM 7794 C C . TRP D 1 263 ? 32.166 12.386 40.297 1.00 10.06 263 TRP D C 1
ATOM 7795 O O . TRP D 1 263 ? 31.279 11.967 41.064 1.00 11.16 263 TRP D O 1
ATOM 7806 N N . PHE D 1 264 ? 33.046 11.597 39.688 1.00 10.23 264 PHE D N 1
ATOM 7807 C CA . PHE D 1 264 ? 33.041 10.117 39.661 1.00 10.36 264 PHE D CA 1
ATOM 7808 C C . PHE D 1 264 ? 31.863 9.632 38.820 1.00 10.76 264 PHE D C 1
ATOM 7809 O O . PHE D 1 264 ? 30.701 9.645 39.263 1.00 11.91 264 PHE D O 1
ATOM 7817 N N . MET D 1 265 ? 32.175 9.158 37.622 1.00 10.57 265 MET D N 1
ATOM 7818 C CA . MET D 1 265 ? 31.163 8.648 36.676 1.00 10.80 265 MET D CA 1
ATOM 7819 C C . MET D 1 265 ? 31.115 7.124 36.777 1.00 10.63 265 MET D C 1
ATOM 7820 O O . MET D 1 265 ? 32.060 6.431 36.351 1.00 11.66 265 MET D O 1
ATOM 7825 N N . ASN D 1 266 ? 30.080 6.636 37.432 1.00 11.10 266 ASN D N 1
ATOM 7826 C CA . ASN D 1 266 ? 29.951 5.219 37.859 1.00 11.86 266 ASN D CA 1
ATOM 7827 C C . ASN D 1 266 ? 29.432 4.364 36.708 1.00 13.86 266 ASN D C 1
ATOM 7828 O O . ASN D 1 266 ? 28.707 4.869 35.844 1.00 13.92 266 ASN D O 1
#

Foldseek 3Di:
DDDFFQAQALAEEEFEPCLWFLNVLLQLS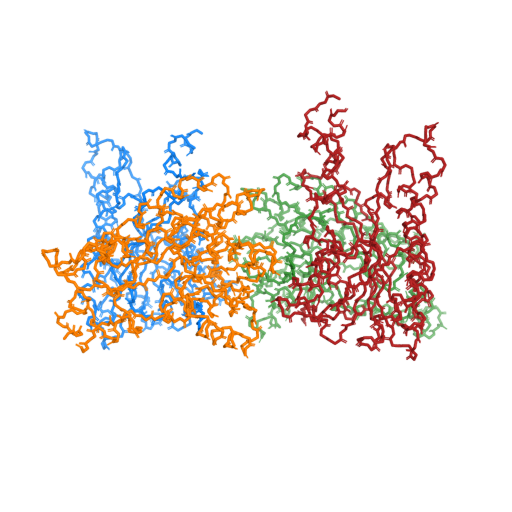NQVSHYAYEQEYCCQVSSVVSQVVSVVVPGHYDRQNAQLLDLVSLLVRLVVRCVVSPAHAEYELEDAAFDFAAPVPDDVVNLVVRCSNLPSSLVSNVVSRVVGLQVVLVEHEYEYEAALLLVDDDGRGVSNSVSSVVVLVVQQVCLVVSVVSHYFYEYEHEQAEDIPSHVCQQVPRCVQAPPSDHQYSVNSSVVSSSVRRPPHRVCGSYYDYHYNRRDDD/DDDFFQAPALAEEEFEPCLWFLSVLLQLSSQLSHYAYEQEYCPQVSSVVSQVVSVVSPGHYDRQNAQLLDLVSLLVRLVVSCVPSPAHAEYELEDAAFDFAAPVPDDVVVLVVRCSNLPSSLVSNVVNRVVGLLVVLVEHEYEYEAALLLVDDDGRGVSNSVSSVVVLVVQQVCLVVSVVSHYFYEYEHEQAEPICSVVVVVCAQCVRRCVQAPPSDHQYSVNSSVVSSSVRRPPDRVQGSYYDYHYNRRDDD/DDDFFQACALAEEEFEPCLWFLSVLLQLSNQLSHYEYEQEYQDQVSSVVSQVVSVVSPGHYHRANAQLLDLVSLLVRLVVSCVPSPAHAEYELEDAAFDFAAPVPDDPVNLVVRCSNLPSSLVSNVVSRVVGLLVVLVEHEYEYEAALLLVDDDGRGVSNSVSSVVVLVVQQVCLVVSVVSHYFYEYEHEAAEPMVRVVVVQVVVCVVVVHDSVCCQCVPRCVQAPPSDHQYSVNSSVVSSSVRRPPDRVQGSYYDYHYNRRDDD/DDDFFQACALAEEEFEPCLWFLNVLLQLSNQVSHYAYEQEYCPQVSSVVSQVVSVVVPGHYDRQNAQLLDLVSLLVRLVVSCVVRPAHAEYELEDAAFDFAAPVPDDVVNLVVRCSNLPSSLVSNVVSRVVGLLVVLVEHEYEYEAALLLVDDDGRGVSNSVSSVVVLVVQQVCLVVSVVSHYFYEYEHFAAEPIPNVVVVQVVVVVPHDSVCCQCVPRLVQAPPSDHQYSVNSSVVSSSVRRPPHRVCGSYYDYHYNRRDDD

Secondary structure (DSSP, 8-state):
--------TT-EEEEETTTSHHHHHHHHHHHHTT-EEEEEES-HHHHHHHHHHHHHTT-EEEEEE--TT-HHHHHHHHHHHHHHHS---EEEE---------TTT--HHHHHHHHIIIIIHHHHHHHHHHHHHTGGG--EEEEEE--GGGTS--TT-HHHHHHHHHHHHHHHHHHHHHGGGTEEEEEEEE--B-STT--IIIIIISTTSSS---B-HHHHHHHHHHHHT-SSSTTTTEEEEESTTSS--/--------TT-EEEEETTTSHHHHHHHHHHHHTT-EEEEEES-HHHHHHHHHHHHHTT--EEEEE--TT-HHHHHHHHHHHHHHHS---EEEE---------TTT--HHHHHHHHIIIIIHHHHHHHHHHHHHTGGG--EEEEEE--GGGTS--TT-HHHHHHHHHHHHHHHHHHHHHGGGTEEEEEEEE--B-SHHHHTT---IIIIISTTSSS---B-HHHHHHHHHHHHH-SSSTTTTEEEEESTTSS--/--------TT-EEEEETTTSHHHHHHHHHHHHTT-EEEEEES-HHHHHHHHHHHHHTT--EEEEE--TT-HHHHHHHHHHHHHHHS---EEEE---------TTT--HHHHHHHHIIIIIHHHHHHHHHHHHHTGGG--EEEEEE--GGGTS--TT-HHHHHHHHHHHHHHHHHHHHHGGGTEEEEEEEE--B-SHHHHHHHHHHHHHHT--HHHIIIIIISTTSSS---B-HHHHHHHHHHHHT-SSSTTTTEEEEESTTSS--/--------TT-EEEEETTTSHHHHHHHHHHHHTT-EEEEEES-HHHHHHHHHHHHHTT-EEEEEE--TT-HHHHHHHHHHHHHHHS---EEEE---------TTT--HHHHHHHHIIIIIHHHHHHHHHHHHHTGGG--EEEEEE--GGGTS--TT-HHHHHHHHHHHHHHHHHHHHHGGGTEEEEEEEE--B-SHHHHTHHHHHH----HHHIIIIIISTTSSS---B-HHHHHHHHHHHHH-SSSTTTTEEEEESTTSS--

Organism: Psychrobacter arcticus (strain DSM 17307 / VKM B-2377 / 273-4) (NCBI:txid259536)